Protein AF-0000000071815089 (afdb_homodimer)

Structure (mmCIF, N/CA/C/O backbone):
data_AF-0000000071815089-model_v1
#
loop_
_entity.id
_entity.type
_entity.pdbx_description
1 polymer 'phosphatidylinositol-3,5-bisphosphate 3-phosphatase'
#
loop_
_atom_site.group_PDB
_atom_site.id
_atom_site.type_symbol
_atom_site.label_atom_id
_atom_site.label_alt_id
_atom_site.label_comp_id
_atom_site.label_asym_id
_atom_site.label_entity_id
_atom_site.label_seq_id
_atom_site.pdbx_PDB_ins_code
_atom_site.Cartn_x
_atom_site.Cartn_y
_atom_site.Cartn_z
_atom_site.occupancy
_atom_site.B_iso_or_equiv
_atom_site.auth_seq_id
_atom_site.auth_comp_id
_atom_site.auth_asym_id
_atom_site.auth_atom_id
_atom_site.pdbx_PDB_model_num
ATOM 1 N N . MET A 1 1 ? -35.406 17.469 25.5 1 32.75 1 MET A N 1
ATOM 2 C CA . MET A 1 1 ? -36.25 16.547 24.734 1 32.75 1 MET A CA 1
ATOM 3 C C . MET A 1 1 ? -35.562 16.109 23.453 1 32.75 1 MET A C 1
ATOM 5 O O . MET A 1 1 ? -35.125 16.938 22.656 1 32.75 1 MET A O 1
ATOM 9 N N . LEU A 1 2 ? -34.938 14.977 23.453 1 45 2 LEU A N 1
ATOM 10 C CA . LEU A 1 2 ? -34.219 14.391 22.344 1 45 2 LEU A CA 1
ATOM 11 C C . LEU A 1 2 ? -35.062 14.336 21.078 1 45 2 LEU A C 1
ATOM 13 O O . LEU A 1 2 ? -36.094 13.656 21.047 1 45 2 LEU A O 1
ATOM 17 N N . SER A 1 3 ? -35.344 15.461 20.531 1 54.44 3 SER A N 1
ATOM 18 C CA . SER A 1 3 ? -36.25 15.539 19.375 1 54.44 3 SER A CA 1
ATOM 19 C C . SER A 1 3 ? -35.781 14.633 18.25 1 54.44 3 SER A C 1
ATOM 21 O O . SER A 1 3 ? -34.625 14.734 17.797 1 54.44 3 SER A O 1
ATOM 23 N N . PHE A 1 4 ? -36.094 13.305 18.297 1 68.38 4 PHE A N 1
ATOM 24 C CA . PHE A 1 4 ? -35.812 12.336 17.25 1 68.38 4 PHE A CA 1
ATOM 25 C C . PHE A 1 4 ? -36.906 12.336 16.188 1 68.38 4 PHE A C 1
ATOM 27 O O . PHE A 1 4 ? -38.062 12.617 16.484 1 68.38 4 PHE A O 1
ATOM 34 N N . SER A 1 5 ? -36.531 12.508 14.977 1 78.5 5 SER A N 1
ATOM 35 C CA . SER A 1 5 ? -37.438 12.297 13.852 1 78.5 5 SER A CA 1
ATOM 36 C C . SER A 1 5 ? -37.219 10.938 13.211 1 78.5 5 SER A C 1
ATOM 38 O O . SER A 1 5 ? -36.062 10.578 12.891 1 78.5 5 SER A O 1
ATOM 40 N N . ILE A 1 6 ? -38.219 10.102 13.266 1 82.25 6 ILE A N 1
ATOM 41 C CA . ILE A 1 6 ? -38.125 8.805 12.602 1 82.25 6 ILE A CA 1
ATOM 42 C C . ILE A 1 6 ? -39.031 8.805 11.375 1 82.25 6 ILE A C 1
ATOM 44 O O . ILE A 1 6 ? -40.219 9.172 11.469 1 82.25 6 ILE A O 1
ATOM 48 N N . VAL A 1 7 ? -38.406 8.609 10.328 1 86.94 7 VAL A N 1
ATOM 49 C CA . VAL A 1 7 ? -39.188 8.492 9.086 1 86.94 7 VAL A CA 1
ATOM 50 C C . VAL A 1 7 ? -39 7.094 8.5 1 86.94 7 VAL A C 1
ATOM 52 O O . VAL A 1 7 ? -37.875 6.641 8.281 1 86.94 7 VAL A O 1
ATOM 55 N N . SER A 1 8 ? -40.094 6.496 8.219 1 87.44 8 SER A N 1
ATOM 56 C CA . SER A 1 8 ? -40.062 5.133 7.699 1 87.44 8 SER A CA 1
ATOM 57 C C . SER A 1 8 ? -40.281 5.113 6.188 1 87.44 8 SER A C 1
ATOM 59 O O . SER A 1 8 ? -40.719 6.109 5.605 1 87.44 8 SER A O 1
ATOM 61 N N . ASP A 1 9 ? -39.844 4.031 5.633 1 86.75 9 ASP A N 1
ATOM 62 C CA . ASP A 1 9 ? -40.094 3.732 4.223 1 86.75 9 ASP A CA 1
ATOM 63 C C . ASP A 1 9 ? -39.375 4.734 3.318 1 86.75 9 ASP A C 1
ATOM 65 O O . ASP A 1 9 ? -39.969 5.293 2.402 1 86.75 9 ASP A O 1
ATOM 69 N N . VAL A 1 10 ? -38.25 5.043 3.734 1 90.38 10 VAL A N 1
ATOM 70 C CA . VAL A 1 10 ? -37.344 5.855 2.902 1 90.38 10 VAL A CA 1
ATOM 71 C C . VAL A 1 10 ? -36.438 4.949 2.074 1 90.38 10 VAL A C 1
ATOM 73 O O . VAL A 1 10 ? -36.094 3.846 2.504 1 90.38 10 VAL A O 1
ATOM 76 N N . THR A 1 11 ? -36.156 5.363 0.894 1 91.38 11 THR A N 1
ATOM 77 C CA . THR A 1 11 ? -35.281 4.574 0.03 1 91.38 11 THR A CA 1
ATOM 78 C C . THR A 1 11 ? -33.906 5.203 -0.063 1 91.38 11 THR A C 1
ATOM 80 O O . THR A 1 11 ? -33.75 6.344 -0.503 1 91.38 11 THR A O 1
ATOM 83 N N . TYR A 1 12 ? -32.938 4.543 0.444 1 91.44 12 TYR A N 1
ATOM 84 C CA . TYR A 1 12 ? -31.562 4.949 0.249 1 91.44 12 TYR A CA 1
ATOM 85 C C . TYR A 1 12 ? -31.047 4.52 -1.122 1 91.44 12 TYR A C 1
ATOM 87 O O . TYR A 1 12 ? -31.141 3.342 -1.482 1 91.44 12 TYR A O 1
ATOM 95 N N . LEU A 1 13 ? -30.609 5.465 -1.845 1 89.94 13 LEU A N 1
ATOM 96 C CA . LEU A 1 13 ? -30.062 5.184 -3.168 1 89.94 13 LEU A CA 1
ATOM 97 C C . LEU A 1 13 ? -28.562 4.895 -3.092 1 89.94 13 LEU A C 1
ATOM 99 O O . LEU A 1 13 ? -27.75 5.781 -3.35 1 89.94 13 LEU A O 1
ATOM 103 N N . CYS A 1 14 ? -28.234 3.684 -2.842 1 85.19 14 CYS A N 1
ATOM 104 C CA . CYS A 1 14 ? -26.844 3.268 -2.752 1 85.19 14 CYS A CA 1
ATOM 105 C C . CYS A 1 14 ? -26.219 3.115 -4.141 1 85.19 14 CYS A C 1
ATOM 107 O O . CYS A 1 14 ? -26.766 2.398 -4.984 1 85.19 14 CYS A O 1
ATOM 109 N N . PRO A 1 15 ? -25.203 3.758 -4.383 1 77.69 15 PRO A N 1
ATOM 110 C CA . PRO A 1 15 ? -24.594 3.674 -5.711 1 77.69 15 PRO A CA 1
ATOM 111 C C . PRO A 1 15 ? -24.125 2.262 -6.059 1 77.69 15 PRO A C 1
ATOM 113 O O . PRO A 1 15 ? -24 1.92 -7.238 1 77.69 15 PRO A O 1
ATOM 116 N N . TYR A 1 16 ? -23.984 1.441 -5.141 1 77.06 16 TYR A N 1
ATOM 117 C CA . TYR A 1 16 ? -23.375 0.135 -5.371 1 77.06 16 TYR A CA 1
ATOM 118 C C . TYR A 1 16 ? -24.422 -0.977 -5.238 1 77.06 16 TYR A C 1
ATOM 120 O O . TYR A 1 16 ? -24.281 -2.031 -5.867 1 77.06 16 TYR A O 1
ATOM 128 N N . ALA A 1 17 ? -25.406 -0.754 -4.344 1 78.75 17 ALA A N 1
ATOM 129 C CA . ALA A 1 17 ? -26.391 -1.799 -4.066 1 78.75 17 ALA A CA 1
ATOM 130 C C . ALA A 1 17 ? -27.766 -1.412 -4.602 1 78.75 17 ALA A C 1
ATOM 132 O O . ALA A 1 17 ? -28.719 -2.199 -4.527 1 78.75 17 ALA A O 1
ATOM 133 N N . GLY A 1 18 ? -27.812 -0.249 -5.148 1 85.38 18 GLY A N 1
ATOM 134 C CA . GLY A 1 18 ? -29.078 0.195 -5.691 1 85.38 18 GLY A CA 1
ATOM 135 C C . GLY A 1 18 ? -30.031 0.73 -4.633 1 85.38 18 GLY A C 1
ATOM 136 O O . GLY A 1 18 ? -29.594 1.406 -3.693 1 85.38 18 GLY A O 1
ATOM 137 N N . ARG A 1 19 ? -31.312 0.409 -4.82 1 88.56 19 ARG A N 1
ATOM 138 C CA . ARG A 1 19 ? -32.344 0.953 -3.949 1 88.56 19 ARG A CA 1
ATOM 139 C C . ARG A 1 19 ? -32.531 0.091 -2.703 1 88.56 19 ARG A C 1
ATOM 141 O O . ARG A 1 19 ? -32.812 -1.104 -2.805 1 88.56 19 ARG A O 1
ATOM 148 N N . LEU A 1 20 ? -32.344 0.729 -1.601 1 90.25 20 LEU A N 1
ATOM 149 C CA . LEU A 1 20 ? -32.5 0.039 -0.325 1 90.25 20 LEU A CA 1
ATOM 150 C C . LEU A 1 20 ? -33.594 0.706 0.523 1 90.25 20 LEU A C 1
ATOM 152 O O . LEU A 1 20 ? -33.469 1.883 0.873 1 90.25 20 LEU A O 1
ATOM 156 N N . LYS A 1 21 ? -34.562 -0.067 0.848 1 90.94 21 LYS A N 1
ATOM 157 C CA . LYS A 1 21 ? -35.625 0.478 1.672 1 90.94 21 LYS A CA 1
ATOM 158 C C . LYS A 1 21 ? -35.281 0.387 3.156 1 90.94 21 LYS A C 1
ATOM 160 O O . LYS A 1 21 ? -34.688 -0.598 3.602 1 90.94 21 LYS A O 1
ATOM 165 N N . GLY A 1 22 ? -35.625 1.502 3.838 1 92.19 22 GLY A N 1
ATOM 166 C CA . GLY A 1 22 ? -35.344 1.472 5.266 1 92.19 22 GLY A CA 1
ATOM 167 C C . GLY A 1 22 ? -35.906 2.678 6.004 1 92.19 22 GLY A C 1
ATOM 168 O O . GLY A 1 22 ? -36.812 3.361 5.5 1 92.19 22 GLY A O 1
ATOM 169 N N . ASP A 1 23 ? -35.438 2.766 7.246 1 92.06 23 ASP A N 1
ATOM 170 C CA . ASP A 1 23 ? -35.812 3.871 8.117 1 92.06 23 ASP A CA 1
ATOM 171 C C . ASP A 1 23 ? -34.656 4.855 8.297 1 92.06 23 ASP A C 1
ATOM 173 O O . ASP A 1 23 ? -33.5 4.449 8.359 1 92.06 23 ASP A O 1
ATOM 177 N N . VAL A 1 24 ? -35.094 6.082 8.312 1 93.25 24 VAL A N 1
ATOM 178 C CA . VAL A 1 24 ? -34.125 7.133 8.625 1 93.25 24 VAL A CA 1
ATOM 179 C C . VAL A 1 24 ? -34.438 7.734 9.992 1 93.25 24 VAL A C 1
ATOM 181 O O . VAL A 1 24 ? -35.594 8.133 10.25 1 93.25 24 VAL A O 1
ATOM 184 N N . ILE A 1 25 ? -33.469 7.727 10.805 1 93.19 25 ILE A N 1
ATOM 185 C CA . ILE A 1 25 ? -33.625 8.289 12.141 1 93.19 25 ILE A CA 1
ATOM 186 C C . ILE A 1 25 ? -32.625 9.445 12.32 1 93.19 25 ILE A C 1
ATOM 188 O O . ILE A 1 25 ? -31.438 9.273 12.117 1 93.19 25 ILE A O 1
ATOM 192 N N . VAL A 1 26 ? -33.156 10.609 12.664 1 94.5 26 VAL A N 1
ATOM 193 C CA . VAL A 1 26 ? -32.312 11.766 12.938 1 94.5 26 VAL A CA 1
ATOM 194 C C . VAL A 1 26 ? -32.438 12.164 14.406 1 94.5 26 VAL A C 1
ATOM 196 O O . VAL A 1 26 ? -33.531 12.477 14.875 1 94.5 26 VAL A O 1
ATOM 199 N N . THR A 1 27 ? -31.312 12.109 15.109 1 92.75 27 THR A N 1
ATOM 200 C CA . THR A 1 27 ? -31.25 12.602 16.484 1 92.75 27 THR A CA 1
ATOM 201 C C . THR A 1 27 ? -30.594 13.977 16.547 1 92.75 27 THR A C 1
ATOM 203 O O . THR A 1 27 ? -30.422 14.633 15.516 1 92.75 27 THR A O 1
ATOM 206 N N . ASN A 1 28 ? -30.297 14.422 17.75 1 91.56 28 ASN A N 1
ATOM 207 C CA . ASN A 1 28 ? -29.609 15.703 17.875 1 91.56 28 ASN A CA 1
ATOM 208 C C . ASN A 1 28 ? -28.109 15.562 17.609 1 91.56 28 ASN A C 1
ATOM 210 O O . ASN A 1 28 ? -27.391 16.562 17.562 1 91.56 28 ASN A O 1
ATOM 214 N N . TYR A 1 29 ? -27.734 14.336 17.328 1 92.31 29 TYR A N 1
ATOM 215 C CA . TYR A 1 29 ? -26.312 14.156 17.109 1 92.31 29 TYR A CA 1
ATOM 216 C C . TYR A 1 29 ? -26.047 13.312 15.867 1 92.31 29 TYR A C 1
ATOM 218 O O . TYR A 1 29 ? -25.031 13.477 15.195 1 92.31 29 TYR A O 1
ATOM 226 N N . LYS A 1 30 ? -26.922 12.422 15.57 1 94.88 30 LYS A N 1
ATOM 227 C CA . LYS A 1 30 ? -26.609 11.453 14.523 1 94.88 30 LYS A CA 1
ATOM 228 C C . LYS A 1 30 ? -27.797 11.242 13.586 1 94.88 30 LYS A C 1
ATOM 230 O O . LYS A 1 30 ? -28.938 11.445 13.984 1 94.88 30 LYS A O 1
ATOM 235 N N . LEU A 1 31 ? -27.469 10.914 12.352 1 95.75 31 LEU A N 1
ATOM 236 C CA . LEU A 1 31 ? -28.391 10.359 11.352 1 95.75 31 LEU A CA 1
ATOM 237 C C . LEU A 1 31 ? -28.156 8.867 11.164 1 95.75 31 LEU A C 1
ATOM 239 O O . LEU A 1 31 ? -27.016 8.43 11.008 1 95.75 31 LEU A O 1
ATOM 243 N N . PHE A 1 32 ? -29.219 8.102 11.305 1 94.12 32 PHE A N 1
ATOM 244 C CA . PHE A 1 32 ? -29.109 6.652 11.18 1 94.12 32 PHE A CA 1
ATOM 245 C C . PHE A 1 32 ? -30.031 6.141 10.078 1 94.12 32 PHE A C 1
ATOM 247 O O . PHE A 1 32 ? -31.188 6.586 9.969 1 94.12 32 PHE A O 1
ATOM 254 N N . PHE A 1 33 ? -29.516 5.363 9.195 1 94.12 33 PHE A N 1
ATOM 255 C CA . PHE A 1 33 ? -30.312 4.633 8.227 1 94.12 33 PHE A CA 1
ATOM 256 C C . PHE A 1 33 ? -30.297 3.139 8.531 1 94.12 33 PHE A C 1
ATOM 258 O O . PHE A 1 33 ? -29.234 2.535 8.648 1 94.12 33 PHE A O 1
ATOM 265 N N . LYS A 1 34 ? -31.391 2.545 8.664 1 91.19 34 LYS A N 1
ATOM 266 C CA . LYS A 1 34 ? -31.547 1.115 8.922 1 91.19 34 LYS A CA 1
ATOM 267 C C . LYS A 1 34 ? -32.406 0.451 7.848 1 91.19 34 LYS A C 1
ATOM 269 O O . LYS A 1 34 ? -33.562 0.843 7.641 1 91.19 34 LYS A O 1
ATOM 274 N N . CYS A 1 35 ? -31.828 -0.505 7.227 1 89.38 35 CYS A N 1
ATOM 275 C CA . CYS A 1 35 ? -32.562 -1.24 6.199 1 89.38 35 CYS A CA 1
ATOM 276 C C . CYS A 1 35 ? -33.688 -2.078 6.82 1 89.38 35 CYS A C 1
ATOM 278 O O . CYS A 1 35 ? -33.5 -2.66 7.891 1 89.38 35 CYS A O 1
ATOM 280 N N . THR A 1 36 ? -34.781 -2.209 6.16 1 85.56 36 THR A N 1
ATOM 281 C CA . THR A 1 36 ? -35.906 -2.967 6.656 1 85.56 36 THR A CA 1
ATOM 282 C C . THR A 1 36 ? -35.75 -4.453 6.348 1 85.56 36 THR A C 1
ATOM 284 O O . THR A 1 36 ? -36.281 -5.305 7.062 1 85.56 36 THR A O 1
ATOM 287 N N . SER A 1 37 ? -35.031 -4.723 5.215 1 78.06 37 SER A N 1
ATOM 288 C CA . SER A 1 37 ? -34.844 -6.133 4.887 1 78.06 37 SER A CA 1
ATOM 289 C C . SER A 1 37 ? -33.969 -6.832 5.918 1 78.06 37 SER A C 1
ATOM 291 O O . SER A 1 37 ? -33.031 -6.246 6.43 1 78.06 37 SER A O 1
ATOM 293 N N . ALA A 1 38 ? -34.406 -8.086 6.309 1 66.44 38 ALA A N 1
ATOM 294 C CA . ALA A 1 38 ? -33.688 -8.883 7.289 1 66.44 38 ALA A CA 1
ATOM 295 C C . ALA A 1 38 ? -32.531 -9.648 6.625 1 66.44 38 ALA A C 1
ATOM 297 O O . ALA A 1 38 ? -31.734 -10.273 7.309 1 66.44 38 ALA A O 1
ATOM 298 N N . ASP A 1 39 ? -32.5 -9.516 5.355 1 68.56 39 ASP A N 1
ATOM 299 C CA . ASP A 1 39 ? -31.453 -10.25 4.68 1 68.56 39 ASP A CA 1
ATOM 300 C C . ASP A 1 39 ? -30.078 -9.734 5.102 1 68.56 39 ASP A C 1
ATOM 302 O O . ASP A 1 39 ? -29.797 -8.539 5.031 1 68.56 39 ASP A O 1
ATOM 306 N N . GLU A 1 40 ? -29.359 -10.539 5.766 1 62.72 40 GLU A N 1
ATOM 307 C CA . GLU A 1 40 ? -28.031 -10.25 6.293 1 62.72 40 GLU A CA 1
ATOM 308 C C . GLU A 1 40 ? -27.172 -9.508 5.266 1 62.72 40 GLU A C 1
ATOM 310 O O . GLU A 1 40 ? -26.422 -8.602 5.613 1 62.72 40 GLU A O 1
ATOM 315 N N . GLY A 1 41 ? -27.312 -9.875 4.023 1 63.94 41 GLY A N 1
ATOM 316 C CA . GLY A 1 41 ? -26.547 -9.211 2.979 1 63.94 41 GLY A CA 1
ATOM 317 C C . GLY A 1 41 ? -26.922 -7.75 2.812 1 63.94 41 GLY A C 1
ATOM 318 O O . GLY A 1 41 ? -26.078 -6.938 2.404 1 63.94 41 GLY A O 1
ATOM 319 N N . VAL A 1 42 ? -28.062 -7.5 3.342 1 68.44 42 VAL A N 1
ATOM 320 C CA . VAL A 1 42 ? -28.562 -6.141 3.16 1 68.44 42 VAL A CA 1
ATOM 321 C C . VAL A 1 42 ? -28.234 -5.301 4.391 1 68.44 42 VAL A C 1
ATOM 323 O O . VAL A 1 42 ? -27.984 -4.098 4.281 1 68.44 42 VAL A O 1
ATOM 326 N N . THR A 1 43 ? -28.156 -5.887 5.547 1 69.88 43 THR A N 1
ATOM 327 C CA . THR A 1 43 ? -27.953 -5.168 6.797 1 69.88 43 THR A CA 1
ATOM 328 C C . THR A 1 43 ? -26.562 -4.535 6.828 1 69.88 43 THR A C 1
ATOM 330 O O . THR A 1 43 ? -26.297 -3.629 7.625 1 69.88 43 THR A O 1
ATOM 333 N N . GLN A 1 44 ? -25.812 -4.996 5.914 1 71 44 GLN A N 1
ATOM 334 C CA . GLN A 1 44 ? -24.469 -4.445 5.867 1 71 44 GLN A CA 1
ATOM 335 C C . GLN A 1 44 ? -24.469 -3.021 5.32 1 71 44 GLN A C 1
ATOM 337 O O . GLN A 1 44 ? -23.484 -2.301 5.434 1 71 44 GLN A O 1
ATOM 342 N N . HIS A 1 45 ? -25.672 -2.65 4.969 1 80.38 45 HIS A N 1
ATOM 343 C CA . HIS A 1 45 ? -25.75 -1.329 4.355 1 80.38 45 HIS A CA 1
ATOM 344 C C . HIS A 1 45 ? -26.297 -0.303 5.34 1 80.38 45 HIS A C 1
ATOM 346 O O . HIS A 1 45 ? -26.547 0.847 4.969 1 80.38 45 HIS A O 1
ATOM 352 N N . ASN A 1 46 ? -26.5 -0.722 6.613 1 87.31 46 ASN A N 1
ATOM 353 C CA . ASN A 1 46 ? -26.828 0.258 7.645 1 87.31 46 ASN A CA 1
ATOM 354 C C . ASN A 1 46 ? -25.656 1.208 7.902 1 87.31 46 ASN A C 1
ATOM 356 O O . ASN A 1 46 ? -24.5 0.812 7.801 1 87.31 46 ASN A O 1
ATOM 360 N N . PHE A 1 47 ? -26.016 2.449 8.117 1 90.44 47 PHE A N 1
ATOM 361 C CA . PHE A 1 47 ? -24.906 3.346 8.406 1 90.44 47 PHE A CA 1
ATOM 362 C C . PHE A 1 47 ? -25.344 4.457 9.359 1 90.44 47 PHE A C 1
ATOM 364 O O . PHE A 1 47 ? -26.531 4.652 9.586 1 90.44 47 PHE A O 1
ATOM 371 N N . LEU A 1 48 ? -24.391 5.012 9.984 1 93 48 LEU A N 1
ATOM 372 C CA . LEU A 1 48 ? -24.531 6.141 10.898 1 93 48 LEU A CA 1
ATOM 373 C C . LEU A 1 48 ? -23.641 7.301 10.484 1 93 48 LEU A C 1
ATOM 375 O O . LEU A 1 48 ? -22.484 7.086 10.078 1 93 48 LEU A O 1
ATOM 379 N N . VAL A 1 49 ? -24.188 8.539 10.609 1 95.88 49 VAL A N 1
ATOM 380 C CA . VAL A 1 49 ? -23.422 9.742 10.297 1 95.88 49 VAL A CA 1
ATOM 381 C C . VAL A 1 49 ? -23.625 10.781 11.398 1 95.88 49 VAL A C 1
ATOM 383 O O . VAL A 1 49 ? -24.734 11.242 11.633 1 95.88 49 VAL A O 1
ATOM 386 N N . PRO A 1 50 ? -22.516 11.109 12.109 1 96.62 50 PRO A N 1
ATOM 387 C CA . PRO A 1 50 ? -22.672 12.266 12.992 1 96.62 50 PRO A CA 1
ATOM 388 C C . PRO A 1 50 ? -23.125 13.523 12.25 1 96.62 50 PRO A C 1
ATOM 390 O O . PRO A 1 50 ? -22.656 13.797 11.148 1 96.62 50 PRO A O 1
ATOM 393 N N . LEU A 1 51 ? -24 14.25 12.82 1 96.56 51 LEU A N 1
ATOM 394 C CA . LEU A 1 51 ? -24.578 15.398 12.125 1 96.56 51 LEU A CA 1
ATOM 395 C C . LEU A 1 51 ? -23.516 16.453 11.836 1 96.56 51 LEU A C 1
ATOM 397 O O . LEU A 1 51 ? -23.625 17.188 10.852 1 96.56 51 LEU A O 1
ATOM 401 N N . GLY A 1 52 ? -22.484 16.547 12.703 1 96.38 52 GLY A N 1
ATOM 402 C CA . GLY A 1 52 ? -21.375 17.469 12.461 1 96.38 52 GLY A CA 1
ATOM 403 C C . GLY A 1 52 ? -20.625 17.172 11.18 1 96.38 52 GLY A C 1
ATOM 404 O O . GLY A 1 52 ? -19.969 18.047 10.625 1 96.38 52 GLY A O 1
ATOM 405 N N . CYS A 1 53 ? -20.781 15.984 10.672 1 97.25 53 CYS A N 1
ATOM 406 C CA . CYS A 1 53 ? -20.094 15.539 9.469 1 97.25 53 CYS A CA 1
ATOM 407 C C . CYS A 1 53 ? -20.812 16 8.219 1 97.25 53 CYS A C 1
ATOM 409 O O . CYS A 1 53 ? -20.266 15.953 7.117 1 97.25 53 CYS A O 1
ATOM 411 N N . ILE A 1 54 ? -22 16.531 8.328 1 97.38 54 ILE A N 1
ATOM 412 C CA . ILE A 1 54 ? -22.797 16.938 7.18 1 97.38 54 ILE A CA 1
ATOM 413 C C . ILE A 1 54 ? -22.328 18.297 6.68 1 97.38 54 ILE A C 1
ATOM 415 O O . ILE A 1 54 ? -22.234 19.25 7.457 1 97.38 54 ILE A O 1
ATOM 419 N N . ALA A 1 55 ? -22.016 18.391 5.465 1 96.5 55 ALA A N 1
ATOM 420 C CA . ALA A 1 55 ? -21.547 19.641 4.848 1 96.5 55 ALA A CA 1
ATOM 421 C C . ALA A 1 55 ? -22.703 20.375 4.16 1 96.5 55 ALA A C 1
ATOM 423 O O . ALA A 1 55 ? -22.734 21.594 4.121 1 96.5 55 ALA A O 1
ATOM 424 N N . GLU A 1 56 ? -23.594 19.578 3.617 1 96.38 56 GLU A N 1
ATOM 425 C CA . GLU A 1 56 ? -24.656 20.172 2.818 1 96.38 56 GLU A CA 1
ATOM 426 C C . GLU A 1 56 ? -25.859 19.234 2.721 1 96.38 56 GLU A C 1
ATOM 428 O O . GLU A 1 56 ? -25.688 18.016 2.625 1 96.38 56 GLU A O 1
ATOM 433 N N . VAL A 1 57 ? -27.031 19.75 2.816 1 96.12 57 VAL A N 1
ATOM 434 C CA . VAL A 1 57 ? -28.281 19.031 2.564 1 96.12 57 VAL A CA 1
ATOM 435 C C . VAL A 1 57 ? -29.031 19.688 1.413 1 96.12 57 VAL A C 1
ATOM 437 O O . VAL A 1 57 ? -29.344 20.875 1.464 1 96.12 57 VAL A O 1
ATOM 440 N N . LYS A 1 58 ? -29.312 18.891 0.388 1 93.81 58 LYS A N 1
ATOM 441 C CA . LYS A 1 58 ? -29.953 19.453 -0.8 1 93.81 58 LYS A CA 1
ATOM 442 C C . LYS A 1 58 ? -31.219 18.688 -1.153 1 93.81 58 LYS A C 1
ATOM 444 O O . LYS A 1 58 ? -31.234 17.453 -1.181 1 93.81 58 LYS A O 1
ATOM 449 N N . LYS A 1 59 ? -32.219 19.453 -1.345 1 90.75 59 LYS A N 1
ATOM 450 C CA . LYS A 1 59 ? -33.438 18.875 -1.915 1 90.75 59 LYS A CA 1
ATOM 451 C C . LYS A 1 59 ? -33.375 18.812 -3.438 1 90.75 59 LYS A C 1
ATOM 453 O O . LYS A 1 59 ? -33.031 19.812 -4.086 1 90.75 59 LYS A O 1
ATOM 458 N N . VAL A 1 60 ? -33.5 17.578 -3.936 1 86.38 60 VAL A N 1
ATOM 459 C CA . VAL A 1 60 ? -33.406 17.406 -5.383 1 86.38 60 VAL A CA 1
ATOM 460 C C . VAL A 1 60 ? -34.75 16.859 -5.906 1 86.38 60 VAL A C 1
ATOM 462 O O . VAL A 1 60 ? -35.281 15.875 -5.375 1 86.38 60 VAL A O 1
ATOM 465 N N . SER A 1 61 ? -35.438 17.578 -6.727 1 78.12 61 SER A N 1
ATOM 466 C CA . SER A 1 61 ? -36.719 17.141 -7.305 1 78.12 61 SER A CA 1
ATOM 467 C C . SER A 1 61 ? -36.562 16.828 -8.789 1 78.12 61 SER A C 1
ATOM 469 O O . SER A 1 61 ? -35.938 17.594 -9.523 1 78.12 61 SER A O 1
ATOM 471 N N . TYR A 1 62 ? -36.812 15.547 -9.133 1 65.44 62 TYR A N 1
ATOM 472 C CA . TYR A 1 62 ? -36.781 15.25 -10.555 1 65.44 62 TYR A CA 1
ATOM 473 C C . TYR A 1 62 ? -38.219 15.266 -11.125 1 65.44 62 TYR A C 1
ATOM 475 O O . TYR A 1 62 ? -39.156 14.82 -10.469 1 65.44 62 TYR A O 1
ATOM 483 N N . THR A 1 63 ? -38.656 16.25 -12.023 1 56.12 63 THR A N 1
ATOM 484 C CA . THR A 1 63 ? -39.969 16.391 -12.641 1 56.12 63 THR A CA 1
ATOM 485 C C . THR A 1 63 ? -40.406 15.102 -13.344 1 56.12 63 THR A C 1
ATOM 487 O O . THR A 1 63 ? -41.594 14.812 -13.469 1 56.12 63 THR A O 1
ATOM 490 N N . LYS A 1 64 ? -39.656 14.484 -13.984 1 53.19 64 LYS A N 1
ATOM 491 C CA . LYS A 1 64 ? -40.219 13.578 -14.984 1 53.19 64 LYS A CA 1
ATOM 492 C C . LYS A 1 64 ? -40.719 12.281 -14.344 1 53.19 64 LYS A C 1
ATOM 494 O O . LYS A 1 64 ? -41.656 11.656 -14.836 1 53.19 64 LYS A O 1
ATOM 499 N N . ASN A 1 65 ? -39.844 11.477 -13.594 1 55.56 65 ASN A N 1
ATOM 500 C CA . ASN A 1 65 ? -40.219 10.125 -13.18 1 55.56 65 ASN A CA 1
ATOM 501 C C . ASN A 1 65 ? -40.781 10.109 -11.758 1 55.56 65 ASN A C 1
ATOM 503 O O . ASN A 1 65 ? -40.094 10.508 -10.82 1 55.56 65 ASN A O 1
ATOM 507 N N . ARG A 1 66 ? -42 9.836 -11.57 1 53.47 66 ARG A N 1
ATOM 508 C CA . ARG A 1 66 ? -42.906 9.883 -10.43 1 53.47 66 ARG A CA 1
ATOM 509 C C . ARG A 1 66 ? -42.312 9.156 -9.227 1 53.47 66 ARG A C 1
ATOM 511 O O . ARG A 1 66 ? -42.469 9.594 -8.086 1 53.47 66 ARG A O 1
ATOM 518 N N . GLU A 1 67 ? -41.719 8.047 -9.289 1 55.47 67 GLU A N 1
ATOM 519 C CA . GLU A 1 67 ? -41.344 7.207 -8.148 1 55.47 67 GLU A CA 1
ATOM 520 C C . GLU A 1 67 ? -40.125 7.75 -7.41 1 55.47 67 GLU A C 1
ATOM 522 O O . GLU A 1 67 ? -39.969 7.531 -6.207 1 55.47 67 GLU A O 1
ATOM 527 N N . ASN A 1 68 ? -39.25 8.539 -8.086 1 60.28 68 ASN A N 1
ATOM 528 C CA . ASN A 1 68 ? -38.031 9.039 -7.465 1 60.28 68 ASN A CA 1
ATOM 529 C C . ASN A 1 68 ? -38 10.562 -7.449 1 60.28 68 ASN A C 1
ATOM 531 O O . ASN A 1 68 ? -36.938 11.164 -7.602 1 60.28 68 ASN A O 1
ATOM 535 N N . SER A 1 69 ? -39.156 11.125 -7.199 1 67.56 69 SER A N 1
ATOM 536 C CA . SER A 1 69 ? -39.281 12.539 -7.531 1 67.56 69 SER A CA 1
ATOM 537 C C . SER A 1 69 ? -38.781 13.422 -6.375 1 67.56 69 SER A C 1
ATOM 539 O O . SER A 1 69 ? -38.344 14.547 -6.59 1 67.56 69 SER A O 1
ATOM 541 N N . TYR A 1 70 ? -38.75 12.836 -5.191 1 82.69 70 TYR A N 1
ATOM 542 C CA . TYR A 1 70 ? -38.375 13.695 -4.078 1 82.69 70 TYR A CA 1
ATOM 543 C C . TYR A 1 70 ? -37.156 13.164 -3.365 1 82.69 70 TYR A C 1
ATOM 545 O O . TYR A 1 70 ? -37.25 12.32 -2.471 1 82.69 70 TYR A O 1
ATOM 553 N N . ASN A 1 71 ? -36 13.664 -3.773 1 89.12 71 ASN A N 1
ATOM 554 C CA . ASN A 1 71 ? -34.719 13.148 -3.244 1 89.12 71 ASN A CA 1
ATOM 555 C C . ASN A 1 71 ? -34.062 14.133 -2.289 1 89.12 71 ASN A C 1
ATOM 557 O O . ASN A 1 71 ? -34.344 15.336 -2.352 1 89.12 71 ASN A O 1
ATOM 561 N N . LEU A 1 72 ? -33.438 13.617 -1.325 1 93.06 72 LEU A N 1
ATOM 562 C CA . LEU A 1 72 ? -32.594 14.367 -0.403 1 93.06 72 LEU A CA 1
ATOM 563 C C . LEU A 1 72 ? -31.156 13.914 -0.514 1 93.06 72 LEU A C 1
ATOM 565 O O . LEU A 1 72 ? -30.844 12.742 -0.292 1 93.06 72 LEU A O 1
ATOM 569 N N . ASP A 1 73 ? -30.297 14.828 -0.978 1 94.38 73 ASP A N 1
ATOM 570 C CA . ASP A 1 73 ? -28.859 14.539 -1.063 1 94.38 73 ASP A CA 1
ATOM 571 C C . ASP A 1 73 ? -28.109 15.133 0.127 1 94.38 73 ASP A C 1
ATOM 573 O O . ASP A 1 73 ? -28.266 16.312 0.434 1 94.38 73 ASP A O 1
ATOM 577 N N . ILE A 1 74 ? -27.406 14.336 0.789 1 95.88 74 ILE A N 1
ATOM 578 C CA . ILE A 1 74 ? -26.609 14.766 1.93 1 95.88 74 ILE A CA 1
ATOM 579 C C . ILE A 1 74 ? -25.125 14.586 1.616 1 95.88 74 ILE A C 1
ATOM 581 O O . ILE A 1 74 ? -24.656 13.461 1.429 1 95.88 74 ILE A O 1
ATOM 585 N N . VAL A 1 75 ? -24.406 15.695 1.487 1 95.12 75 VAL A N 1
ATOM 586 C CA . VAL A 1 75 ? -22.953 15.672 1.27 1 95.12 75 VAL A CA 1
ATOM 587 C C . VAL A 1 75 ? -22.234 15.766 2.609 1 95.12 75 VAL A C 1
ATOM 589 O O . VAL A 1 75 ? -22.484 16.672 3.404 1 95.12 75 VAL A O 1
ATOM 592 N N . CYS A 1 76 ? -21.375 14.844 2.869 1 96.06 76 CYS A N 1
ATOM 593 C CA . CYS A 1 76 ? -20.672 14.812 4.141 1 96.06 76 CYS A CA 1
ATOM 594 C C . CYS A 1 76 ? -19.219 15.242 3.967 1 96.06 76 CYS A C 1
ATOM 596 O O . CYS A 1 76 ? -18.688 15.227 2.854 1 96.06 76 CYS A O 1
ATOM 598 N N . LYS A 1 77 ? -18.625 15.609 5.086 1 96.12 77 LYS A N 1
ATOM 599 C CA . LYS A 1 77 ? -17.25 16.078 5.117 1 96.12 77 LYS A CA 1
ATOM 600 C C . LYS A 1 77 ? -16.266 14.914 5.051 1 96.12 77 LYS A C 1
ATOM 602 O O . LYS A 1 77 ? -15.086 15.094 4.734 1 96.12 77 LYS A O 1
ATOM 607 N N . ASP A 1 78 ? -16.734 13.68 5.379 1 93.69 78 ASP A N 1
ATOM 608 C CA . ASP A 1 78 ? -15.883 12.492 5.383 1 93.69 78 ASP A CA 1
ATOM 609 C C . ASP A 1 78 ? -15.984 11.742 4.055 1 93.69 78 ASP A C 1
ATOM 611 O O . ASP A 1 78 ? -15.977 10.508 4.031 1 93.69 78 ASP A O 1
ATOM 615 N N . LEU A 1 79 ? -16.344 12.445 2.938 1 91.75 79 LEU A N 1
ATOM 616 C CA . LEU A 1 79 ? -16.297 11.992 1.551 1 91.75 79 LEU A CA 1
ATOM 617 C C . LEU A 1 79 ? -17.562 11.25 1.177 1 91.75 79 LEU A C 1
ATOM 619 O O . LEU A 1 79 ? -17.781 10.914 0.008 1 91.75 79 LEU A O 1
ATOM 623 N N . ARG A 1 80 ? -18.516 11.055 2.043 1 91.94 80 ARG A N 1
ATOM 624 C CA . ARG A 1 80 ? -19.766 10.359 1.729 1 91.94 80 ARG A CA 1
ATOM 625 C C . ARG A 1 80 ? -20.766 11.305 1.058 1 91.94 80 ARG A C 1
ATOM 627 O O . ARG A 1 80 ? -20.828 12.484 1.398 1 91.94 80 ARG A O 1
ATOM 634 N N . VAL A 1 81 ? -21.422 10.734 0.15 1 91.75 81 VAL A N 1
ATOM 635 C CA . VAL A 1 81 ? -22.609 11.375 -0.421 1 91.75 81 VAL A CA 1
ATOM 636 C C . VAL A 1 81 ? -23.812 10.453 -0.298 1 91.75 81 VAL A C 1
ATOM 638 O O . VAL A 1 81 ? -23.844 9.383 -0.915 1 91.75 81 VAL A O 1
ATOM 641 N N . LEU A 1 82 ? -24.734 10.875 0.458 1 93.12 82 LEU A N 1
ATOM 642 C CA . LEU A 1 82 ? -25.922 10.055 0.735 1 93.12 82 LEU A CA 1
ATOM 643 C C . LEU A 1 82 ? -27.141 10.586 -0.005 1 93.12 82 LEU A C 1
ATOM 645 O O . LEU A 1 82 ? -27.375 11.797 -0.024 1 93.12 82 LEU A O 1
ATOM 649 N N . ARG A 1 83 ? -27.812 9.672 -0.632 1 93 83 ARG A N 1
ATOM 650 C CA . ARG A 1 83 ? -29.016 10.062 -1.386 1 93 83 ARG A CA 1
ATOM 651 C C . ARG A 1 83 ? -30.219 9.25 -0.942 1 93 83 ARG A C 1
ATOM 653 O O . ARG A 1 83 ? -30.188 8.016 -0.922 1 93 83 ARG A O 1
ATOM 660 N N . PHE A 1 84 ? -31.234 9.961 -0.612 1 93.25 84 PHE A N 1
ATOM 661 C CA . PHE A 1 84 ? -32.469 9.344 -0.186 1 93.25 84 PHE A CA 1
ATOM 662 C C . PHE A 1 84 ? -33.625 9.742 -1.109 1 93.25 84 PHE A C 1
ATOM 664 O O . PHE A 1 84 ? -33.719 10.891 -1.544 1 93.25 84 PHE A O 1
ATOM 671 N N . SER A 1 85 ? -34.375 8.766 -1.379 1 91.44 85 SER A N 1
ATOM 672 C CA . SER A 1 85 ? -35.625 9.016 -2.107 1 91.44 85 SER A CA 1
ATOM 673 C C . SER A 1 85 ? -36.844 8.859 -1.2 1 91.44 85 SER A C 1
ATOM 675 O O . SER A 1 85 ? -36.938 7.883 -0.459 1 91.44 85 SER A O 1
ATOM 677 N N . HIS A 1 86 ? -37.625 9.883 -1.255 1 87.12 86 HIS A N 1
ATOM 678 C CA . HIS A 1 86 ? -38.844 9.898 -0.432 1 87.12 86 HIS A CA 1
ATOM 679 C C . HIS A 1 86 ? -40.094 9.859 -1.294 1 87.12 86 HIS A C 1
ATOM 681 O O . HIS A 1 86 ? -40.062 10.227 -2.469 1 87.12 86 HIS A O 1
ATOM 687 N N . LYS A 1 87 ? -41.156 9.336 -0.703 1 78.62 87 LYS A N 1
ATOM 688 C CA . LYS A 1 87 ? -42.438 9.32 -1.403 1 78.62 87 LYS A CA 1
ATOM 689 C C . LYS A 1 87 ? -43.062 10.703 -1.423 1 78.62 87 LYS A C 1
ATOM 691 O O . LYS A 1 87 ? -42.969 11.461 -0.457 1 78.62 87 LYS A O 1
ATOM 696 N N . ALA A 1 88 ? -43.719 11.008 -2.617 1 67.25 88 ALA A N 1
ATOM 697 C CA . ALA A 1 88 ? -44.312 12.312 -2.838 1 67.25 88 ALA A CA 1
ATOM 698 C C . ALA A 1 88 ? -45.375 12.602 -1.786 1 67.25 88 ALA A C 1
ATOM 700 O O . ALA A 1 88 ? -45.531 13.734 -1.324 1 67.25 88 ALA A O 1
ATOM 701 N N . GLU A 1 89 ? -46.125 11.633 -1.557 1 63.47 89 GLU A N 1
ATOM 702 C CA . GLU A 1 89 ? -47.312 11.844 -0.704 1 63.47 89 GLU A CA 1
ATOM 703 C C . GLU A 1 89 ? -46.875 12.047 0.752 1 63.47 89 GLU A C 1
ATOM 705 O O . GLU A 1 89 ? -47.625 12.641 1.534 1 63.47 89 GLU A O 1
ATOM 710 N N . ALA A 1 90 ? -45.625 11.695 1.021 1 61.47 90 ALA A N 1
ATOM 711 C CA . ALA A 1 90 ? -45.25 11.664 2.436 1 61.47 90 ALA A CA 1
ATOM 712 C C . ALA A 1 90 ? -44.5 12.922 2.832 1 61.47 90 ALA A C 1
ATOM 714 O O . ALA A 1 90 ? -43.812 13.531 1.998 1 61.47 90 ALA A O 1
ATOM 715 N N . THR A 1 91 ? -44.875 13.594 3.844 1 79.06 91 THR A N 1
ATOM 716 C CA . THR A 1 91 ? -44.156 14.711 4.445 1 79.06 91 THR A CA 1
ATOM 717 C C . THR A 1 91 ? -42.812 14.25 4.992 1 79.06 91 THR A C 1
ATOM 719 O O . THR A 1 91 ? -42.156 14.977 5.746 1 79.06 91 THR A O 1
ATOM 722 N N . SER A 1 92 ? -42.406 13.141 4.484 1 83.69 92 SER A N 1
ATOM 723 C CA . SER A 1 92 ? -41.25 12.5 5.07 1 83.69 92 SER A CA 1
ATOM 724 C C . SER A 1 92 ? -39.969 13.266 4.727 1 83.69 92 SER A C 1
ATOM 726 O O . SER A 1 92 ? -39.125 13.492 5.594 1 83.69 92 SER A O 1
ATOM 728 N N . ARG A 1 93 ? -39.812 13.688 3.504 1 87.31 93 ARG A N 1
ATOM 729 C CA . ARG A 1 93 ? -38.594 14.422 3.092 1 87.31 93 ARG A CA 1
ATOM 730 C C . ARG A 1 93 ? -38.469 15.711 3.887 1 87.31 93 ARG A C 1
ATOM 732 O O . ARG A 1 93 ? -37.344 16.062 4.312 1 87.31 93 ARG A O 1
ATOM 739 N N . ARG A 1 94 ? -39.562 16.391 4.027 1 88.62 94 ARG A N 1
ATOM 740 C CA . ARG A 1 94 ? -39.562 17.656 4.762 1 88.62 94 ARG A CA 1
ATOM 741 C C . ARG A 1 94 ? -39.125 17.438 6.211 1 88.62 94 ARG A C 1
ATOM 743 O O . ARG A 1 94 ? -38.406 18.266 6.773 1 88.62 94 ARG A O 1
ATOM 750 N N . LEU A 1 95 ? -39.594 16.406 6.77 1 89.06 95 LEU A N 1
ATOM 751 C CA . LEU A 1 95 ? -39.281 16.109 8.164 1 89.06 95 LEU A CA 1
ATOM 752 C C . LEU A 1 95 ? -37.781 15.852 8.336 1 89.06 95 LEU A C 1
ATOM 754 O O . LEU A 1 95 ? -37.156 16.391 9.25 1 89.06 95 LEU A O 1
ATOM 758 N N . VAL A 1 96 ? -37.281 15.07 7.457 1 91.88 96 VAL A N 1
ATOM 759 C CA . VAL A 1 96 ? -35.844 14.742 7.543 1 91.88 96 VAL A CA 1
ATOM 760 C C . VAL A 1 96 ? -35.031 15.984 7.254 1 91.88 96 VAL A C 1
ATOM 762 O O . VAL A 1 96 ? -34.062 16.266 7.965 1 91.88 96 VAL A O 1
ATOM 765 N N . TYR A 1 97 ? -35.406 16.656 6.25 1 93.25 97 TYR A N 1
ATOM 766 C CA . TYR A 1 97 ? -34.688 17.875 5.879 1 93.25 97 TYR A CA 1
ATOM 767 C C . TYR A 1 97 ? -34.656 18.859 7.031 1 93.25 97 TYR A C 1
ATOM 769 O O . TYR A 1 97 ? -33.625 19.406 7.383 1 93.25 97 TYR A O 1
ATOM 777 N N . SER A 1 98 ? -35.812 19.078 7.609 1 92.75 98 SER A N 1
ATOM 778 C CA . SER A 1 98 ? -35.938 20.047 8.703 1 92.75 98 SER A CA 1
ATOM 779 C C . SER A 1 98 ? -35.094 19.609 9.906 1 92.75 98 SER A C 1
ATOM 781 O O . SER A 1 98 ? -34.438 20.438 10.531 1 92.75 98 SER A O 1
ATOM 783 N N . ALA A 1 99 ? -35.188 18.359 10.203 1 92.94 99 ALA A N 1
ATOM 784 C CA . ALA A 1 99 ? -34.406 17.844 11.328 1 92.94 99 ALA A CA 1
ATOM 785 C C . ALA A 1 99 ? -32.906 18.031 11.109 1 92.94 99 ALA A C 1
ATOM 787 O O . ALA A 1 99 ? -32.188 18.391 12.039 1 92.94 99 ALA A O 1
ATOM 788 N N . LEU A 1 100 ? -32.469 17.812 9.922 1 95.12 100 LEU A N 1
ATOM 789 C CA . LEU A 1 100 ? -31.062 17.953 9.609 1 95.12 100 LEU A CA 1
ATOM 790 C C . LEU A 1 100 ? -30.641 19.422 9.648 1 95.12 100 LEU A C 1
ATOM 792 O O . LEU A 1 100 ? -29.594 19.75 10.195 1 95.12 100 LEU A O 1
ATOM 796 N N . MET A 1 101 ? -31.453 20.234 9.086 1 93.5 101 MET A N 1
ATOM 797 C CA . MET A 1 101 ? -31.141 21.656 9.039 1 93.5 101 MET A CA 1
ATOM 798 C C . MET A 1 101 ? -31.062 22.25 10.438 1 93.5 101 MET A C 1
ATOM 800 O O . MET A 1 101 ? -30.25 23.141 10.695 1 93.5 101 MET A O 1
ATOM 804 N N . ILE A 1 102 ? -31.766 21.703 11.32 1 91.5 102 ILE A N 1
ATOM 805 C CA . ILE A 1 102 ? -31.844 22.219 12.68 1 91.5 102 ILE A CA 1
ATOM 806 C C . ILE A 1 102 ? -30.625 21.734 13.477 1 91.5 102 ILE A C 1
ATOM 808 O O . ILE A 1 102 ? -30.047 22.484 14.258 1 91.5 102 ILE A O 1
ATOM 812 N N . ASN A 1 103 ? -30.219 20.547 13.234 1 93.12 103 ASN A N 1
ATOM 813 C CA . ASN A 1 103 ? -29.281 19.938 14.172 1 93.12 103 ASN A CA 1
ATOM 814 C C . ASN A 1 103 ? -27.875 19.875 13.586 1 93.12 103 ASN A C 1
ATOM 816 O O . ASN A 1 103 ? -26.891 19.797 14.328 1 93.12 103 ASN A O 1
ATOM 820 N N . ALA A 1 104 ? -27.703 19.922 12.297 1 95.81 104 ALA A N 1
ATOM 821 C CA . ALA A 1 104 ? -26.391 19.688 11.68 1 95.81 104 ALA A CA 1
ATOM 822 C C . ALA A 1 104 ? -25.594 20.984 11.578 1 95.81 104 ALA A C 1
ATOM 824 O O . ALA A 1 104 ? -24.375 20.969 11.414 1 95.81 104 ALA A O 1
ATOM 825 N N . PHE A 1 105 ? -26.328 22.188 11.742 1 97 105 PHE A N 1
ATOM 826 C CA . PHE A 1 105 ? -25.672 23.469 11.484 1 97 105 PHE A CA 1
ATOM 827 C C . PHE A 1 105 ? -25.906 24.438 12.633 1 97 105 PHE A C 1
ATOM 829 O O . PHE A 1 105 ? -26.453 25.516 12.438 1 97 105 PHE A O 1
ATOM 836 N N . PRO A 1 106 ? -25.375 24.094 13.727 1 95.44 106 PRO A N 1
ATOM 837 C CA . PRO A 1 106 ? -25.625 24.906 14.914 1 95.44 106 PRO A CA 1
ATOM 838 C C . PRO A 1 106 ? -25.078 26.328 14.781 1 95.44 106 PRO A C 1
ATOM 840 O O . PRO A 1 106 ? -25.672 27.266 15.297 1 95.44 106 PRO A O 1
ATOM 843 N N . VAL A 1 107 ? -23.969 26.531 14.141 1 95.81 107 VAL A N 1
ATOM 844 C CA . VAL A 1 107 ? -23.391 27.859 14 1 95.81 107 VAL A CA 1
ATOM 845 C C . VAL A 1 107 ? -24.312 28.734 13.164 1 95.81 107 VAL A C 1
ATOM 847 O O . VAL A 1 107 ? -24.562 29.891 13.523 1 95.81 107 VAL A O 1
ATOM 850 N N . THR A 1 108 ? -24.781 28.203 12.125 1 95.25 108 THR A N 1
ATOM 851 C CA . THR A 1 108 ? -25.688 28.938 11.242 1 95.25 108 THR A CA 1
ATOM 852 C C . THR A 1 108 ? -26.953 29.344 11.992 1 95.25 108 THR A C 1
ATOM 854 O O . THR A 1 108 ? -27.5 30.406 11.75 1 95.25 108 THR A O 1
ATOM 857 N N . ARG A 1 109 ? -27.375 28.578 12.914 1 94.62 109 ARG A N 1
ATOM 858 C CA . ARG A 1 109 ? -28.625 28.812 13.648 1 94.62 109 ARG A CA 1
ATOM 859 C C . ARG A 1 109 ? -28.344 29.562 14.953 1 94.62 109 ARG A C 1
ATOM 861 O O . ARG A 1 109 ? -29.281 29.859 15.703 1 94.62 109 ARG A O 1
ATOM 868 N N . LYS A 1 110 ? -27.109 29.75 15.242 1 94.69 110 LYS A N 1
ATOM 869 C CA . LYS A 1 110 ? -26.688 30.391 16.484 1 94.69 110 LYS A CA 1
ATOM 870 C C . LYS A 1 110 ? -27.047 29.531 17.688 1 94.69 110 LYS A C 1
ATOM 872 O O . LYS A 1 110 ? -27.547 30.047 18.703 1 94.69 110 LYS A O 1
ATOM 877 N N . ASP A 1 111 ? -26.953 28.312 17.438 1 94 111 ASP A N 1
ATOM 878 C CA . ASP A 1 111 ? -27.156 27.328 18.5 1 94 111 ASP A CA 1
ATOM 879 C C . ASP A 1 111 ? -25.812 26.781 19.016 1 94 111 ASP A C 1
ATOM 881 O O . ASP A 1 111 ? -24.766 27.047 18.422 1 94 111 ASP A O 1
ATOM 885 N N . GLU A 1 112 ? -25.875 26.078 20.094 1 93.38 112 GLU A N 1
ATOM 886 C CA . GLU A 1 112 ? -24.688 25.469 20.656 1 93.38 112 GLU A CA 1
ATOM 887 C C . GLU A 1 112 ? -24.359 24.141 19.984 1 93.38 112 GLU A C 1
ATOM 889 O O . GLU A 1 112 ? -25.266 23.438 19.547 1 93.38 112 GLU A O 1
ATOM 894 N N . PHE A 1 113 ? -23.125 23.891 19.953 1 95.38 113 PHE A N 1
ATOM 895 C CA . PHE A 1 113 ? -22.703 22.594 19.453 1 95.38 113 PHE A CA 1
ATOM 896 C C . PHE A 1 113 ? -23.172 21.484 20.391 1 95.38 113 PHE A C 1
ATOM 898 O O . PHE A 1 113 ? -23.281 21.688 21.609 1 95.38 113 PHE A O 1
ATOM 905 N N . PHE A 1 114 ? -23.438 20.297 19.828 1 93.88 114 PHE A N 1
ATOM 906 C CA . PHE A 1 114 ? -23.797 19.125 20.641 1 93.88 114 PHE A CA 1
ATOM 907 C C . PHE A 1 114 ? -22.703 18.828 21.672 1 93.88 114 PHE A C 1
ATOM 909 O O . PHE A 1 114 ? -22.984 18.281 22.734 1 93.88 114 PHE A O 1
ATOM 916 N N . ALA A 1 115 ? -21.469 19.203 21.422 1 94.31 115 ALA A N 1
ATOM 917 C CA . ALA A 1 115 ? -20.344 18.984 22.312 1 94.31 115 ALA A CA 1
ATOM 918 C C . ALA A 1 115 ? -20.609 19.562 23.703 1 94.31 115 ALA A C 1
ATOM 920 O O . ALA A 1 115 ? -20.125 19.031 24.703 1 94.31 115 ALA A O 1
ATOM 921 N N . TYR A 1 116 ? -21.359 20.625 23.781 1 92.94 116 TYR A N 1
ATOM 922 C CA . TYR A 1 116 ? -21.656 21.281 25.047 1 92.94 116 TYR A CA 1
ATOM 923 C C . TYR A 1 116 ? -22.719 20.531 25.828 1 92.94 116 TYR A C 1
ATOM 925 O O . TYR A 1 116 ? -22.859 20.719 27.047 1 92.94 116 TYR A O 1
ATOM 933 N N . LYS A 1 117 ? -23.484 19.703 25.094 1 90.12 117 LYS A N 1
ATOM 934 C CA . LYS A 1 117 ? -24.547 18.922 25.719 1 90.12 117 LYS A CA 1
ATOM 935 C C . LYS A 1 117 ? -24.094 17.516 26.062 1 90.12 117 LYS A C 1
ATOM 937 O O . LYS A 1 117 ? -24.688 16.844 26.891 1 90.12 117 LYS A O 1
ATOM 942 N N . PHE A 1 118 ? -23.094 17.188 25.375 1 87.56 118 PHE A N 1
ATOM 943 C CA . PHE A 1 118 ? -22.594 15.828 25.547 1 87.56 118 PHE A CA 1
ATOM 944 C C . PHE A 1 118 ? -22.047 15.625 26.953 1 87.56 118 PHE A C 1
ATOM 946 O O . PHE A 1 118 ? -21.156 16.359 27.391 1 87.56 118 PHE A O 1
ATOM 953 N N . LYS A 1 119 ? -22.609 14.789 27.797 1 72.81 119 LYS A N 1
ATOM 954 C CA . LYS A 1 119 ? -22.125 14.547 29.156 1 72.81 119 LYS A CA 1
ATOM 955 C C . LYS A 1 119 ? -21.375 13.227 29.25 1 72.81 119 LYS A C 1
ATOM 957 O O . LYS A 1 119 ? -20.797 12.906 30.281 1 72.81 119 LYS A O 1
ATOM 962 N N . GLY A 1 120 ? -20.984 12.711 28.188 1 63.34 120 GLY A N 1
ATOM 963 C CA . GLY A 1 120 ? -20.234 11.469 28.188 1 63.34 120 GLY A CA 1
ATOM 964 C C . GLY A 1 120 ? -20.812 10.422 29.125 1 63.34 120 GLY A C 1
ATOM 965 O O . GLY A 1 120 ? -21.828 10.656 29.781 1 63.34 120 GLY A O 1
ATOM 966 N N . ASN A 1 121 ? -20.766 9.227 28.984 1 59.31 121 ASN A N 1
ATOM 967 C CA . ASN A 1 121 ? -21.094 8.211 29.969 1 59.31 121 ASN A CA 1
ATOM 968 C C . ASN A 1 121 ? -20.031 8.117 31.047 1 59.31 121 ASN A C 1
ATOM 970 O O . ASN A 1 121 ? -19.828 7.059 31.641 1 59.31 121 ASN A O 1
ATOM 974 N N . TYR A 1 122 ? -19.203 9.227 31.109 1 60.31 122 TYR A N 1
ATOM 975 C CA . TYR A 1 122 ? -18.062 9.078 32.031 1 60.31 122 TYR A CA 1
ATOM 976 C C . TYR A 1 122 ? -18.25 9.953 33.25 1 60.31 122 TYR A C 1
ATOM 978 O O . TYR A 1 122 ? -17.484 10.891 33.5 1 60.31 122 TYR A O 1
ATOM 986 N N . PRO A 1 123 ? -19.312 9.844 34.031 1 53.5 123 PRO A N 1
ATOM 987 C CA . PRO A 1 123 ? -19.656 10.75 35.125 1 53.5 123 PRO A CA 1
ATOM 988 C C . PRO A 1 123 ? -18.469 11.047 36.031 1 53.5 123 PRO A C 1
ATOM 990 O O . PRO A 1 123 ? -18.312 12.18 36.5 1 53.5 123 PRO A O 1
ATOM 993 N N . ASP A 1 124 ? -17.766 10.016 36.375 1 54.81 124 ASP A N 1
ATOM 994 C CA . ASP A 1 124 ? -16.719 10.156 37.406 1 54.81 124 ASP A CA 1
ATOM 995 C C . ASP A 1 124 ? -15.359 10.359 36.75 1 54.81 124 ASP A C 1
ATOM 997 O O . ASP A 1 124 ? -14.328 10.32 37.406 1 54.81 124 ASP A O 1
ATOM 1001 N N . PHE A 1 125 ? -15.477 10.578 35.531 1 59.34 125 PHE A N 1
ATOM 1002 C CA . PHE A 1 125 ? -14.188 10.625 34.844 1 59.34 125 PHE A CA 1
ATOM 1003 C C . PHE A 1 125 ? -13.562 12.008 34.969 1 59.34 125 PHE A C 1
ATOM 1005 O O . PHE A 1 125 ? -14.227 13.016 34.688 1 59.34 125 PHE A O 1
ATOM 1012 N N . GLU A 1 126 ? -12.547 12.039 35.75 1 63.78 126 GLU A N 1
ATOM 1013 C CA . GLU A 1 126 ? -11.734 13.258 35.75 1 63.78 126 GLU A CA 1
ATOM 1014 C C . GLU A 1 126 ? -11.031 13.445 34.406 1 63.78 126 GLU A C 1
ATOM 1016 O O . GLU A 1 126 ? -10.164 12.656 34.031 1 63.78 126 GLU A O 1
ATOM 1021 N N . SER A 1 127 ? -11.586 14.406 33.656 1 70.62 127 SER A N 1
ATOM 1022 C CA . SER A 1 127 ? -11.016 14.625 32.312 1 70.62 127 SER A CA 1
ATOM 1023 C C . SER A 1 127 ? -9.547 15 32.406 1 70.62 127 SER A C 1
ATOM 1025 O O . SER A 1 127 ? -9.188 16 33.031 1 70.62 127 SER A O 1
ATOM 1027 N N . THR A 1 128 ? -8.672 14.18 32 1 84.19 128 THR A N 1
ATOM 1028 C CA . THR A 1 128 ? -7.25 14.492 31.906 1 84.19 128 THR A CA 1
ATOM 1029 C C . THR A 1 128 ? -6.879 14.875 30.469 1 84.19 128 THR A C 1
ATOM 1031 O O . THR A 1 128 ? -5.77 15.344 30.219 1 84.19 128 THR A O 1
ATOM 1034 N N . GLY A 1 129 ? -7.859 14.883 29.672 1 91.56 129 GLY A N 1
ATOM 1035 C CA . GLY A 1 129 ? -7.594 15.133 28.266 1 91.56 129 GLY A CA 1
ATOM 1036 C C . GLY A 1 129 ? -7.25 16.578 27.984 1 91.56 129 GLY A C 1
ATOM 1037 O O . GLY A 1 129 ? -6.383 16.875 27.156 1 91.56 129 GLY A O 1
ATOM 1038 N N . TRP A 1 130 ? -7.918 17.484 28.703 1 92.75 130 TRP A N 1
ATOM 1039 C CA . TRP A 1 130 ? -7.668 18.906 28.5 1 92.75 130 TRP A CA 1
ATOM 1040 C C . TRP A 1 130 ? -6.316 19.312 29.078 1 92.75 130 TRP A C 1
ATOM 1042 O O . TRP A 1 130 ? -5.809 20.391 28.797 1 92.75 130 TRP A O 1
ATOM 1052 N N . LYS A 1 131 ? -5.691 18.422 29.812 1 92.56 131 LYS A N 1
ATOM 1053 C CA . LYS A 1 131 ? -4.426 18.734 30.469 1 92.56 131 LYS A CA 1
ATOM 1054 C C . LYS A 1 131 ? -3.26 18.047 29.766 1 92.56 131 LYS A C 1
ATOM 1056 O O . LYS A 1 131 ? -2.121 18.109 30.234 1 92.56 131 LYS A O 1
ATOM 1061 N N . ILE A 1 132 ? -3.588 17.469 28.703 1 94.5 132 ILE A N 1
ATOM 1062 C CA . ILE A 1 132 ? -2.574 16.688 28.016 1 94.5 132 ILE A CA 1
ATOM 1063 C C . ILE A 1 132 ? -1.425 17.594 27.578 1 94.5 132 ILE A C 1
ATOM 1065 O O . ILE A 1 132 ? -0.277 17.141 27.484 1 94.5 132 ILE A O 1
ATOM 1069 N N . PHE A 1 133 ? -1.771 18.828 27.266 1 95.19 133 PHE A N 1
ATOM 1070 C CA . PHE A 1 133 ? -0.776 19.781 26.781 1 95.19 133 PHE A CA 1
ATOM 1071 C C . PHE A 1 133 ? -0.637 20.953 27.75 1 95.19 133 PHE A C 1
ATOM 1073 O O . PHE A 1 133 ? -1.608 21.672 28.016 1 95.19 133 PHE A O 1
ATOM 1080 N N . ASP A 1 134 ? 0.493 21 28.219 1 94.75 134 ASP A N 1
ATOM 1081 C CA . ASP A 1 134 ? 0.956 22.156 29 1 94.75 134 ASP A CA 1
ATOM 1082 C C . ASP A 1 134 ? 2.186 22.781 28.359 1 94.75 134 ASP A C 1
ATOM 1084 O O . ASP A 1 134 ? 3.266 22.188 28.344 1 94.75 134 ASP A O 1
ATOM 1088 N N . PRO A 1 135 ? 1.979 23.984 27.859 1 93.56 135 PRO A N 1
ATOM 1089 C CA . PRO A 1 135 ? 3.082 24.625 27.125 1 93.56 135 PRO A CA 1
ATOM 1090 C C . PRO A 1 135 ? 4.348 24.75 27.969 1 93.56 135 PRO A C 1
ATOM 1092 O O . PRO A 1 135 ? 5.457 24.625 27.453 1 93.56 135 PRO A O 1
ATOM 1095 N N . GLN A 1 136 ? 4.219 25.016 29.25 1 91.62 136 GLN A N 1
ATOM 1096 C CA . GLN A 1 136 ? 5.391 25.141 30.109 1 91.62 136 GLN A CA 1
ATOM 1097 C C . GLN A 1 136 ? 6.164 23.828 30.203 1 91.62 136 GLN A C 1
ATOM 1099 O O . GLN A 1 136 ? 7.395 23.828 30.109 1 91.62 136 GLN A O 1
ATOM 1104 N N . VAL A 1 137 ? 5.457 22.812 30.359 1 92.38 137 VAL A N 1
ATOM 1105 C CA . VAL A 1 137 ? 6.074 21.484 30.469 1 92.38 137 VAL A CA 1
ATOM 1106 C C . VAL A 1 137 ? 6.734 21.125 29.141 1 92.38 137 VAL A C 1
ATOM 1108 O O . VAL A 1 137 ? 7.859 20.609 29.125 1 92.38 137 VAL A O 1
ATOM 1111 N N . GLU A 1 138 ? 6.059 21.375 28.094 1 93.06 138 GLU A N 1
ATOM 1112 C CA . GLU A 1 138 ? 6.555 21.031 26.766 1 93.06 138 GLU A CA 1
ATOM 1113 C C . GLU A 1 138 ? 7.828 21.797 26.422 1 93.06 138 GLU A C 1
ATOM 1115 O O . GLU A 1 138 ? 8.797 21.219 25.922 1 93.06 138 GLU A O 1
ATOM 1120 N N . TYR A 1 139 ? 7.887 23.062 26.688 1 88.75 139 TYR A N 1
ATOM 1121 C CA . TYR A 1 139 ? 9.039 23.875 26.344 1 88.75 139 TYR A CA 1
ATOM 1122 C C . TYR A 1 139 ? 10.211 23.609 27.297 1 88.75 139 TYR A C 1
ATOM 1124 O O . TYR A 1 139 ? 11.367 23.672 26.875 1 88.75 139 TYR A O 1
ATOM 1132 N N . LYS A 1 140 ? 9.891 23.266 28.547 1 86.88 140 LYS A N 1
ATOM 1133 C CA . LYS A 1 140 ? 10.945 22.828 29.453 1 86.88 140 LYS A CA 1
ATOM 1134 C C . LYS A 1 140 ? 11.625 21.562 28.953 1 86.88 140 LYS A C 1
ATOM 1136 O O . LYS A 1 140 ? 12.844 21.406 29.062 1 86.88 140 LYS A O 1
ATOM 1141 N N . ARG A 1 141 ? 10.859 20.703 28.469 1 87.69 141 ARG A N 1
ATOM 1142 C CA . ARG A 1 141 ? 11.398 19.453 27.922 1 87.69 141 ARG A CA 1
ATOM 1143 C C . ARG A 1 141 ? 12.328 19.734 26.75 1 87.69 141 ARG A C 1
ATOM 1145 O O . ARG A 1 141 ? 13.383 19.109 26.625 1 87.69 141 ARG A O 1
ATOM 1152 N N . MET A 1 142 ? 12 20.672 25.969 1 82.75 142 MET A N 1
ATOM 1153 C CA . MET A 1 142 ? 12.742 20.922 24.734 1 82.75 142 MET A CA 1
ATOM 1154 C C . MET A 1 142 ? 13.969 21.797 25.016 1 82.75 142 MET A C 1
ATOM 1156 O O . MET A 1 142 ? 15.047 21.562 24.469 1 82.75 142 MET A O 1
ATOM 1160 N N . VAL A 1 143 ? 13.805 22.875 25.781 1 66.81 143 VAL A N 1
ATOM 1161 C CA . VAL A 1 143 ? 14.781 23.969 25.891 1 66.81 143 VAL A CA 1
ATOM 1162 C C . VAL A 1 143 ? 15.734 23.703 27.047 1 66.81 143 VAL A C 1
ATOM 1164 O O . VAL A 1 143 ? 16.688 24.453 27.25 1 66.81 143 VAL A O 1
ATOM 1167 N N . ARG A 1 144 ? 15.625 22.656 27.828 1 58.38 144 ARG A N 1
ATOM 1168 C CA . ARG A 1 144 ? 16.406 22.422 29.047 1 58.38 144 ARG A CA 1
ATOM 1169 C C . ARG A 1 144 ? 17.891 22.672 28.797 1 58.38 144 ARG A C 1
ATOM 1171 O O . ARG A 1 144 ? 18.578 23.234 29.656 1 58.38 144 ARG A O 1
ATOM 1178 N N . THR A 1 145 ? 18.391 22.203 27.625 1 52.03 145 THR A N 1
ATOM 1179 C CA . THR A 1 145 ? 19.844 22.203 27.516 1 52.03 145 THR A CA 1
ATOM 1180 C C . THR A 1 145 ? 20.344 23.562 27.031 1 52.03 145 THR A C 1
ATOM 1182 O O . THR A 1 145 ? 21.547 23.734 26.812 1 52.03 145 THR A O 1
ATOM 1185 N N . ARG A 1 146 ? 19.438 24.516 26.844 1 59.38 146 ARG A N 1
ATOM 1186 C CA . ARG A 1 146 ? 19.906 25.734 26.188 1 59.38 146 ARG A CA 1
ATOM 1187 C C . ARG A 1 146 ? 19.594 26.969 27.016 1 59.38 146 ARG A C 1
ATOM 1189 O O . ARG A 1 146 ? 19.188 28 26.484 1 59.38 146 ARG A O 1
ATOM 1196 N N . ARG A 1 147 ? 20 26.844 28.344 1 59.06 147 ARG A N 1
ATOM 1197 C CA . ARG A 1 147 ? 19.766 27.875 29.344 1 59.06 147 ARG A CA 1
ATOM 1198 C C . ARG A 1 147 ? 20.391 29.203 28.922 1 59.06 147 ARG A C 1
ATOM 1200 O O . ARG A 1 147 ? 21.531 29.234 28.453 1 59.06 147 ARG A O 1
ATOM 1207 N N . GLY A 1 148 ? 19.547 30.156 28.766 1 66.62 148 GLY A N 1
ATOM 1208 C CA . GLY A 1 148 ? 19.953 31.547 28.594 1 66.62 148 GLY A CA 1
ATOM 1209 C C . GLY A 1 148 ? 19.844 32.031 27.172 1 66.62 148 GLY A C 1
ATOM 1210 O O . GLY A 1 148 ? 20.016 33.219 26.891 1 66.62 148 GLY A O 1
ATOM 1211 N N . LEU A 1 149 ? 19.469 31.156 26.172 1 82.06 149 LEU A N 1
ATOM 1212 C CA . LEU A 1 149 ? 19.391 31.641 24.797 1 82.06 149 LEU A CA 1
ATOM 1213 C C . LEU A 1 149 ? 17.953 31.922 24.391 1 82.06 149 LEU A C 1
ATOM 1215 O O . LEU A 1 149 ? 17.703 32.812 23.578 1 82.06 149 LEU A O 1
ATOM 1219 N N . TRP A 1 150 ? 17.031 31.203 24.984 1 89.19 150 TRP A N 1
ATOM 1220 C CA . TRP A 1 150 ? 15.609 31.344 24.703 1 89.19 150 TRP A CA 1
ATOM 1221 C C . TRP A 1 150 ? 14.812 31.516 25.984 1 89.19 150 TRP A C 1
ATOM 1223 O O . TRP A 1 150 ? 15.211 31.016 27.047 1 89.19 150 TRP A O 1
ATOM 1233 N N . LYS A 1 151 ? 13.75 32.25 25.922 1 89.69 151 LYS A N 1
ATOM 1234 C CA . LYS A 1 151 ? 12.906 32.438 27.094 1 89.69 151 LYS A CA 1
ATOM 1235 C C . LYS A 1 151 ? 11.43 32.375 26.734 1 89.69 151 LYS A C 1
ATOM 1237 O O . LYS A 1 151 ? 11.055 32.656 25.594 1 89.69 151 LYS A O 1
ATOM 1242 N N . THR A 1 152 ? 10.648 32.062 27.719 1 91.5 152 THR A N 1
ATOM 1243 C CA . THR A 1 152 ? 9.203 32.188 27.562 1 91.5 152 THR A CA 1
ATOM 1244 C C . THR A 1 152 ? 8.734 33.625 27.828 1 91.5 152 THR A C 1
ATOM 1246 O O . THR A 1 152 ? 9.367 34.344 28.594 1 91.5 152 THR A O 1
ATOM 1249 N N . THR A 1 153 ? 7.797 34.031 27.078 1 93.38 153 THR A N 1
ATOM 1250 C CA . THR A 1 153 ? 7.23 35.344 27.297 1 93.38 153 THR A CA 1
ATOM 1251 C C . THR A 1 153 ? 5.711 35.281 27.422 1 93.38 153 THR A C 1
ATOM 1253 O O . THR A 1 153 ? 5.066 34.469 26.75 1 93.38 153 THR A O 1
ATOM 1256 N N . ASP A 1 154 ? 5.18 36.125 28.25 1 91.69 154 ASP A N 1
ATOM 1257 C CA . ASP A 1 154 ? 3.738 36.188 28.469 1 91.69 154 ASP A CA 1
ATOM 1258 C C . ASP A 1 154 ? 3.123 37.406 27.766 1 91.69 154 ASP A C 1
ATOM 1260 O O . ASP A 1 154 ? 2.018 37.844 28.109 1 91.69 154 ASP A O 1
ATOM 1264 N N . ILE A 1 155 ? 3.881 37.906 26.844 1 95.75 155 ILE A N 1
ATOM 1265 C CA . ILE A 1 155 ? 3.441 39.094 26.156 1 95.75 155 ILE A CA 1
ATOM 1266 C C . ILE A 1 155 ? 2.039 38.906 25.578 1 95.75 155 ILE A C 1
ATOM 1268 O O . ILE A 1 155 ? 1.278 39.844 25.422 1 95.75 155 ILE A O 1
ATOM 1272 N N . ASN A 1 156 ? 1.679 37.719 25.297 1 97 156 ASN A N 1
ATOM 1273 C CA . ASN A 1 156 ? 0.4 37.406 24.656 1 97 156 ASN A CA 1
ATOM 1274 C C . ASN A 1 156 ? -0.57 36.75 25.625 1 97 156 ASN A C 1
ATOM 1276 O O . ASN A 1 156 ? -1.486 36.031 25.203 1 97 156 ASN A O 1
ATOM 1280 N N . ASN A 1 157 ? -0.432 36.906 26.875 1 95.69 157 ASN A N 1
ATOM 1281 C CA . ASN A 1 157 ? -1.255 36.25 27.891 1 95.69 157 ASN A CA 1
ATOM 1282 C C . ASN A 1 157 ? -2.729 36.625 27.734 1 95.69 157 ASN A C 1
ATOM 1284 O O . ASN A 1 157 ? -3.607 35.812 28.062 1 95.69 157 ASN A O 1
ATOM 1288 N N . ASP A 1 158 ? -2.986 37.812 27.266 1 95.75 158 ASP A N 1
ATOM 1289 C CA . ASP A 1 158 ? -4.363 38.281 27.078 1 95.75 158 ASP A CA 1
ATOM 1290 C C . ASP A 1 158 ? -4.77 38.219 25.609 1 95.75 158 ASP A C 1
ATOM 1292 O O . ASP A 1 158 ? -5.84 38.688 25.234 1 95.75 158 ASP A O 1
ATOM 1296 N N . TYR A 1 159 ? -3.945 37.781 24.75 1 97.19 159 TYR A N 1
ATOM 1297 C CA . TYR A 1 159 ? -4.176 37.531 23.328 1 97.19 159 TYR A CA 1
ATOM 1298 C C . TYR A 1 159 ? -4.297 38.844 22.562 1 97.19 159 TYR A C 1
ATOM 1300 O O . TYR A 1 159 ? -4.855 38.844 21.453 1 97.19 159 TYR A O 1
ATOM 1308 N N . LYS A 1 160 ? -3.873 39.906 23.078 1 96.38 160 LYS A N 1
ATOM 1309 C CA . LYS A 1 160 ? -3.969 41.188 22.391 1 96.38 160 LYS A CA 1
ATOM 1310 C C . LYS A 1 160 ? -2.787 41.406 21.453 1 96.38 160 LYS A C 1
ATOM 1312 O O . LYS A 1 160 ? -2.924 42.062 20.422 1 96.38 160 LYS A O 1
ATOM 1317 N N . PHE A 1 161 ? -1.679 40.906 21.875 1 96.44 161 PHE A N 1
ATOM 1318 C CA . PHE A 1 161 ? -0.471 41 21.062 1 96.44 161 PHE A CA 1
ATOM 1319 C C . PHE A 1 161 ? -0.665 40.281 19.719 1 96.44 161 PHE A C 1
ATOM 1321 O O . PHE A 1 161 ? -0.404 40.875 18.672 1 96.44 161 PHE A O 1
ATOM 1328 N N . CYS A 1 162 ? -1.15 39.156 19.688 1 97.56 162 CYS A N 1
ATOM 1329 C CA . CYS A 1 162 ? -1.526 38.312 18.547 1 97.56 162 CYS A CA 1
ATOM 1330 C C . CYS A 1 162 ? -2.699 37.406 18.875 1 97.56 162 CYS A C 1
ATOM 1332 O O . CYS A 1 162 ? -2.537 36.438 19.609 1 97.56 162 CYS A O 1
ATOM 1334 N N . SER A 1 163 ? -3.768 37.625 18.266 1 97 163 SER A N 1
ATOM 1335 C CA . SER A 1 163 ? -5.012 37 18.672 1 97 163 SER A CA 1
ATOM 1336 C C . SER A 1 163 ? -5.004 35.5 18.328 1 97 163 SER A C 1
ATOM 1338 O O . SER A 1 163 ? -5.676 34.688 18.984 1 97 163 SER A O 1
ATOM 1340 N N . SER A 1 164 ? -4.27 35.156 17.344 1 97.81 164 SER A N 1
ATOM 1341 C CA . SER A 1 164 ? -4.324 33.781 16.875 1 97.81 164 SER A CA 1
ATOM 1342 C C . SER A 1 164 ? -3.211 32.938 17.5 1 97.81 164 SER A C 1
ATOM 1344 O O . SER A 1 164 ? -3.215 31.719 17.406 1 97.81 164 SER A O 1
ATOM 1346 N N . TYR A 1 165 ? -2.199 33.562 18.188 1 98.06 165 TYR A N 1
ATOM 1347 C CA . TYR A 1 165 ? -1.104 32.844 18.828 1 98.06 165 TYR A CA 1
ATOM 1348 C C . TYR A 1 165 ? -1.495 32.406 20.234 1 98.06 165 TYR A C 1
ATOM 1350 O O . TYR A 1 165 ? -2.459 32.938 20.812 1 98.06 165 TYR A O 1
ATOM 1358 N N . PRO A 1 166 ? -0.82 31.391 20.781 1 97.12 166 PRO A N 1
ATOM 1359 C CA . PRO A 1 166 ? -1.077 31 22.172 1 97.12 166 PRO A CA 1
ATOM 1360 C C . PRO A 1 166 ? -0.635 32.062 23.172 1 97.12 166 PRO A C 1
ATOM 1362 O O . PRO A 1 166 ? 0.077 33 22.797 1 97.12 166 PRO A O 1
ATOM 1365 N N . SER A 1 167 ? -1.061 31.875 24.328 1 97.12 167 SER A N 1
ATOM 1366 C CA . SER A 1 167 ? -0.782 32.844 25.391 1 97.12 167 SER A CA 1
ATOM 1367 C C . SER A 1 167 ? 0.697 32.844 25.766 1 97.12 167 SER A C 1
ATOM 1369 O O . SER A 1 167 ? 1.239 33.875 26.188 1 97.12 167 SER A O 1
ATOM 1371 N N . LEU A 1 168 ? 1.312 31.688 25.625 1 95.94 168 LEU A N 1
ATOM 1372 C CA . LEU A 1 168 ? 2.727 31.547 25.953 1 95.94 168 LEU A CA 1
ATOM 1373 C C . LEU A 1 168 ? 3.561 31.359 24.688 1 95.94 168 LEU A C 1
ATOM 1375 O O . LEU A 1 168 ? 3.264 30.484 23.859 1 95.94 168 LEU A O 1
ATOM 1379 N N . LEU A 1 169 ? 4.543 32.219 24.5 1 95.75 169 LEU A N 1
ATOM 1380 C CA . LEU A 1 169 ? 5.449 32.125 23.359 1 95.75 169 LEU A CA 1
ATOM 1381 C C . LEU A 1 169 ? 6.891 31.969 23.812 1 95.75 169 LEU A C 1
ATOM 1383 O O . LEU A 1 169 ? 7.223 32.281 24.953 1 95.75 169 LEU A O 1
ATOM 1387 N N . VAL A 1 170 ? 7.695 31.375 23.016 1 93.88 170 VAL A N 1
ATOM 1388 C CA . VAL A 1 170 ? 9.125 31.25 23.281 1 93.88 170 VAL A CA 1
ATOM 1389 C C . VAL A 1 170 ? 9.914 32.094 22.266 1 93.88 170 VAL A C 1
ATOM 1391 O O . VAL A 1 170 ? 9.766 31.891 21.047 1 93.88 170 VAL A O 1
ATOM 1394 N N . VAL A 1 171 ? 10.727 33.031 22.75 1 94.25 171 VAL A N 1
ATOM 1395 C CA . VAL A 1 171 ? 11.469 33.969 21.922 1 94.25 171 VAL A CA 1
ATOM 1396 C C . VAL A 1 171 ? 12.914 34.062 22.406 1 94.25 171 VAL A C 1
ATOM 1398 O O . VAL A 1 171 ? 13.266 33.5 23.453 1 94.25 171 VAL A O 1
ATOM 1401 N N . PRO A 1 172 ? 13.773 34.594 21.547 1 91.69 172 PRO A N 1
ATOM 1402 C CA . PRO A 1 172 ? 15.148 34.781 22.016 1 91.69 172 PRO A CA 1
ATOM 1403 C C . PRO A 1 172 ? 15.234 35.531 23.328 1 91.69 172 PRO A C 1
ATOM 1405 O O . PRO A 1 172 ? 14.508 36.531 23.531 1 91.69 172 PRO A O 1
ATOM 1408 N N . ASP A 1 173 ? 16.141 35.125 24.156 1 90.88 173 ASP A N 1
ATOM 1409 C CA . ASP A 1 173 ? 16.297 35.719 25.484 1 90.88 173 ASP A CA 1
ATOM 1410 C C . ASP A 1 173 ? 16.594 37.219 25.391 1 90.88 173 ASP A C 1
ATOM 1412 O O . ASP A 1 173 ? 16.141 38 26.234 1 90.88 173 ASP A O 1
ATOM 1416 N N . ALA A 1 174 ? 17.266 37.625 24.375 1 91.38 174 ALA A N 1
ATOM 1417 C CA . ALA A 1 174 ? 17.734 39 24.219 1 91.38 174 ALA A CA 1
ATOM 1418 C C . ALA A 1 174 ? 16.625 39.906 23.688 1 91.38 174 ALA A C 1
ATOM 1420 O O . ALA A 1 174 ? 16.734 41.125 23.703 1 91.38 174 ALA A O 1
ATOM 1421 N N . ALA A 1 175 ? 15.516 39.344 23.281 1 93.75 175 ALA A N 1
ATOM 1422 C CA . ALA A 1 175 ? 14.414 40.156 22.734 1 93.75 175 ALA A CA 1
ATOM 1423 C C . ALA A 1 175 ? 13.594 40.781 23.844 1 93.75 175 ALA A C 1
ATOM 1425 O O . ALA A 1 175 ? 13.328 40.156 24.875 1 93.75 175 ALA A O 1
ATOM 1426 N N . ASN A 1 176 ? 13.273 42.062 23.672 1 93.38 176 ASN A N 1
ATOM 1427 C CA . ASN A 1 176 ? 12.398 42.719 24.625 1 93.38 176 ASN A CA 1
ATOM 1428 C C . ASN A 1 176 ? 11.008 42.969 24.047 1 93.38 176 ASN A C 1
ATOM 1430 O O . ASN A 1 176 ? 10.766 42.656 22.875 1 93.38 176 ASN A O 1
ATOM 1434 N N . GLU A 1 177 ? 10.156 43.469 24.812 1 94.31 177 GLU A N 1
ATOM 1435 C CA . GLU A 1 177 ? 8.75 43.594 24.422 1 94.31 177 GLU A CA 1
ATOM 1436 C C . GLU A 1 177 ? 8.586 44.594 23.266 1 94.31 177 GLU A C 1
ATOM 1438 O O . GLU A 1 177 ? 7.754 44.375 22.391 1 94.31 177 GLU A O 1
ATOM 1443 N N . GLU A 1 178 ? 9.289 45.625 23.328 1 93.69 178 GLU A N 1
ATOM 1444 C CA . GLU A 1 178 ? 9.203 46.625 22.266 1 93.69 178 GLU A CA 1
ATOM 1445 C C . GLU A 1 178 ? 9.648 46.031 20.938 1 93.69 178 GLU A C 1
ATOM 1447 O O . GLU A 1 178 ? 9.016 46.281 19.906 1 93.69 178 GLU A O 1
ATOM 1452 N N . ASN A 1 179 ? 10.719 45.312 20.984 1 93.25 179 ASN A N 1
ATOM 1453 C CA . ASN A 1 179 ? 11.195 44.625 19.797 1 93.25 179 ASN A CA 1
ATOM 1454 C C . ASN A 1 179 ? 10.141 43.688 19.234 1 93.25 179 ASN A C 1
ATOM 1456 O O . ASN A 1 179 ? 9.883 43.656 18.031 1 93.25 179 ASN A O 1
ATOM 1460 N N . LEU A 1 180 ? 9.586 42.938 20.125 1 96.75 180 LEU A N 1
ATOM 1461 C CA . LEU A 1 180 ? 8.609 41.938 19.703 1 96.75 180 LEU A CA 1
ATOM 1462 C C . LEU A 1 180 ? 7.395 42.562 19.062 1 96.75 180 LEU A C 1
ATOM 1464 O O . LEU A 1 180 ? 6.895 42.094 18.047 1 96.75 180 LEU A O 1
ATOM 1468 N N . LYS A 1 181 ? 6.922 43.656 19.609 1 96.56 181 LYS A N 1
ATOM 1469 C CA . LYS A 1 181 ? 5.766 44.344 19.062 1 96.56 181 LYS A CA 1
ATOM 1470 C C . LYS A 1 181 ? 6.055 44.906 17.672 1 96.56 181 LYS A C 1
ATOM 1472 O O . LYS A 1 181 ? 5.215 44.781 16.781 1 96.56 181 LYS A O 1
ATOM 1477 N N . SER A 1 182 ? 7.234 45.438 17.547 1 95.12 182 SER A N 1
ATOM 1478 C CA . SER A 1 182 ? 7.621 46 16.25 1 95.12 182 SER A CA 1
ATOM 1479 C C . SER A 1 182 ? 7.715 44.906 15.188 1 95.12 182 SER A C 1
ATOM 1481 O O . SER A 1 182 ? 7.309 45.125 14.039 1 95.12 182 SER A O 1
ATOM 1483 N N . VAL A 1 183 ? 8.273 43.844 15.562 1 95.81 183 VAL A N 1
ATOM 1484 C CA . VAL A 1 183 ? 8.414 42.75 14.625 1 95.81 183 VAL A CA 1
ATOM 1485 C C . VAL A 1 183 ? 7.035 42.188 14.258 1 95.81 183 VAL A C 1
ATOM 1487 O O . VAL A 1 183 ? 6.766 41.906 13.086 1 95.81 183 VAL A O 1
ATOM 1490 N N . ALA A 1 184 ? 6.188 42 15.219 1 96.88 184 ALA A N 1
ATOM 1491 C CA . ALA A 1 184 ? 4.84 41.5 14.992 1 96.88 184 ALA A CA 1
ATOM 1492 C C . ALA A 1 184 ? 4.078 42.375 14 1 96.88 184 ALA A C 1
ATOM 1494 O O . ALA A 1 184 ? 3.3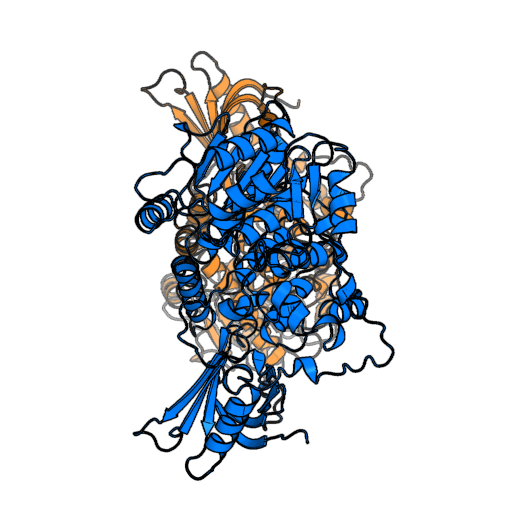34 41.875 13.164 1 96.88 184 ALA A O 1
ATOM 1495 N N . GLU A 1 185 ? 4.25 43.625 14.109 1 94.25 185 GLU A N 1
ATOM 1496 C CA . GLU A 1 185 ? 3.564 44.562 13.227 1 94.25 185 GLU A CA 1
ATOM 1497 C C . GLU A 1 185 ? 3.994 44.375 11.773 1 94.25 185 GLU A C 1
ATOM 1499 O O . GLU A 1 185 ? 3.24 44.688 10.852 1 94.25 185 GLU A O 1
ATOM 1504 N N . HIS A 1 186 ? 5.164 43.844 11.625 1 93.31 186 HIS A N 1
ATOM 1505 C CA . HIS A 1 186 ? 5.703 43.656 10.281 1 93.31 186 HIS A CA 1
ATOM 1506 C C . HIS A 1 186 ? 5.34 42.281 9.742 1 93.31 186 HIS A C 1
ATOM 1508 O O . HIS A 1 186 ? 5.824 41.875 8.688 1 93.31 186 HIS A O 1
ATOM 1514 N N . ARG A 1 187 ? 4.609 41.562 10.461 1 95.44 187 ARG A N 1
ATOM 1515 C CA . ARG A 1 187 ? 4.203 40.219 10.047 1 95.44 187 ARG A CA 1
ATOM 1516 C C . ARG A 1 187 ? 2.695 40.156 9.852 1 95.44 187 ARG A C 1
ATOM 1518 O O . ARG A 1 187 ? 1.932 40.75 10.609 1 95.44 187 ARG A O 1
ATOM 1525 N N . THR A 1 188 ? 2.291 39.344 8.828 1 95.31 188 THR A N 1
ATOM 1526 C CA . THR A 1 188 ? 0.864 39.156 8.594 1 95.31 188 THR A CA 1
ATOM 1527 C C . THR A 1 188 ? 0.168 38.656 9.852 1 95.31 188 THR A C 1
ATOM 1529 O O . THR A 1 188 ? 0.611 37.688 10.469 1 95.31 188 THR A O 1
ATOM 1532 N N . ARG A 1 189 ? -0.864 39.406 10.359 1 95.38 189 ARG A N 1
ATOM 1533 C CA . ARG A 1 189 ? -1.693 39.062 11.508 1 95.38 189 ARG A CA 1
ATOM 1534 C C . ARG A 1 189 ? -0.867 39.031 12.789 1 95.38 189 ARG A C 1
ATOM 1536 O O . ARG A 1 189 ? -1.224 38.344 13.75 1 95.38 189 ARG A O 1
ATOM 1543 N N . ASN A 1 190 ? 0.307 39.594 12.734 1 97 190 ASN A N 1
ATOM 1544 C CA . ASN A 1 190 ? 1.182 39.781 13.891 1 97 190 ASN A CA 1
ATOM 1545 C C . ASN A 1 190 ? 1.828 38.469 14.328 1 97 190 ASN A C 1
ATOM 1547 O O . ASN A 1 190 ? 2.184 38.312 15.5 1 97 190 ASN A O 1
ATOM 1551 N N . ARG A 1 191 ? 1.907 37.562 13.5 1 97.81 191 ARG A N 1
ATOM 1552 C CA . ARG A 1 191 ? 2.492 36.281 13.852 1 97.81 191 ARG A CA 1
ATOM 1553 C C . ARG A 1 191 ? 4.004 36.281 13.641 1 97.81 191 ARG A C 1
ATOM 1555 O O . ARG A 1 191 ? 4.496 35.812 12.609 1 97.81 191 ARG A O 1
ATOM 1562 N N . LEU A 1 192 ? 4.719 36.844 14.586 1 97.25 192 LEU A N 1
ATOM 1563 C CA . LEU A 1 192 ? 6.176 36.906 14.523 1 97.25 192 LEU A CA 1
ATOM 1564 C C . LEU A 1 192 ? 6.801 35.531 14.656 1 97.25 192 LEU A C 1
ATOM 1566 O O . LEU A 1 192 ? 6.137 34.594 15.078 1 97.25 192 LEU A O 1
ATOM 1570 N N . PRO A 1 193 ? 8.078 35.312 14.258 1 97.12 193 PRO A N 1
ATOM 1571 C CA . PRO A 1 193 ? 8.734 34.031 14.43 1 97.12 193 PRO A CA 1
ATOM 1572 C C . PRO A 1 193 ? 8.859 33.594 15.891 1 97.12 193 PRO A C 1
ATOM 1574 O O . PRO A 1 193 ? 9.383 34.375 16.719 1 97.12 193 PRO A O 1
ATOM 1577 N N . VAL A 1 194 ? 8.391 32.531 16.219 1 96.25 194 VAL A N 1
ATOM 1578 C CA . VAL A 1 194 ? 8.477 31.984 17.578 1 96.25 194 VAL A CA 1
ATOM 1579 C C . VAL A 1 194 ? 9 30.547 17.531 1 96.25 194 VAL A C 1
ATOM 1581 O O . VAL A 1 194 ? 8.852 29.859 16.531 1 96.25 194 VAL A O 1
ATOM 1584 N N . LEU A 1 195 ? 9.523 30.109 18.578 1 94.56 195 LEU A N 1
ATOM 1585 C CA . LEU A 1 195 ? 10.164 28.797 18.656 1 94.56 195 LEU A CA 1
ATOM 1586 C C . LEU A 1 195 ? 9.125 27.688 18.734 1 94.56 195 LEU A C 1
ATOM 1588 O O . LEU A 1 195 ? 8.148 27.797 19.484 1 94.56 195 LEU A O 1
ATOM 1592 N N . THR A 1 196 ? 9.305 26.641 17.953 1 95.12 196 THR A N 1
ATOM 1593 C CA . THR A 1 196 ? 8.414 25.484 18.047 1 95.12 196 THR A CA 1
ATOM 1594 C C . THR A 1 196 ? 9.188 24.234 18.438 1 95.12 196 THR A C 1
ATOM 1596 O O . THR A 1 196 ? 8.602 23.266 18.938 1 95.12 196 THR A O 1
ATOM 1599 N N . TRP A 1 197 ? 10.484 24.203 18.109 1 94.88 197 TRP A N 1
ATOM 1600 C CA . TRP A 1 197 ? 11.258 23.016 18.453 1 94.88 197 TRP A CA 1
ATOM 1601 C C . TRP A 1 197 ? 12.742 23.344 18.562 1 94.88 197 TRP A C 1
ATOM 1603 O O . TRP A 1 197 ? 13.242 24.25 17.875 1 94.88 197 TRP A O 1
ATOM 1613 N N . VAL A 1 198 ? 13.469 22.625 19.453 1 91.12 198 VAL A N 1
ATOM 1614 C CA . VAL A 1 198 ? 14.898 22.828 19.656 1 91.12 198 VAL A CA 1
ATOM 1615 C C . VAL A 1 198 ? 15.625 21.484 19.594 1 91.12 198 VAL A C 1
ATOM 1617 O O . VAL A 1 198 ? 15.164 20.484 20.172 1 91.12 198 VAL A O 1
ATOM 1620 N N . HIS A 1 199 ? 16.688 21.422 18.844 1 89.56 199 HIS A N 1
ATOM 1621 C CA . HIS A 1 199 ? 17.516 20.234 18.797 1 89.56 199 HIS A CA 1
ATOM 1622 C C . HIS A 1 199 ? 18.078 19.891 20.172 1 89.56 199 HIS A C 1
ATOM 1624 O O . HIS A 1 199 ? 18.531 20.781 20.891 1 89.56 199 HIS A O 1
ATOM 1630 N N . PRO A 1 200 ? 18.047 18.688 20.562 1 83.06 200 PRO A N 1
ATOM 1631 C CA . PRO A 1 200 ? 18.406 18.312 21.938 1 83.06 200 PRO A CA 1
ATOM 1632 C C . PRO A 1 200 ? 19.891 18.547 22.234 1 83.06 200 PRO A C 1
ATOM 1634 O O . PRO A 1 200 ? 20.25 18.875 23.375 1 83.06 200 PRO A O 1
ATOM 1637 N N . GLU A 1 201 ? 20.75 18.125 21.312 1 75.88 201 GLU A N 1
ATOM 1638 C CA . GLU A 1 201 ? 22.188 18.188 21.594 1 75.88 201 GLU A CA 1
ATOM 1639 C C . GLU A 1 201 ? 22.781 19.516 21.125 1 75.88 201 GLU A C 1
ATOM 1641 O O . GLU A 1 201 ? 23.641 20.078 21.781 1 75.88 201 GLU A O 1
ATOM 1646 N N . HIS A 1 202 ? 22.562 19.828 19.516 1 64.19 202 HIS A N 1
ATOM 1647 C CA . HIS A 1 202 ? 23.281 20.922 18.875 1 64.19 202 HIS A CA 1
ATOM 1648 C C . HIS A 1 202 ? 22.312 21.969 18.328 1 64.19 202 HIS A C 1
ATOM 1650 O O . HIS A 1 202 ? 21.172 21.656 18.016 1 64.19 202 HIS A O 1
ATOM 1656 N N . PRO A 1 203 ? 22.953 23.25 17.938 1 70.62 203 PRO A N 1
ATOM 1657 C CA . PRO A 1 203 ? 22.062 24.328 18.375 1 70.62 203 PRO A CA 1
ATOM 1658 C C . PRO A 1 203 ? 21 24.672 17.344 1 70.62 203 PRO A C 1
ATOM 1660 O O . PRO A 1 203 ? 20.453 25.781 17.359 1 70.62 203 PRO A O 1
ATOM 1663 N N . PRO A 1 204 ? 20.484 24 16.344 1 87.94 204 PRO A N 1
ATOM 1664 C CA . PRO A 1 204 ? 19.453 24.562 15.469 1 87.94 204 PRO A CA 1
ATOM 1665 C C . PRO A 1 204 ? 18.047 24.469 16.078 1 87.94 204 PRO A C 1
ATOM 1667 O O . PRO A 1 204 ? 17.812 23.672 16.984 1 87.94 204 PRO A O 1
ATOM 1670 N N . VAL A 1 205 ? 17.312 25.453 15.695 1 92.88 205 VAL A N 1
ATOM 1671 C CA . VAL A 1 205 ? 15.93 25.516 16.156 1 92.88 205 VAL A CA 1
ATOM 1672 C C . VAL A 1 205 ? 14.984 25.625 14.961 1 92.88 205 VAL A C 1
ATOM 1674 O O . VAL A 1 205 ? 15.422 25.938 13.852 1 92.88 205 VAL A O 1
ATOM 1677 N N . ILE A 1 206 ? 13.766 25.281 15.188 1 96.31 206 ILE A N 1
ATOM 1678 C CA . ILE A 1 206 ? 12.703 25.516 14.211 1 96.31 206 ILE A CA 1
ATOM 1679 C C . ILE A 1 206 ? 11.734 26.562 14.742 1 96.31 206 ILE A C 1
ATOM 1681 O O . ILE A 1 206 ? 11.25 26.453 15.875 1 96.31 206 ILE A O 1
ATOM 1685 N N . LEU A 1 207 ? 11.516 27.562 13.977 1 97.19 207 LEU A N 1
ATOM 1686 C CA . LEU A 1 207 ? 10.555 28.609 14.297 1 97.19 207 LEU A CA 1
ATOM 1687 C C . LEU A 1 207 ? 9.43 28.641 13.266 1 97.19 207 LEU A C 1
ATOM 1689 O O . LEU A 1 207 ? 9.594 28.156 12.148 1 97.19 207 LEU A O 1
ATOM 1693 N N . ARG A 1 208 ? 8.344 29.141 13.633 1 98.44 208 ARG A N 1
ATOM 1694 C CA . ARG A 1 208 ? 7.223 29.328 12.719 1 98.44 208 ARG A CA 1
ATOM 1695 C C . ARG A 1 208 ? 6.699 30.766 12.773 1 98.44 208 ARG A C 1
ATOM 1697 O O . ARG A 1 208 ? 6.73 31.391 13.828 1 98.44 208 ARG A O 1
ATOM 1704 N N . CYS A 1 209 ? 6.227 31.266 11.688 1 98.31 209 CYS A N 1
ATOM 1705 C CA . CYS A 1 209 ? 5.652 32.594 11.641 1 98.31 209 CYS A CA 1
ATOM 1706 C C . CYS A 1 209 ? 4.836 32.812 10.375 1 98.31 209 CYS A C 1
ATOM 1708 O O . CYS A 1 209 ? 4.523 31.844 9.672 1 98.31 209 CYS A O 1
ATOM 1710 N N . SER A 1 210 ? 4.301 34.031 10.18 1 97.62 210 SER A N 1
ATOM 1711 C CA . SER A 1 210 ? 3.664 34.438 8.93 1 97.62 210 SER A CA 1
ATOM 1712 C C . SER A 1 210 ? 4.621 35.219 8.055 1 97.62 210 SER A C 1
ATOM 1714 O O . SER A 1 210 ? 5.719 35.594 8.492 1 97.62 210 SER A O 1
ATOM 1716 N N . GLN A 1 211 ? 4.25 35.5 6.859 1 95.62 211 GLN A N 1
ATOM 1717 C CA . GLN A 1 211 ? 5.062 36.281 5.918 1 95.62 211 GLN A CA 1
ATOM 1718 C C . GLN A 1 211 ? 5.234 37.719 6.387 1 95.62 211 GLN A C 1
ATOM 1720 O O . GLN A 1 211 ? 4.387 38.25 7.105 1 95.62 211 GLN A O 1
ATOM 1725 N N . PRO A 1 212 ? 6.348 38.312 6.043 1 93.75 212 PRO A N 1
ATOM 1726 C CA . PRO A 1 212 ? 6.48 39.75 6.301 1 93.75 212 PRO A CA 1
ATOM 1727 C C . PRO A 1 212 ? 5.59 40.594 5.398 1 93.75 212 PRO A C 1
ATOM 1729 O O . PRO A 1 212 ? 5.234 40.156 4.297 1 93.75 212 PRO A O 1
ATOM 1732 N N . THR A 1 213 ? 5.195 41.719 5.891 1 91.44 213 THR A N 1
ATOM 1733 C CA . THR A 1 213 ? 4.375 42.625 5.109 1 91.44 213 THR A CA 1
ATOM 1734 C C . THR A 1 213 ? 5.238 43.688 4.438 1 91.44 213 THR A C 1
ATOM 1736 O O . THR A 1 213 ? 4.984 44.875 4.586 1 91.44 213 THR A O 1
ATOM 1739 N N . SER A 1 214 ? 6.168 43.344 3.684 1 82.31 214 SER A N 1
ATOM 1740 C CA . SER A 1 214 ? 7.094 44.25 3.035 1 82.31 214 SER A CA 1
ATOM 1741 C C . SER A 1 214 ? 6.453 44.906 1.819 1 82.31 214 SER A C 1
ATOM 1743 O O . SER A 1 214 ? 6.75 46.062 1.51 1 82.31 214 SER A O 1
ATOM 1745 N N . GLY A 1 215 ? 5.551 44.281 1.224 1 78.69 215 GLY A N 1
ATOM 1746 C CA . GLY A 1 215 ? 4.855 44.812 0.069 1 78.69 215 GLY A CA 1
ATOM 1747 C C . GLY A 1 215 ? 5.758 45 -1.137 1 78.69 215 GLY A C 1
ATOM 1748 O O . GLY A 1 215 ? 6.852 44.438 -1.194 1 78.69 215 GLY A O 1
ATOM 1749 N N . LEU A 1 216 ? 5.25 45.719 -2.082 1 73.81 216 LEU A N 1
ATOM 1750 C CA . LEU A 1 216 ? 5.902 45.969 -3.365 1 73.81 216 LEU A CA 1
ATOM 1751 C C . LEU A 1 216 ? 7.203 46.719 -3.184 1 73.81 216 LEU A C 1
ATOM 1753 O O . LEU A 1 216 ? 8.18 46.5 -3.902 1 73.81 216 LEU A O 1
ATOM 1757 N N . ILE A 1 217 ? 7.098 47.531 -2.24 1 72.06 217 ILE A N 1
ATOM 1758 C CA . ILE A 1 217 ? 8.234 48.438 -2.066 1 72.06 217 ILE A CA 1
ATOM 1759 C C . ILE A 1 217 ? 9.312 47.719 -1.229 1 72.06 217 ILE A C 1
ATOM 1761 O O . ILE A 1 217 ? 10.414 48.25 -1.065 1 72.06 217 ILE A O 1
ATOM 1765 N N . ASP A 1 218 ? 9.016 46.562 -0.871 1 74.44 218 ASP A N 1
ATOM 1766 C CA . ASP A 1 218 ? 9.953 45.781 -0.051 1 74.44 218 ASP A CA 1
ATOM 1767 C C . ASP A 1 218 ? 10.461 46.625 1.126 1 74.44 218 ASP A C 1
ATOM 1769 O O . ASP A 1 218 ? 11.672 46.75 1.313 1 74.44 218 ASP A O 1
ATOM 1773 N N . LYS A 1 219 ? 9.508 47.188 1.83 1 75.69 219 LYS A N 1
ATOM 1774 C CA . LYS A 1 219 ? 9.828 48.031 2.986 1 75.69 219 LYS A CA 1
ATOM 1775 C C . LYS A 1 219 ? 10.68 47.25 3.998 1 75.69 219 LYS A C 1
ATOM 1777 O O . LYS A 1 219 ? 10.258 46.219 4.512 1 75.69 219 LYS A O 1
ATOM 1782 N N . PRO A 1 220 ? 11.859 47.75 4.098 1 71.88 220 PRO A N 1
ATOM 1783 C CA . PRO A 1 220 ? 12.711 47.062 5.066 1 71.88 220 PRO A CA 1
ATOM 1784 C C . PRO A 1 220 ? 12.281 47.281 6.512 1 71.88 220 PRO A C 1
ATOM 1786 O O . PRO A 1 220 ? 11.742 48.344 6.832 1 71.88 220 PRO A O 1
ATOM 1789 N N . SER A 1 221 ? 12.219 46.312 7.305 1 87.06 221 SER A N 1
ATOM 1790 C CA . SER A 1 221 ? 12.039 46.438 8.742 1 87.06 221 SER A CA 1
ATOM 1791 C C . SER A 1 221 ? 13.328 46.125 9.5 1 87.06 221 SER A C 1
ATOM 1793 O O . SER A 1 221 ? 13.719 44.938 9.594 1 87.06 221 SER A O 1
ATOM 1795 N N . GLU A 1 222 ? 13.906 47.188 10.016 1 90.56 222 GLU A N 1
ATOM 1796 C CA . GLU A 1 222 ? 15.148 47 10.758 1 90.56 222 GLU A CA 1
ATOM 1797 C C . GLU A 1 222 ? 14.922 46.156 12.008 1 90.56 222 GLU A C 1
ATOM 1799 O O . GLU A 1 222 ? 15.797 45.375 12.422 1 90.56 222 GLU A O 1
ATOM 1804 N N . GLU A 1 223 ? 13.766 46.344 12.5 1 91.56 223 GLU A N 1
ATOM 1805 C CA . GLU A 1 223 ? 13.422 45.562 13.688 1 91.56 223 GLU A CA 1
ATOM 1806 C C . GLU A 1 223 ? 13.344 44.094 13.367 1 91.56 223 GLU A C 1
ATOM 1808 O O . GLU A 1 223 ? 13.789 43.25 14.164 1 91.56 223 GLU A O 1
ATOM 1813 N N . ASP A 1 224 ? 12.781 43.844 12.289 1 93.12 224 ASP A N 1
ATOM 1814 C CA . ASP A 1 224 ? 12.68 42.438 11.859 1 93.12 224 ASP A CA 1
ATOM 1815 C C . ASP A 1 224 ? 14.062 41.844 11.586 1 93.12 224 ASP A C 1
ATOM 1817 O O . ASP A 1 224 ? 14.352 40.719 11.977 1 93.12 224 ASP A O 1
ATOM 1821 N N . LYS A 1 225 ? 14.938 42.594 10.93 1 92.88 225 LYS A N 1
ATOM 1822 C CA . LYS A 1 225 ? 16.312 42.156 10.672 1 92.88 225 LYS A CA 1
ATOM 1823 C C . LYS A 1 225 ? 17.062 41.906 11.977 1 92.88 225 LYS A C 1
ATOM 1825 O O . LYS A 1 225 ? 17.797 40.938 12.094 1 92.88 225 LYS A O 1
ATOM 1830 N N . ASN A 1 226 ? 16.828 42.844 12.828 1 93.25 226 ASN A N 1
ATOM 1831 C CA . ASN A 1 226 ? 17.469 42.688 14.133 1 93.25 226 ASN A CA 1
ATOM 1832 C C . ASN A 1 226 ? 16.969 41.438 14.852 1 93.25 226 ASN A C 1
ATOM 1834 O O . ASN A 1 226 ? 17.734 40.781 15.555 1 93.25 226 ASN A O 1
ATOM 1838 N N . TYR A 1 227 ? 15.711 41.25 14.742 1 94.31 227 TYR A N 1
ATOM 1839 C CA . TYR A 1 227 ? 15.148 40.031 15.359 1 94.31 227 TYR A CA 1
ATOM 1840 C C . TYR A 1 227 ? 15.773 38.781 14.781 1 94.31 227 TYR A C 1
ATOM 1842 O O . TYR A 1 227 ? 16.078 37.844 15.508 1 94.31 227 TYR A O 1
ATOM 1850 N N . PHE A 1 228 ? 16.031 38.719 13.461 1 93.19 228 PHE A N 1
ATOM 1851 C CA . PHE A 1 228 ? 16.719 37.625 12.812 1 93.19 228 PHE A CA 1
ATOM 1852 C C . PHE A 1 228 ? 18.141 37.469 13.367 1 93.19 228 PHE A C 1
ATOM 1854 O O . PHE A 1 228 ? 18.625 36.344 13.531 1 93.19 228 PHE A O 1
ATOM 1861 N N . ARG A 1 229 ? 18.734 38.562 13.609 1 92.06 229 ARG A N 1
ATOM 1862 C CA . ARG A 1 229 ? 20.078 38.562 14.195 1 92.06 229 ARG A CA 1
ATOM 1863 C C . ARG A 1 229 ? 20.047 37.938 15.594 1 92.06 229 ARG A C 1
ATOM 1865 O O . ARG A 1 229 ? 20.938 37.156 15.953 1 92.06 229 ARG A O 1
ATOM 1872 N N . LEU A 1 230 ? 19.016 38.344 16.344 1 91.38 230 LEU A N 1
ATOM 1873 C CA . LEU A 1 230 ? 18.875 37.781 17.688 1 91.38 230 LEU A CA 1
ATOM 1874 C C . LEU A 1 230 ? 18.688 36.25 17.625 1 91.38 230 LEU A C 1
ATOM 1876 O O . LEU A 1 230 ? 19.234 35.531 18.453 1 91.38 230 LEU A O 1
ATOM 1880 N N . ILE A 1 231 ? 17.859 35.812 16.703 1 91.25 231 ILE A N 1
ATOM 1881 C CA . ILE A 1 231 ? 17.641 34.375 16.516 1 91.25 231 ILE A CA 1
ATOM 1882 C C . ILE A 1 231 ? 18.953 33.688 16.141 1 91.25 231 ILE A C 1
ATOM 1884 O O . ILE A 1 231 ? 19.266 32.625 16.656 1 91.25 231 ILE A O 1
ATOM 1888 N N . TRP A 1 232 ? 19.672 34.344 15.258 1 90.44 232 TRP A N 1
ATOM 1889 C CA . TRP A 1 232 ? 20.953 33.781 14.805 1 90.44 232 TRP A CA 1
ATOM 1890 C C . TRP A 1 232 ? 21.938 33.688 15.961 1 90.44 232 TRP A C 1
ATOM 1892 O O . TRP A 1 232 ? 22.641 32.688 16.094 1 90.44 232 TRP A O 1
ATOM 1902 N N . GLU A 1 233 ? 22 34.625 16.766 1 86.5 233 GLU A N 1
ATOM 1903 C CA . GLU A 1 233 ? 22.922 34.688 17.891 1 86.5 233 GLU A CA 1
ATOM 1904 C C . GLU A 1 233 ? 22.562 33.625 18.953 1 86.5 233 GLU A C 1
ATOM 1906 O O . GLU A 1 233 ? 23.453 33.156 19.656 1 86.5 233 GLU A O 1
ATOM 1911 N N . ALA A 1 234 ? 21.359 33.469 19.031 1 81.44 234 ALA A N 1
ATOM 1912 C CA . ALA A 1 234 ? 20.906 32.469 20 1 81.44 234 ALA A CA 1
ATOM 1913 C C . ALA A 1 234 ? 21.297 31.047 19.547 1 81.44 234 ALA A C 1
ATOM 1915 O O . ALA A 1 234 ? 21.219 30.094 20.328 1 81.44 234 ALA A O 1
ATOM 1916 N N . ASN A 1 235 ? 21.734 30.938 18.375 1 77 235 ASN A N 1
ATOM 1917 C CA . ASN A 1 235 ? 22.109 29.641 17.828 1 77 235 ASN A CA 1
ATOM 1918 C C . ASN A 1 235 ? 23.578 29.609 17.422 1 77 235 ASN A C 1
ATOM 1920 O O . ASN A 1 235 ? 24.344 30.516 17.766 1 77 235 ASN A O 1
ATOM 1924 N N . SER A 1 236 ? 24.031 28.656 16.688 1 65.25 236 SER A N 1
ATOM 1925 C CA . SER A 1 236 ? 25.422 28.453 16.297 1 65.25 236 SER A CA 1
ATOM 1926 C C . SER A 1 236 ?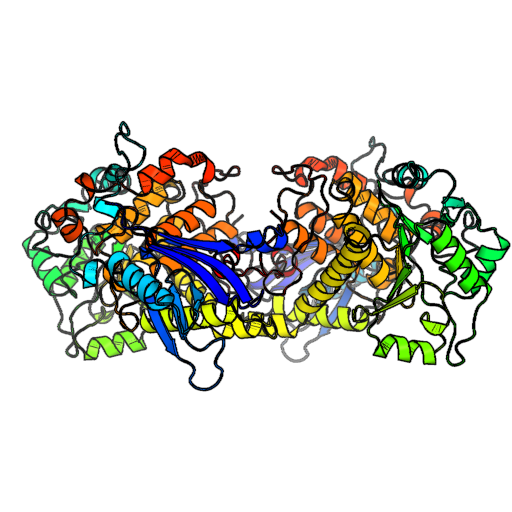 25.797 29.359 15.125 1 65.25 236 SER A C 1
ATOM 1928 O O . SER A 1 236 ? 24.984 30.156 14.648 1 65.25 236 SER A O 1
ATOM 1930 N N . ASP A 1 237 ? 26.984 29.344 14.766 1 69.38 237 ASP A N 1
ATOM 1931 C CA . ASP A 1 237 ? 27.594 30.062 13.648 1 69.38 237 ASP A CA 1
ATOM 1932 C C . ASP A 1 237 ? 27.047 29.562 12.312 1 69.38 237 ASP A C 1
ATOM 1934 O O . ASP A 1 237 ? 27.516 29.984 11.25 1 69.38 237 ASP A O 1
ATOM 1938 N N . GLN A 1 238 ? 25.844 28.953 12.469 1 84.94 238 GLN A N 1
ATOM 1939 C CA . GLN A 1 238 ? 25.25 28.438 11.242 1 84.94 238 GLN A CA 1
ATOM 1940 C C . GLN A 1 238 ? 24.172 29.359 10.719 1 84.94 238 GLN A C 1
ATOM 1942 O O . GLN A 1 238 ? 23.703 30.25 11.438 1 84.94 238 GLN A O 1
ATOM 1947 N N . LYS A 1 239 ? 23.719 29.188 9.461 1 91.25 239 LYS A N 1
ATOM 1948 C CA . LYS A 1 239 ? 22.781 30.062 8.781 1 91.25 239 LYS A CA 1
ATOM 1949 C C . LYS A 1 239 ? 21.344 29.781 9.234 1 91.25 239 LYS A C 1
ATOM 1951 O O . LYS A 1 239 ? 21.078 28.734 9.836 1 91.25 239 LYS A O 1
ATOM 1956 N N . ILE A 1 240 ? 20.5 30.797 9.016 1 94.38 240 ILE A N 1
ATOM 1957 C CA . ILE A 1 240 ? 19.062 30.625 9.156 1 94.38 240 ILE A CA 1
ATOM 1958 C C . ILE A 1 240 ? 18.438 30.375 7.781 1 94.38 240 ILE A C 1
ATOM 1960 O O . ILE A 1 240 ? 18.641 31.156 6.848 1 94.38 240 ILE A O 1
ATOM 1964 N N . TYR A 1 241 ? 17.812 29.281 7.656 1 96.19 241 TYR A N 1
ATOM 1965 C CA . TYR A 1 241 ? 17.031 29.031 6.445 1 96.19 241 TYR A CA 1
ATOM 1966 C C . TYR A 1 241 ? 15.586 29.453 6.633 1 96.19 241 TYR A C 1
ATOM 1968 O O . TYR A 1 241 ? 14.906 28.984 7.547 1 96.19 241 TYR A O 1
ATOM 1976 N N . VAL A 1 242 ? 15.141 30.391 5.867 1 97.19 242 VAL A N 1
ATOM 1977 C CA . VAL A 1 242 ? 13.719 30.703 5.781 1 97.19 242 VAL A CA 1
ATOM 1978 C C . VAL A 1 242 ? 13.055 29.781 4.75 1 97.19 242 VAL A C 1
ATOM 1980 O O . VAL A 1 242 ? 13.383 29.844 3.564 1 97.19 242 VAL A O 1
ATOM 1983 N N . VAL A 1 243 ? 12.219 28.969 5.203 1 98.06 243 VAL A N 1
ATOM 1984 C CA . VAL A 1 243 ? 11.508 28.031 4.344 1 98.06 243 VAL A CA 1
ATOM 1985 C C . VAL A 1 243 ? 10.086 28.531 4.098 1 98.06 243 VAL A C 1
ATOM 1987 O O . VAL A 1 243 ? 9.227 28.422 4.977 1 98.06 243 VAL A O 1
ATOM 1990 N N . ASP A 1 244 ? 9.875 29.078 2.945 1 97.44 244 ASP A N 1
ATOM 1991 C CA . ASP A 1 244 ? 8.555 29.516 2.506 1 97.44 244 ASP A CA 1
ATOM 1992 C C . ASP A 1 244 ? 7.797 28.391 1.82 1 97.44 244 ASP A C 1
ATOM 1994 O O . ASP A 1 244 ? 8.195 27.922 0.747 1 97.44 244 ASP A O 1
ATOM 1998 N N . ALA A 1 245 ? 6.664 28 2.414 1 98.19 245 ALA A N 1
ATOM 1999 C CA . ALA A 1 245 ? 5.93 26.828 1.945 1 98.19 245 ALA A CA 1
ATOM 2000 C C . ALA A 1 245 ? 5.355 27.062 0.55 1 98.19 245 ALA A C 1
ATOM 2002 O O . ALA A 1 245 ? 5.027 26.109 -0.158 1 98.19 245 ALA A O 1
ATOM 2003 N N . ARG A 1 246 ? 5.223 28.359 0.033 1 96.44 246 ARG A N 1
ATOM 2004 C CA . ARG A 1 246 ? 4.508 28.703 -1.19 1 96.44 246 ARG A CA 1
ATOM 2005 C C . ARG A 1 246 ? 5.371 28.453 -2.422 1 96.44 246 ARG A C 1
ATOM 2007 O O . ARG A 1 246 ? 6.602 28.391 -2.324 1 96.44 246 ARG A O 1
ATOM 2014 N N . PRO A 1 247 ? 4.625 28.172 -3.461 1 95.38 247 PRO A N 1
ATOM 2015 C CA . PRO A 1 247 ? 5.359 28.344 -4.719 1 95.38 247 PRO A CA 1
ATOM 2016 C C . PRO A 1 247 ? 5.883 29.781 -4.895 1 95.38 247 PRO A C 1
ATOM 2018 O O . PRO A 1 247 ? 5.199 30.734 -4.531 1 95.38 247 PRO A O 1
ATOM 2021 N N . LYS A 1 248 ? 7.027 29.875 -5.488 1 94.19 248 LYS A N 1
ATOM 2022 C CA . LYS A 1 248 ? 7.66 31.188 -5.652 1 94.19 248 LYS A CA 1
ATOM 2023 C C . LYS A 1 248 ? 6.742 32.156 -6.391 1 94.19 248 LYS A C 1
ATOM 2025 O O . LYS A 1 248 ? 6.602 33.312 -6 1 94.19 248 LYS A O 1
ATOM 2030 N N . LYS A 1 249 ? 6.078 31.641 -7.398 1 93.25 249 LYS A N 1
ATOM 2031 C CA . LYS A 1 249 ? 5.176 32.469 -8.18 1 93.25 249 LYS A CA 1
ATOM 2032 C C . LYS A 1 249 ? 4.062 33.062 -7.312 1 93.25 249 LYS A C 1
ATOM 2034 O O . LYS A 1 249 ? 3.711 34.219 -7.445 1 93.25 249 LYS A O 1
ATOM 2039 N N . ASN A 1 250 ? 3.48 32.281 -6.43 1 91.81 250 ASN A N 1
ATOM 2040 C CA . ASN A 1 250 ? 2.412 32.719 -5.543 1 91.81 250 ASN A CA 1
ATOM 2041 C C . ASN A 1 250 ? 2.93 33.719 -4.504 1 91.81 250 ASN A C 1
ATOM 2043 O O . ASN A 1 250 ? 2.217 34.625 -4.121 1 91.81 250 ASN A O 1
ATOM 2047 N N . ALA A 1 251 ? 4.129 33.469 -4.02 1 91.81 251 ALA A N 1
ATOM 2048 C CA . ALA A 1 251 ? 4.742 34.375 -3.053 1 91.81 251 ALA A CA 1
ATOM 2049 C C . ALA A 1 251 ? 4.965 35.75 -3.662 1 91.81 251 ALA A C 1
ATOM 2051 O O . ALA A 1 251 ? 4.742 36.781 -3.004 1 91.81 251 ALA A O 1
ATOM 2052 N N . VAL A 1 252 ? 5.355 35.75 -4.914 1 89.94 252 VAL A N 1
ATOM 2053 C CA . VAL A 1 252 ? 5.57 37 -5.637 1 89.94 252 VAL A CA 1
ATOM 2054 C C . VAL A 1 252 ? 4.234 37.719 -5.836 1 89.94 252 VAL A C 1
ATOM 2056 O O . VAL A 1 252 ? 4.145 38.938 -5.668 1 89.94 252 VAL A O 1
ATOM 2059 N N . ALA A 1 253 ? 3.238 36.938 -6.129 1 88.81 253 ALA A N 1
ATOM 2060 C CA . ALA A 1 253 ? 1.904 37.5 -6.285 1 88.81 253 ALA A CA 1
ATOM 2061 C C . ALA A 1 253 ? 1.412 38.094 -4.977 1 88.81 253 ALA A C 1
ATOM 2063 O O . ALA A 1 253 ? 0.746 39.156 -4.98 1 88.81 253 ALA A O 1
ATOM 2064 N N . ASN A 1 254 ? 1.655 37.5 -3.879 1 88.38 254 ASN A N 1
ATOM 2065 C CA . ASN A 1 254 ? 1.272 38 -2.564 1 88.38 254 ASN A CA 1
ATOM 2066 C C . ASN A 1 254 ? 2.006 39.281 -2.229 1 88.38 254 ASN A C 1
ATOM 2068 O O . ASN A 1 254 ? 1.464 40.156 -1.539 1 88.38 254 ASN A O 1
ATOM 2072 N N . LYS A 1 255 ? 3.209 39.344 -2.656 1 87.69 255 LYS A N 1
ATOM 2073 C CA . LYS A 1 255 ? 3.996 40.531 -2.441 1 87.69 255 LYS A CA 1
ATOM 2074 C C . LYS A 1 255 ? 3.338 41.75 -3.102 1 87.69 255 LYS A C 1
ATOM 2076 O O . LYS A 1 255 ? 3.338 42.844 -2.539 1 87.69 255 LYS A O 1
ATOM 2081 N N . LEU A 1 256 ? 2.738 41.5 -4.16 1 85.19 256 LEU A N 1
ATOM 2082 C CA . LEU A 1 256 ? 2.051 42.562 -4.898 1 85.19 256 LEU A CA 1
ATOM 2083 C C . LEU A 1 256 ? 0.789 43 -4.164 1 85.19 256 LEU A C 1
ATOM 2085 O O . LEU A 1 256 ? 0.319 44.125 -4.348 1 85.19 256 LEU A O 1
ATOM 2089 N N . LYS A 1 257 ? 0.328 42.156 -3.262 1 87.06 257 LYS A N 1
ATOM 2090 C CA . LYS A 1 257 ? -0.886 42.469 -2.51 1 87.06 257 LYS A CA 1
ATOM 2091 C C . LYS A 1 257 ? -0.555 42.938 -1.095 1 87.06 257 LYS A C 1
ATOM 2093 O O . LYS A 1 257 ? -1.44 43.031 -0.243 1 87.06 257 LYS A O 1
ATOM 2098 N N . GLY A 1 258 ? 0.711 43.094 -0.841 1 85.44 258 GLY A N 1
ATOM 2099 C CA . GLY A 1 258 ? 1.109 43.625 0.452 1 85.44 258 GLY A CA 1
ATOM 2100 C C . GLY A 1 258 ? 1.865 42.625 1.303 1 85.44 258 GLY A C 1
ATOM 2101 O O . GLY A 1 258 ? 2.373 42.969 2.373 1 85.44 258 GLY A O 1
ATOM 2102 N N . GLY A 1 259 ? 1.829 41.438 0.836 1 90.75 259 GLY A N 1
ATOM 2103 C CA . GLY A 1 259 ? 2.631 40.438 1.526 1 90.75 259 GLY A CA 1
ATOM 2104 C C . GLY A 1 259 ? 4.105 40.5 1.166 1 90.75 259 GLY A C 1
ATOM 2105 O O . GLY A 1 259 ? 4.621 41.562 0.837 1 90.75 259 GLY A O 1
ATOM 2106 N N . GLY A 1 260 ? 4.805 39.406 1.496 1 88.25 260 GLY A N 1
ATOM 2107 C CA . GLY A 1 260 ? 6.211 39.406 1.125 1 88.25 260 GLY A CA 1
ATOM 2108 C C . GLY A 1 260 ? 6.969 38.188 1.598 1 88.25 260 GLY A C 1
ATOM 2109 O O . GLY A 1 260 ? 6.359 37.188 1.985 1 88.25 260 GLY A O 1
ATOM 2110 N N . PHE A 1 261 ? 8.188 38.156 1.339 1 89.12 261 PHE A N 1
ATOM 2111 C CA . PHE A 1 261 ? 9.164 37.188 1.812 1 89.12 261 PHE A CA 1
ATOM 2112 C C . PHE A 1 261 ? 10.523 37.844 2.025 1 89.12 261 PHE A C 1
ATOM 2114 O O . PHE A 1 261 ? 10.758 38.938 1.552 1 89.12 261 PHE A O 1
ATOM 2121 N N . GLU A 1 262 ? 11.289 37.188 2.801 1 86.5 262 GLU A N 1
ATOM 2122 C CA . GLU A 1 262 ? 12.594 37.75 3.146 1 86.5 262 GLU A CA 1
ATOM 2123 C C . GLU A 1 262 ? 13.562 37.656 1.974 1 86.5 262 GLU A C 1
ATOM 2125 O O . GLU A 1 262 ? 13.828 36.562 1.469 1 86.5 262 GLU A O 1
ATOM 2130 N N . ALA A 1 263 ? 14.086 38.75 1.544 1 82 263 ALA A N 1
ATOM 2131 C CA . ALA A 1 263 ? 15.078 38.781 0.474 1 82 263 ALA A CA 1
ATOM 2132 C C . ALA A 1 263 ? 16.469 38.469 1.014 1 82 263 ALA A C 1
ATOM 2134 O O . ALA A 1 263 ? 16.906 39.062 2.01 1 82 263 ALA A O 1
ATOM 2135 N N . ASN A 1 264 ? 17.188 37.625 0.391 1 79.38 264 ASN A N 1
ATOM 2136 C CA . ASN A 1 264 ? 18.5 37.188 0.82 1 79.38 264 ASN A CA 1
ATOM 2137 C C . ASN A 1 264 ? 19.484 38.344 0.969 1 79.38 264 ASN A C 1
ATOM 2139 O O . ASN A 1 264 ? 20.344 38.312 1.842 1 79.38 264 ASN A O 1
ATOM 2143 N N . GLU A 1 265 ? 19.281 39.281 0.229 1 79.38 265 GLU A N 1
ATOM 2144 C CA . GLU A 1 265 ? 20.234 40.406 0.214 1 79.38 265 GLU A CA 1
ATOM 2145 C C . GLU A 1 265 ? 20.047 41.312 1.437 1 79.38 265 GLU A C 1
ATOM 2147 O O . GLU A 1 265 ? 20.969 42.031 1.835 1 79.38 265 GLU A O 1
ATOM 2152 N N . LYS A 1 266 ? 18.953 41.188 2.043 1 81.25 266 LYS A N 1
ATOM 2153 C CA . LYS A 1 266 ? 18.625 42.125 3.113 1 81.25 266 LYS A CA 1
ATOM 2154 C C . LYS A 1 266 ? 18.891 41.5 4.484 1 81.25 266 LYS A C 1
ATOM 2156 O O . LYS A 1 266 ? 19.094 42.219 5.469 1 81.25 266 LYS A O 1
ATOM 2161 N N . TYR A 1 267 ? 18.812 40.281 4.547 1 87.19 267 TYR A N 1
ATOM 2162 C CA . TYR A 1 267 ? 19.031 39.562 5.809 1 87.19 267 TYR A CA 1
ATOM 2163 C C . TYR A 1 267 ? 20.406 38.906 5.828 1 87.19 267 TYR A C 1
ATOM 2165 O O . TYR A 1 267 ? 20.812 38.281 4.844 1 87.19 267 TYR A O 1
ATOM 2173 N N . THR A 1 268 ? 21.047 39.062 6.898 1 85.94 268 THR A N 1
ATOM 2174 C CA . THR A 1 268 ? 22.375 38.5 7.031 1 85.94 268 THR A CA 1
ATOM 2175 C C . THR A 1 268 ? 22.281 37.031 7.469 1 85.94 268 THR A C 1
ATOM 2177 O O . THR A 1 268 ? 21.438 36.688 8.297 1 85.94 268 THR A O 1
ATOM 2180 N N . ASN A 1 269 ? 23.172 36.156 6.914 1 89.12 269 ASN A N 1
ATOM 2181 C CA . ASN A 1 269 ? 23.297 34.75 7.277 1 89.12 269 ASN A CA 1
ATOM 2182 C C . ASN A 1 269 ? 21.984 34 7.074 1 89.12 269 ASN A C 1
ATOM 2184 O O . ASN A 1 269 ? 21.562 33.219 7.934 1 89.12 269 ASN A O 1
ATOM 2188 N N . MET A 1 270 ? 21.312 34.406 6.059 1 91.88 270 MET A N 1
ATOM 2189 C CA . MET A 1 270 ? 20 33.781 5.816 1 91.88 270 MET A CA 1
ATOM 2190 C C . MET A 1 270 ? 19.906 33.25 4.398 1 91.88 270 MET A C 1
ATOM 2192 O O . MET A 1 270 ? 20.5 33.812 3.471 1 91.88 270 MET A O 1
ATOM 2196 N N . GLU A 1 271 ? 19.266 32.125 4.238 1 94.44 271 GLU A N 1
ATOM 2197 C CA . GLU A 1 271 ? 18.922 31.562 2.939 1 94.44 271 GLU A CA 1
ATOM 2198 C C . GLU A 1 271 ? 17.422 31.312 2.826 1 94.44 271 GLU A C 1
ATOM 2200 O O . GLU A 1 271 ? 16.781 30.891 3.787 1 94.44 271 GLU A O 1
ATOM 2205 N N . LEU A 1 272 ? 16.922 31.734 1.681 1 95.38 272 LEU A N 1
ATOM 2206 C CA . LEU A 1 272 ? 15.492 31.562 1.445 1 95.38 272 LEU A CA 1
ATOM 2207 C C . LEU A 1 272 ? 15.227 30.406 0.486 1 95.38 272 LEU A C 1
ATOM 2209 O O . LEU A 1 272 ? 15.875 30.312 -0.561 1 95.38 272 LEU A O 1
ATOM 2213 N N . GLU A 1 273 ? 14.344 29.453 0.904 1 96.44 273 GLU A N 1
ATOM 2214 C CA . GLU A 1 273 ? 13.953 28.328 0.067 1 96.44 273 GLU A CA 1
ATOM 2215 C C . GLU A 1 273 ? 12.438 28.219 -0.046 1 96.44 273 GLU A C 1
ATOM 2217 O O . GLU A 1 273 ? 11.719 28.391 0.945 1 96.44 273 GLU A O 1
ATOM 2222 N N . PHE A 1 274 ? 11.922 28.047 -1.29 1 97.19 274 PHE A N 1
ATOM 2223 C CA . PHE A 1 274 ? 10.5 27.828 -1.53 1 97.19 274 PHE A CA 1
ATOM 2224 C C . PHE A 1 274 ? 10.195 26.344 -1.697 1 97.19 274 PHE A C 1
ATOM 2226 O O . PHE A 1 274 ? 10.969 25.609 -2.328 1 97.19 274 PHE A O 1
ATOM 2233 N N . LEU A 1 275 ? 9.078 25.844 -1.162 1 97.69 275 LEU A N 1
ATOM 2234 C CA . LEU A 1 275 ? 8.797 24.406 -1.165 1 97.69 275 LEU A CA 1
ATOM 2235 C C . LEU A 1 275 ? 7.742 24.062 -2.211 1 97.69 275 LEU A C 1
ATOM 2237 O O . LEU A 1 275 ? 7.445 22.891 -2.438 1 97.69 275 LEU A O 1
ATOM 2241 N N . ASP A 1 276 ? 7.062 25.031 -2.789 1 96.88 276 ASP A N 1
ATOM 2242 C CA . ASP A 1 276 ? 6.137 24.859 -3.904 1 96.88 276 ASP A CA 1
ATOM 2243 C C . ASP A 1 276 ? 4.895 24.094 -3.473 1 96.88 276 ASP A C 1
ATOM 2245 O O . ASP A 1 276 ? 4.363 23.281 -4.238 1 96.88 276 ASP A O 1
ATOM 2249 N N . ILE A 1 277 ? 4.477 24.172 -2.289 1 98.31 277 ILE A N 1
ATOM 2250 C CA . ILE A 1 277 ? 3.227 23.594 -1.822 1 98.31 277 ILE A CA 1
ATOM 2251 C C . ILE A 1 277 ? 2.064 24.531 -2.141 1 98.31 277 ILE A C 1
ATOM 2253 O O . ILE A 1 277 ? 2.059 25.688 -1.715 1 98.31 277 ILE A O 1
ATOM 2257 N N . GLU A 1 278 ? 1.088 24.031 -2.846 1 97.44 278 GLU A N 1
ATOM 2258 C CA . GLU A 1 278 ? -0.019 24.844 -3.346 1 97.44 278 GLU A CA 1
ATOM 2259 C C . GLU A 1 278 ? -0.944 25.281 -2.213 1 97.44 278 GLU A C 1
ATOM 2261 O O . GLU A 1 278 ? -0.811 24.812 -1.081 1 97.44 278 GLU A O 1
ATOM 2266 N N . ASN A 1 279 ? -1.785 26.188 -2.482 1 96.25 279 ASN A N 1
ATOM 2267 C CA . ASN A 1 279 ? -2.645 26.781 -1.469 1 96.25 279 ASN A CA 1
ATOM 2268 C C . ASN A 1 279 ? -3.863 25.922 -1.179 1 96.25 279 ASN A C 1
ATOM 2270 O O . ASN A 1 279 ? -4.027 24.844 -1.773 1 96.25 279 ASN A O 1
ATOM 2274 N N . ILE A 1 280 ? -4.738 26.344 -0.31 1 97.31 280 ILE A N 1
ATOM 2275 C CA . ILE A 1 280 ? -5.84 25.562 0.229 1 97.31 280 ILE A CA 1
ATOM 2276 C C . ILE A 1 280 ? -6.863 25.281 -0.871 1 97.31 280 ILE A C 1
ATOM 2278 O O . ILE A 1 280 ? -7.559 24.266 -0.838 1 97.31 280 ILE A O 1
ATOM 2282 N N . HIS A 1 281 ? -7.008 26.234 -1.834 1 97.12 281 HIS A N 1
ATOM 2283 C CA . HIS A 1 281 ? -7.965 26.062 -2.918 1 97.12 281 HIS A CA 1
ATOM 2284 C C . HIS A 1 281 ? -7.594 24.859 -3.779 1 97.12 281 HIS A C 1
ATOM 2286 O O . HIS A 1 281 ? -8.461 24.047 -4.137 1 97.12 281 HIS A O 1
ATOM 2292 N N . VAL A 1 282 ? -6.324 24.781 -4.07 1 98 282 VAL A N 1
ATOM 2293 C CA . VAL A 1 282 ? -5.824 23.672 -4.871 1 98 282 VAL A CA 1
ATOM 2294 C C . VAL A 1 282 ? -6.012 22.359 -4.105 1 98 282 VAL A C 1
ATOM 2296 O O . VAL A 1 282 ? -6.383 21.344 -4.688 1 98 282 VAL A O 1
ATOM 2299 N N . MET A 1 283 ? -5.762 22.391 -2.836 1 98.38 283 MET A N 1
ATOM 2300 C CA . MET A 1 283 ? -5.918 21.188 -2.012 1 98.38 283 MET A CA 1
ATOM 2301 C C . MET A 1 283 ? -7.375 20.734 -1.982 1 98.38 283 MET A C 1
ATOM 2303 O O . MET A 1 283 ? -7.656 19.531 -2.049 1 98.38 283 MET A O 1
ATOM 2307 N N . ARG A 1 284 ? -8.266 21.672 -1.834 1 97.31 284 ARG A N 1
ATOM 2308 C CA . ARG A 1 284 ? -9.695 21.359 -1.84 1 97.31 284 ARG A CA 1
ATOM 2309 C C . ARG A 1 284 ? -10.109 20.719 -3.16 1 97.31 284 ARG A C 1
ATOM 2311 O O . ARG A 1 284 ? -10.82 19.703 -3.172 1 97.31 284 ARG A O 1
ATOM 2318 N N . ASP A 1 285 ? -9.656 21.328 -4.223 1 97.69 285 ASP A N 1
ATOM 2319 C CA . ASP A 1 285 ? -9.984 20.812 -5.547 1 97.69 285 ASP A CA 1
ATOM 2320 C C . ASP A 1 285 ? -9.461 19.391 -5.723 1 97.69 285 ASP A C 1
ATOM 2322 O O . ASP A 1 285 ? -10.148 18.531 -6.277 1 97.69 285 ASP A O 1
ATOM 2326 N N . SER A 1 286 ? -8.273 19.219 -5.301 1 98.25 286 SER A N 1
ATOM 2327 C CA . SER A 1 286 ? -7.656 17.891 -5.375 1 98.25 286 SER A CA 1
ATOM 2328 C C . SER A 1 286 ? -8.453 16.875 -4.574 1 98.25 286 SER A C 1
ATOM 2330 O O . SER A 1 286 ? -8.688 15.758 -5.043 1 98.25 286 SER A O 1
ATOM 2332 N N . MET A 1 287 ? -8.867 17.234 -3.404 1 97.25 287 MET A N 1
ATOM 2333 C CA . MET A 1 287 ? -9.648 16.344 -2.541 1 97.25 287 MET A CA 1
ATOM 2334 C C . MET A 1 287 ? -10.984 15.992 -3.186 1 97.25 287 MET A C 1
ATOM 2336 O O . MET A 1 287 ? -11.43 14.852 -3.111 1 97.25 287 MET A O 1
ATOM 2340 N N . ASN A 1 288 ? -11.602 16.969 -3.75 1 96 288 ASN A N 1
ATOM 2341 C CA . ASN A 1 288 ? -12.875 16.719 -4.426 1 96 288 ASN A CA 1
ATOM 2342 C C . ASN A 1 288 ? -12.719 15.727 -5.57 1 96 288 ASN A C 1
ATOM 2344 O O . ASN A 1 288 ? -13.547 14.836 -5.734 1 96 288 ASN A O 1
ATOM 2348 N N . LYS A 1 289 ? -11.688 15.922 -6.328 1 97.31 289 LYS A N 1
ATOM 2349 C CA . LYS A 1 289 ? -11.406 14.977 -7.414 1 97.31 289 LYS A CA 1
ATOM 2350 C C . LYS A 1 289 ? -11.156 13.578 -6.875 1 97.31 289 LYS A C 1
ATOM 2352 O O . LYS A 1 289 ? -11.602 12.586 -7.465 1 97.31 289 LYS A O 1
ATOM 2357 N N . LEU A 1 290 ? -10.383 13.5 -5.809 1 96.69 290 LEU A N 1
ATOM 2358 C CA . LEU A 1 290 ? -10.094 12.203 -5.199 1 96.69 290 LEU A CA 1
ATOM 2359 C C . LEU A 1 290 ? -11.383 11.516 -4.754 1 96.69 290 LEU A C 1
ATOM 2361 O O . LEU A 1 290 ? -11.547 10.305 -4.961 1 96.69 290 LEU A O 1
ATOM 2365 N N . ARG A 1 291 ? -12.242 12.289 -4.133 1 94 291 ARG A N 1
ATOM 2366 C CA . ARG A 1 291 ? -13.531 11.758 -3.717 1 94 291 ARG A CA 1
ATOM 2367 C C . ARG A 1 291 ? -14.273 11.141 -4.898 1 94 291 ARG A C 1
ATOM 2369 O O . ARG A 1 291 ? -14.781 10.016 -4.801 1 94 291 ARG A O 1
ATOM 2376 N N . ASP A 1 292 ? -14.305 11.828 -5.973 1 92.69 292 ASP A N 1
ATOM 2377 C CA . ASP A 1 292 ? -15.016 11.359 -7.16 1 92.69 292 ASP A CA 1
ATOM 2378 C C . ASP A 1 292 ? -14.406 10.062 -7.691 1 92.69 292 ASP A C 1
ATOM 2380 O O . ASP A 1 292 ? -15.133 9.148 -8.094 1 92.69 292 ASP A O 1
ATOM 2384 N N . VAL A 1 293 ? -13.125 10 -7.648 1 92.12 293 VAL A N 1
ATOM 2385 C CA . VAL A 1 293 ? -12.422 8.828 -8.164 1 92.12 293 VAL A CA 1
ATOM 2386 C C . VAL A 1 293 ? -12.648 7.637 -7.234 1 92.12 293 VAL A C 1
ATOM 2388 O O . VAL A 1 293 ? -12.906 6.52 -7.695 1 92.12 293 VAL A O 1
ATOM 2391 N N . CYS A 1 294 ? -12.562 7.832 -5.953 1 89.44 294 CYS A N 1
ATOM 2392 C CA . CYS A 1 294 ? -12.688 6.773 -4.957 1 89.44 294 CYS A CA 1
ATOM 2393 C C . CYS A 1 294 ? -14.094 6.184 -4.957 1 89.44 294 CYS A C 1
ATOM 2395 O O . CYS A 1 294 ? -14.273 5.004 -4.648 1 89.44 294 CYS A O 1
ATOM 2397 N N . TYR A 1 295 ? -15.07 6.898 -5.355 1 87 295 TYR A N 1
ATOM 2398 C CA . TYR A 1 295 ? -16.453 6.441 -5.238 1 87 295 TYR A CA 1
ATOM 2399 C C . TYR A 1 295 ? -17.078 6.254 -6.613 1 87 295 TYR A C 1
ATOM 2401 O O . TYR A 1 295 ? -18.297 6.109 -6.73 1 87 295 TYR A O 1
ATOM 2409 N N . ALA A 1 296 ? -16.203 6.289 -7.605 1 82.88 296 ALA A N 1
ATOM 2410 C CA . ALA A 1 296 ? -16.672 5.934 -8.945 1 82.88 296 ALA A CA 1
ATOM 2411 C C . ALA A 1 296 ? -17.125 4.48 -8.992 1 82.88 296 ALA A C 1
ATOM 2413 O O . ALA A 1 296 ? -16.625 3.637 -8.25 1 82.88 296 ALA A O 1
ATOM 2414 N N . ILE A 1 297 ? -18.016 4.176 -9.836 1 78.69 297 ILE A N 1
ATOM 2415 C CA . ILE A 1 297 ? -18.562 2.824 -9.945 1 78.69 297 ILE A CA 1
ATOM 2416 C C . ILE A 1 297 ? -17.516 1.899 -10.562 1 78.69 297 ILE A C 1
ATOM 2418 O O . ILE A 1 297 ? -17.234 0.819 -10.031 1 78.69 297 ILE A O 1
ATOM 2422 N N . ASP A 1 298 ? -16.938 2.328 -11.648 1 80.88 298 ASP A N 1
ATOM 2423 C CA . ASP A 1 298 ? -15.945 1.496 -12.328 1 80.88 298 ASP A CA 1
ATOM 2424 C C . ASP A 1 298 ? -14.531 1.856 -11.891 1 80.88 298 ASP A C 1
ATOM 2426 O O . ASP A 1 298 ? -14.289 2.963 -11.398 1 80.88 298 ASP A O 1
ATOM 2430 N N . ASP A 1 299 ? -13.672 0.911 -11.992 1 80.62 299 ASP A N 1
ATOM 2431 C CA . ASP A 1 299 ? -12.281 1.151 -11.617 1 80.62 299 ASP A CA 1
ATOM 2432 C C . ASP A 1 299 ? -11.375 1.133 -12.852 1 80.62 299 ASP A C 1
ATOM 2434 O O . ASP A 1 299 ? -10.195 0.795 -12.75 1 80.62 299 ASP A O 1
ATOM 2438 N N . VAL A 1 300 ? -12.031 1.456 -13.914 1 86.06 300 VAL A N 1
ATOM 2439 C CA . VAL A 1 300 ? -11.25 1.548 -15.141 1 86.06 300 VAL A CA 1
ATOM 2440 C C . VAL A 1 300 ? -10.273 2.723 -15.047 1 86.06 300 VAL A C 1
ATOM 2442 O O . VAL A 1 300 ? -10.641 3.799 -14.562 1 86.06 300 VAL A O 1
ATOM 2445 N N . HIS A 1 301 ? -9.031 2.535 -15.406 1 92.31 301 HIS A N 1
ATOM 2446 C CA . HIS A 1 301 ? -7.977 3.545 -15.375 1 92.31 301 HIS A CA 1
ATOM 2447 C C . HIS A 1 301 ? -7.781 4.098 -13.969 1 92.31 301 HIS A C 1
ATOM 2449 O O . HIS A 1 301 ? -7.656 5.309 -13.781 1 92.31 301 HIS A O 1
ATOM 2455 N N . TRP A 1 302 ? -7.891 3.258 -13.047 1 92.69 302 TRP A N 1
ATOM 2456 C CA . TRP A 1 302 ? -7.84 3.613 -11.633 1 92.69 302 TRP A CA 1
ATOM 2457 C C . TRP A 1 302 ? -6.582 4.414 -11.312 1 92.69 302 TRP A C 1
ATOM 2459 O O . TRP A 1 302 ? -6.66 5.523 -10.789 1 92.69 302 TRP A O 1
ATOM 2469 N N . TYR A 1 303 ? -5.414 3.912 -11.711 1 93.88 303 TYR A N 1
ATOM 2470 C CA . TYR A 1 303 ? -4.148 4.531 -11.328 1 93.88 303 TYR A CA 1
ATOM 2471 C C . TYR A 1 303 ? -3.934 5.84 -12.086 1 93.88 303 TYR A C 1
ATOM 2473 O O . TYR A 1 303 ? -3.424 6.809 -11.516 1 93.88 303 TYR A O 1
ATOM 2481 N N . ALA A 1 304 ? -4.34 5.84 -13.305 1 94.12 304 ALA A N 1
ATOM 2482 C CA . ALA A 1 304 ? -4.258 7.078 -14.07 1 94.12 304 ALA A CA 1
ATOM 2483 C C . ALA A 1 304 ? -5.184 8.148 -13.492 1 94.12 304 ALA A C 1
ATOM 2485 O O . ALA A 1 304 ? -4.809 9.32 -13.406 1 94.12 304 ALA A O 1
ATOM 2486 N N . ASN A 1 305 ? -6.402 7.746 -13.156 1 95.5 305 ASN A N 1
ATOM 2487 C CA . ASN A 1 305 ? -7.352 8.672 -12.547 1 95.5 305 ASN A CA 1
ATOM 2488 C C . ASN A 1 305 ? -6.855 9.172 -11.195 1 95.5 305 ASN A C 1
ATOM 2490 O O . ASN A 1 305 ? -6.992 10.359 -10.883 1 95.5 305 ASN A O 1
ATOM 2494 N N . LEU A 1 306 ? -6.312 8.258 -10.43 1 95.81 306 LEU A N 1
ATOM 2495 C CA . LEU A 1 306 ? -5.742 8.633 -9.141 1 95.81 306 LEU A CA 1
ATOM 2496 C C . LEU A 1 306 ? -4.652 9.68 -9.305 1 95.81 306 LEU A C 1
ATOM 2498 O O . LEU A 1 306 ? -4.621 10.672 -8.578 1 95.81 306 LEU A O 1
ATOM 2502 N N . GLU A 1 307 ? -3.791 9.43 -10.258 1 95.81 307 GLU A N 1
ATOM 2503 C CA . GLU A 1 307 ? -2.711 10.383 -10.523 1 95.81 307 GLU A CA 1
ATOM 2504 C C . GLU A 1 307 ? -3.262 11.742 -10.93 1 95.81 307 GLU A C 1
ATOM 2506 O O . GLU A 1 307 ? -2.723 12.781 -10.539 1 95.81 307 GLU A O 1
ATOM 2511 N N . SER A 1 308 ? -4.332 11.719 -11.68 1 96.38 308 SER A N 1
ATOM 2512 C CA . SER A 1 308 ? -4.902 12.953 -12.219 1 96.38 308 SER A CA 1
ATOM 2513 C C . SER A 1 308 ? -5.465 13.828 -11.109 1 96.38 308 SER A C 1
ATOM 2515 O O . SER A 1 308 ? -5.629 15.039 -11.289 1 96.38 308 SER A O 1
ATOM 2517 N N . THR A 1 309 ? -5.836 13.266 -9.977 1 97.88 309 THR A N 1
ATOM 2518 C CA . THR A 1 309 ? -6.332 14.047 -8.859 1 97.88 309 THR A CA 1
ATOM 2519 C C . THR A 1 309 ? -5.223 14.914 -8.258 1 97.88 309 THR A C 1
ATOM 2521 O O . THR A 1 309 ? -5.496 15.891 -7.559 1 97.88 309 THR A O 1
ATOM 2524 N N . LYS A 1 310 ? -3.936 14.469 -8.406 1 97.94 310 LYS A N 1
ATOM 2525 C CA . LYS A 1 310 ? -2.725 15.109 -7.91 1 97.94 310 LYS A CA 1
ATOM 2526 C C . LYS A 1 310 ? -2.641 15.031 -6.387 1 97.94 310 LYS A C 1
ATOM 2528 O O . LYS A 1 310 ? -1.739 15.609 -5.781 1 97.94 310 LYS A O 1
ATOM 2533 N N . TRP A 1 311 ? -3.566 14.32 -5.789 1 98.31 311 TRP A N 1
ATOM 2534 C CA . TRP A 1 311 ? -3.588 14.25 -4.332 1 98.31 311 TRP A CA 1
ATOM 2535 C C . TRP A 1 311 ? -2.27 13.711 -3.795 1 98.31 311 TRP A C 1
ATOM 2537 O O . TRP A 1 311 ? -1.662 14.305 -2.904 1 98.31 311 TRP A O 1
ATOM 2547 N N . LEU A 1 312 ? -1.819 12.625 -4.363 1 97.81 312 LEU A N 1
ATOM 2548 C CA . LEU A 1 312 ? -0.603 11.984 -3.875 1 97.81 312 LEU A CA 1
ATOM 2549 C C . LEU A 1 312 ? 0.621 12.844 -4.176 1 97.81 312 LEU A C 1
ATOM 2551 O O . LEU A 1 312 ? 1.598 12.828 -3.424 1 97.81 312 LEU A O 1
ATOM 2555 N N . GLU A 1 313 ? 0.577 13.594 -5.223 1 97.62 313 GLU A N 1
ATOM 2556 C CA . GLU A 1 313 ? 1.646 14.547 -5.512 1 97.62 313 GLU A CA 1
ATOM 2557 C C . GLU A 1 313 ? 1.727 15.633 -4.434 1 97.62 313 GLU A C 1
ATOM 2559 O O . GLU A 1 313 ? 2.82 16.047 -4.051 1 97.62 313 GLU A O 1
ATOM 2564 N N . HIS A 1 314 ? 0.565 16.094 -4.051 1 98.5 314 HIS A N 1
ATOM 2565 C CA . HIS A 1 314 ? 0.541 17.078 -2.984 1 98.5 314 HIS A CA 1
ATOM 2566 C C . HIS A 1 314 ? 1.06 16.5 -1.675 1 98.5 314 HIS A C 1
ATOM 2568 O O . HIS A 1 314 ? 1.774 17.172 -0.929 1 98.5 314 HIS A O 1
ATOM 2574 N N . ILE A 1 315 ? 0.689 15.266 -1.39 1 98.56 315 ILE A N 1
ATOM 2575 C CA . ILE A 1 315 ? 1.203 14.578 -0.208 1 98.56 315 ILE A CA 1
ATOM 2576 C C . ILE A 1 315 ? 2.727 14.5 -0.277 1 98.56 315 ILE A C 1
ATOM 2578 O O . ILE A 1 315 ? 3.414 14.781 0.709 1 98.56 315 ILE A O 1
ATOM 2582 N N . LYS A 1 316 ? 3.215 14.156 -1.438 1 97.56 316 LYS A N 1
ATOM 2583 C CA . LYS A 1 316 ? 4.648 14.062 -1.684 1 97.56 316 LYS A CA 1
ATOM 2584 C C . LYS A 1 316 ? 5.348 15.391 -1.38 1 97.56 316 LYS A C 1
ATOM 2586 O O . LYS A 1 316 ? 6.391 15.406 -0.725 1 97.56 316 LYS A O 1
ATOM 2591 N N . LEU A 1 317 ? 4.809 16.453 -1.819 1 98.06 317 LEU A N 1
ATOM 2592 C CA . LEU A 1 317 ? 5.449 17.766 -1.674 1 98.06 317 LEU A CA 1
ATOM 2593 C C . LEU A 1 317 ? 5.492 18.188 -0.209 1 98.06 317 LEU A C 1
ATOM 2595 O O . LEU A 1 317 ? 6.492 18.734 0.251 1 98.06 317 LEU A O 1
ATOM 2599 N N . VAL A 1 318 ? 4.441 17.953 0.492 1 98.69 318 VAL A N 1
ATOM 2600 C CA . VAL A 1 318 ? 4.402 18.297 1.909 1 98.69 318 VAL A CA 1
ATOM 2601 C C . VAL A 1 318 ? 5.43 17.469 2.674 1 98.69 318 VAL A C 1
ATOM 2603 O O . VAL A 1 318 ? 6.199 18 3.477 1 98.69 318 VAL A O 1
ATOM 2606 N N . LEU A 1 319 ? 5.418 16.188 2.406 1 98.44 319 LEU A N 1
ATOM 2607 C CA . LEU A 1 319 ? 6.352 15.289 3.076 1 98.44 319 LEU A CA 1
ATOM 2608 C C . LEU A 1 319 ? 7.793 15.648 2.729 1 98.44 319 LEU A C 1
ATOM 2610 O O . LEU A 1 319 ? 8.664 15.648 3.602 1 98.44 319 LEU A O 1
ATOM 2614 N N . ALA A 1 320 ? 8.047 15.93 1.45 1 98.12 320 ALA A N 1
ATOM 2615 C CA . ALA A 1 320 ? 9.375 16.328 1.004 1 98.12 320 ALA A CA 1
ATOM 2616 C C . ALA A 1 320 ? 9.836 17.594 1.701 1 98.12 320 ALA A C 1
ATOM 2618 O O . ALA A 1 320 ? 11.008 17.734 2.049 1 98.12 320 ALA A O 1
ATOM 2619 N N . GLY A 1 321 ? 8.922 18.531 1.799 1 98.62 321 GLY A N 1
ATOM 2620 C CA . GLY A 1 321 ? 9.234 19.766 2.525 1 98.62 321 GLY A CA 1
ATOM 2621 C C . GLY A 1 321 ? 9.648 19.5 3.963 1 98.62 321 GLY A C 1
ATOM 2622 O O . GLY A 1 321 ? 10.625 20.094 4.445 1 98.62 321 GLY A O 1
ATOM 2623 N N . ALA A 1 322 ? 8.93 18.672 4.641 1 98.75 322 ALA A N 1
ATOM 2624 C CA . ALA A 1 322 ? 9.273 18.328 6.02 1 98.75 322 ALA A CA 1
ATOM 2625 C C . ALA A 1 322 ? 10.648 17.672 6.094 1 98.75 322 ALA A C 1
ATOM 2627 O O . ALA A 1 322 ? 11.438 17.984 6.988 1 98.75 322 ALA A O 1
ATOM 2628 N N . ILE A 1 323 ? 10.922 16.781 5.191 1 98.12 323 ILE A N 1
ATOM 2629 C CA . ILE A 1 323 ? 12.203 16.078 5.152 1 98.12 323 ILE A CA 1
ATOM 2630 C C . ILE A 1 323 ? 13.336 17.078 4.93 1 98.12 323 ILE A C 1
ATOM 2632 O O . ILE A 1 323 ? 14.406 16.969 5.523 1 98.12 323 ILE A O 1
ATOM 2636 N N . PHE A 1 324 ? 13.117 18.031 4.066 1 98.19 324 PHE A N 1
ATOM 2637 C CA . PHE A 1 324 ? 14.094 19.078 3.795 1 98.19 324 PHE A CA 1
ATOM 2638 C C . PHE A 1 324 ? 14.438 19.828 5.07 1 98.19 324 PHE A C 1
ATOM 2640 O O . PHE A 1 324 ? 15.617 20.062 5.363 1 98.19 324 PHE A O 1
ATOM 2647 N N . ILE A 1 325 ? 13.43 20.203 5.828 1 98.5 325 ILE A N 1
ATOM 2648 C CA . ILE A 1 325 ? 13.625 20.922 7.086 1 98.5 325 ILE A CA 1
ATOM 2649 C C . ILE A 1 325 ? 14.414 20.047 8.055 1 98.5 325 ILE A C 1
ATOM 2651 O O . ILE A 1 325 ? 15.344 20.516 8.711 1 98.5 325 ILE A O 1
ATOM 2655 N N . VAL A 1 326 ? 14.008 18.812 8.148 1 98 326 VAL A N 1
ATOM 2656 C CA . VAL A 1 326 ? 14.688 17.875 9.031 1 98 326 VAL A CA 1
ATOM 2657 C C . VAL A 1 326 ? 16.156 17.766 8.641 1 98 326 VAL A C 1
ATOM 2659 O O . VAL A 1 326 ? 17.031 17.75 9.508 1 98 326 VAL A O 1
ATOM 2662 N N . ASP A 1 327 ? 16.406 17.688 7.355 1 96.62 327 ASP A N 1
ATOM 2663 C CA . ASP A 1 327 ? 17.781 17.609 6.863 1 96.62 327 ASP A CA 1
ATOM 2664 C C . ASP A 1 327 ? 18.594 18.844 7.266 1 96.62 327 ASP A C 1
ATOM 2666 O O . ASP A 1 327 ? 19.75 18.719 7.672 1 96.62 327 ASP A O 1
ATOM 2670 N N . LEU A 1 328 ? 18.031 20 7.125 1 96.19 328 LEU A N 1
ATOM 2671 C CA . LEU A 1 328 ? 18.688 21.25 7.473 1 96.19 328 LEU A CA 1
ATOM 2672 C C . LEU A 1 328 ? 19.078 21.281 8.945 1 96.19 328 LEU A C 1
ATOM 2674 O O . LEU A 1 328 ? 20.188 21.688 9.297 1 96.19 328 LEU A O 1
ATOM 2678 N N . VAL A 1 329 ? 18.188 20.797 9.789 1 94.94 329 VAL A N 1
ATOM 2679 C CA . VAL A 1 329 ? 18.359 20.938 11.234 1 94.94 329 VAL A CA 1
ATOM 2680 C C . VAL A 1 329 ? 19.266 19.812 11.75 1 94.94 329 VAL A C 1
ATOM 2682 O O . VAL A 1 329 ? 20.141 20.031 12.586 1 94.94 329 VAL A O 1
ATOM 2685 N N . GLU A 1 330 ? 19.078 18.625 11.266 1 93.62 330 GLU A N 1
ATOM 2686 C CA . GLU A 1 330 ? 19.719 17.438 11.836 1 93.62 330 GLU A CA 1
ATOM 2687 C C . GLU A 1 330 ? 21.094 17.188 11.203 1 93.62 330 GLU A C 1
ATOM 2689 O O . GLU A 1 330 ? 22.031 16.812 11.891 1 93.62 330 GLU A O 1
ATOM 2694 N N . ARG A 1 331 ? 21.156 17.312 9.953 1 91.44 331 ARG A N 1
ATOM 2695 C CA . ARG A 1 331 ? 22.391 16.938 9.258 1 91.44 331 ARG A CA 1
ATOM 2696 C C . ARG A 1 331 ? 23.266 18.156 8.984 1 91.44 331 ARG A C 1
ATOM 2698 O O . ARG A 1 331 ? 24.484 18.078 9.047 1 91.44 331 ARG A O 1
ATOM 2705 N N . ARG A 1 332 ? 22.625 19.297 8.688 1 91.19 332 ARG A N 1
ATOM 2706 C CA . ARG A 1 332 ? 23.375 20.469 8.281 1 91.19 332 ARG A CA 1
ATOM 2707 C C . ARG A 1 332 ? 23.5 21.469 9.43 1 91.19 332 ARG A C 1
ATOM 2709 O O . ARG A 1 332 ? 24.266 22.422 9.352 1 91.19 332 ARG A O 1
ATOM 2716 N N . TYR A 1 333 ? 22.703 21.328 10.461 1 91.19 333 TYR A N 1
ATOM 2717 C CA . TYR A 1 333 ? 22.766 22.094 11.703 1 91.19 333 TYR A CA 1
ATOM 2718 C C . TYR A 1 333 ? 22.422 23.562 11.461 1 91.19 333 TYR A C 1
ATOM 2720 O O . TYR A 1 333 ? 23.078 24.453 12.008 1 91.19 333 TYR A O 1
ATOM 2728 N N . HIS A 1 334 ? 21.484 23.844 10.539 1 93.62 334 HIS A N 1
ATOM 2729 C CA . HIS A 1 334 ? 20.938 25.188 10.328 1 93.62 334 HIS A CA 1
ATOM 2730 C C . HIS A 1 334 ? 19.609 25.359 11.055 1 93.62 334 HIS A C 1
ATOM 2732 O O . HIS A 1 334 ? 18.828 24.406 11.148 1 93.62 334 HIS A O 1
ATOM 2738 N N . SER A 1 335 ? 19.406 26.531 11.586 1 94.19 335 SER A N 1
ATOM 2739 C CA . SER A 1 335 ? 18.094 26.875 12.102 1 94.19 335 SER A CA 1
ATOM 2740 C C . SER A 1 335 ? 17.109 27.172 10.969 1 94.19 335 SER A C 1
ATOM 2742 O O . SER A 1 335 ? 17.531 27.547 9.867 1 94.19 335 SER A O 1
ATOM 2744 N N . VAL A 1 336 ? 15.875 26.922 11.281 1 97.12 336 VAL A N 1
ATOM 2745 C CA . VAL A 1 336 ? 14.898 27.062 10.203 1 97.12 336 VAL A CA 1
ATOM 2746 C C . VAL A 1 336 ? 13.719 27.906 10.68 1 97.12 336 VAL A C 1
ATOM 2748 O O . VAL A 1 336 ? 13.25 27.75 11.805 1 97.12 336 VAL A O 1
ATOM 2751 N N . ILE A 1 337 ? 13.305 28.859 9.891 1 97.62 337 ILE A N 1
ATOM 2752 C CA . ILE A 1 337 ? 12.055 29.594 10.07 1 97.62 337 ILE A CA 1
ATOM 2753 C C . ILE A 1 337 ? 11.062 29.203 8.969 1 97.62 337 ILE A C 1
ATOM 2755 O O . ILE A 1 337 ? 11.32 29.438 7.789 1 97.62 337 ILE A O 1
ATOM 2759 N N . VAL A 1 338 ? 9.984 28.578 9.367 1 98.62 338 VAL A N 1
ATOM 2760 C CA . VAL A 1 338 ? 8.984 28.125 8.406 1 98.62 338 VAL A CA 1
ATOM 2761 C C . VAL A 1 338 ? 7.828 29.109 8.344 1 98.62 338 VAL A C 1
ATOM 2763 O O . VAL A 1 338 ? 7.301 29.531 9.375 1 98.62 338 VAL A O 1
ATOM 2766 N N . HIS A 1 339 ? 7.48 29.5 7.156 1 96 339 HIS A N 1
ATOM 2767 C CA . HIS A 1 339 ? 6.281 30.328 7.09 1 96 339 HIS A CA 1
ATOM 2768 C C . HIS A 1 339 ? 5.598 30.203 5.734 1 96 339 HIS A C 1
ATOM 2770 O O . HIS A 1 339 ? 6.117 29.547 4.832 1 96 339 HIS A O 1
ATOM 2776 N N . CYS A 1 340 ? 4.41 30.656 5.668 1 95.06 340 CYS A N 1
ATOM 2777 C CA . CYS A 1 340 ? 3.605 30.906 4.477 1 95.06 340 CYS A CA 1
ATOM 2778 C C . CYS A 1 340 ? 2.906 32.25 4.559 1 95.06 340 CYS A C 1
ATOM 2780 O O . CYS A 1 340 ? 3.438 33.188 5.145 1 95.06 340 CYS A O 1
ATOM 2782 N N . SER A 1 341 ? 1.709 32.406 3.971 1 94.62 341 SER A N 1
ATOM 2783 C CA . SER A 1 341 ? 1.058 33.719 4 1 94.62 341 SER A CA 1
ATOM 2784 C C . SER A 1 341 ? 0.609 34.094 5.41 1 94.62 341 SER A C 1
ATOM 2786 O O . SER A 1 341 ? 1.032 35.125 5.957 1 94.62 341 SER A O 1
ATOM 2788 N N . ASP A 1 342 ? -0.135 33.156 6.066 1 94 342 ASP A N 1
ATOM 2789 C CA . ASP A 1 342 ? -0.677 33.469 7.387 1 94 342 ASP A CA 1
ATOM 2790 C C . ASP A 1 342 ? -0.023 32.594 8.461 1 94 342 ASP A C 1
ATOM 2792 O O . ASP A 1 342 ? -0.13 32.906 9.656 1 94 342 ASP A O 1
ATOM 2796 N N . GLY A 1 343 ? 0.551 31.531 8.086 1 95.62 343 GLY A N 1
ATOM 2797 C CA . GLY A 1 343 ? 1.365 30.734 9 1 95.62 343 GLY A CA 1
ATOM 2798 C C . GLY A 1 343 ? 0.553 29.766 9.844 1 95.62 343 GLY A C 1
ATOM 2799 O O . GLY A 1 343 ? 0.973 29.391 10.938 1 95.62 343 GLY A O 1
ATOM 2800 N N . TRP A 1 344 ? -0.649 29.391 9.352 1 96 344 TRP A N 1
ATOM 2801 C CA . TRP A 1 344 ? -1.399 28.5 10.234 1 96 344 TRP A CA 1
ATOM 2802 C C . TRP A 1 344 ? -1.754 27.203 9.516 1 96 344 TRP A C 1
ATOM 2804 O O . TRP A 1 344 ? -2.121 26.203 10.156 1 96 344 TRP A O 1
ATOM 2814 N N . ASP A 1 345 ? -1.656 27.047 8.164 1 97.88 345 ASP A N 1
ATOM 2815 C CA . ASP A 1 345 ? -2.014 25.828 7.434 1 97.88 345 ASP A CA 1
ATOM 2816 C C . ASP A 1 345 ? -0.775 25 7.102 1 97.88 345 ASP A C 1
ATOM 2818 O O . ASP A 1 345 ? -0.372 24.141 7.879 1 97.88 345 ASP A O 1
ATOM 2822 N N . ARG A 1 346 ? -0.062 25.406 5.945 1 98.5 346 ARG A N 1
ATOM 2823 C CA . ARG A 1 346 ? 1.104 24.672 5.484 1 98.5 346 ARG A CA 1
ATOM 2824 C C . ARG A 1 346 ? 2.225 24.719 6.52 1 98.5 346 ARG A C 1
ATOM 2826 O O . ARG A 1 346 ? 2.986 23.75 6.66 1 98.5 346 ARG A O 1
ATOM 2833 N N . THR A 1 347 ? 2.297 25.797 7.262 1 98.69 347 THR A N 1
ATOM 2834 C CA . THR A 1 347 ? 3.309 25.953 8.297 1 98.69 347 THR A CA 1
ATOM 2835 C C . THR A 1 347 ? 3.148 24.875 9.375 1 98.69 347 THR A C 1
ATOM 2837 O O . THR A 1 347 ? 4.121 24.234 9.758 1 98.69 347 THR A O 1
ATOM 2840 N N . ALA A 1 348 ? 1.904 24.672 9.789 1 98.62 348 ALA A N 1
ATOM 2841 C CA . ALA A 1 348 ? 1.634 23.656 10.805 1 98.62 348 ALA A CA 1
ATOM 2842 C C . ALA A 1 348 ? 1.93 22.266 10.281 1 98.62 348 ALA A C 1
ATOM 2844 O O . ALA A 1 348 ? 2.404 21.391 11.023 1 98.62 348 ALA A O 1
ATOM 2845 N N . GLN A 1 349 ? 1.633 22 9.023 1 98.81 349 GLN A N 1
ATOM 2846 C CA . GLN A 1 349 ? 1.95 20.703 8.422 1 98.81 349 GLN A CA 1
ATOM 2847 C C . GLN A 1 349 ? 3.451 20.438 8.461 1 98.81 349 GLN A C 1
ATOM 2849 O O . GLN A 1 349 ? 3.879 19.359 8.883 1 98.81 349 GLN A O 1
ATOM 2854 N N . LEU A 1 350 ? 4.191 21.438 8.07 1 98.88 350 LEU A N 1
ATOM 2855 C CA . LEU A 1 350 ? 5.637 21.266 7.926 1 98.88 350 LEU A CA 1
ATOM 2856 C C . LEU A 1 350 ? 6.305 21.156 9.289 1 98.88 350 LEU A C 1
ATOM 2858 O O . LEU A 1 350 ? 7.125 20.266 9.516 1 98.88 350 LEU A O 1
ATOM 2862 N N . THR A 1 351 ? 5.98 22.078 10.227 1 98.75 351 THR A N 1
ATOM 2863 C CA . THR A 1 351 ? 6.582 22.016 11.555 1 98.75 351 THR A CA 1
ATOM 2864 C C . THR A 1 351 ? 6.152 20.734 12.281 1 98.75 351 THR A C 1
ATOM 2866 O O . THR A 1 351 ? 6.973 20.062 12.914 1 98.75 351 THR A O 1
ATOM 2869 N N . GLY A 1 352 ? 4.852 20.438 12.148 1 98.75 352 GLY A N 1
ATOM 2870 C CA . GLY A 1 352 ? 4.352 19.219 12.773 1 98.75 352 GLY A CA 1
ATOM 2871 C C . GLY A 1 352 ? 5.043 17.969 12.281 1 98.75 352 GLY A C 1
ATOM 2872 O O . GLY A 1 352 ? 5.496 17.141 13.078 1 98.75 352 GLY A O 1
ATOM 2873 N N . LEU A 1 353 ? 5.156 17.828 11.008 1 98.88 353 LEU A N 1
ATOM 2874 C CA . LEU A 1 353 ? 5.785 16.641 10.422 1 98.88 353 LEU A CA 1
ATOM 2875 C C . LEU A 1 353 ? 7.277 16.609 10.742 1 98.88 353 LEU A C 1
ATOM 2877 O O . LEU A 1 353 ? 7.824 15.539 11.039 1 98.88 353 LEU A O 1
ATOM 2881 N N . SER A 1 354 ? 7.914 17.781 10.68 1 98.75 354 SER A N 1
ATOM 2882 C CA . SER A 1 354 ? 9.336 17.828 10.984 1 98.75 354 SER A CA 1
ATOM 2883 C C . SER A 1 354 ? 9.609 17.359 12.414 1 98.75 354 SER A C 1
ATOM 2885 O O . SER A 1 354 ? 10.531 16.578 12.648 1 98.75 354 SER A O 1
ATOM 2887 N N . MET A 1 355 ? 8.82 17.844 13.305 1 98.19 355 MET A N 1
ATOM 2888 C CA . MET A 1 355 ? 8.992 17.453 14.703 1 98.19 355 MET A CA 1
ATOM 2889 C C . MET A 1 355 ? 8.734 15.969 14.898 1 98.19 355 MET A C 1
ATOM 2891 O O . MET A 1 355 ? 9.438 15.305 15.664 1 98.19 355 MET A O 1
ATOM 2895 N N . LEU A 1 356 ? 7.746 15.492 14.227 1 98.38 356 LEU A N 1
ATOM 2896 C CA . LEU A 1 356 ? 7.426 14.07 14.289 1 98.38 356 LEU A CA 1
ATOM 2897 C C . LEU A 1 356 ? 8.609 13.227 13.812 1 98.38 356 LEU A C 1
ATOM 2899 O O . LEU A 1 356 ? 8.883 12.164 14.375 1 98.38 356 LEU A O 1
ATOM 2903 N N . LEU A 1 357 ? 9.273 13.648 12.805 1 98.25 357 LEU A N 1
ATOM 2904 C CA . LEU A 1 357 ? 10.406 12.922 12.234 1 98.25 357 LEU A CA 1
ATOM 2905 C C . LEU A 1 357 ? 11.641 13.07 13.109 1 98.25 357 LEU A C 1
ATOM 2907 O O . LEU A 1 357 ? 12.445 12.148 13.219 1 98.25 357 LEU A O 1
ATOM 2911 N N . LEU A 1 358 ? 11.812 14.164 13.766 1 97 358 LEU A N 1
ATOM 2912 C CA . LEU A 1 358 ? 13.023 14.508 14.508 1 97 358 LEU A CA 1
ATOM 2913 C C . LEU A 1 358 ? 12.984 13.914 15.906 1 97 358 LEU A C 1
ATOM 2915 O O . LEU A 1 358 ? 14.016 13.477 16.422 1 97 358 LEU A O 1
ATOM 2919 N N . ASP A 1 359 ? 11.828 13.945 16.5 1 96.25 359 ASP A N 1
ATOM 2920 C CA . ASP A 1 359 ? 11.703 13.719 17.938 1 96.25 359 ASP A CA 1
ATOM 2921 C C . ASP A 1 359 ? 10.828 12.5 18.234 1 96.25 359 ASP A C 1
ATOM 2923 O O . ASP A 1 359 ? 9.609 12.547 18.031 1 96.25 359 ASP A O 1
ATOM 2927 N N . PRO A 1 360 ? 11.375 11.438 18.75 1 96.44 360 PRO A N 1
ATOM 2928 C CA . PRO A 1 360 ? 10.617 10.203 18.984 1 96.44 360 PRO A CA 1
ATOM 2929 C C . PRO A 1 360 ? 9.5 10.383 20.016 1 96.44 360 PRO A C 1
ATOM 2931 O O . PRO A 1 360 ? 8.555 9.586 20.047 1 96.44 360 PRO A O 1
ATOM 2934 N N . GLU A 1 361 ? 9.547 11.43 20.797 1 95.94 361 GLU A N 1
ATOM 2935 C CA . GLU A 1 361 ? 8.469 11.688 21.766 1 95.94 361 GLU A CA 1
ATOM 2936 C C . GLU A 1 361 ? 7.137 11.891 21.047 1 95.94 361 GLU A C 1
ATOM 2938 O O . GLU A 1 361 ? 6.094 11.453 21.547 1 95.94 361 GLU A O 1
ATOM 2943 N N . TYR A 1 362 ? 7.199 12.5 19.969 1 98 362 TYR A N 1
ATOM 2944 C CA . TYR A 1 362 ? 5.965 12.82 19.25 1 98 362 TYR A CA 1
ATOM 2945 C C . TYR A 1 362 ? 5.418 11.602 18.516 1 98 362 TYR A C 1
ATOM 2947 O O . TYR A 1 362 ? 4.332 11.648 17.938 1 98 362 TYR A O 1
ATOM 2955 N N . ARG A 1 363 ? 6.145 10.484 18.578 1 98.31 363 ARG A N 1
ATOM 2956 C CA . ARG A 1 363 ? 5.699 9.242 17.953 1 98.31 363 ARG A CA 1
ATOM 2957 C C . ARG A 1 363 ? 5.027 8.32 18.953 1 98.31 363 ARG A C 1
ATOM 2959 O O . ARG A 1 363 ? 4.613 7.211 18.609 1 98.31 363 ARG A O 1
ATOM 2966 N N . THR A 1 364 ? 4.922 8.758 20.172 1 98.25 364 THR A N 1
ATOM 2967 C CA . THR A 1 364 ? 4.09 8.102 21.172 1 98.25 364 THR A CA 1
ATOM 2968 C C . THR A 1 364 ? 2.648 8.594 21.078 1 98.25 364 THR A C 1
ATOM 2970 O O . THR A 1 364 ? 2.365 9.578 20.406 1 98.25 364 THR A O 1
ATOM 2973 N N . ILE A 1 365 ? 1.723 7.93 21.719 1 98.31 365 ILE A N 1
ATOM 2974 C CA . ILE A 1 365 ? 0.323 8.336 21.688 1 98.31 365 ILE A CA 1
ATOM 2975 C C . ILE A 1 365 ? 0.166 9.688 22.391 1 98.31 365 ILE A C 1
ATOM 2977 O O . ILE A 1 365 ? -0.423 10.617 21.828 1 98.31 365 ILE A O 1
ATOM 2981 N N . ASN A 1 366 ? 0.758 9.812 23.531 1 97.25 366 ASN A N 1
ATOM 2982 C CA . ASN A 1 366 ? 0.697 11.07 24.266 1 97.25 366 ASN A CA 1
ATOM 2983 C C . ASN A 1 366 ? 1.414 12.195 23.531 1 97.25 366 ASN A C 1
ATOM 2985 O O . ASN A 1 366 ? 0.904 13.312 23.453 1 97.25 366 ASN A O 1
ATOM 2989 N N . GLY A 1 367 ? 2.561 11.875 23.062 1 97.81 367 GLY A N 1
ATOM 2990 C CA . GLY A 1 367 ? 3.346 12.875 22.359 1 97.81 367 GLY A CA 1
ATOM 2991 C C . GLY A 1 367 ? 2.67 13.383 21.094 1 97.81 367 GLY A C 1
ATOM 2992 O O . GLY A 1 367 ? 2.787 14.562 20.75 1 97.81 367 GLY A O 1
ATOM 2993 N N . PHE A 1 368 ? 1.993 12.516 20.422 1 98.75 368 PHE A N 1
ATOM 2994 C CA . PHE A 1 368 ? 1.291 12.914 19.219 1 98.75 368 PHE A CA 1
ATOM 2995 C C . PHE A 1 368 ? 0.132 13.852 19.547 1 98.75 368 PHE A C 1
ATOM 2997 O O . PHE A 1 368 ? -0.129 14.805 18.812 1 98.75 368 PHE A O 1
ATOM 3004 N N . GLN A 1 369 ? -0.532 13.539 20.641 1 98.62 369 GLN A N 1
ATOM 3005 C CA . GLN A 1 369 ? -1.582 14.438 21.109 1 98.62 369 GLN A CA 1
ATOM 3006 C C . GLN A 1 369 ? -1.022 15.812 21.438 1 98.62 369 GLN A C 1
ATOM 3008 O O . GLN A 1 369 ? -1.608 16.828 21.062 1 98.62 369 GLN A O 1
ATOM 3013 N N . VAL A 1 370 ? 0.11 15.836 22.047 1 98.25 370 VAL A N 1
ATOM 3014 C CA . VAL A 1 370 ? 0.77 17.078 22.406 1 98.25 370 VAL A CA 1
ATOM 3015 C C . VAL A 1 370 ? 1.154 17.859 21.156 1 98.25 370 VAL A C 1
ATOM 3017 O O . VAL A 1 370 ? 0.981 19.078 21.094 1 98.25 370 VAL A O 1
ATOM 3020 N N . LEU A 1 371 ? 1.646 17.141 20.219 1 98.62 371 LEU A N 1
ATOM 3021 C CA . LEU A 1 371 ? 2.045 17.75 18.953 1 98.62 371 LEU A CA 1
ATOM 3022 C C . LEU A 1 371 ? 0.863 18.453 18.297 1 98.62 371 LEU A C 1
ATOM 3024 O O . LEU A 1 371 ? 0.992 19.578 17.812 1 98.62 371 LEU A O 1
ATOM 3028 N N . ILE A 1 372 ? -0.281 17.797 18.266 1 98.81 372 ILE A N 1
ATOM 3029 C CA . ILE A 1 372 ? -1.48 18.344 17.641 1 98.81 372 ILE A CA 1
ATOM 3030 C C . ILE A 1 372 ? -1.966 19.547 18.438 1 98.81 372 ILE A C 1
ATOM 3032 O O . ILE A 1 372 ? -2.297 20.594 17.875 1 98.81 372 ILE A O 1
ATOM 3036 N N . GLU A 1 373 ? -1.947 19.438 19.734 1 98.38 373 GLU A N 1
ATOM 3037 C CA . GLU A 1 373 ? -2.365 20.547 20.594 1 98.38 373 GLU A CA 1
ATOM 3038 C C . GLU A 1 373 ? -1.47 21.766 20.391 1 98.38 373 GLU A C 1
ATOM 3040 O O . GLU A 1 373 ? -1.957 22.891 20.328 1 98.38 373 GLU A O 1
ATOM 3045 N N . LYS A 1 374 ? -0.26 21.516 20.266 1 97.75 374 LYS A N 1
ATOM 3046 C CA . LYS A 1 374 ? 0.717 22.594 20.219 1 97.75 374 LYS A CA 1
ATOM 3047 C C . LYS A 1 374 ? 0.729 23.25 18.828 1 97.75 374 LYS A C 1
ATOM 3049 O O . LYS A 1 374 ? 0.359 24.422 18.688 1 97.75 374 LYS A O 1
ATOM 3054 N N . GLU A 1 375 ? 0.918 22.484 17.781 1 97.88 375 GLU A N 1
ATOM 3055 C CA . GLU A 1 375 ? 1.212 23.031 16.469 1 97.88 375 GLU A CA 1
ATOM 3056 C C . GLU A 1 375 ? -0.068 23.438 15.734 1 97.88 375 GLU A C 1
ATOM 3058 O O . GLU A 1 375 ? -0.052 24.328 14.875 1 97.88 375 GLU A O 1
ATOM 3063 N N . TRP A 1 376 ? -1.185 22.797 16.109 1 98.62 376 TRP A N 1
ATOM 3064 C CA . TRP A 1 376 ? -2.408 23.016 15.344 1 98.62 376 TRP A CA 1
ATOM 3065 C C . TRP A 1 376 ? -3.422 23.812 16.172 1 98.62 376 TRP A C 1
ATOM 3067 O O . TRP A 1 376 ? -3.854 24.891 15.766 1 98.62 376 TRP A O 1
ATOM 3077 N N . LEU A 1 377 ? -3.689 23.312 17.312 1 98.38 377 LEU A N 1
ATOM 3078 C CA . LEU A 1 377 ? -4.766 23.891 18.109 1 98.38 377 LEU A CA 1
ATOM 3079 C C . LEU A 1 377 ? -4.309 25.188 18.781 1 98.38 377 LEU A C 1
ATOM 3081 O O . LEU A 1 377 ? -4.984 26.219 18.672 1 98.38 377 LEU A O 1
ATOM 3085 N N . SER A 1 378 ? -3.139 25.188 19.375 1 97.12 378 SER A N 1
ATOM 3086 C CA . SER A 1 378 ? -2.67 26.359 20.094 1 97.12 378 SER A CA 1
ATOM 3087 C C . SER A 1 378 ? -2.199 27.453 19.141 1 97.12 378 SER A C 1
ATOM 3089 O O . SER A 1 378 ? -2.506 28.625 19.344 1 97.12 378 SER A O 1
ATOM 3091 N N . PHE A 1 379 ? -1.538 27.047 18.109 1 97.69 379 PHE A N 1
ATOM 3092 C CA . PHE A 1 379 ? -0.948 28.031 17.203 1 97.69 379 PHE A CA 1
ATOM 3093 C C . PHE A 1 379 ? -1.955 28.469 16.156 1 97.69 379 PHE A C 1
ATOM 3095 O O . PHE A 1 379 ? -1.606 29.203 15.219 1 97.69 379 PHE A O 1
ATOM 3102 N N . GLY A 1 380 ? -3.107 28.016 16.234 1 97.69 380 GLY A N 1
ATOM 3103 C CA . GLY A 1 380 ? -4.246 28.719 15.656 1 97.69 380 GLY A CA 1
ATOM 3104 C C . GLY A 1 380 ? -4.57 28.281 14.242 1 97.69 380 GLY A C 1
ATOM 3105 O O . GLY A 1 380 ? -4.91 29.109 13.398 1 97.69 380 GLY A O 1
ATOM 3106 N N . HIS A 1 381 ? -4.422 26.953 13.844 1 98.06 381 HIS A N 1
ATOM 3107 C CA . HIS A 1 381 ? -5.055 26.5 12.617 1 98.06 381 HIS A CA 1
ATOM 3108 C C . HIS A 1 381 ? -6.562 26.703 12.664 1 98.06 381 HIS A C 1
ATOM 3110 O O . HIS A 1 381 ? -7.207 26.406 13.672 1 98.06 381 HIS A O 1
ATOM 3116 N N . LYS A 1 382 ? -7.086 27.234 11.602 1 98.06 382 LYS A N 1
ATOM 3117 C CA . LYS A 1 382 ? -8.492 27.641 11.578 1 98.06 382 LYS A CA 1
ATOM 3118 C C . LYS A 1 382 ? -9.398 26.438 11.305 1 98.06 382 LYS A C 1
ATOM 3120 O O . LYS A 1 382 ? -10.078 26.391 10.281 1 98.06 382 LYS A O 1
ATOM 3125 N N . PHE A 1 383 ? -9.586 25.578 12.273 1 98.5 383 PHE A N 1
ATOM 3126 C CA . PHE A 1 383 ? -10.359 24.359 12.109 1 98.5 383 PHE A CA 1
ATOM 3127 C C . PHE A 1 383 ? -11.805 24.672 11.758 1 98.5 383 PHE A C 1
ATOM 3129 O O . PHE A 1 383 ? -12.383 24.062 10.852 1 98.5 383 PHE A O 1
ATOM 3136 N N . ALA A 1 384 ? -12.414 25.594 12.492 1 97.75 384 ALA A N 1
ATOM 3137 C CA . ALA A 1 384 ? -13.812 25.922 12.242 1 97.75 384 ALA A CA 1
ATOM 3138 C C . ALA A 1 384 ? -14.023 26.375 10.797 1 97.75 384 ALA A C 1
ATOM 3140 O O . ALA A 1 384 ? -14.961 25.938 10.133 1 97.75 384 ALA A O 1
ATOM 3141 N N . GLN A 1 385 ? -13.156 27.188 10.391 1 96.88 385 GLN A N 1
ATOM 3142 C CA . GLN A 1 385 ? -13.273 27.75 9.047 1 96.88 385 GLN A CA 1
ATOM 3143 C C . GLN A 1 385 ? -12.93 26.719 7.98 1 96.88 385 GLN A C 1
ATOM 3145 O O . GLN A 1 385 ? -13.633 26.594 6.973 1 96.88 385 GLN A O 1
ATOM 3150 N N . ARG A 1 386 ? -11.852 26 8.141 1 98.06 386 ARG A N 1
ATOM 3151 C CA . ARG A 1 386 ? -11.359 25.062 7.145 1 98.06 386 ARG A CA 1
ATOM 3152 C C . ARG A 1 386 ? -12.297 23.859 7.016 1 98.06 386 ARG A C 1
ATOM 3154 O O . ARG A 1 386 ? -12.523 23.359 5.91 1 98.06 386 ARG A O 1
ATOM 3161 N N . ILE A 1 387 ? -12.836 23.406 8.109 1 97.75 387 ILE A N 1
ATOM 3162 C CA . ILE A 1 387 ? -13.695 22.219 8.109 1 97.75 387 ILE A CA 1
ATOM 3163 C C . ILE A 1 387 ? -15.141 22.625 7.871 1 97.75 387 ILE A C 1
ATOM 3165 O O . ILE A 1 387 ? -15.914 21.875 7.27 1 97.75 387 ILE A O 1
ATOM 3169 N N . GLY A 1 388 ? -15.531 23.828 8.297 1 97.31 388 GLY A N 1
ATOM 3170 C CA . GLY A 1 388 ? -16.922 24.266 8.266 1 97.31 388 GLY A CA 1
ATOM 3171 C C . GLY A 1 388 ? -17.75 23.688 9.383 1 97.31 388 GLY A C 1
ATOM 3172 O O . GLY A 1 388 ? -18.891 23.266 9.156 1 97.31 388 GLY A O 1
ATOM 3173 N N . HIS A 1 389 ? -17.219 23.656 10.578 1 97.31 389 HIS A N 1
ATOM 3174 C CA . HIS A 1 389 ? -17.953 23.094 11.711 1 97.31 389 HIS A CA 1
ATOM 3175 C C . HIS A 1 389 ? -19.281 23.797 11.922 1 97.31 389 HIS A C 1
ATOM 3177 O O . HIS A 1 389 ? -19.312 25 12.203 1 97.31 389 HIS A O 1
ATOM 3183 N N . GLY A 1 390 ? -20.328 23.094 11.734 1 96.06 390 GLY A N 1
ATOM 3184 C CA . GLY A 1 390 ? -21.641 23.578 12.109 1 96.06 390 GLY A CA 1
ATOM 3185 C C . GLY A 1 390 ? -22.156 24.672 11.195 1 96.06 390 GLY A C 1
ATOM 3186 O O . GLY A 1 390 ? -23.125 25.375 11.531 1 96.06 390 GLY A O 1
ATOM 3187 N N . GLU A 1 391 ? -21.562 24.844 10.102 1 96.06 391 GLU A N 1
ATOM 3188 C CA . GLU A 1 391 ? -21.938 25.906 9.195 1 96.06 391 GLU A CA 1
ATOM 3189 C C . GLU A 1 391 ? -22.562 25.359 7.918 1 96.06 391 GLU A C 1
ATOM 3191 O O . GLU A 1 391 ? -22.047 24.406 7.328 1 96.06 391 GLU A O 1
ATOM 3196 N N . ASN A 1 392 ? -23.641 25.969 7.547 1 95.31 392 ASN A N 1
ATOM 3197 C CA . ASN A 1 392 ? -24.281 25.625 6.281 1 95.31 392 ASN A CA 1
ATOM 3198 C C . ASN A 1 392 ? -23.812 26.531 5.152 1 95.31 392 ASN A C 1
ATOM 3200 O O . ASN A 1 392 ? -24.609 27.297 4.594 1 95.31 392 ASN A O 1
ATOM 3204 N N . LYS A 1 393 ? -22.594 26.484 4.832 1 94.38 393 LYS A N 1
ATOM 3205 C CA . LYS A 1 393 ? -21.969 27.188 3.723 1 94.38 393 LYS A CA 1
ATOM 3206 C C . LYS A 1 393 ? -21.094 26.25 2.9 1 94.38 393 LYS A C 1
ATOM 3208 O O . LYS A 1 393 ? -19.859 26.391 2.871 1 94.38 393 LYS A O 1
ATOM 3213 N N . PRO A 1 394 ? -21.75 25.406 2.258 1 88.25 394 PRO A N 1
ATOM 3214 C CA . PRO A 1 394 ? -21 24.359 1.562 1 88.25 394 PRO A CA 1
ATOM 3215 C C . PRO A 1 394 ? -20.047 24.906 0.499 1 88.25 394 PRO A C 1
ATOM 3217 O O . PRO A 1 394 ? -19.047 24.266 0.166 1 88.25 394 PRO A O 1
ATOM 3220 N N . ASN A 1 395 ? -20.281 26.078 -0.022 1 90.31 395 ASN A N 1
ATOM 3221 C CA . ASN A 1 395 ? -19.484 26.625 -1.098 1 90.31 395 ASN A CA 1
ATOM 3222 C C . ASN A 1 395 ? -18.438 27.609 -0.563 1 90.31 395 ASN A C 1
ATOM 3224 O O . ASN A 1 395 ? -17.875 28.406 -1.321 1 90.31 395 ASN A O 1
ATOM 3228 N N . ASP A 1 396 ? -18.25 27.547 0.722 1 95.25 396 ASP A N 1
ATOM 3229 C CA . ASP A 1 396 ? -17.25 28.422 1.306 1 95.25 396 ASP A CA 1
ATOM 3230 C C . ASP A 1 396 ? -15.859 28.094 0.753 1 95.25 396 ASP A C 1
ATOM 3232 O O . ASP A 1 396 ? -15.391 26.969 0.859 1 95.25 396 ASP A O 1
ATOM 3236 N N . SER A 1 397 ? -15.203 29.047 0.211 1 95.38 397 SER A N 1
ATOM 3237 C CA . SER A 1 397 ? -13.914 28.875 -0.449 1 95.38 397 SER A CA 1
ATOM 3238 C C . SER A 1 397 ? -12.797 28.641 0.567 1 95.38 397 SER A C 1
ATOM 3240 O O . SER A 1 397 ? -11.688 28.25 0.201 1 95.38 397 SER A O 1
ATOM 3242 N N . GLU A 1 398 ? -13.086 28.844 1.83 1 96.19 398 GLU A N 1
ATOM 3243 C CA . GLU A 1 398 ? -12.062 28.734 2.861 1 96.19 398 GLU A CA 1
ATOM 3244 C C . GLU A 1 398 ? -11.945 27.312 3.389 1 96.19 398 GLU A C 1
ATOM 3246 O O . GLU A 1 398 ? -11.102 27.016 4.238 1 96.19 398 GLU A O 1
ATOM 3251 N N . ARG A 1 399 ? -12.82 26.422 2.85 1 97.06 399 ARG A N 1
ATOM 3252 C CA . ARG A 1 399 ? -12.727 25.016 3.25 1 97.06 399 ARG A CA 1
ATOM 3253 C C . ARG A 1 399 ? -11.492 24.359 2.656 1 97.06 399 ARG A C 1
ATOM 3255 O O . ARG A 1 399 ? -11.086 24.672 1.537 1 97.06 399 ARG A O 1
ATOM 3262 N N . SER A 1 400 ? -10.883 23.516 3.42 1 97.69 400 SER A N 1
ATOM 3263 C CA . SER A 1 400 ? -9.711 22.828 2.893 1 97.69 400 SER A CA 1
ATOM 3264 C C . SER A 1 400 ? -9.352 21.609 3.75 1 97.69 400 SER A C 1
ATOM 3266 O O . SER A 1 400 ? -9.492 21.656 4.973 1 97.69 400 SER A O 1
ATOM 3268 N N . PRO A 1 401 ? -8.875 20.547 3.094 1 98 401 PRO A N 1
ATOM 3269 C CA . PRO A 1 401 ? -8.5 19.344 3.83 1 98 401 PRO A CA 1
ATOM 3270 C C . PRO A 1 401 ? -7.062 19.375 4.336 1 98 401 PRO A C 1
ATOM 3272 O O . PRO A 1 401 ? -6.344 18.375 4.246 1 98 401 PRO A O 1
ATOM 3275 N N . VAL A 1 402 ? -6.617 20.469 4.926 1 98.44 402 VAL A N 1
ATOM 3276 C CA . VAL A 1 402 ? -5.219 20.672 5.301 1 98.44 402 VAL A CA 1
ATOM 3277 C C . VAL A 1 402 ? -4.832 19.688 6.398 1 98.44 402 VAL A C 1
ATOM 3279 O O . VAL A 1 402 ? -3.797 19.031 6.309 1 98.44 402 VAL A O 1
ATOM 3282 N N . PHE A 1 403 ? -5.656 19.594 7.406 1 98.75 403 PHE A N 1
ATOM 3283 C CA . PHE A 1 403 ? -5.352 18.703 8.516 1 98.75 403 PHE A CA 1
ATOM 3284 C C . PHE A 1 403 ? -5.434 17.25 8.086 1 98.75 403 PHE A C 1
ATOM 3286 O O . PHE A 1 403 ? -4.641 16.422 8.531 1 98.75 403 PHE A O 1
ATOM 3293 N N . LEU A 1 404 ? -6.383 16.906 7.242 1 98.62 404 LEU A N 1
ATOM 3294 C CA . LEU A 1 404 ? -6.445 15.555 6.676 1 98.62 404 LEU A CA 1
ATOM 3295 C C . LEU A 1 404 ? -5.16 15.227 5.926 1 98.62 404 LEU A C 1
ATOM 3297 O O . LEU A 1 404 ? -4.656 14.102 6.023 1 98.62 404 LEU A O 1
ATOM 3301 N N . GLN A 1 405 ? -4.656 16.156 5.184 1 98.56 405 GLN A N 1
ATOM 3302 C CA . GLN A 1 405 ? -3.404 15.961 4.461 1 98.56 405 GLN A CA 1
ATOM 3303 C C . GLN A 1 405 ? -2.254 15.672 5.422 1 98.56 405 GLN A C 1
ATOM 3305 O O . GLN A 1 405 ? -1.399 14.828 5.141 1 98.56 405 GLN A O 1
ATOM 3310 N N . PHE A 1 406 ? -2.246 16.406 6.527 1 98.75 406 PHE A N 1
ATOM 3311 C CA . PHE A 1 406 ? -1.253 16.156 7.562 1 98.75 406 PHE A CA 1
ATOM 3312 C C . PHE A 1 406 ? -1.349 14.727 8.07 1 98.75 406 PHE A C 1
ATOM 3314 O O . PHE A 1 406 ? -0.338 14.031 8.172 1 98.75 406 PHE A O 1
ATOM 3321 N N . MET A 1 407 ? -2.559 14.336 8.359 1 98.88 407 MET A N 1
ATOM 3322 C CA . MET A 1 407 ? -2.783 12.984 8.859 1 98.88 407 MET A CA 1
ATOM 3323 C C . MET A 1 407 ? -2.373 11.945 7.812 1 98.88 407 MET A C 1
ATOM 3325 O O . MET A 1 407 ? -1.833 10.891 8.156 1 98.88 407 MET A O 1
ATOM 3329 N N . ASP A 1 408 ? -2.678 12.227 6.559 1 98.75 408 ASP A N 1
ATOM 3330 C CA . ASP A 1 408 ? -2.273 11.344 5.465 1 98.75 408 ASP A CA 1
ATOM 3331 C C . ASP A 1 408 ? -0.753 11.219 5.402 1 98.75 408 ASP A C 1
ATOM 3333 O O . ASP A 1 408 ? -0.227 10.117 5.227 1 98.75 408 ASP A O 1
ATOM 3337 N N . CYS A 1 409 ? -0.043 12.344 5.559 1 98.88 409 CYS A N 1
ATOM 3338 C CA . CYS A 1 409 ? 1.414 12.305 5.586 1 98.88 409 CYS A CA 1
ATOM 3339 C C . CYS A 1 409 ? 1.914 11.445 6.738 1 98.88 409 CYS A C 1
ATOM 3341 O O . CYS A 1 409 ? 2.859 10.672 6.578 1 98.88 409 CYS A O 1
ATOM 3343 N N . VAL A 1 410 ? 1.297 11.609 7.891 1 98.88 410 VAL A N 1
ATOM 3344 C CA . VAL A 1 410 ? 1.672 10.789 9.039 1 98.88 410 VAL A CA 1
ATOM 3345 C C . VAL A 1 410 ? 1.461 9.312 8.719 1 98.88 410 VAL A C 1
ATOM 3347 O O . VAL A 1 410 ? 2.297 8.477 9.062 1 98.88 410 VAL A O 1
ATOM 3350 N N . TRP A 1 411 ? 0.367 9.055 8.047 1 98.5 411 TRP A N 1
ATOM 3351 C CA . TRP A 1 411 ? 0.081 7.676 7.66 1 98.5 411 TRP A CA 1
ATOM 3352 C C . TRP A 1 411 ? 1.146 7.141 6.707 1 98.5 411 TRP A C 1
ATOM 3354 O O . TRP A 1 411 ? 1.571 5.992 6.824 1 98.5 411 TRP A O 1
ATOM 3364 N N . GLN A 1 412 ? 1.544 7.969 5.773 1 97.81 412 GLN A N 1
ATOM 3365 C CA . GLN A 1 412 ? 2.605 7.566 4.859 1 97.81 412 GLN A CA 1
ATOM 3366 C C . GLN A 1 412 ? 3.863 7.156 5.617 1 97.81 412 GLN A C 1
ATOM 3368 O O . GLN A 1 412 ? 4.492 6.148 5.289 1 97.81 412 GLN A O 1
ATOM 3373 N N . VAL A 1 413 ? 4.238 7.938 6.656 1 98 413 VAL A N 1
ATOM 3374 C CA . VAL A 1 413 ? 5.445 7.672 7.438 1 98 413 VAL A CA 1
ATOM 3375 C C . VAL A 1 413 ? 5.258 6.395 8.258 1 98 413 VAL A C 1
ATOM 3377 O O . VAL A 1 413 ? 6.184 5.59 8.375 1 98 413 VAL A O 1
ATOM 3380 N N . LEU A 1 414 ? 4.043 6.242 8.758 1 96.62 414 LEU A N 1
ATOM 3381 C CA . LEU A 1 414 ? 3.699 5.043 9.516 1 96.62 414 LEU A CA 1
ATOM 3382 C C . LEU A 1 414 ? 3.906 3.789 8.68 1 96.62 414 LEU A C 1
ATOM 3384 O O . LEU A 1 414 ? 4.367 2.764 9.188 1 96.62 414 LEU A O 1
ATOM 3388 N N . GLN A 1 415 ? 3.602 3.865 7.43 1 93 415 GLN A N 1
ATOM 3389 C CA . GLN A 1 415 ? 3.742 2.727 6.527 1 93 415 GLN A CA 1
ATOM 3390 C C . GLN A 1 415 ? 5.211 2.391 6.293 1 93 415 GLN A C 1
ATOM 3392 O O . GLN A 1 415 ? 5.57 1.22 6.148 1 93 415 GLN A O 1
ATOM 3397 N N . GLN A 1 416 ? 5.98 3.418 6.277 1 93.06 416 GLN A N 1
ATOM 3398 C CA . GLN A 1 416 ? 7.395 3.219 5.965 1 93.06 416 GLN A CA 1
ATOM 3399 C C . GLN A 1 416 ? 8.188 2.848 7.215 1 93.06 416 GLN A C 1
ATOM 3401 O O . GLN A 1 416 ? 9.266 2.254 7.117 1 93.06 416 GLN A O 1
ATOM 3406 N N . PHE A 1 417 ? 7.691 3.176 8.414 1 94 417 PHE A N 1
ATOM 3407 C CA . PHE A 1 417 ? 8.312 2.852 9.688 1 94 417 PHE A CA 1
ATOM 3408 C C . PHE A 1 417 ? 7.305 2.215 10.641 1 94 417 PHE A C 1
ATOM 3410 O O . PHE A 1 417 ? 6.949 2.803 11.664 1 94 417 PHE A O 1
ATOM 3417 N N . PRO A 1 418 ? 6.906 0.993 10.398 1 88.19 418 PRO A N 1
ATOM 3418 C CA . PRO A 1 418 ? 5.789 0.372 11.117 1 88.19 418 PRO A CA 1
ATOM 3419 C C . PRO A 1 418 ? 6.094 0.143 12.594 1 88.19 418 PRO A C 1
ATOM 3421 O O . PRO A 1 418 ? 5.172 0.017 13.406 1 88.19 418 PRO A O 1
ATOM 3424 N N . CYS A 1 419 ? 7.348 0.191 12.977 1 92.5 419 CYS A N 1
ATOM 3425 C CA . CYS A 1 419 ? 7.676 -0.121 14.359 1 92.5 419 CYS A CA 1
ATOM 3426 C C . CYS A 1 419 ? 8.047 1.142 15.133 1 92.5 419 CYS A C 1
ATOM 3428 O O . CYS A 1 419 ? 8.219 1.102 16.344 1 92.5 419 CYS A O 1
ATOM 3430 N N . ALA A 1 420 ? 8.062 2.311 14.477 1 96.19 420 ALA A N 1
ATOM 3431 C CA . ALA A 1 420 ? 8.633 3.512 15.086 1 96.19 420 ALA A CA 1
ATOM 3432 C C . ALA A 1 420 ? 7.566 4.305 15.836 1 96.19 420 ALA A C 1
ATOM 3434 O O . ALA A 1 420 ? 7.883 5.254 16.562 1 96.19 420 ALA A O 1
ATOM 3435 N N . PHE A 1 421 ? 6.324 3.91 15.727 1 97.81 421 PHE A N 1
ATOM 3436 C CA . PHE A 1 421 ? 5.238 4.68 16.328 1 97.81 421 PHE A CA 1
ATOM 3437 C C . PHE A 1 421 ? 4.484 3.84 17.344 1 97.81 421 PHE A C 1
ATOM 3439 O O . PHE A 1 421 ? 4.191 2.666 17.109 1 97.81 421 PHE A O 1
ATOM 3446 N N . GLU A 1 422 ? 4.176 4.473 18.422 1 98.12 422 GLU A N 1
ATOM 3447 C CA . GLU A 1 422 ? 3.418 3.781 19.453 1 98.12 422 GLU A CA 1
ATOM 3448 C C . GLU A 1 422 ? 1.957 3.605 19.047 1 98.12 422 GLU A C 1
ATOM 3450 O O . GLU A 1 422 ? 1.266 2.723 19.562 1 98.12 422 GLU A O 1
ATOM 3455 N N . PHE A 1 423 ? 1.481 4.414 18.172 1 98.31 423 PHE A N 1
ATOM 3456 C CA . PHE A 1 423 ? 0.086 4.363 17.75 1 98.31 423 PHE A CA 1
ATOM 3457 C C . PHE A 1 423 ? -0.044 3.729 16.375 1 98.31 423 PHE A C 1
ATOM 3459 O O . PHE A 1 423 ? 0.926 3.672 15.609 1 98.31 423 PHE A O 1
ATOM 3466 N N . ASN A 1 424 ? -1.22 3.238 16.094 1 96.25 424 ASN A N 1
ATOM 3467 C CA . ASN A 1 424 ? -1.521 2.621 14.812 1 96.25 424 ASN A CA 1
ATOM 3468 C C . ASN A 1 424 ? -2.457 3.492 13.977 1 96.25 424 ASN A C 1
ATOM 3470 O O . ASN A 1 424 ? -2.752 4.629 14.352 1 96.25 424 ASN A O 1
ATOM 3474 N N . GLU A 1 425 ? -2.85 3.031 12.875 1 95.94 425 GLU A N 1
ATOM 3475 C CA . GLU A 1 425 ? -3.664 3.768 11.906 1 95.94 425 GLU A CA 1
ATOM 3476 C C . GLU A 1 425 ? -5.031 4.113 12.492 1 95.94 425 GLU A C 1
ATOM 3478 O O . GLU A 1 425 ? -5.629 5.125 12.133 1 95.94 425 GLU A O 1
ATOM 3483 N N . ARG A 1 426 ? -5.527 3.361 13.391 1 97.12 426 ARG A N 1
ATOM 3484 C CA . ARG A 1 426 ? -6.84 3.582 13.984 1 97.12 426 ARG A CA 1
ATOM 3485 C C . ARG A 1 426 ? -6.883 4.902 14.742 1 97.12 426 ARG A C 1
ATOM 3487 O O . ARG A 1 426 ? -7.918 5.57 14.781 1 97.12 426 ARG A O 1
ATOM 3494 N N . LEU A 1 427 ? -5.793 5.25 15.328 1 98.69 427 LEU A N 1
ATOM 3495 C CA . LEU A 1 427 ? -5.742 6.527 16.031 1 98.69 427 LEU A CA 1
ATOM 3496 C C . LEU A 1 427 ? -5.957 7.691 15.07 1 98.69 427 LEU A C 1
ATOM 3498 O O . LEU A 1 427 ? -6.703 8.625 15.367 1 98.69 427 LEU A O 1
ATOM 3502 N N . LEU A 1 428 ? -5.258 7.59 13.922 1 98.75 428 LEU A N 1
ATOM 3503 C CA . LEU A 1 428 ? -5.379 8.648 12.93 1 98.75 428 LEU A CA 1
ATOM 3504 C C . LEU A 1 428 ? -6.82 8.781 12.445 1 98.75 428 LEU A C 1
ATOM 3506 O O . LEU A 1 428 ? -7.344 9.891 12.336 1 98.75 428 LEU A O 1
ATOM 3510 N N . ILE A 1 429 ? -7.438 7.625 12.219 1 98.12 429 ILE A N 1
ATOM 3511 C CA . ILE A 1 429 ? -8.812 7.605 11.727 1 98.12 429 ILE A CA 1
ATOM 3512 C C . ILE A 1 429 ? -9.75 8.133 12.805 1 98.12 429 ILE A C 1
ATOM 3514 O O . ILE A 1 429 ? -10.656 8.922 12.508 1 98.12 429 ILE A O 1
ATOM 3518 N N . ALA A 1 430 ? -9.508 7.746 14.016 1 98.12 430 ALA A N 1
ATOM 3519 C CA . ALA A 1 430 ? -10.336 8.227 15.117 1 98.12 430 ALA A CA 1
ATOM 3520 C C . ALA A 1 430 ? -10.258 9.75 15.242 1 98.12 430 ALA A C 1
ATOM 3522 O O . ALA A 1 430 ? -11.273 10.414 15.445 1 98.12 430 ALA A O 1
ATOM 3523 N N . ILE A 1 431 ? -9.102 10.242 15.117 1 98.75 431 ILE A N 1
ATOM 3524 C CA . ILE A 1 431 ? -8.906 11.688 15.211 1 98.75 431 ILE A CA 1
ATOM 3525 C C . ILE A 1 431 ? -9.656 12.383 14.078 1 98.75 431 ILE A C 1
ATOM 3527 O O . ILE A 1 431 ? -10.359 13.375 14.312 1 98.75 431 ILE A O 1
ATOM 3531 N N . LEU A 1 432 ? -9.57 11.844 12.898 1 98.56 432 LEU A N 1
ATOM 3532 C CA . LEU A 1 432 ? -10.234 12.445 11.75 1 98.56 432 LEU A CA 1
ATOM 3533 C C . LEU A 1 432 ? -11.75 12.336 11.883 1 98.56 432 LEU A C 1
ATOM 3535 O O . LEU A 1 432 ? -12.477 13.258 11.508 1 98.56 432 LEU A O 1
ATOM 3539 N N . ASP A 1 433 ? -12.195 11.203 12.391 1 97.69 433 ASP A N 1
ATOM 3540 C CA . ASP A 1 433 ? -13.633 11.039 12.602 1 97.69 433 ASP A CA 1
ATOM 3541 C C . ASP A 1 433 ? -14.172 12.117 13.539 1 97.69 433 ASP A C 1
ATOM 3543 O O . ASP A 1 433 ? -15.234 12.688 13.289 1 97.69 433 ASP A O 1
ATOM 3547 N N . HIS A 1 434 ? -13.414 12.375 14.523 1 97.62 434 HIS A N 1
ATOM 3548 C CA . HIS A 1 434 ? -13.922 13.305 15.523 1 97.62 434 HIS A CA 1
ATOM 3549 C C . HIS A 1 434 ? -13.5 14.734 15.211 1 97.62 434 HIS A C 1
ATOM 3551 O O . HIS A 1 434 ? -13.938 15.672 15.883 1 97.62 434 HIS A O 1
ATOM 3557 N N . LEU A 1 435 ? -12.625 14.867 14.219 1 98.38 435 LEU A N 1
ATOM 3558 C CA . LEU A 1 435 ? -12.445 16.188 13.609 1 98.38 435 LEU A CA 1
ATOM 3559 C C . LEU A 1 435 ? -13.773 16.719 13.078 1 98.38 435 LEU A C 1
ATOM 3561 O O . LEU A 1 435 ? -14.062 17.906 13.211 1 98.38 435 LEU A O 1
ATOM 3565 N N . TYR A 1 436 ? -14.562 15.812 12.547 1 97.56 436 TYR A N 1
ATOM 3566 C CA . TYR A 1 436 ? -15.773 16.203 11.836 1 97.56 436 TYR A CA 1
ATOM 3567 C C . TYR A 1 436 ? -17 16.109 12.734 1 97.56 436 TYR A C 1
ATOM 3569 O O . TYR A 1 436 ? -17.984 16.812 12.523 1 97.56 436 TYR A O 1
ATOM 3577 N N . SER A 1 437 ? -17.016 15.297 13.727 1 96.69 437 SER A N 1
ATOM 3578 C CA . SER A 1 437 ? -18.234 14.883 14.43 1 96.69 437 SER A CA 1
ATOM 3579 C C . SER A 1 437 ? -18.75 16 15.328 1 96.69 437 SER A C 1
ATOM 3581 O O . SER A 1 437 ? -19.938 16.047 15.641 1 96.69 437 SER A O 1
ATOM 3583 N N . CYS A 1 438 ? -17.797 16.828 15.82 1 96.56 438 CYS A N 1
ATOM 3584 C CA . CYS A 1 438 ? -18.109 17.891 16.781 1 96.56 438 CYS A CA 1
ATOM 3585 C C . CYS A 1 438 ? -18.672 17.297 18.062 1 96.56 438 CYS A C 1
ATOM 3587 O O . CYS A 1 438 ? -19.469 17.953 18.75 1 96.56 438 CYS A O 1
ATOM 3589 N N . LEU A 1 439 ? -18.359 16.078 18.297 1 95.38 439 LEU A N 1
ATOM 3590 C CA . LEU A 1 439 ? -18.75 15.438 19.547 1 95.38 439 LEU A CA 1
ATOM 3591 C C . LEU A 1 439 ? -17.922 15.984 20.719 1 95.38 439 LEU A C 1
ATOM 3593 O O . LEU A 1 439 ? -18.438 16.141 21.812 1 95.38 439 LEU A O 1
ATOM 3597 N N . PHE A 1 440 ? -16.688 16.188 20.484 1 95.38 440 PHE A N 1
ATOM 3598 C CA . PHE A 1 440 ? -15.758 16.703 21.484 1 95.38 440 PHE A CA 1
ATOM 3599 C C . PHE A 1 440 ? -15.383 18.156 21.188 1 95.38 440 PHE A C 1
ATOM 3601 O O . PHE A 1 440 ? -15.43 18.578 20.031 1 95.38 440 PHE A O 1
ATOM 3608 N N . GLY A 1 441 ? -14.977 18.844 22.156 1 95.88 441 GLY A N 1
ATOM 3609 C CA . GLY A 1 441 ? -14.625 20.25 21.984 1 95.88 441 GLY A CA 1
ATOM 3610 C C . GLY A 1 441 ? -13.242 20.453 21.391 1 95.88 441 GLY A C 1
ATOM 3611 O O . GLY A 1 441 ? -12.922 21.547 20.922 1 95.88 441 GLY A O 1
ATOM 3612 N N . THR A 1 442 ? -12.445 19.484 21.266 1 97.12 442 THR A N 1
ATOM 3613 C CA . THR A 1 442 ? -11.016 19.547 21.016 1 97.12 442 THR A CA 1
ATOM 3614 C C . THR A 1 442 ? -10.727 20.359 19.75 1 97.12 442 THR A C 1
ATOM 3616 O O . THR A 1 442 ? -9.875 21.25 19.75 1 97.12 442 THR A O 1
ATOM 3619 N N . PHE A 1 443 ? -11.484 20.125 18.672 1 98.38 443 PHE A N 1
ATOM 3620 C CA . PHE A 1 443 ? -11.141 20.719 17.391 1 98.38 443 PHE A CA 1
ATOM 3621 C C . PHE A 1 443 ? -12.062 21.891 17.062 1 98.38 443 PHE A C 1
ATOM 3623 O O . PHE A 1 443 ? -12 22.453 15.977 1 98.38 443 PHE A O 1
ATOM 3630 N N . LEU A 1 444 ? -12.93 22.25 18.047 1 98.06 444 LEU A N 1
ATOM 3631 C CA . LEU A 1 444 ? -13.844 23.359 17.812 1 98.06 444 LEU A CA 1
ATOM 3632 C C . LEU A 1 444 ? -13.102 24.688 17.844 1 98.06 444 LEU A C 1
ATOM 3634 O O . LEU A 1 444 ? -12.109 24.844 18.562 1 98.06 444 LEU A O 1
ATOM 3638 N N . TYR A 1 445 ? -13.547 25.594 16.984 1 97.94 445 TYR A N 1
ATOM 3639 C CA . TYR A 1 445 ? -13.062 26.969 16.906 1 97.94 445 TYR A CA 1
ATOM 3640 C C . TYR A 1 445 ? -11.656 27.031 16.312 1 97.94 445 TYR A C 1
ATOM 3642 O O . TYR A 1 445 ? -11.164 26.031 15.781 1 97.94 445 TYR A O 1
ATOM 3650 N N . ASP A 1 446 ? -11.023 28.25 16.297 1 97.81 446 ASP A N 1
ATOM 3651 C CA . ASP A 1 446 ? -9.914 28.422 15.367 1 97.81 446 ASP A CA 1
ATOM 3652 C C . ASP A 1 446 ? -8.609 28.703 16.109 1 97.81 446 ASP A C 1
ATOM 3654 O O . ASP A 1 446 ? -7.527 28.578 15.539 1 97.81 446 ASP A O 1
ATOM 3658 N N . CYS A 1 447 ? -8.656 29.078 17.375 1 97.62 447 CYS A N 1
ATOM 3659 C CA . CYS A 1 447 ? -7.426 29.359 18.109 1 97.62 447 CYS A CA 1
ATOM 3660 C C . CYS A 1 447 ? -7.656 29.281 19.609 1 97.62 447 CYS A C 1
ATOM 3662 O O . CYS A 1 447 ? -8.789 29.141 20.062 1 97.62 447 CYS A O 1
ATOM 3664 N N . GLU A 1 448 ? -6.582 29.391 20.312 1 97.25 448 GLU A N 1
ATOM 3665 C CA . GLU A 1 448 ? -6.609 29.234 21.766 1 97.25 448 GLU A CA 1
ATOM 3666 C C . GLU A 1 448 ? -7.5 30.281 22.406 1 97.25 448 GLU A C 1
ATOM 3668 O O . GLU A 1 448 ? -8.297 29.969 23.297 1 97.25 448 GLU A O 1
ATOM 3673 N N . ARG A 1 449 ? -7.441 31.531 21.953 1 97.88 449 ARG A N 1
ATOM 3674 C CA . ARG A 1 449 ? -8.219 32.625 22.531 1 97.88 449 ARG A CA 1
ATOM 3675 C C . ARG A 1 449 ? -9.711 32.312 22.484 1 97.88 449 ARG A C 1
ATOM 3677 O O . ARG A 1 449 ? -10.398 32.406 23.5 1 97.88 449 ARG A O 1
ATOM 3684 N N . VAL A 1 450 ? -10.188 31.953 21.312 1 97.75 450 VAL A N 1
ATOM 3685 C CA . VAL A 1 450 ? -11.609 31.719 21.125 1 97.75 450 VAL A CA 1
ATOM 3686 C C . VAL A 1 450 ? -12.047 30.5 21.938 1 97.75 450 VAL A C 1
ATOM 3688 O O . VAL A 1 450 ? -13.148 30.469 22.484 1 97.75 450 VAL A O 1
ATOM 3691 N N . ARG A 1 451 ? -11.242 29.5 22.047 1 97.12 451 ARG A N 1
ATOM 3692 C CA . ARG A 1 451 ? -11.555 28.312 22.828 1 97.12 451 ARG A CA 1
ATOM 3693 C C . ARG A 1 451 ? -11.672 28.641 24.312 1 97.12 451 ARG A C 1
ATOM 3695 O O . ARG A 1 451 ? -12.531 28.094 25.016 1 97.12 451 ARG A O 1
ATOM 3702 N N . GLU A 1 452 ? -10.758 29.484 24.75 1 96.25 452 GLU A N 1
ATOM 3703 C CA . GLU A 1 452 ? -10.82 29.922 26.141 1 96.25 452 GLU A CA 1
ATOM 3704 C C . GLU A 1 452 ? -12.062 30.781 26.391 1 96.25 452 GLU A C 1
ATOM 3706 O O . GLU A 1 452 ? -12.711 30.641 27.438 1 96.25 452 GLU A O 1
ATOM 3711 N N . GLU A 1 453 ? -12.344 31.625 25.422 1 97 453 GLU A N 1
ATOM 3712 C CA . GLU A 1 453 ? -13.516 32.5 25.531 1 97 453 GLU A CA 1
ATOM 3713 C C . GLU A 1 453 ? -14.797 31.672 25.641 1 97 453 GLU A C 1
ATOM 3715 O O . GLU A 1 453 ? -15.758 32.094 26.297 1 97 453 GLU A O 1
ATOM 3720 N N . HIS A 1 454 ? -14.781 30.516 25.031 1 96.31 454 HIS A N 1
ATOM 3721 C CA . HIS A 1 454 ? -15.984 29.672 25 1 96.31 454 HIS A CA 1
ATOM 3722 C C . HIS A 1 454 ? -15.922 28.594 26.078 1 96.31 454 HIS A C 1
ATOM 3724 O O . HIS A 1 454 ? -16.75 27.688 26.094 1 96.31 454 HIS A O 1
ATOM 3730 N N . ASN A 1 455 ? -14.898 28.594 26.875 1 95 455 ASN A N 1
ATOM 3731 C CA . ASN A 1 455 ? -14.742 27.719 28.031 1 95 455 ASN A CA 1
ATOM 3732 C C . ASN A 1 455 ? -14.844 26.25 27.641 1 95 455 ASN A C 1
ATOM 3734 O O . ASN A 1 455 ? -15.57 25.484 28.266 1 95 455 ASN A O 1
ATOM 3738 N N . LEU A 1 456 ? -14.234 25.859 26.625 1 93.62 456 LEU A N 1
ATOM 3739 C CA . LEU A 1 456 ? -14.312 24.5 26.109 1 93.62 456 LEU A CA 1
ATOM 3740 C C . LEU A 1 456 ? -13.797 23.5 27.156 1 93.62 456 LEU A C 1
ATOM 3742 O O . LEU A 1 456 ? -14.359 22.422 27.312 1 93.62 456 LEU A O 1
ATOM 3746 N N . LYS A 1 457 ? -12.742 23.828 27.859 1 91.5 457 LYS A N 1
ATOM 3747 C CA . LYS A 1 457 ? -12.086 22.922 28.797 1 91.5 457 LYS A CA 1
ATOM 3748 C C . LYS A 1 457 ? -13.008 22.562 29.953 1 91.5 457 LYS A C 1
ATOM 3750 O O . LYS A 1 457 ? -12.922 21.469 30.5 1 91.5 457 LYS A O 1
ATOM 3755 N N . THR A 1 458 ? -13.883 23.469 30.219 1 90.44 458 THR A N 1
ATOM 3756 C CA . THR A 1 458 ? -14.742 23.234 31.375 1 90.44 458 THR A CA 1
ATOM 3757 C C . THR A 1 458 ? -16.125 22.766 30.922 1 90.44 458 THR A C 1
ATOM 3759 O O . THR A 1 458 ? -16.844 22.125 31.703 1 90.44 458 THR A O 1
ATOM 3762 N N . LYS A 1 459 ? -16.453 23.047 29.688 1 92 459 LYS A N 1
ATOM 3763 C CA . LYS A 1 459 ? -17.844 22.828 29.297 1 92 459 LYS A CA 1
ATOM 3764 C C . LYS A 1 459 ? -17.969 21.625 28.359 1 92 459 LYS A C 1
ATOM 3766 O O . LYS A 1 459 ? -19.062 21.141 28.109 1 92 459 LYS A O 1
ATOM 3771 N N . THR A 1 460 ? -16.891 21.188 27.797 1 92.94 460 THR A N 1
ATOM 3772 C CA . THR A 1 460 ? -16.938 20.062 26.859 1 92.94 460 THR A CA 1
ATOM 3773 C C . THR A 1 460 ? -15.922 19 27.234 1 92.94 460 THR A C 1
ATOM 3775 O O . THR A 1 460 ? -15.078 19.219 28.109 1 92.94 460 THR A O 1
ATOM 3778 N N . PHE A 1 461 ? -16.047 17.812 26.625 1 92.19 461 PHE A N 1
ATOM 3779 C CA . PHE A 1 461 ? -15.07 16.734 26.797 1 92.19 461 PHE A CA 1
ATOM 3780 C C . PHE A 1 461 ? -13.992 16.812 25.719 1 92.19 461 PHE A C 1
ATOM 3782 O O . PHE A 1 461 ? -14.25 17.234 24.594 1 92.19 461 PHE A O 1
ATOM 3789 N N . SER A 1 462 ? -12.867 16.438 26.156 1 94.31 462 SER A N 1
ATOM 3790 C CA . SER A 1 462 ? -11.742 16.375 25.234 1 94.31 462 SER A CA 1
ATOM 3791 C C . SER A 1 462 ? -11.727 15.062 24.469 1 94.31 462 SER A C 1
ATOM 3793 O O . SER A 1 462 ? -12.016 14 25.031 1 94.31 462 SER A O 1
ATOM 3795 N N . LEU A 1 463 ? -11.391 15.086 23.203 1 96.38 463 LEU A N 1
ATOM 3796 C CA . LEU A 1 463 ? -11.211 13.875 22.422 1 96.38 463 LEU A CA 1
ATOM 3797 C C . LEU A 1 463 ? -10.164 12.961 23.047 1 96.38 463 LEU A C 1
ATOM 3799 O O . LEU A 1 463 ? -10.289 11.734 23 1 96.38 463 LEU A O 1
ATOM 3803 N N . TRP A 1 464 ? -9.148 13.578 23.641 1 96.69 464 TRP A N 1
ATOM 3804 C CA . TRP A 1 464 ? -8.039 12.805 24.203 1 96.69 464 TRP A CA 1
ATOM 3805 C C . TRP A 1 464 ? -8.508 11.945 25.375 1 96.69 464 TRP A C 1
ATOM 3807 O O . TRP A 1 464 ? -7.969 10.867 25.609 1 96.69 464 TRP A O 1
ATOM 3817 N N . ASP A 1 465 ? -9.539 12.43 26.078 1 92.69 465 ASP A N 1
ATOM 3818 C CA . ASP A 1 465 ? -10.125 11.594 27.109 1 92.69 465 ASP A CA 1
ATOM 3819 C C . ASP A 1 465 ? -10.656 10.281 26.531 1 92.69 465 ASP A C 1
ATOM 3821 O O . ASP A 1 465 ? -10.398 9.203 27.094 1 92.69 465 ASP A O 1
ATOM 3825 N N . TYR A 1 466 ? -11.336 10.438 25.469 1 92.44 466 TYR A N 1
ATOM 3826 C CA . TYR A 1 466 ? -11.906 9.281 24.797 1 92.44 466 TYR A CA 1
ATOM 3827 C C . TYR A 1 466 ? -10.812 8.344 24.297 1 92.44 466 TYR A C 1
ATOM 3829 O O . TYR A 1 466 ? -10.883 7.129 24.5 1 92.44 466 TYR A O 1
ATOM 3837 N N . ILE A 1 467 ? -9.781 8.844 23.641 1 95.5 467 ILE A N 1
ATOM 3838 C CA . ILE A 1 467 ? -8.688 8.062 23.078 1 95.5 467 ILE A CA 1
ATOM 3839 C C . ILE A 1 467 ? -7.941 7.34 24.203 1 95.5 467 ILE A C 1
ATOM 3841 O O . ILE A 1 467 ? -7.66 6.145 24.109 1 95.5 467 ILE A O 1
ATOM 3845 N N . ASN A 1 468 ? -7.68 8.07 25.25 1 93.75 468 ASN A N 1
ATOM 3846 C CA . ASN A 1 468 ? -6.859 7.523 26.312 1 93.75 468 ASN A CA 1
ATOM 3847 C C . ASN A 1 468 ? -7.621 6.484 27.125 1 93.75 468 ASN A C 1
ATOM 3849 O O . ASN A 1 468 ? -7.023 5.559 27.688 1 93.75 468 ASN A O 1
ATOM 3853 N N . LEU A 1 469 ? -8.906 6.613 27.203 1 90.06 469 LEU A N 1
ATOM 3854 C CA . LEU A 1 469 ? -9.734 5.609 27.875 1 90.06 469 LEU A CA 1
ATOM 3855 C C . LEU A 1 469 ? -9.742 4.305 27.078 1 90.06 469 LEU A C 1
ATOM 3857 O O . LEU A 1 469 ? -9.93 3.227 27.656 1 90.06 469 LEU A O 1
ATOM 3861 N N . ASN A 1 470 ? -9.562 4.402 25.797 1 92.5 470 ASN A N 1
ATOM 3862 C CA . ASN A 1 470 ? -9.547 3.246 24.906 1 92.5 470 ASN A CA 1
ATOM 3863 C C . ASN A 1 470 ? -8.172 3.057 24.25 1 92.5 470 ASN A C 1
ATOM 3865 O O . ASN A 1 470 ? -8.078 2.664 23.094 1 92.5 470 ASN A O 1
ATOM 3869 N N . VAL A 1 471 ? -7.156 3.318 24.969 1 94.88 471 VAL A N 1
ATOM 3870 C CA . VAL A 1 471 ? -5.816 3.465 24.422 1 94.88 471 VAL A CA 1
ATOM 3871 C C . VAL A 1 471 ? -5.363 2.141 23.797 1 94.88 471 VAL A C 1
ATOM 3873 O O . VAL A 1 471 ? -4.629 2.127 22.812 1 94.88 471 VAL A O 1
ATOM 3876 N N . GLU A 1 472 ? -5.812 1 24.219 1 93.94 472 GLU A N 1
ATOM 3877 C CA . GLU A 1 472 ? -5.398 -0.311 23.734 1 93.94 472 GLU A CA 1
ATOM 3878 C C . GLU A 1 472 ? -5.789 -0.499 22.266 1 93.94 472 GLU A C 1
ATOM 3880 O O . GLU A 1 472 ? -5.098 -1.196 21.516 1 93.94 472 GLU A O 1
ATOM 3885 N N . ASP A 1 473 ? -6.824 0.195 21.906 1 93.44 473 ASP A N 1
ATOM 3886 C CA . ASP A 1 473 ? -7.301 0.089 20.531 1 93.44 473 ASP A CA 1
ATOM 3887 C C . ASP A 1 473 ? -6.352 0.796 19.562 1 93.44 473 ASP A C 1
ATOM 3889 O O . ASP A 1 473 ? -6.352 0.511 18.359 1 93.44 473 ASP A O 1
ATOM 3893 N N . TYR A 1 474 ? -5.543 1.631 20.141 1 96.88 474 TYR A N 1
ATOM 3894 C CA . TYR A 1 474 ? -4.766 2.508 19.266 1 96.88 474 TYR A CA 1
ATOM 3895 C C . TYR A 1 474 ? -3.277 2.197 19.375 1 96.88 474 TYR A C 1
ATOM 3897 O O . TYR A 1 474 ? -2.461 2.795 18.656 1 96.88 474 TYR A O 1
ATOM 3905 N N . LYS A 1 475 ? -2.947 1.249 20.125 1 96.62 475 LYS A N 1
ATOM 3906 C CA . LYS A 1 475 ? -1.544 0.918 20.359 1 96.62 475 LYS A CA 1
ATOM 3907 C C . LYS A 1 475 ? -1.006 0.007 19.25 1 96.62 475 LYS A C 1
ATOM 3909 O O . LYS A 1 475 ? -1.708 -0.89 18.781 1 96.62 475 LYS A O 1
ATOM 3914 N N . ASN A 1 476 ? 0.133 0.304 18.812 1 94.25 476 ASN A N 1
ATOM 3915 C CA . ASN A 1 476 ? 0.891 -0.552 17.906 1 94.25 476 ASN A CA 1
ATOM 3916 C C . ASN A 1 476 ? 1.655 -1.633 18.672 1 94.25 476 ASN A C 1
ATOM 3918 O O . ASN A 1 476 ? 2.615 -1.336 19.391 1 94.25 476 ASN A O 1
ATOM 3922 N N . VAL A 1 477 ? 1.415 -2.84 18.438 1 86.44 477 VAL A N 1
ATOM 3923 C CA . VAL A 1 477 ? 1.964 -3.961 19.188 1 86.44 477 VAL A CA 1
ATOM 3924 C C . VAL A 1 477 ? 3.438 -4.148 18.844 1 86.44 477 VAL A C 1
ATOM 3926 O O . VAL A 1 477 ? 4.215 -4.668 19.656 1 86.44 477 VAL A O 1
ATOM 3929 N N . GLN A 1 478 ? 3.793 -3.691 17.75 1 86.62 478 GLN A N 1
ATOM 3930 C CA . GLN A 1 478 ? 5.164 -3.887 17.281 1 86.62 478 GLN A CA 1
ATOM 3931 C C . GLN A 1 478 ? 6.039 -2.689 17.656 1 86.62 478 GLN A C 1
ATOM 3933 O O . GLN A 1 478 ? 7.223 -2.654 17.312 1 86.62 478 GLN A O 1
ATOM 3938 N N . TYR A 1 479 ? 5.539 -1.797 18.453 1 93.69 479 TYR A N 1
ATOM 3939 C CA . TYR A 1 479 ? 6.211 -0.532 18.734 1 93.69 479 TYR A CA 1
ATOM 3940 C C . TYR A 1 479 ? 7.547 -0.764 19.438 1 93.69 479 TYR A C 1
ATOM 3942 O O . TYR A 1 479 ? 7.617 -1.473 20.438 1 93.69 479 TYR A O 1
ATOM 3950 N N . THR A 1 480 ? 8.641 -0.256 18.766 1 91.38 480 THR A N 1
ATOM 3951 C CA . THR A 1 480 ? 9.961 -0.114 19.375 1 91.38 480 THR A CA 1
ATOM 3952 C C . THR A 1 480 ? 10.453 1.328 19.281 1 91.38 480 THR A C 1
ATOM 3954 O O . THR A 1 480 ? 10.617 1.858 18.172 1 91.38 480 THR A O 1
ATOM 3957 N N . ARG A 1 481 ? 10.664 1.861 20.469 1 88.12 481 ARG A N 1
ATOM 3958 C CA . ARG A 1 481 ? 11.047 3.27 20.469 1 88.12 481 ARG A CA 1
ATOM 3959 C C . ARG A 1 481 ? 12.352 3.479 19.719 1 88.12 481 ARG A C 1
ATOM 3961 O O . ARG A 1 481 ? 13.375 2.877 20.047 1 88.12 481 ARG A O 1
ATOM 3968 N N . HIS A 1 482 ? 12.281 4.152 18.672 1 84.44 482 HIS A N 1
ATOM 3969 C CA . HIS A 1 482 ? 13.422 4.496 17.828 1 84.44 482 HIS A CA 1
ATOM 3970 C C . HIS A 1 482 ? 13.961 5.883 18.172 1 84.44 482 HIS A C 1
ATOM 3972 O O . HIS A 1 482 ? 13.375 6.895 17.781 1 84.44 482 HIS A O 1
ATOM 3978 N N . GLU A 1 483 ? 15.086 5.984 18.766 1 86.56 483 GLU A N 1
ATOM 3979 C CA . GLU A 1 483 ? 15.594 7.254 19.281 1 86.56 483 GLU A CA 1
ATOM 3980 C C . GLU A 1 483 ? 16.172 8.109 18.156 1 86.56 483 GLU A C 1
ATOM 3982 O O . GLU A 1 483 ? 16.297 9.328 18.297 1 86.56 483 GLU A O 1
ATOM 3987 N N . HIS A 1 484 ? 16.312 7.492 17.047 1 89.69 484 HIS A N 1
ATOM 3988 C CA . HIS A 1 484 ? 16.969 8.219 15.969 1 89.69 484 HIS A CA 1
ATOM 3989 C C . HIS A 1 484 ? 15.953 8.898 15.062 1 89.69 484 HIS A C 1
ATOM 3991 O O . HIS A 1 484 ? 14.789 8.508 15.023 1 89.69 484 HIS A O 1
ATOM 3997 N N . VAL A 1 485 ? 16.406 9.984 14.438 1 95 485 VAL A N 1
ATOM 3998 C CA . VAL A 1 485 ? 15.617 10.703 13.438 1 95 485 VAL A CA 1
ATOM 3999 C C . VAL A 1 485 ? 15.242 9.758 12.297 1 95 485 VAL A C 1
ATOM 4001 O O . VAL A 1 485 ? 16.031 8.883 11.922 1 95 485 VAL A O 1
ATOM 4004 N N . ILE A 1 486 ? 14.023 9.875 11.828 1 95.38 486 ILE A N 1
ATOM 4005 C CA . ILE A 1 486 ? 13.609 9.016 10.719 1 95.38 486 ILE A CA 1
ATOM 4006 C C . ILE A 1 486 ? 13.469 9.844 9.445 1 95.38 486 ILE A C 1
ATOM 4008 O O . ILE A 1 486 ? 13.023 10.992 9.492 1 95.38 486 ILE A O 1
ATOM 4012 N N . TYR A 1 487 ? 13.93 9.32 8.305 1 94.81 487 TYR A N 1
ATOM 4013 C CA . TYR A 1 487 ? 13.883 9.953 6.996 1 94.81 487 TYR A CA 1
ATOM 4014 C C . TYR A 1 487 ? 13.055 9.133 6.016 1 94.81 487 TYR A C 1
ATOM 4016 O O . TYR A 1 487 ? 13.594 8.273 5.309 1 94.81 487 TYR A O 1
ATOM 4024 N N . PRO A 1 488 ? 11.734 9.398 5.953 1 95.56 488 PRO A N 1
ATOM 4025 C CA . PRO A 1 488 ? 10.922 8.688 4.965 1 95.56 488 PRO A CA 1
ATOM 4026 C C . PRO A 1 488 ? 11.289 9.055 3.529 1 95.56 488 PRO A C 1
ATOM 4028 O O . PRO A 1 488 ? 11.969 10.055 3.299 1 95.56 488 PRO A O 1
ATOM 4031 N N . ASN A 1 489 ? 10.945 8.164 2.613 1 92.44 489 ASN A N 1
ATOM 4032 C CA . ASN A 1 489 ? 11.086 8.43 1.187 1 92.44 489 ASN A CA 1
ATOM 4033 C C . ASN A 1 489 ? 9.836 9.102 0.62 1 92.44 489 ASN A C 1
ATOM 4035 O O . ASN A 1 489 ? 8.734 8.555 0.705 1 92.44 489 ASN A O 1
ATOM 4039 N N . ALA A 1 490 ? 9.992 10.305 0.094 1 93.31 490 ALA A N 1
ATOM 4040 C CA . ALA A 1 490 ? 8.844 11.07 -0.385 1 93.31 490 ALA A CA 1
ATOM 4041 C C . ALA A 1 490 ? 8.57 10.789 -1.858 1 93.31 490 ALA A C 1
ATOM 4043 O O . ALA A 1 490 ? 7.664 11.375 -2.453 1 93.31 490 ALA A O 1
ATOM 4044 N N . SER A 1 491 ? 9.312 9.836 -2.475 1 91.25 491 SER A N 1
ATOM 4045 C CA . SER A 1 491 ? 9.062 9.477 -3.865 1 91.25 491 SER A CA 1
ATOM 4046 C C . SER A 1 491 ? 7.664 8.898 -4.043 1 91.25 491 SER A C 1
ATOM 4048 O O . SER A 1 491 ? 7.164 8.188 -3.172 1 91.25 491 SER A O 1
ATOM 4050 N N . LEU A 1 492 ? 7.043 9.219 -5.203 1 92.5 492 LEU A N 1
ATOM 4051 C CA . LEU A 1 492 ? 5.715 8.688 -5.488 1 92.5 492 LEU A CA 1
ATOM 4052 C C . LEU A 1 492 ? 5.73 7.16 -5.512 1 92.5 492 LEU A C 1
ATOM 4054 O O . LEU A 1 492 ? 4.688 6.523 -5.359 1 92.5 492 LEU A O 1
ATOM 4058 N N . ARG A 1 493 ? 6.895 6.582 -5.652 1 88.81 493 ARG A N 1
ATOM 4059 C CA . ARG A 1 493 ? 7.027 5.129 -5.656 1 88.81 493 ARG A CA 1
ATOM 4060 C C . ARG A 1 493 ? 6.719 4.547 -4.281 1 88.81 493 ARG A C 1
ATOM 4062 O O . ARG A 1 493 ? 6.375 3.369 -4.164 1 88.81 493 ARG A O 1
ATOM 4069 N N . TYR A 1 494 ? 6.82 5.422 -3.281 1 89.5 494 TYR A N 1
ATOM 4070 C CA . TYR A 1 494 ? 6.641 4.945 -1.915 1 89.5 494 TYR A CA 1
ATOM 4071 C C . TYR A 1 494 ? 5.414 5.582 -1.272 1 89.5 494 TYR A C 1
ATOM 4073 O O . TYR A 1 494 ? 5.082 5.281 -0.122 1 89.5 494 TYR A O 1
ATOM 4081 N N . ILE A 1 495 ? 4.836 6.523 -1.947 1 93.5 495 ILE A N 1
ATOM 4082 C CA . ILE A 1 495 ? 3.596 7.125 -1.476 1 93.5 495 ILE A CA 1
ATOM 4083 C C . ILE A 1 495 ? 2.402 6.336 -2.012 1 93.5 495 ILE A C 1
ATOM 4085 O O . ILE A 1 495 ? 2.375 5.965 -3.188 1 93.5 495 ILE A O 1
ATOM 4089 N N . SER A 1 496 ? 1.502 5.988 -1.163 1 93.25 496 SER A N 1
ATOM 4090 C CA . SER A 1 496 ? 0.357 5.172 -1.552 1 93.25 496 SER A CA 1
ATOM 4091 C C . SER A 1 496 ? -0.954 5.812 -1.109 1 93.25 496 SER A C 1
ATOM 4093 O O . SER A 1 496 ? -0.969 6.641 -0.196 1 93.25 496 SER A O 1
ATOM 4095 N N . LEU A 1 497 ? -2 5.41 -1.8 1 95.31 497 LEU A N 1
ATOM 4096 C CA . LEU A 1 497 ? -3.32 5.859 -1.376 1 95.31 497 LEU A CA 1
ATOM 4097 C C . LEU A 1 497 ? -3.697 5.25 -0.03 1 95.31 497 LEU A C 1
ATOM 4099 O O . LEU A 1 497 ? -3.574 4.039 0.164 1 95.31 497 LEU A O 1
ATOM 4103 N N . TRP A 1 498 ? -4.059 6.062 0.922 1 96.06 498 TRP A N 1
ATOM 4104 C CA . TRP A 1 498 ? -4.594 5.613 2.203 1 96.06 498 TRP A CA 1
ATOM 4105 C C . TRP A 1 498 ? -5.984 5.012 2.031 1 96.06 498 TRP A C 1
ATOM 4107 O O . TRP A 1 498 ? -6.98 5.598 2.465 1 96.06 498 TRP A O 1
ATOM 4117 N N . SER A 1 499 ? -6.062 3.852 1.526 1 91.31 499 SER A N 1
ATOM 4118 C CA . SER A 1 499 ? -7.301 3.213 1.095 1 91.31 499 SER A CA 1
ATOM 4119 C C . SER A 1 499 ? -8.242 2.984 2.271 1 91.31 499 SER A C 1
ATOM 4121 O O . SER A 1 499 ? -9.461 3.141 2.139 1 91.31 499 SER A O 1
ATOM 4123 N N . SER A 1 500 ? -7.656 2.586 3.398 1 90.81 500 SER A N 1
ATOM 4124 C CA . SER A 1 500 ? -8.484 2.279 4.559 1 90.81 500 SER A CA 1
ATOM 4125 C C . SER A 1 500 ? -9.242 3.514 5.035 1 90.81 500 SER A C 1
ATOM 4127 O O . SER A 1 500 ? -10.234 3.396 5.766 1 90.81 500 SER A O 1
ATOM 4129 N N . TYR A 1 501 ? -8.781 4.664 4.633 1 95.44 501 TYR A N 1
ATOM 4130 C CA . TYR A 1 501 ? -9.5 5.879 4.992 1 95.44 501 TYR A CA 1
ATOM 4131 C C . TYR A 1 501 ? -10.398 6.336 3.848 1 95.44 501 TYR A C 1
ATOM 4133 O O . TYR A 1 501 ? -11.609 6.5 4.027 1 95.44 501 TYR A O 1
ATOM 4141 N N . TYR A 1 502 ? -9.836 6.496 2.666 1 95 502 TYR A N 1
ATOM 4142 C CA . TYR A 1 502 ? -10.539 7.18 1.586 1 95 502 TYR A CA 1
ATOM 4143 C C . TYR A 1 502 ? -11.617 6.281 0.986 1 95 502 TYR A C 1
ATOM 4145 O O . TYR A 1 502 ? -12.602 6.77 0.427 1 95 502 TYR A O 1
ATOM 4153 N N . LEU A 1 503 ? -11.438 4.941 1.131 1 90.88 503 LEU A N 1
ATOM 4154 C CA . LEU A 1 503 ? -12.391 4.02 0.513 1 90.88 503 LEU A CA 1
ATOM 4155 C C . LEU A 1 503 ? -13.281 3.371 1.565 1 90.88 503 LEU A C 1
ATOM 4157 O O . LEU A 1 503 ? -14.086 2.498 1.246 1 90.88 503 LEU A O 1
ATOM 4161 N N . ARG A 1 504 ? -13.219 3.734 2.77 1 88.5 504 ARG A N 1
ATOM 4162 C CA . ARG A 1 504 ? -13.812 3.021 3.893 1 88.5 504 ARG A CA 1
ATOM 4163 C C . ARG A 1 504 ? -15.336 3.043 3.809 1 88.5 504 ARG A C 1
ATOM 4165 O O . ARG A 1 504 ? -16.016 2.205 4.414 1 88.5 504 ARG A O 1
ATOM 4172 N N . TRP A 1 505 ? -15.828 4.004 3.051 1 86.62 505 TRP A N 1
ATOM 4173 C CA . TRP A 1 505 ? -17.281 4.09 2.971 1 86.62 505 TRP A CA 1
ATOM 4174 C C . TRP A 1 505 ? -17.797 3.498 1.659 1 86.62 505 TRP A C 1
ATOM 4176 O O . TRP A 1 505 ? -18.984 3.58 1.354 1 86.62 505 TRP A O 1
ATOM 4186 N N . ASN A 1 506 ? -16.891 3 0.848 1 77.12 506 ASN A N 1
ATOM 4187 C CA . ASN A 1 506 ? -17.266 2.311 -0.381 1 77.12 506 ASN A CA 1
ATOM 4188 C C . ASN A 1 506 ? -17.641 0.855 -0.115 1 77.12 506 ASN A C 1
ATOM 4190 O O . ASN A 1 506 ? -16.797 0.045 0.247 1 77.12 506 ASN A O 1
ATOM 4194 N N . PRO A 1 507 ? -18.859 0.516 -0.211 1 69.12 507 PRO A N 1
ATOM 4195 C CA . PRO A 1 507 ? -19.297 -0.836 0.145 1 69.12 507 PRO A CA 1
ATOM 4196 C C . PRO A 1 507 ? -18.641 -1.914 -0.713 1 69.12 507 PRO A C 1
ATOM 4198 O O . PRO A 1 507 ? -18.609 -3.086 -0.326 1 69.12 507 PRO A O 1
ATOM 4201 N N . ARG A 1 508 ? -18.203 -1.576 -1.905 1 64.75 508 ARG A N 1
ATOM 4202 C CA . ARG A 1 508 ? -17.578 -2.561 -2.781 1 64.75 508 ARG A CA 1
ATOM 4203 C C . ARG A 1 508 ? -16.172 -2.891 -2.309 1 64.75 508 ARG A C 1
ATOM 4205 O O . ARG A 1 508 ? -15.562 -3.859 -2.775 1 64.75 508 ARG A O 1
ATOM 4212 N N . THR A 1 509 ? -15.812 -2.033 -1.393 1 59.5 509 THR A N 1
ATOM 4213 C CA . THR A 1 509 ? -14.43 -2.176 -0.962 1 59.5 509 THR A CA 1
ATOM 4214 C C . THR A 1 509 ? -14.352 -2.795 0.431 1 59.5 509 THR A C 1
ATOM 4216 O O . THR A 1 509 ? -13.281 -2.842 1.041 1 59.5 509 THR A O 1
ATOM 4219 N N . ARG A 1 510 ? -15.5 -3.223 0.771 1 57.34 510 ARG A N 1
ATOM 4220 C CA . ARG A 1 510 ? -15.445 -3.758 2.129 1 57.34 510 ARG A CA 1
ATOM 4221 C C . ARG A 1 510 ? -14.758 -5.117 2.154 1 57.34 510 ARG A C 1
ATOM 4223 O O . ARG A 1 510 ? -15.109 -6.012 1.384 1 57.34 510 ARG A O 1
ATOM 4230 N N . ARG A 1 511 ? -13.75 -5.066 2.912 1 61.19 511 ARG A N 1
ATOM 4231 C CA . ARG A 1 511 ? -12.961 -6.285 3.061 1 61.19 511 ARG A CA 1
ATOM 4232 C C . ARG A 1 511 ? -13.578 -7.223 4.09 1 61.19 511 ARG A C 1
ATOM 4234 O O . ARG A 1 511 ? -14.297 -6.777 4.988 1 61.19 511 ARG A O 1
ATOM 4241 N N . GLN A 1 512 ? -13.508 -8.523 3.707 1 57.47 512 GLN A N 1
ATOM 4242 C CA . GLN A 1 512 ? -13.906 -9.516 4.699 1 57.47 512 GLN A CA 1
ATOM 4243 C C . GLN A 1 512 ? -13.164 -9.305 6.016 1 57.47 512 GLN A C 1
ATOM 4245 O O . GLN A 1 512 ? -11.953 -9.055 6.02 1 57.47 512 GLN A O 1
ATOM 4250 N N . VAL A 1 513 ? -13.859 -8.844 7.098 1 51.78 513 VAL A N 1
ATOM 4251 C CA . VAL A 1 513 ? -13.242 -8.648 8.406 1 51.78 513 VAL A CA 1
ATOM 4252 C C . VAL A 1 513 ? -13.227 -9.969 9.172 1 51.78 513 VAL A C 1
ATOM 4254 O O . VAL A 1 513 ? -14.211 -10.719 9.148 1 51.78 513 VAL A O 1
ATOM 4257 N N . MET B 1 1 ? 38.5 -26.672 -6.555 1 32.44 1 MET B N 1
ATOM 4258 C CA . MET B 1 1 ? 39.219 -25.406 -6.535 1 32.44 1 MET B CA 1
ATOM 4259 C C . MET B 1 1 ? 38.281 -24.234 -6.812 1 32.44 1 MET B C 1
ATOM 4261 O O . MET B 1 1 ? 37.594 -24.203 -7.832 1 32.44 1 MET B O 1
ATOM 4265 N N . LEU B 1 2 ? 37.844 -23.562 -5.82 1 45.12 2 LEU B N 1
ATOM 4266 C CA . LEU B 1 2 ? 36.938 -22.422 -5.871 1 45.12 2 LEU B CA 1
ATOM 4267 C C . LEU B 1 2 ? 37.469 -21.344 -6.805 1 45.12 2 LEU B C 1
ATOM 4269 O O . LEU B 1 2 ? 38.531 -20.75 -6.547 1 45.12 2 LEU B O 1
ATOM 4273 N N . SER B 1 3 ? 37.5 -21.609 -8.062 1 54.59 3 SER B N 1
ATOM 4274 C CA . SER B 1 3 ? 38.062 -20.672 -9.023 1 54.59 3 SER B CA 1
ATOM 4275 C C . SER B 1 3 ? 37.438 -19.297 -8.914 1 54.59 3 SER B C 1
ATOM 4277 O O . SER B 1 3 ? 36.219 -19.172 -9.008 1 54.59 3 SER B O 1
ATOM 4279 N N . PHE B 1 4 ? 37.875 -18.438 -7.953 1 68.44 4 PHE B N 1
ATOM 4280 C CA . PHE B 1 4 ? 37.438 -17.062 -7.805 1 68.44 4 PHE B CA 1
ATOM 4281 C C . PHE B 1 4 ? 38.219 -16.125 -8.711 1 68.44 4 PHE B C 1
ATOM 4283 O O . PHE B 1 4 ? 39.406 -16.391 -9.008 1 68.44 4 PHE B O 1
ATOM 4290 N N . SER B 1 5 ? 37.594 -15.367 -9.492 1 78.62 5 SER B N 1
ATOM 4291 C CA . SER B 1 5 ? 38.219 -14.273 -10.234 1 78.62 5 SER B CA 1
ATOM 4292 C C . SER B 1 5 ? 37.969 -12.938 -9.539 1 78.62 5 SER B C 1
ATOM 4294 O O . SER B 1 5 ? 36.844 -12.602 -9.18 1 78.62 5 SER B O 1
ATOM 4296 N N . ILE B 1 6 ? 39.031 -12.32 -9.117 1 82.38 6 ILE B N 1
ATOM 4297 C CA . ILE B 1 6 ? 38.969 -10.992 -8.531 1 82.38 6 ILE B CA 1
ATOM 4298 C C . ILE B 1 6 ? 39.531 -9.961 -9.508 1 82.38 6 ILE B C 1
ATOM 4300 O O . ILE B 1 6 ? 40.656 -10.125 -10.008 1 82.38 6 ILE B O 1
ATOM 4304 N N . VAL B 1 7 ? 38.688 -9.117 -9.836 1 87.06 7 VAL B N 1
ATOM 4305 C CA . VAL B 1 7 ? 39.125 -8.023 -10.695 1 87.06 7 VAL B CA 1
ATOM 4306 C C . VAL B 1 7 ? 38.969 -6.691 -9.961 1 87.06 7 VAL B C 1
ATOM 4308 O O . VAL B 1 7 ? 37.906 -6.363 -9.477 1 87.06 7 VAL B O 1
ATOM 4311 N N . SER B 1 8 ? 40.031 -5.969 -9.953 1 87.38 8 SER B N 1
ATOM 4312 C CA . SER B 1 8 ? 40.031 -4.699 -9.227 1 87.38 8 SER B CA 1
ATOM 4313 C C . SER B 1 8 ? 39.844 -3.523 -10.18 1 87.38 8 SER B C 1
ATOM 4315 O O . SER B 1 8 ? 40.031 -3.668 -11.391 1 87.38 8 SER B O 1
ATOM 4317 N N . ASP B 1 9 ? 39.438 -2.439 -9.586 1 86.62 9 ASP B N 1
ATOM 4318 C CA . ASP B 1 9 ? 39.344 -1.154 -10.273 1 86.62 9 ASP B CA 1
ATOM 4319 C C . ASP B 1 9 ? 38.312 -1.2 -11.406 1 86.62 9 ASP B C 1
ATOM 4321 O O . ASP B 1 9 ? 38.625 -0.79 -12.531 1 86.62 9 ASP B O 1
ATOM 4325 N N . VAL B 1 10 ? 37.312 -1.856 -11.109 1 90.25 10 VAL B N 1
ATOM 4326 C CA . VAL B 1 10 ? 36.156 -1.855 -12.008 1 90.25 10 VAL B CA 1
ATOM 4327 C C . VAL B 1 10 ? 35.188 -0.751 -11.602 1 90.25 10 VAL B C 1
ATOM 4329 O O . VAL B 1 10 ? 35.062 -0.406 -10.422 1 90.25 10 VAL B O 1
ATOM 4332 N N . THR B 1 11 ? 34.562 -0.162 -12.562 1 91.19 11 THR B N 1
ATOM 4333 C CA . THR B 1 11 ? 33.594 0.897 -12.273 1 91.19 11 THR B CA 1
ATOM 4334 C C . THR B 1 11 ? 32.156 0.397 -12.469 1 91.19 11 THR B C 1
ATOM 4336 O O . THR B 1 11 ? 31.797 -0.034 -13.555 1 91.19 11 THR B O 1
ATOM 4339 N N . TYR B 1 12 ? 31.438 0.334 -11.43 1 91.19 12 TYR B N 1
ATOM 4340 C CA . TYR B 1 12 ? 30.016 0.058 -11.508 1 91.19 12 TYR B CA 1
ATOM 4341 C C . TYR B 1 12 ? 29.234 1.312 -11.883 1 91.19 12 TYR B C 1
ATOM 4343 O O . TYR B 1 12 ? 29.375 2.352 -11.234 1 91.19 12 TYR B O 1
ATOM 4351 N N . LEU B 1 13 ? 28.531 1.19 -12.93 1 89.5 13 LEU B N 1
ATOM 4352 C CA . LEU B 1 13 ? 27.703 2.307 -13.391 1 89.5 13 LEU B CA 1
ATOM 4353 C C . LEU B 1 13 ? 26.312 2.26 -12.75 1 89.5 13 LEU B C 1
ATOM 4355 O O . LEU B 1 13 ? 25.359 1.79 -13.367 1 89.5 13 LEU B O 1
ATOM 4359 N N . CYS B 1 14 ? 26.203 2.809 -11.602 1 84.81 14 CYS B N 1
ATOM 4360 C CA . CYS B 1 14 ? 24.938 2.842 -10.883 1 84.81 14 CYS B CA 1
ATOM 4361 C C . CYS B 1 14 ? 24.016 3.908 -11.461 1 84.81 14 CYS B C 1
ATOM 4363 O O . CYS B 1 14 ? 24.391 5.074 -11.57 1 84.81 14 CYS B O 1
ATOM 4365 N N . PRO B 1 15 ? 22.906 3.566 -11.836 1 77.12 15 PRO B N 1
ATOM 4366 C CA . PRO B 1 15 ? 21.984 4.543 -12.43 1 77.12 15 PRO B CA 1
ATOM 4367 C C . PRO B 1 15 ? 21.625 5.668 -11.461 1 77.12 15 PRO B C 1
ATOM 4369 O O . PRO B 1 15 ? 21.266 6.766 -11.898 1 77.12 15 PRO B O 1
ATOM 4372 N N . TYR B 1 16 ? 21.797 5.48 -10.25 1 76.25 16 TYR B N 1
ATOM 4373 C CA . TYR B 1 16 ? 21.312 6.438 -9.258 1 76.25 16 TYR B CA 1
ATOM 4374 C C . TYR B 1 16 ? 22.484 7.18 -8.609 1 76.25 16 TYR B C 1
ATOM 4376 O O . TYR B 1 16 ? 22.328 8.32 -8.164 1 76.25 16 TYR B O 1
ATOM 4384 N N . ALA B 1 17 ? 23.641 6.473 -8.484 1 78.19 17 ALA B N 1
ATOM 4385 C CA . ALA B 1 17 ? 24.766 7.059 -7.777 1 78.19 17 ALA B CA 1
ATOM 4386 C C . ALA B 1 17 ? 25.906 7.367 -8.742 1 78.19 17 ALA B C 1
ATOM 4388 O O . ALA B 1 17 ? 26.938 7.926 -8.344 1 78.19 17 ALA B O 1
ATOM 4389 N N . GLY B 1 18 ? 25.672 7.031 -9.945 1 84.94 18 GLY B N 1
ATOM 4390 C CA . GLY B 1 18 ? 26.703 7.301 -10.93 1 84.94 18 GLY B CA 1
ATOM 4391 C C . GLY B 1 18 ? 27.828 6.27 -10.922 1 84.94 18 GLY B C 1
ATOM 4392 O O . GLY B 1 18 ? 27.562 5.078 -10.742 1 84.94 18 GLY B O 1
ATOM 4393 N N . ARG B 1 19 ? 29.062 6.773 -11.117 1 88.19 19 ARG B N 1
ATOM 4394 C CA . ARG B 1 19 ? 30.219 5.891 -11.25 1 88.19 19 ARG B CA 1
ATOM 4395 C C . ARG B 1 19 ? 30.797 5.535 -9.883 1 88.19 19 ARG B C 1
ATOM 4397 O O . ARG B 1 19 ? 31.188 6.418 -9.117 1 88.19 19 ARG B O 1
ATOM 4404 N N . LEU B 1 20 ? 30.812 4.266 -9.641 1 90.19 20 LEU B N 1
ATOM 4405 C CA . LEU B 1 20 ? 31.359 3.768 -8.383 1 90.19 20 LEU B CA 1
ATOM 4406 C C . LEU B 1 20 ? 32.531 2.826 -8.641 1 90.19 20 LEU B C 1
ATOM 4408 O O . LEU B 1 20 ? 32.375 1.787 -9.281 1 90.19 20 LEU B O 1
ATOM 4412 N N . LYS B 1 21 ? 33.625 3.189 -8.094 1 91 21 LYS B N 1
ATOM 4413 C CA . LYS B 1 21 ? 34.812 2.34 -8.273 1 91 21 LYS B CA 1
ATOM 4414 C C . LYS B 1 21 ? 34.844 1.237 -7.219 1 91 21 LYS B C 1
ATOM 4416 O O . LYS B 1 21 ? 34.5 1.465 -6.059 1 91 21 LYS B O 1
ATOM 4421 N N . GLY B 1 22 ? 35.219 0.045 -7.727 1 92.19 22 GLY B N 1
ATOM 4422 C CA . GLY B 1 22 ? 35.312 -1.046 -6.77 1 92.19 22 GLY B CA 1
ATOM 4423 C C . GLY B 1 22 ? 35.875 -2.314 -7.367 1 92.19 22 GLY B C 1
ATOM 4424 O O . GLY B 1 22 ? 36.531 -2.275 -8.414 1 92.19 22 GLY B O 1
ATOM 4425 N N . ASP B 1 23 ? 35.719 -3.357 -6.559 1 92 23 ASP B N 1
ATOM 4426 C CA . ASP B 1 23 ? 36.188 -4.684 -6.961 1 92 23 ASP B CA 1
ATOM 4427 C C . ASP B 1 23 ? 35 -5.59 -7.309 1 92 23 ASP B C 1
ATOM 4429 O O . ASP B 1 23 ? 33.938 -5.512 -6.68 1 92 23 ASP B O 1
ATOM 4433 N N . VAL B 1 24 ? 35.281 -6.355 -8.328 1 93.19 24 VAL B N 1
ATOM 4434 C CA . VAL B 1 24 ? 34.312 -7.387 -8.703 1 93.19 24 VAL B CA 1
ATOM 4435 C C . VAL B 1 24 ? 34.906 -8.766 -8.398 1 93.19 24 VAL B C 1
ATOM 4437 O O . VAL B 1 24 ? 36 -9.086 -8.828 1 93.19 24 VAL B O 1
ATOM 4440 N N . ILE B 1 25 ? 34.156 -9.477 -7.66 1 93.06 25 ILE B N 1
ATOM 4441 C CA . ILE B 1 25 ? 34.562 -10.836 -7.309 1 93.06 25 ILE B CA 1
ATOM 4442 C C . ILE B 1 25 ? 33.531 -11.836 -7.828 1 93.06 25 ILE B C 1
ATOM 4444 O O . ILE B 1 25 ? 32.344 -11.711 -7.527 1 93.06 25 ILE B O 1
ATOM 4448 N N . VAL B 1 26 ? 33.969 -12.797 -8.625 1 94.44 26 VAL B N 1
ATOM 4449 C CA . VAL B 1 26 ? 33.094 -13.844 -9.117 1 94.44 26 VAL B CA 1
ATOM 4450 C C . VAL B 1 26 ? 33.531 -15.195 -8.57 1 94.44 26 VAL B C 1
ATOM 4452 O O . VAL B 1 26 ? 34.688 -15.617 -8.789 1 94.44 26 VAL B O 1
ATOM 4455 N N . THR B 1 27 ? 32.656 -15.82 -7.824 1 92.69 27 THR B N 1
ATOM 4456 C CA . THR B 1 27 ? 32.875 -17.172 -7.348 1 92.69 27 THR B CA 1
ATOM 4457 C C . THR B 1 27 ? 32.094 -18.188 -8.195 1 92.69 27 THR B C 1
ATOM 4459 O O . THR B 1 27 ? 31.609 -17.844 -9.273 1 92.69 27 THR B O 1
ATOM 4462 N N . ASN B 1 28 ? 32.062 -19.438 -7.723 1 91.56 28 ASN B N 1
ATOM 4463 C CA . ASN B 1 28 ? 31.266 -20.422 -8.445 1 91.56 28 ASN B CA 1
ATOM 4464 C C . ASN B 1 28 ? 29.781 -20.297 -8.141 1 91.56 28 ASN B C 1
ATOM 4466 O O . ASN B 1 28 ? 28.953 -21 -8.734 1 91.56 28 ASN B O 1
ATOM 4470 N N . TYR B 1 29 ? 29.5 -19.344 -7.273 1 92.38 29 TYR B N 1
ATOM 4471 C CA . TYR B 1 29 ? 28.078 -19.234 -6.918 1 92.38 29 TYR B CA 1
ATOM 4472 C C . TYR B 1 29 ? 27.625 -17.781 -6.961 1 92.38 29 TYR B C 1
ATOM 4474 O O . TYR B 1 29 ? 26.453 -17.484 -7.238 1 92.38 29 TYR B O 1
ATOM 4482 N N . LYS B 1 30 ? 28.5 -16.875 -6.695 1 94.88 30 LYS B N 1
ATOM 4483 C CA . LYS B 1 30 ? 28.047 -15.5 -6.516 1 94.88 30 LYS B CA 1
ATOM 4484 C C . LYS B 1 30 ? 28.984 -14.516 -7.227 1 94.88 30 LYS B C 1
ATOM 4486 O O . LYS B 1 30 ? 30.156 -14.812 -7.438 1 94.88 30 LYS B O 1
ATOM 4491 N N . LEU B 1 31 ? 28.406 -13.406 -7.648 1 95.69 31 LEU B N 1
ATOM 4492 C CA . LEU B 1 31 ? 29.094 -12.188 -8.07 1 95.69 31 LEU B CA 1
ATOM 4493 C C . LEU B 1 31 ? 28.984 -11.109 -6.996 1 95.69 31 LEU B C 1
ATOM 4495 O O . LEU B 1 31 ? 27.906 -10.836 -6.48 1 95.69 31 LEU B O 1
ATOM 4499 N N . PHE B 1 32 ? 30.141 -10.602 -6.598 1 94.06 32 PHE B N 1
ATOM 4500 C CA . PHE B 1 32 ? 30.172 -9.578 -5.559 1 94.06 32 PHE B CA 1
ATOM 4501 C C . PHE B 1 32 ? 30.844 -8.312 -6.07 1 94.06 32 PHE B C 1
ATOM 4503 O O . PHE B 1 32 ? 31.859 -8.383 -6.77 1 94.06 32 PHE B O 1
ATOM 4510 N N . PHE B 1 33 ? 30.203 -7.203 -5.879 1 93.94 33 PHE B N 1
ATOM 4511 C CA . PHE B 1 33 ? 30.828 -5.906 -6.113 1 93.94 33 PHE B CA 1
ATOM 4512 C C . PHE B 1 33 ? 31.062 -5.168 -4.801 1 93.94 33 PHE B C 1
ATOM 4514 O O . PHE B 1 33 ? 30.125 -4.996 -4.008 1 93.94 33 PHE B O 1
ATOM 4521 N N . LYS B 1 34 ? 32.219 -4.754 -4.535 1 91.19 34 LYS B N 1
ATOM 4522 C CA . LYS B 1 34 ? 32.594 -4.008 -3.338 1 91.19 34 LYS B CA 1
ATOM 4523 C C . LYS B 1 34 ? 33.219 -2.672 -3.697 1 91.19 34 LYS B C 1
ATOM 4525 O O . LYS B 1 34 ? 34.25 -2.631 -4.406 1 91.19 34 LYS B O 1
ATOM 4530 N N . CYS B 1 35 ? 32.625 -1.655 -3.211 1 89.44 35 CYS B N 1
ATOM 4531 C CA . CYS B 1 35 ? 33.156 -0.321 -3.459 1 89.44 35 CYS B CA 1
ATOM 4532 C C . CYS B 1 35 ? 34.5 -0.121 -2.734 1 89.44 35 CYS B C 1
ATOM 4534 O O . CYS B 1 35 ? 34.656 -0.583 -1.604 1 89.44 35 CYS B O 1
ATOM 4536 N N . THR B 1 36 ? 35.406 0.591 -3.316 1 85.75 36 THR B N 1
ATOM 4537 C CA . THR B 1 36 ? 36.719 0.842 -2.729 1 85.75 36 THR B CA 1
ATOM 4538 C C . THR B 1 36 ? 36.656 2 -1.737 1 85.75 36 THR B C 1
ATOM 4540 O O . THR B 1 36 ? 37.438 2.055 -0.786 1 85.75 36 THR B O 1
ATOM 4543 N N . SER B 1 37 ? 35.719 2.951 -2.031 1 78.25 37 SER B N 1
ATOM 4544 C CA . SER B 1 37 ? 35.625 4.074 -1.105 1 78.25 37 SER B CA 1
ATOM 4545 C C . SER B 1 37 ? 35.062 3.627 0.249 1 78.25 37 SER B C 1
ATOM 4547 O O . SER B 1 37 ? 34.188 2.771 0.319 1 78.25 37 SER B O 1
ATOM 4549 N N . ALA B 1 38 ? 35.719 4.156 1.343 1 66.88 38 ALA B N 1
ATOM 4550 C CA . ALA B 1 38 ? 35.344 3.82 2.705 1 66.88 38 ALA B CA 1
ATOM 4551 C C . ALA B 1 38 ? 34.188 4.703 3.174 1 66.88 38 ALA B C 1
ATOM 4553 O O . ALA B 1 38 ? 33.625 4.488 4.25 1 66.88 38 ALA B O 1
ATOM 4554 N N . ASP B 1 39 ? 33.844 5.598 2.316 1 68.56 39 ASP B N 1
ATOM 4555 C CA . ASP B 1 39 ? 32.75 6.473 2.73 1 68.56 39 ASP B CA 1
ATOM 4556 C C . ASP B 1 39 ? 31.453 5.68 2.922 1 68.56 39 ASP B C 1
ATOM 4558 O O . ASP B 1 39 ? 31.047 4.93 2.035 1 68.56 39 ASP B O 1
ATOM 4562 N N . GLU B 1 40 ? 31 5.617 4.102 1 62.53 40 GLU B N 1
ATOM 4563 C CA . GLU B 1 40 ? 29.812 4.887 4.508 1 62.53 40 GLU B CA 1
ATOM 4564 C C . GLU B 1 40 ? 28.672 5.094 3.512 1 62.53 40 GLU B C 1
ATOM 4566 O O . GLU B 1 40 ? 27.922 4.156 3.203 1 62.53 40 GLU B O 1
ATOM 4571 N N . GLY B 1 41 ? 28.562 6.289 2.996 1 64 41 GLY B N 1
ATOM 4572 C CA . GLY B 1 41 ? 27.5 6.566 2.029 1 64 41 GLY B CA 1
ATOM 4573 C C . GLY B 1 41 ? 27.656 5.789 0.738 1 64 41 GLY B C 1
ATOM 4574 O O . GLY B 1 41 ? 26.672 5.492 0.062 1 64 41 GLY B O 1
ATOM 4575 N N . VAL B 1 42 ? 28.875 5.355 0.613 1 68.69 42 VAL B N 1
ATOM 4576 C CA . VAL B 1 42 ? 29.172 4.672 -0.643 1 68.69 42 VAL B CA 1
ATOM 4577 C C . VAL B 1 42 ? 29.062 3.162 -0.451 1 68.69 42 VAL B C 1
ATOM 4579 O O . VAL B 1 42 ? 28.641 2.443 -1.363 1 68.69 42 VAL B O 1
ATOM 4582 N N . THR B 1 43 ? 29.328 2.656 0.718 1 70.06 43 THR B N 1
ATOM 4583 C CA . THR B 1 43 ? 29.344 1.222 0.983 1 70.06 43 THR B CA 1
ATOM 4584 C C . THR B 1 43 ? 27.938 0.629 0.872 1 70.06 43 THR B C 1
ATOM 4586 O O . THR B 1 43 ? 27.781 -0.585 0.736 1 70.06 43 THR B O 1
ATOM 4589 N N . GLN B 1 44 ? 27.047 1.535 0.856 1 71.25 44 GLN B N 1
ATOM 4590 C CA . GLN B 1 44 ? 25.672 1.062 0.746 1 71.25 44 GLN B CA 1
ATOM 4591 C C . GLN B 1 44 ? 25.375 0.547 -0.661 1 71.25 44 GLN B C 1
ATOM 4593 O O . GLN B 1 44 ? 24.375 -0.118 -0.885 1 71.25 44 GLN B O 1
ATOM 4598 N N . HIS B 1 45 ? 26.391 0.71 -1.455 1 80.25 45 HIS B N 1
ATOM 4599 C CA . HIS B 1 45 ? 26.172 0.326 -2.844 1 80.25 45 HIS B CA 1
ATOM 4600 C C . HIS B 1 45 ? 26.828 -1.016 -3.156 1 80.25 45 HIS B C 1
ATOM 4602 O O . HIS B 1 45 ? 26.828 -1.455 -4.309 1 80.25 45 HIS B O 1
ATOM 4608 N N . ASN B 1 46 ? 27.391 -1.675 -2.113 1 87.19 46 ASN B N 1
ATOM 4609 C CA . ASN B 1 46 ? 27.844 -3.047 -2.303 1 87.19 46 ASN B CA 1
ATOM 4610 C C . ASN B 1 46 ? 26.672 -3.992 -2.576 1 87.19 46 ASN B C 1
ATOM 4612 O O . ASN B 1 46 ? 25.578 -3.799 -2.051 1 87.19 46 ASN B O 1
ATOM 4616 N N . PHE B 1 47 ? 26.938 -4.922 -3.473 1 90.25 47 PHE B N 1
ATOM 4617 C CA . PHE B 1 47 ? 25.828 -5.848 -3.697 1 90.25 47 PHE B CA 1
ATOM 4618 C C . PHE B 1 47 ? 26.359 -7.23 -4.066 1 90.25 47 PHE B C 1
ATOM 4620 O O . PHE B 1 47 ? 27.547 -7.391 -4.367 1 90.25 47 PHE B O 1
ATOM 4627 N N . LEU B 1 48 ? 25.516 -8.18 -3.865 1 92.94 48 LEU B N 1
ATOM 4628 C CA . LEU B 1 48 ? 25.766 -9.578 -4.199 1 92.94 48 LEU B CA 1
ATOM 4629 C C . LEU B 1 48 ? 24.656 -10.117 -5.102 1 92.94 48 LEU B C 1
ATOM 4631 O O . LEU B 1 48 ? 23.484 -9.797 -4.906 1 92.94 48 LEU B O 1
ATOM 4635 N N . VAL B 1 49 ? 25.078 -10.961 -6.098 1 95.75 49 VAL B N 1
ATOM 4636 C CA . VAL B 1 49 ? 24.125 -11.594 -7 1 95.75 49 VAL B CA 1
ATOM 4637 C C . VAL B 1 49 ? 24.469 -13.07 -7.16 1 95.75 49 VAL B C 1
ATOM 4639 O O . VAL B 1 49 ? 25.547 -13.414 -7.641 1 95.75 49 VAL B O 1
ATOM 4642 N N . PRO B 1 50 ? 23.547 -13.938 -6.715 1 96.62 50 PRO B N 1
ATOM 4643 C CA . PRO B 1 50 ? 23.781 -15.336 -7.086 1 96.62 50 PRO B CA 1
ATOM 4644 C C . PRO B 1 50 ? 23.891 -15.531 -8.594 1 96.62 50 PRO B C 1
ATOM 4646 O O . PRO B 1 50 ? 23.125 -14.93 -9.352 1 96.62 50 PRO B O 1
ATOM 4649 N N . LEU B 1 51 ? 24.781 -16.344 -9.016 1 96.56 51 LEU B N 1
ATOM 4650 C CA . LEU B 1 51 ? 25.047 -16.484 -10.445 1 96.56 51 LEU B CA 1
ATOM 4651 C C . LEU B 1 51 ? 23.828 -17.078 -11.156 1 96.56 51 LEU B C 1
ATOM 4653 O O . LEU B 1 51 ? 23.594 -16.797 -12.328 1 96.56 51 LEU B O 1
ATOM 4657 N N . GLY B 1 52 ? 23.031 -17.906 -10.445 1 96.38 52 GLY B N 1
ATOM 4658 C CA . GLY B 1 52 ? 21.812 -18.453 -11.016 1 96.38 52 GLY B CA 1
ATOM 4659 C C . GLY B 1 52 ? 20.797 -17.375 -11.383 1 96.38 52 GLY B C 1
ATOM 4660 O O . GLY B 1 52 ? 19.922 -17.609 -12.219 1 96.38 52 GLY B O 1
ATOM 4661 N N . CYS B 1 53 ? 20.953 -16.219 -10.828 1 97.25 53 CYS B N 1
ATOM 4662 C CA . CYS B 1 53 ? 20.047 -15.102 -11.047 1 97.25 53 CYS B CA 1
ATOM 4663 C C . CYS B 1 53 ? 20.375 -14.367 -12.344 1 97.25 53 CYS B C 1
ATOM 4665 O O . CYS B 1 53 ? 19.578 -13.57 -12.836 1 97.25 53 CYS B O 1
ATOM 4667 N N . ILE B 1 54 ? 21.484 -14.648 -12.953 1 97.25 54 ILE B N 1
ATOM 4668 C CA . ILE B 1 54 ? 21.922 -13.945 -14.156 1 97.25 54 ILE B CA 1
ATOM 4669 C C . ILE B 1 54 ? 21.188 -14.5 -15.375 1 97.25 54 ILE B C 1
ATOM 4671 O O . ILE B 1 54 ? 21.188 -15.719 -15.602 1 97.25 54 ILE B O 1
ATOM 4675 N N . ALA B 1 55 ? 20.562 -13.688 -16.109 1 96.38 55 ALA B N 1
ATOM 4676 C CA . ALA B 1 55 ? 19.828 -14.078 -17.312 1 96.38 55 ALA B CA 1
ATOM 4677 C C . ALA B 1 55 ? 20.688 -13.898 -18.562 1 96.38 55 ALA B C 1
ATOM 4679 O O . ALA B 1 55 ? 20.547 -14.656 -19.531 1 96.38 55 ALA B O 1
ATOM 4680 N N . GLU B 1 56 ? 21.5 -12.867 -18.516 1 96.25 56 GLU B N 1
ATOM 4681 C CA . GLU B 1 56 ? 22.266 -12.523 -19.719 1 96.25 56 GLU B CA 1
ATOM 4682 C C . GLU B 1 56 ? 23.5 -11.695 -19.359 1 96.25 56 GLU B C 1
ATOM 4684 O O . GLU B 1 56 ? 23.453 -10.859 -18.453 1 96.25 56 GLU B O 1
ATOM 4689 N N . VAL B 1 57 ? 24.594 -11.969 -20 1 96.06 57 VAL B N 1
ATOM 4690 C CA . VAL B 1 57 ? 25.812 -11.164 -19.906 1 96.06 57 VAL B CA 1
ATOM 4691 C C . VAL B 1 57 ? 26.172 -10.633 -21.297 1 96.06 57 VAL B C 1
ATOM 4693 O O . VAL B 1 57 ? 26.344 -11.414 -22.234 1 96.06 57 VAL B O 1
ATOM 4696 N N . LYS B 1 58 ? 26.297 -9.312 -21.375 1 93.69 58 LYS B N 1
ATOM 4697 C CA . LYS B 1 58 ? 26.547 -8.703 -22.688 1 93.69 58 LYS B CA 1
ATOM 4698 C C . LYS B 1 58 ? 27.766 -7.797 -22.641 1 93.69 58 LYS B C 1
ATOM 4700 O O . LYS B 1 58 ? 27.906 -6.98 -21.719 1 93.69 58 LYS B O 1
ATOM 4705 N N . LYS B 1 59 ? 28.594 -8.023 -23.578 1 90.62 59 LYS B N 1
ATOM 4706 C CA . LYS B 1 59 ? 29.688 -7.078 -23.797 1 90.62 59 LYS B CA 1
ATOM 4707 C C . LYS B 1 59 ? 29.234 -5.906 -24.656 1 90.62 59 LYS B C 1
ATOM 4709 O O . LYS B 1 59 ? 28.656 -6.102 -25.734 1 90.62 59 LYS B O 1
ATOM 4714 N N . VAL B 1 60 ? 29.375 -4.715 -24.062 1 86.38 60 VAL B N 1
ATOM 4715 C CA . VAL B 1 60 ? 28.953 -3.525 -24.797 1 86.38 60 VAL B CA 1
ATOM 4716 C C . VAL B 1 60 ? 30.172 -2.611 -25.016 1 86.38 60 VAL B C 1
ATOM 4718 O O . VAL B 1 60 ? 30.906 -2.314 -24.078 1 86.38 60 VAL B O 1
ATOM 4721 N N . SER B 1 61 ? 30.562 -2.363 -26.219 1 78.25 61 SER B N 1
ATOM 4722 C CA . SER B 1 61 ? 31.688 -1.486 -26.547 1 78.25 61 SER B CA 1
ATOM 4723 C C . SER B 1 61 ? 31.203 -0.182 -27.172 1 78.25 61 SER B C 1
ATOM 4725 O O . SER B 1 61 ? 30.328 -0.19 -28.047 1 78.25 61 SER B O 1
ATOM 4727 N N . TYR B 1 62 ? 31.484 0.931 -26.438 1 65.81 62 TYR B N 1
ATOM 4728 C CA . TYR B 1 62 ? 31.156 2.207 -27.062 1 65.81 62 TYR B CA 1
ATOM 4729 C C . TYR B 1 62 ? 32.375 2.807 -27.766 1 65.81 62 TYR B C 1
ATOM 4731 O O . TYR B 1 62 ? 33.5 2.723 -27.266 1 65.81 62 TYR B O 1
ATOM 4739 N N . THR B 1 63 ? 32.469 2.926 -29.156 1 56.59 63 THR B N 1
ATOM 4740 C CA . THR B 1 63 ? 33.562 3.455 -29.969 1 56.59 63 THR B CA 1
ATOM 4741 C C . THR B 1 63 ? 33.906 4.875 -29.531 1 56.59 63 THR B C 1
ATOM 4743 O O . THR B 1 63 ? 35.062 5.309 -29.672 1 56.59 63 THR B O 1
ATOM 4746 N N . LYS B 1 64 ? 33.125 5.648 -29.25 1 53.62 64 LYS B N 1
ATOM 4747 C CA . LYS B 1 64 ? 33.5 7.062 -29.312 1 53.62 64 LYS B CA 1
ATOM 4748 C C . LYS B 1 64 ? 34.281 7.477 -28.062 1 53.62 64 LYS B C 1
ATOM 4750 O O . LYS B 1 64 ? 35.094 8.383 -28.125 1 53.62 64 LYS B O 1
ATOM 4755 N N . ASN B 1 65 ? 33.75 7.277 -26.797 1 56.09 65 ASN B N 1
ATOM 4756 C CA . ASN B 1 65 ? 34.375 7.871 -25.609 1 56.09 65 ASN B CA 1
ATOM 4757 C C . ASN B 1 65 ? 35.25 6.871 -24.891 1 56.09 65 ASN B C 1
ATOM 4759 O O . ASN B 1 65 ? 34.812 5.812 -24.453 1 56.09 65 ASN B O 1
ATOM 4763 N N . ARG B 1 66 ? 36.531 7.082 -24.875 1 53.81 66 ARG B N 1
ATOM 4764 C CA . ARG B 1 66 ? 37.688 6.301 -24.453 1 53.81 66 ARG B CA 1
ATOM 4765 C C . ARG B 1 66 ? 37.5 5.781 -23.031 1 53.81 66 ARG B C 1
ATOM 4767 O O . ARG B 1 66 ? 37.906 4.66 -22.719 1 53.81 66 ARG B O 1
ATOM 4774 N N . GLU B 1 67 ? 37.031 6.48 -22.078 1 55.75 67 GLU B N 1
ATOM 4775 C CA . GLU B 1 67 ? 37.094 6.113 -20.672 1 55.75 67 GLU B CA 1
ATOM 4776 C C . GLU B 1 67 ? 36.031 5.055 -20.328 1 55.75 67 GLU B C 1
ATOM 4778 O O . GLU B 1 67 ? 36.219 4.266 -19.406 1 55.75 67 GLU B O 1
ATOM 4783 N N . ASN B 1 68 ? 34.938 4.949 -21.109 1 60.69 68 ASN B N 1
ATOM 4784 C CA . ASN B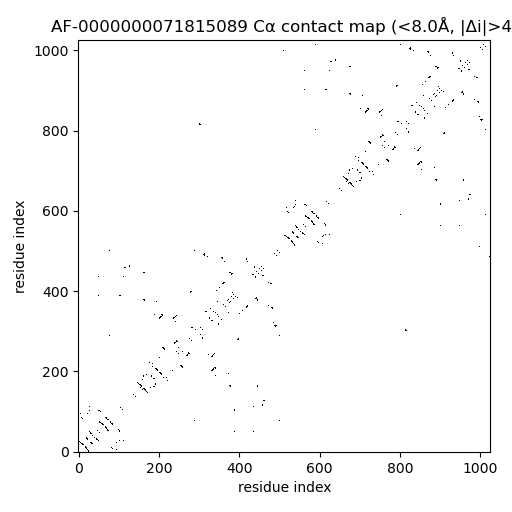 1 68 ? 33.844 4.008 -20.812 1 60.69 68 ASN B CA 1
ATOM 4785 C C . ASN B 1 68 ? 33.656 3.021 -21.969 1 60.69 68 ASN B C 1
ATOM 4787 O O . ASN B 1 68 ? 32.5 2.633 -22.25 1 60.69 68 ASN B O 1
ATOM 4791 N N . SER B 1 69 ? 34.75 2.611 -22.516 1 67.5 69 SER B N 1
ATOM 4792 C CA . SER B 1 69 ? 34.625 1.971 -23.828 1 67.5 69 SER B CA 1
ATOM 4793 C C . SER B 1 69 ? 34.344 0.479 -23.688 1 67.5 69 SER B C 1
ATOM 4795 O O . SER B 1 69 ? 33.719 -0.125 -24.562 1 67.5 69 SER B O 1
ATOM 4797 N N . TYR B 1 70 ? 34.688 -0.053 -22.531 1 81.94 70 TYR B N 1
ATOM 4798 C CA . TYR B 1 70 ? 34.469 -1.494 -22.422 1 81.94 70 TYR B CA 1
ATOM 4799 C C . TYR B 1 70 ? 33.531 -1.834 -21.281 1 81.94 70 TYR B C 1
ATOM 4801 O O . TYR B 1 70 ? 33.938 -1.92 -20.125 1 81.94 70 TYR B O 1
ATOM 4809 N N . ASN B 1 71 ? 32.281 -2.016 -21.625 1 88.88 71 ASN B N 1
ATOM 4810 C CA . ASN B 1 71 ? 31.25 -2.232 -20.609 1 88.88 71 ASN B CA 1
ATOM 4811 C C . ASN B 1 71 ? 30.75 -3.672 -20.609 1 88.88 71 ASN B C 1
ATOM 4813 O O . ASN B 1 71 ? 30.844 -4.367 -21.625 1 88.88 71 ASN B O 1
ATOM 4817 N N . LEU B 1 72 ? 30.453 -4.133 -19.469 1 92.94 72 LEU B N 1
ATOM 4818 C CA . LEU B 1 72 ? 29.781 -5.41 -19.266 1 92.94 72 LEU B CA 1
ATOM 4819 C C . LEU B 1 72 ? 28.406 -5.207 -18.641 1 92.94 72 LEU B C 1
ATOM 4821 O O . LEU B 1 72 ? 28.297 -4.656 -17.531 1 92.94 72 LEU B O 1
ATOM 4825 N N . ASP B 1 73 ? 27.359 -5.547 -19.391 1 94.19 73 ASP B N 1
ATOM 4826 C CA . ASP B 1 73 ? 26 -5.469 -18.875 1 94.19 73 ASP B CA 1
ATOM 4827 C C . ASP B 1 73 ? 25.5 -6.836 -18.406 1 94.19 73 ASP B C 1
ATOM 4829 O O . ASP B 1 73 ? 25.594 -7.816 -19.156 1 94.19 73 ASP B O 1
ATOM 4833 N N . ILE B 1 74 ? 25.078 -6.906 -17.234 1 95.75 74 ILE B N 1
ATOM 4834 C CA . ILE B 1 74 ? 24.547 -8.141 -16.672 1 95.75 74 ILE B CA 1
ATOM 4835 C C . ILE B 1 74 ? 23.062 -7.961 -16.359 1 95.75 74 ILE B C 1
ATOM 4837 O O . ILE B 1 74 ? 22.688 -7.145 -15.516 1 95.75 74 ILE B O 1
ATOM 4841 N N . VAL B 1 75 ? 22.203 -8.672 -17.094 1 94.88 75 VAL B N 1
ATOM 4842 C CA . VAL B 1 75 ? 20.766 -8.656 -16.844 1 94.88 75 VAL B CA 1
ATOM 4843 C C . VAL B 1 75 ? 20.391 -9.812 -15.922 1 94.88 75 VAL B C 1
ATOM 4845 O O . VAL B 1 75 ? 20.734 -10.969 -16.188 1 94.88 75 VAL B O 1
ATOM 4848 N N . CYS B 1 76 ? 19.75 -9.508 -14.859 1 95.81 76 CYS B N 1
ATOM 4849 C CA . CYS B 1 76 ? 19.375 -10.531 -13.883 1 95.81 76 CYS B CA 1
ATOM 4850 C C . CYS B 1 76 ? 17.891 -10.844 -13.961 1 95.81 76 CYS B C 1
ATOM 4852 O O . CYS B 1 76 ? 17.109 -10.062 -14.508 1 95.81 76 CYS B O 1
ATOM 4854 N N . LYS B 1 77 ? 17.531 -11.992 -13.398 1 95.94 77 LYS B N 1
ATOM 4855 C CA . LYS B 1 77 ? 16.156 -12.477 -13.398 1 95.94 77 LYS B CA 1
ATOM 4856 C C . LYS B 1 77 ? 15.336 -11.789 -12.32 1 95.94 77 LYS B C 1
ATOM 4858 O O . LYS B 1 77 ? 14.102 -11.812 -12.367 1 95.94 77 LYS B O 1
ATOM 4863 N N . ASP B 1 78 ? 16.016 -11.18 -11.312 1 93.38 78 ASP B N 1
ATOM 4864 C CA . ASP B 1 78 ? 15.328 -10.516 -10.211 1 93.38 78 ASP B CA 1
ATOM 4865 C C . ASP B 1 78 ? 15.188 -9.023 -10.477 1 93.38 78 ASP B C 1
ATOM 4867 O O . ASP B 1 78 ? 15.312 -8.203 -9.555 1 93.38 78 ASP B O 1
ATOM 4871 N N . LEU B 1 79 ? 15.164 -8.586 -11.766 1 91.31 79 LEU B N 1
ATOM 4872 C CA . LEU B 1 79 ? 14.836 -7.254 -12.258 1 91.31 79 LEU B CA 1
ATOM 4873 C C . LEU B 1 79 ? 16.062 -6.344 -12.242 1 91.31 79 LEU B C 1
ATOM 4875 O O . LEU B 1 79 ? 16.016 -5.223 -12.75 1 91.31 79 LEU B O 1
ATOM 4879 N N . ARG B 1 80 ? 17.203 -6.766 -11.797 1 91.5 80 ARG B N 1
ATOM 4880 C CA . ARG B 1 80 ? 18.406 -5.938 -11.773 1 91.5 80 ARG B CA 1
ATOM 4881 C C . ARG B 1 80 ? 19.094 -5.93 -13.133 1 91.5 80 ARG B C 1
ATOM 4883 O O . ARG B 1 80 ? 19.109 -6.941 -13.836 1 91.5 80 ARG B O 1
ATOM 4890 N N . VAL B 1 81 ? 19.578 -4.793 -13.43 1 91.31 81 VAL B N 1
ATOM 4891 C CA . VAL B 1 81 ? 20.5 -4.645 -14.547 1 91.31 81 VAL B CA 1
ATOM 4892 C C . VAL B 1 81 ? 21.797 -3.998 -14.07 1 91.31 81 VAL B C 1
ATOM 4894 O O . VAL B 1 81 ? 21.797 -2.838 -13.648 1 91.31 81 VAL B O 1
ATOM 4897 N N . LEU B 1 82 ? 22.828 -4.734 -14.156 1 92.88 82 LEU B N 1
ATOM 4898 C CA . LEU B 1 82 ? 24.125 -4.273 -13.656 1 92.88 82 LEU B CA 1
ATOM 4899 C C . LEU B 1 82 ? 25.062 -3.918 -14.812 1 92.88 82 LEU B C 1
ATOM 4901 O O . LEU B 1 82 ? 25.141 -4.656 -15.797 1 92.88 82 LEU B O 1
ATOM 4905 N N . ARG B 1 83 ? 25.656 -2.775 -14.68 1 92.81 83 ARG B N 1
ATOM 4906 C CA . ARG B 1 83 ? 26.562 -2.316 -15.727 1 92.81 83 ARG B CA 1
ATOM 4907 C C . ARG B 1 83 ? 27.938 -1.984 -15.148 1 92.81 83 ARG B C 1
ATOM 4909 O O . ARG B 1 83 ? 28.047 -1.206 -14.195 1 92.81 83 ARG B O 1
ATOM 4916 N N . PHE B 1 84 ? 28.906 -2.574 -15.734 1 93.12 84 PHE B N 1
ATOM 4917 C CA . PHE B 1 84 ? 30.281 -2.35 -15.32 1 93.12 84 PHE B CA 1
ATOM 4918 C C . PHE B 1 84 ? 31.109 -1.775 -16.469 1 93.12 84 PHE B C 1
ATOM 4920 O O . PHE B 1 84 ? 30.953 -2.182 -17.609 1 93.12 84 PHE B O 1
ATOM 4927 N N . SER B 1 85 ? 31.891 -0.844 -16.078 1 91.19 85 SER B N 1
ATOM 4928 C CA . SER B 1 85 ? 32.875 -0.31 -17.016 1 91.19 85 SER B CA 1
ATOM 4929 C C . SER B 1 85 ? 34.281 -0.749 -16.656 1 91.19 85 SER B C 1
ATOM 4931 O O . SER B 1 85 ? 34.688 -0.672 -15.484 1 91.19 85 SER B O 1
ATOM 4933 N N . HIS B 1 86 ? 34.906 -1.266 -17.656 1 87 86 HIS B N 1
ATOM 4934 C CA . HIS B 1 86 ? 36.281 -1.753 -17.469 1 87 86 HIS B CA 1
ATOM 4935 C C . HIS B 1 86 ? 37.25 -0.924 -18.281 1 87 86 HIS B C 1
ATOM 4937 O O . HIS B 1 86 ? 36.875 -0.289 -19.266 1 87 86 HIS B O 1
ATOM 4943 N N . LYS B 1 87 ? 38.5 -0.91 -17.797 1 78.44 87 LYS B N 1
ATOM 4944 C CA . LYS B 1 87 ? 39.531 -0.218 -18.531 1 78.44 87 LYS B CA 1
ATOM 4945 C C . LYS B 1 87 ? 40 -1.024 -19.75 1 78.44 87 LYS B C 1
ATOM 4947 O O . LYS B 1 87 ? 40.031 -2.256 -19.703 1 78.44 87 LYS B O 1
ATOM 4952 N N . ALA B 1 88 ? 40.25 -0.244 -20.875 1 67.19 88 ALA B N 1
ATOM 4953 C CA . ALA B 1 88 ? 40.625 -0.852 -22.141 1 67.19 88 ALA B CA 1
ATOM 4954 C C . ALA B 1 88 ? 41.875 -1.714 -22 1 67.19 88 ALA B C 1
ATOM 4956 O O . ALA B 1 88 ? 41.969 -2.783 -22.609 1 67.19 88 ALA B O 1
ATOM 4957 N N . GLU B 1 89 ? 42.781 -1.179 -21.328 1 63.5 89 GLU B N 1
ATOM 4958 C CA . GLU B 1 89 ? 44.094 -1.833 -21.266 1 63.5 89 GLU B CA 1
ATOM 4959 C C . GLU B 1 89 ? 44.031 -3.098 -20.422 1 63.5 89 GLU B C 1
ATOM 4961 O O . GLU B 1 89 ? 44.875 -3.988 -20.562 1 63.5 89 GLU B O 1
ATOM 4966 N N . ALA B 1 90 ? 42.938 -3.225 -19.672 1 61.44 90 ALA B N 1
ATOM 4967 C CA . ALA B 1 90 ? 42.938 -4.301 -18.688 1 61.44 90 ALA B CA 1
ATOM 4968 C C . ALA B 1 90 ? 42.156 -5.516 -19.203 1 61.44 90 ALA B C 1
ATOM 4970 O O . ALA B 1 90 ? 41.25 -5.379 -20 1 61.44 90 ALA B O 1
ATOM 4971 N N . THR B 1 91 ? 42.719 -6.66 -19.125 1 78.75 91 THR B N 1
ATOM 4972 C CA . THR B 1 91 ? 42.062 -7.934 -19.406 1 78.75 91 THR B CA 1
ATOM 4973 C C . THR B 1 91 ? 40.938 -8.203 -18.406 1 78.75 91 THR B C 1
ATOM 4975 O O . THR B 1 91 ? 40.406 -9.305 -18.344 1 78.75 91 THR B O 1
ATOM 4978 N N . SER B 1 92 ? 40.562 -7.152 -17.781 1 83.5 92 SER B N 1
ATOM 4979 C CA . SER B 1 92 ? 39.656 -7.309 -16.656 1 83.5 92 SER B CA 1
ATOM 4980 C C . SER B 1 92 ? 38.25 -7.695 -17.141 1 83.5 92 SER B C 1
ATOM 4982 O O . SER B 1 92 ? 37.625 -8.586 -16.562 1 83.5 92 SER B O 1
ATOM 4984 N N . ARG B 1 93 ? 37.75 -7.074 -18.156 1 87.25 93 ARG B N 1
ATOM 4985 C CA . ARG B 1 93 ? 36.406 -7.375 -18.656 1 87.25 93 ARG B CA 1
ATOM 4986 C C . ARG B 1 93 ? 36.312 -8.828 -19.125 1 87.25 93 ARG B C 1
ATOM 4988 O O . ARG B 1 93 ? 35.312 -9.5 -18.844 1 87.25 93 ARG B O 1
ATOM 4995 N N . ARG B 1 94 ? 37.344 -9.234 -19.828 1 88.56 94 ARG B N 1
ATOM 4996 C CA . ARG B 1 94 ? 37.375 -10.602 -20.328 1 88.56 94 ARG B CA 1
ATOM 4997 C C . ARG B 1 94 ? 37.344 -11.609 -19.188 1 88.56 94 ARG B C 1
ATOM 4999 O O . ARG B 1 94 ? 36.688 -12.648 -19.281 1 88.56 94 ARG B O 1
ATOM 5006 N N . LEU B 1 95 ? 38.031 -11.312 -18.172 1 89 95 LEU B N 1
ATOM 5007 C CA . LEU B 1 95 ? 38.125 -12.211 -17.031 1 89 95 LEU B CA 1
ATOM 5008 C C . LEU B 1 95 ? 36.75 -12.344 -16.359 1 89 95 LEU B C 1
ATOM 5010 O O . LEU B 1 95 ? 36.312 -13.461 -16.062 1 89 95 LEU B O 1
ATOM 5014 N N . VAL B 1 96 ? 36.125 -11.242 -16.172 1 91.81 96 VAL B N 1
ATOM 5015 C CA . VAL B 1 96 ? 34.812 -11.258 -15.523 1 91.81 96 VAL B CA 1
ATOM 5016 C C . VAL B 1 96 ? 33.812 -11.945 -16.438 1 91.81 96 VAL B C 1
ATOM 5018 O O . VAL B 1 96 ? 33.031 -12.781 -15.977 1 91.81 96 VAL B O 1
ATOM 5021 N N . TYR B 1 97 ? 33.844 -11.578 -17.641 1 93.25 97 TYR B N 1
ATOM 5022 C CA . TYR B 1 97 ? 32.938 -12.172 -18.609 1 93.25 97 TYR B CA 1
ATOM 5023 C C . TYR B 1 97 ? 33.094 -13.688 -18.656 1 93.25 97 TYR B C 1
ATOM 5025 O O . TYR B 1 97 ? 32.094 -14.422 -18.578 1 93.25 97 TYR B O 1
ATOM 5033 N N . SER B 1 98 ? 34.312 -14.133 -18.75 1 92.75 98 SER B N 1
ATOM 5034 C CA . SER B 1 98 ? 34.594 -15.562 -18.844 1 92.75 98 SER B CA 1
ATOM 5035 C C . SER B 1 98 ? 34.125 -16.281 -17.578 1 92.75 98 SER B C 1
ATOM 5037 O O . SER B 1 98 ? 33.562 -17.375 -17.656 1 92.75 98 SER B O 1
ATOM 5039 N N . ALA B 1 99 ? 34.438 -15.695 -16.484 1 92.81 99 ALA B N 1
ATOM 5040 C CA . ALA B 1 99 ? 34.031 -16.297 -15.211 1 92.81 99 ALA B CA 1
ATOM 5041 C C . ALA B 1 99 ? 32.5 -16.438 -15.125 1 92.81 99 ALA B C 1
ATOM 5043 O O . ALA B 1 99 ? 32 -17.453 -14.656 1 92.81 99 ALA B O 1
ATOM 5044 N N . LEU B 1 100 ? 31.828 -15.453 -15.57 1 95.06 100 LEU B N 1
ATOM 5045 C CA . LEU B 1 100 ? 30.359 -15.469 -15.516 1 95.06 100 LEU B CA 1
ATOM 5046 C C . LEU B 1 100 ? 29.797 -16.484 -16.5 1 95.06 100 LEU B C 1
ATOM 5048 O O . LEU B 1 100 ? 28.891 -17.25 -16.156 1 95.06 100 LEU B O 1
ATOM 5052 N N . MET B 1 101 ? 30.359 -16.484 -17.641 1 93.44 101 MET B N 1
ATOM 5053 C CA . MET B 1 101 ? 29.875 -17.406 -18.672 1 93.44 101 MET B CA 1
ATOM 5054 C C . MET B 1 101 ? 30.078 -18.859 -18.25 1 93.44 101 MET B C 1
ATOM 5056 O O . MET B 1 101 ? 29.266 -19.734 -18.578 1 93.44 101 MET B O 1
ATOM 5060 N N . ILE B 1 102 ? 31.047 -19.078 -17.484 1 91.44 102 ILE B N 1
ATOM 5061 C CA . ILE B 1 102 ? 31.391 -20.422 -17.062 1 91.44 102 ILE B CA 1
ATOM 5062 C C . ILE B 1 102 ? 30.484 -20.859 -15.914 1 91.44 102 ILE B C 1
ATOM 5064 O O . ILE B 1 102 ? 30.031 -22 -15.867 1 91.44 102 ILE B O 1
ATOM 5068 N N . ASN B 1 103 ? 30.156 -19.969 -15.078 1 93.06 103 ASN B N 1
ATOM 5069 C CA . ASN B 1 103 ? 29.562 -20.391 -13.812 1 93.06 103 ASN B CA 1
ATOM 5070 C C . ASN B 1 103 ? 28.062 -20.078 -13.766 1 93.06 103 ASN B C 1
ATOM 5072 O O . ASN B 1 103 ? 27.312 -20.703 -13.016 1 93.06 103 ASN B O 1
ATOM 5076 N N . ALA B 1 104 ? 27.578 -19.156 -14.539 1 95.81 104 ALA B N 1
ATOM 5077 C CA . ALA B 1 104 ? 26.188 -18.703 -14.414 1 95.81 104 ALA B CA 1
ATOM 5078 C C . ALA B 1 104 ? 25.25 -19.547 -15.258 1 95.81 104 ALA B C 1
ATOM 5080 O O . ALA B 1 104 ? 24.031 -19.547 -15.031 1 95.81 104 ALA B O 1
ATOM 5081 N N . PHE B 1 105 ? 25.844 -20.359 -16.234 1 96.94 105 PHE B N 1
ATOM 5082 C CA . PHE B 1 105 ? 25 -21.062 -17.188 1 96.94 105 PHE B CA 1
ATOM 5083 C C . PHE B 1 105 ? 25.406 -22.531 -17.281 1 96.94 105 PHE B C 1
ATOM 5085 O O . PHE B 1 105 ? 25.75 -23.031 -18.359 1 96.94 105 PHE B O 1
ATOM 5092 N N . PRO B 1 106 ? 25.203 -23.203 -16.234 1 95.44 106 PRO B N 1
ATOM 5093 C CA . PRO B 1 106 ? 25.641 -24.594 -16.203 1 95.44 106 PRO B CA 1
ATOM 5094 C C . PRO B 1 106 ? 24.922 -25.469 -17.219 1 95.44 106 PRO B C 1
ATOM 5096 O O . PRO B 1 106 ? 25.516 -26.406 -17.766 1 95.44 106 PRO B O 1
ATOM 5099 N N . VAL B 1 107 ? 23.672 -25.25 -17.484 1 95.81 107 VAL B N 1
ATOM 5100 C CA . VAL B 1 107 ? 22.906 -26.062 -18.422 1 95.81 107 VAL B CA 1
ATOM 5101 C C . VAL B 1 107 ? 23.5 -25.891 -19.828 1 95.81 107 VAL B C 1
ATOM 5103 O O . VAL B 1 107 ? 23.688 -26.875 -20.547 1 95.81 107 VAL B O 1
ATOM 5106 N N . THR B 1 108 ? 23.75 -24.703 -20.172 1 95.31 108 THR B N 1
ATOM 5107 C CA . THR B 1 108 ? 24.312 -24.406 -21.484 1 95.31 108 THR B CA 1
ATOM 5108 C C . THR B 1 108 ? 25.672 -25.094 -21.656 1 95.31 108 THR B C 1
ATOM 5110 O O . THR B 1 108 ? 26.016 -25.531 -22.75 1 95.31 108 THR B O 1
ATOM 5113 N N . ARG B 1 109 ? 26.406 -25.25 -20.609 1 94.56 109 ARG B N 1
ATOM 5114 C CA . ARG B 1 109 ? 27.75 -25.812 -20.656 1 94.56 109 ARG B CA 1
ATOM 5115 C C . ARG B 1 109 ? 27.734 -27.312 -20.359 1 94.56 109 ARG B C 1
ATOM 5117 O O . ARG B 1 109 ? 28.781 -27.953 -20.359 1 94.56 109 ARG B O 1
ATOM 5124 N N . LYS B 1 110 ? 26.578 -27.797 -20.031 1 94.69 110 LYS B N 1
ATOM 5125 C CA . LYS B 1 110 ? 26.406 -29.203 -19.656 1 94.69 110 LYS B CA 1
ATOM 5126 C C . LYS B 1 110 ? 27.141 -29.516 -18.359 1 94.69 110 LYS B C 1
ATOM 5128 O O . LYS B 1 110 ? 27.828 -30.531 -18.266 1 94.69 110 LYS B O 1
ATOM 5133 N N . ASP B 1 111 ? 27.141 -28.547 -17.562 1 94 111 ASP B N 1
ATOM 5134 C CA . ASP B 1 111 ? 27.703 -28.688 -16.219 1 94 111 ASP B CA 1
ATOM 5135 C C . ASP B 1 111 ? 26.609 -28.891 -15.172 1 94 111 ASP B C 1
ATOM 5137 O O . ASP B 1 111 ? 25.422 -28.734 -15.469 1 94 111 ASP B O 1
ATOM 5141 N N . GLU B 1 112 ? 27.031 -29.234 -14 1 93.31 112 GLU B N 1
ATOM 5142 C CA . GLU B 1 112 ? 26.078 -29.406 -12.906 1 93.31 112 GLU B CA 1
ATOM 5143 C C . GLU B 1 112 ? 25.766 -28.078 -12.234 1 93.31 112 GLU B C 1
ATOM 5145 O O . GLU B 1 112 ? 26.609 -27.188 -12.188 1 93.31 112 GLU B O 1
ATOM 5150 N N . PHE B 1 113 ? 24.578 -28.047 -11.758 1 95.38 113 PHE B N 1
ATOM 5151 C CA . PHE B 1 113 ? 24.203 -26.875 -10.969 1 95.38 113 PHE B CA 1
ATOM 5152 C C . PHE B 1 113 ? 25.016 -26.812 -9.68 1 95.38 113 PHE B C 1
ATOM 5154 O O . PHE B 1 113 ? 25.406 -27.844 -9.133 1 95.38 113 PHE B O 1
ATOM 5161 N N . PHE B 1 114 ? 25.266 -25.594 -9.188 1 93.88 114 PHE B N 1
ATOM 5162 C CA . PHE B 1 114 ? 25.938 -25.406 -7.906 1 93.88 114 PHE B CA 1
ATOM 5163 C C . PHE B 1 114 ? 25.188 -26.109 -6.789 1 93.88 114 PHE B C 1
ATOM 5165 O O . PHE B 1 114 ? 25.781 -26.516 -5.793 1 93.88 114 PHE B O 1
ATOM 5172 N N . ALA B 1 115 ? 23.891 -26.328 -6.918 1 94.31 115 ALA B N 1
ATOM 5173 C CA . ALA B 1 115 ? 23.047 -26.984 -5.926 1 94.31 115 ALA B CA 1
ATOM 5174 C C . ALA B 1 115 ? 23.578 -28.375 -5.586 1 94.31 115 ALA B C 1
ATOM 5176 O O . ALA B 1 115 ? 23.422 -28.844 -4.457 1 94.31 115 ALA B O 1
ATOM 5177 N N . TYR B 1 116 ? 24.219 -29.031 -6.527 1 93 116 TYR B N 1
ATOM 5178 C CA . TYR B 1 116 ? 24.734 -30.375 -6.332 1 93 116 TYR B CA 1
ATOM 5179 C C . TYR B 1 116 ? 26.047 -30.344 -5.547 1 93 116 TYR B C 1
ATOM 5181 O O . TYR B 1 116 ? 26.453 -31.359 -4.984 1 93 116 TYR B O 1
ATOM 5189 N N . LYS B 1 117 ? 26.688 -29.172 -5.555 1 90.06 117 LYS B N 1
ATOM 5190 C CA . LYS B 1 117 ? 27.969 -29.016 -4.859 1 90.06 117 LYS B CA 1
ATOM 5191 C C . LYS B 1 117 ? 27.766 -28.406 -3.471 1 90.06 117 LYS B C 1
ATOM 5193 O O . LYS B 1 117 ? 28.625 -28.547 -2.602 1 90.06 117 LYS B O 1
ATOM 5198 N N . PHE B 1 118 ? 26.672 -27.812 -3.389 1 87.62 118 PHE B N 1
ATOM 5199 C CA . PHE B 1 118 ? 26.391 -27.125 -2.135 1 87.62 118 PHE B CA 1
ATOM 5200 C C . PHE B 1 118 ? 26.234 -28.109 -0.993 1 87.62 118 PHE B C 1
ATOM 5202 O O . PHE B 1 118 ? 25.406 -29.031 -1.066 1 87.62 118 PHE B O 1
ATOM 5209 N N . LYS B 1 119 ? 27.078 -28.141 0.004 1 73.12 119 LYS B N 1
ATOM 5210 C CA . LYS B 1 119 ? 27 -29.062 1.127 1 73.12 119 LYS B CA 1
ATOM 5211 C C . LYS B 1 119 ? 26.453 -28.375 2.371 1 73.12 119 LYS B C 1
ATOM 5213 O O . LYS B 1 119 ? 26.203 -29.031 3.391 1 73.12 119 LYS B O 1
ATOM 5218 N N . GLY B 1 120 ? 25.891 -27.297 2.201 1 63.28 120 GLY B N 1
ATOM 5219 C CA . GLY B 1 120 ? 25.297 -26.594 3.322 1 63.28 120 GLY B CA 1
ATOM 5220 C C . GLY B 1 120 ? 26.188 -26.547 4.547 1 63.28 120 GLY B C 1
ATOM 5221 O O . GLY B 1 120 ? 27.328 -27.031 4.504 1 63.28 120 GLY B O 1
ATOM 5222 N N . ASN B 1 121 ? 26.25 -25.672 5.359 1 59.53 121 ASN B N 1
ATOM 5223 C CA . ASN B 1 121 ? 26.906 -25.734 6.66 1 59.53 121 ASN B CA 1
ATOM 5224 C C . ASN B 1 121 ? 26.141 -26.594 7.648 1 59.53 121 ASN B C 1
ATOM 5226 O O . ASN B 1 121 ? 26.172 -26.344 8.859 1 59.53 121 ASN B O 1
ATOM 5230 N N . TYR B 1 122 ? 25.219 -27.469 7.039 1 60.5 122 TYR B N 1
ATOM 5231 C CA . TYR B 1 122 ? 24.359 -28.188 7.973 1 60.5 122 TYR B CA 1
ATOM 5232 C C . TYR B 1 122 ? 24.75 -29.656 8.078 1 60.5 122 TYR B C 1
ATOM 5234 O O . TYR B 1 122 ? 23.984 -30.531 7.691 1 60.5 122 TYR B O 1
ATOM 5242 N N . PRO B 1 123 ? 26 -30.016 8.375 1 54.12 123 PRO B N 1
ATOM 5243 C CA . PRO B 1 123 ? 26.516 -31.391 8.312 1 54.12 123 PRO B CA 1
ATOM 5244 C C . PRO B 1 123 ? 25.578 -32.406 8.945 1 54.12 123 PRO B C 1
ATOM 5246 O O . PRO B 1 123 ? 25.438 -33.531 8.43 1 54.12 123 PRO B O 1
ATOM 5249 N N . ASP B 1 124 ? 25.078 -32.062 10.117 1 55.16 124 ASP B N 1
ATOM 5250 C CA . ASP B 1 124 ? 24.297 -33.031 10.875 1 55.16 124 ASP B CA 1
ATOM 5251 C C . ASP B 1 124 ? 22.812 -32.844 10.656 1 55.16 124 ASP B C 1
ATOM 5253 O O . ASP B 1 124 ? 21.984 -33.469 11.344 1 55.16 124 ASP B O 1
ATOM 5257 N N . PHE B 1 125 ? 22.594 -32.062 9.695 1 59.66 125 PHE B N 1
ATOM 5258 C CA . PHE B 1 125 ? 21.172 -31.734 9.555 1 59.66 125 PHE B CA 1
ATOM 5259 C C . PHE B 1 125 ? 20.453 -32.781 8.719 1 59.66 125 PHE B C 1
ATOM 5261 O O . PHE B 1 125 ? 20.922 -33.156 7.645 1 59.66 125 PHE B O 1
ATOM 5268 N N . GLU B 1 126 ? 19.672 -33.562 9.43 1 63.81 126 GLU B N 1
ATOM 5269 C CA . GLU B 1 126 ? 18.766 -34.438 8.695 1 63.81 126 GLU B CA 1
ATOM 5270 C C . GLU B 1 126 ? 17.719 -33.625 7.91 1 63.81 126 GLU B C 1
ATOM 5272 O O . GLU B 1 126 ? 16.875 -32.938 8.5 1 63.81 126 GLU B O 1
ATOM 5277 N N . SER B 1 127 ? 17.953 -33.594 6.59 1 70.56 127 SER B N 1
ATOM 5278 C CA . SER B 1 127 ? 17.047 -32.781 5.762 1 70.56 127 SER B CA 1
ATOM 5279 C C . SER B 1 127 ? 15.609 -33.281 5.883 1 70.56 127 SER B C 1
ATOM 5281 O O . SER B 1 127 ? 15.312 -34.438 5.598 1 70.56 127 SER B O 1
ATOM 5283 N N . THR B 1 128 ? 14.758 -32.562 6.473 1 84.06 128 THR B N 1
ATOM 5284 C CA . THR B 1 128 ? 13.328 -32.844 6.516 1 84.06 128 THR B CA 1
ATOM 5285 C C . THR B 1 128 ? 12.578 -32.062 5.441 1 84.06 128 THR B C 1
ATOM 5287 O O . THR B 1 128 ? 11.398 -32.312 5.203 1 84.06 128 THR B O 1
ATOM 5290 N N . GLY B 1 129 ? 13.328 -31.359 4.707 1 91.5 129 GLY B N 1
ATOM 5291 C CA . GLY B 1 129 ? 12.703 -30.484 3.721 1 91.5 129 GLY B CA 1
ATOM 5292 C C . GLY B 1 129 ? 12.133 -31.25 2.537 1 91.5 129 GLY B C 1
ATOM 5293 O O . GLY B 1 129 ? 11.062 -30.906 2.029 1 91.5 129 GLY B O 1
ATOM 5294 N N . TRP B 1 130 ? 12.852 -32.312 2.141 1 92.69 130 TRP B N 1
ATOM 5295 C CA . TRP B 1 130 ? 12.398 -33.094 1.004 1 92.69 130 TRP B CA 1
ATOM 5296 C C . TRP B 1 130 ? 11.195 -33.938 1.381 1 92.69 130 TRP B C 1
ATOM 5298 O O . TRP B 1 130 ? 10.516 -34.5 0.508 1 92.69 130 TRP B O 1
ATOM 5308 N N . LYS B 1 131 ? 10.875 -34 2.648 1 92.5 131 LYS B N 1
ATOM 5309 C CA . LYS B 1 131 ? 9.781 -34.844 3.125 1 92.5 131 LYS B CA 1
ATOM 5310 C C . LYS B 1 131 ? 8.57 -34 3.506 1 92.5 131 LYS B C 1
ATOM 5312 O O . LYS B 1 131 ? 7.578 -34.531 4.02 1 92.5 131 LYS B O 1
ATOM 5317 N N . ILE B 1 132 ? 8.695 -32.812 3.209 1 94.5 132 ILE B N 1
ATOM 5318 C CA . ILE B 1 132 ? 7.637 -31.891 3.639 1 94.5 132 ILE B CA 1
ATOM 5319 C C . ILE B 1 132 ? 6.316 -32.281 2.973 1 94.5 132 ILE B C 1
ATOM 5321 O O . ILE B 1 132 ? 5.242 -32.062 3.539 1 94.5 132 ILE B O 1
ATOM 5325 N N . PHE B 1 133 ? 6.422 -32.812 1.757 1 95.19 133 PHE B N 1
ATOM 5326 C CA . PHE B 1 133 ? 5.234 -33.156 0.994 1 95.19 133 PHE B CA 1
ATOM 5327 C C . PHE B 1 133 ? 5.203 -34.656 0.732 1 95.19 133 PHE B C 1
ATOM 5329 O O . PHE B 1 133 ? 6.121 -35.219 0.119 1 95.19 133 PHE B O 1
ATOM 5336 N N . ASP B 1 134 ? 4.23 -35.188 1.261 1 94.75 134 ASP B N 1
ATOM 5337 C CA . ASP B 1 134 ? 3.844 -36.562 0.982 1 94.75 134 ASP B CA 1
ATOM 5338 C C . ASP B 1 134 ? 2.43 -36.625 0.414 1 94.75 134 ASP B C 1
ATOM 5340 O O . ASP B 1 134 ? 1.456 -36.375 1.123 1 94.75 134 ASP B O 1
ATOM 5344 N N . PRO B 1 135 ? 2.361 -37 -0.85 1 93.62 135 PRO B N 1
ATOM 5345 C CA . PRO B 1 135 ? 1.047 -37 -1.497 1 93.62 135 PRO B CA 1
ATOM 5346 C C . PRO B 1 135 ? 0.019 -37.875 -0.773 1 93.62 135 PRO B C 1
ATOM 5348 O O . PRO B 1 135 ? -1.162 -37.5 -0.719 1 93.62 135 PRO B O 1
ATOM 5351 N N . GLN B 1 136 ? 0.43 -38.969 -0.223 1 91.56 136 GLN B N 1
ATOM 5352 C CA . GLN B 1 136 ? -0.5 -39.844 0.484 1 91.56 136 GLN B CA 1
ATOM 5353 C C . GLN B 1 136 ? -1.069 -39.156 1.721 1 91.56 136 GLN B C 1
A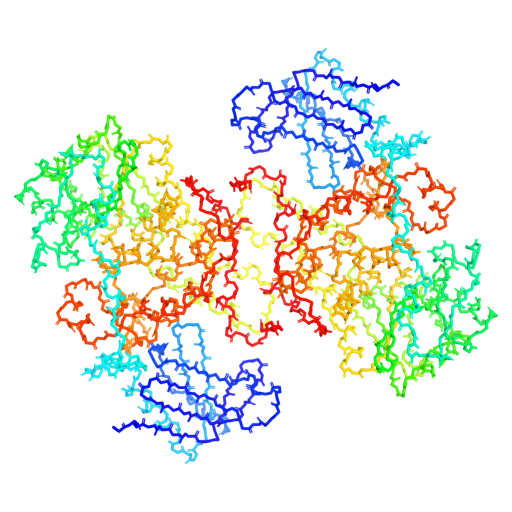TOM 5355 O O . GLN B 1 136 ? -2.273 -39.219 1.977 1 91.56 136 GLN B O 1
ATOM 5360 N N . VAL B 1 137 ? -0.232 -38.531 2.422 1 92.38 137 VAL B N 1
ATOM 5361 C CA . VAL B 1 137 ? -0.646 -37.844 3.631 1 92.38 137 VAL B CA 1
ATOM 5362 C C . VAL B 1 137 ? -1.567 -36.688 3.264 1 92.38 137 VAL B C 1
ATOM 5364 O O . VAL B 1 137 ? -2.598 -36.469 3.908 1 92.38 137 VAL B O 1
ATOM 5367 N N . GLU B 1 138 ? -1.206 -35.969 2.27 1 93 138 GLU B N 1
ATOM 5368 C CA . GLU B 1 138 ? -1.971 -34.781 1.844 1 93 138 GLU B CA 1
ATOM 5369 C C . GLU B 1 138 ? -3.365 -35.188 1.367 1 93 138 GLU B C 1
ATOM 5371 O O . GLU B 1 138 ? -4.355 -34.562 1.738 1 93 138 GLU B O 1
ATOM 5376 N N . TYR B 1 139 ? -3.5 -36.188 0.597 1 88.75 139 TYR B N 1
ATOM 5377 C CA . TYR B 1 139 ? -4.789 -36.594 0.047 1 88.75 139 TYR B CA 1
ATOM 5378 C C . TYR B 1 139 ? -5.652 -37.281 1.112 1 88.75 139 TYR B C 1
ATOM 5380 O O . TYR B 1 139 ? -6.879 -37.125 1.1 1 88.75 139 TYR B O 1
ATOM 5388 N N . LYS B 1 140 ? -5 -37.969 2.055 1 86.75 140 LYS B N 1
ATOM 5389 C CA . LYS B 1 140 ? -5.742 -38.5 3.191 1 86.75 140 LYS B CA 1
ATOM 5390 C C . LYS B 1 140 ? -6.367 -37.375 4.02 1 86.75 140 LYS B C 1
ATOM 5392 O O . LYS B 1 140 ? -7.496 -37.531 4.496 1 86.75 140 LYS B O 1
ATOM 5397 N N . ARG B 1 141 ? -5.645 -36.375 4.191 1 87.5 141 ARG B N 1
ATOM 5398 C CA . ARG B 1 141 ? -6.152 -35.219 4.934 1 87.5 141 ARG B CA 1
ATOM 5399 C C . ARG B 1 141 ? -7.371 -34.625 4.238 1 87.5 141 ARG B C 1
ATOM 5401 O O . ARG B 1 141 ? -8.344 -34.25 4.895 1 87.5 141 ARG B O 1
ATOM 5408 N N . MET B 1 142 ? -7.371 -34.625 2.973 1 82.75 142 MET B N 1
ATOM 5409 C CA . MET B 1 142 ? -8.422 -33.938 2.217 1 82.75 142 MET B CA 1
ATOM 5410 C C . MET B 1 142 ? -9.625 -34.844 2.02 1 82.75 142 MET B C 1
ATOM 5412 O O . MET B 1 142 ? -10.773 -34.406 2.158 1 82.75 142 MET B O 1
ATOM 5416 N N . VAL B 1 143 ? -9.406 -36.125 1.63 1 66.81 143 VAL B N 1
ATOM 5417 C CA . VAL B 1 143 ? -10.438 -37 1.102 1 66.81 143 VAL B CA 1
ATOM 5418 C C . VAL B 1 143 ? -11.055 -37.812 2.238 1 66.81 143 VAL B C 1
ATOM 5420 O O . VAL B 1 143 ? -12.039 -38.531 2.037 1 66.81 143 VAL B O 1
ATOM 5423 N N . ARG B 1 144 ? -10.578 -37.781 3.479 1 58.47 144 ARG B N 1
ATOM 5424 C CA . ARG B 1 144 ? -11.023 -38.656 4.57 1 58.47 144 ARG B CA 1
ATOM 5425 C C . ARG B 1 144 ? -12.547 -38.719 4.629 1 58.47 144 ARG B C 1
ATOM 5427 O O . ARG B 1 144 ? -13.125 -39.75 4.906 1 58.47 144 ARG B O 1
ATOM 5434 N N . THR B 1 145 ? -13.211 -37.531 4.359 1 51.97 145 THR B N 1
ATOM 5435 C CA . THR B 1 145 ? -14.641 -37.562 4.652 1 51.97 145 THR B CA 1
ATOM 5436 C C . THR B 1 145 ? -15.43 -38.125 3.471 1 51.97 145 THR B C 1
ATOM 5438 O O . THR B 1 145 ? -16.656 -38.156 3.5 1 51.97 145 THR B O 1
ATOM 5441 N N . ARG B 1 146 ? -14.711 -38.562 2.395 1 59.53 146 ARG B N 1
ATOM 5442 C CA . ARG B 1 146 ? -15.477 -38.906 1.202 1 59.53 146 ARG B CA 1
ATOM 5443 C C . ARG B 1 146 ? -15.141 -40.312 0.717 1 59.53 146 ARG B C 1
ATOM 5445 O O . ARG B 1 146 ? -15.055 -40.562 -0.489 1 59.53 146 ARG B O 1
ATOM 5452 N N . ARG B 1 147 ? -15.156 -41.281 1.718 1 58.88 147 ARG B N 1
ATOM 5453 C CA . ARG B 1 147 ? -14.805 -42.688 1.499 1 58.88 147 ARG B CA 1
ATOM 5454 C C . ARG B 1 147 ? -15.672 -43.281 0.409 1 58.88 147 ARG B C 1
ATOM 5456 O O . ARG B 1 147 ? -16.891 -43.094 0.391 1 58.88 147 ARG B O 1
ATOM 5463 N N . GLY B 1 148 ? -15.031 -43.688 -0.632 1 66.88 148 GLY B N 1
ATOM 5464 C CA . GLY B 1 148 ? -15.625 -44.531 -1.665 1 66.88 148 GLY B CA 1
ATOM 5465 C C . GLY B 1 148 ? -15.938 -43.75 -2.939 1 66.88 148 GLY B C 1
ATOM 5466 O O . GLY B 1 148 ? -16.297 -44.375 -3.953 1 66.88 148 GLY B O 1
ATOM 5467 N N . LEU B 1 149 ? -15.688 -42.406 -2.984 1 82.12 149 LEU B N 1
ATOM 5468 C CA . LEU B 1 149 ? -16.016 -41.656 -4.207 1 82.12 149 LEU B CA 1
ATOM 5469 C C . LEU B 1 149 ? -14.766 -41.375 -5.016 1 82.12 149 LEU B C 1
ATOM 5471 O O . LEU B 1 149 ? -14.82 -41.281 -6.246 1 82.12 149 LEU B O 1
ATOM 5475 N N . TRP B 1 150 ? -13.656 -41.25 -4.344 1 89.25 150 TRP B N 1
ATOM 5476 C CA . TRP B 1 150 ? -12.375 -40.969 -4.98 1 89.25 150 TRP B CA 1
ATOM 5477 C C . TRP B 1 150 ? -11.305 -41.938 -4.516 1 89.25 150 TRP B C 1
ATOM 5479 O O . TRP B 1 150 ? -11.367 -42.469 -3.395 1 89.25 150 TRP B O 1
ATOM 5489 N N . LYS B 1 151 ? -10.383 -42.219 -5.355 1 89.62 151 LYS B N 1
ATOM 5490 C CA . LYS B 1 151 ? -9.297 -43.125 -4.984 1 89.62 151 LYS B CA 1
ATOM 5491 C C . LYS B 1 151 ? -7.961 -42.656 -5.523 1 89.62 151 LYS B C 1
ATOM 5493 O O . LYS B 1 151 ? -7.914 -41.938 -6.523 1 89.62 151 LYS B O 1
ATOM 5498 N N . THR B 1 152 ? -6.938 -43.125 -4.898 1 91.44 152 THR B N 1
ATOM 5499 C CA . THR B 1 152 ? -5.594 -42.906 -5.43 1 91.44 152 THR B CA 1
ATOM 5500 C C . THR B 1 152 ? -5.25 -43.969 -6.465 1 91.44 152 THR B C 1
ATOM 5502 O O . THR B 1 152 ? -5.746 -45.094 -6.391 1 91.44 152 THR B O 1
ATOM 5505 N N . THR B 1 153 ? -4.574 -43.562 -7.473 1 93.31 153 THR B N 1
ATOM 5506 C CA . THR B 1 153 ? -4.129 -44.531 -8.477 1 93.31 153 THR B CA 1
ATOM 5507 C C . THR B 1 153 ? -2.627 -44.406 -8.719 1 93.31 153 THR B C 1
ATOM 5509 O O . THR B 1 153 ? -2.08 -43.281 -8.68 1 93.31 153 THR B O 1
ATOM 5512 N N . ASP B 1 154 ? -2.012 -45.5 -9 1 91.62 154 ASP B N 1
ATOM 5513 C CA . ASP B 1 154 ? -0.576 -45.531 -9.258 1 91.62 154 ASP B CA 1
ATOM 5514 C C . ASP B 1 154 ? -0.296 -45.719 -10.75 1 91.62 154 ASP B C 1
ATOM 5516 O O . ASP B 1 154 ? 0.803 -46.125 -11.141 1 91.62 154 ASP B O 1
ATOM 5520 N N . ILE B 1 155 ? -1.317 -45.438 -11.5 1 95.69 155 ILE B N 1
ATOM 5521 C CA . ILE B 1 155 ? -1.205 -45.625 -12.945 1 95.69 155 ILE B CA 1
ATOM 5522 C C . ILE B 1 155 ? 0.029 -44.906 -13.469 1 95.69 155 ILE B C 1
ATOM 5524 O O . ILE B 1 155 ? 0.616 -45.312 -14.477 1 95.69 155 ILE B O 1
ATOM 5528 N N . ASN B 1 156 ? 0.441 -43.875 -12.852 1 97 156 ASN B N 1
ATOM 5529 C CA . ASN B 1 156 ? 1.55 -43.062 -13.336 1 97 156 ASN B CA 1
ATOM 5530 C C . ASN B 1 156 ? 2.799 -43.25 -12.477 1 97 156 ASN B C 1
ATOM 5532 O O . ASN B 1 156 ? 3.658 -42.375 -12.422 1 97 156 ASN B O 1
ATOM 5536 N N . ASN B 1 157 ? 2.953 -44.312 -11.789 1 95.62 157 ASN B N 1
ATOM 5537 C CA . ASN B 1 157 ? 4.07 -44.562 -10.891 1 95.62 157 ASN B CA 1
ATOM 5538 C C . ASN B 1 157 ? 5.406 -44.5 -11.617 1 95.62 157 ASN B C 1
ATOM 5540 O O . ASN B 1 157 ? 6.426 -44.156 -11.031 1 95.62 157 ASN B O 1
ATOM 5544 N N . ASP B 1 158 ? 5.406 -44.906 -12.891 1 95.75 158 ASP B N 1
ATOM 5545 C CA . ASP B 1 158 ? 6.633 -44.906 -13.68 1 95.75 158 ASP B CA 1
ATOM 5546 C C . ASP B 1 158 ? 6.664 -43.688 -14.625 1 95.75 158 ASP B C 1
ATOM 5548 O O . ASP B 1 158 ? 7.547 -43.594 -15.484 1 95.75 158 ASP B O 1
ATOM 5552 N N . TYR B 1 159 ? 5.715 -42.875 -14.617 1 97.19 159 TYR B N 1
ATOM 5553 C CA . TYR B 1 159 ? 5.617 -41.625 -15.344 1 97.19 159 TYR B CA 1
ATOM 5554 C C . TYR B 1 159 ? 5.395 -41.844 -16.828 1 97.19 159 TYR B C 1
ATOM 5556 O O . TYR B 1 159 ? 5.668 -40.969 -17.656 1 97.19 159 TYR B O 1
ATOM 5564 N N . LYS B 1 160 ? 4.973 -42.969 -17.234 1 96.31 160 LYS B N 1
ATOM 5565 C CA . LYS B 1 160 ? 4.75 -43.281 -18.641 1 96.31 160 LYS B CA 1
ATOM 5566 C C . LYS B 1 160 ? 3.354 -42.875 -19.078 1 96.31 160 LYS B C 1
ATOM 5568 O O . LYS B 1 160 ? 3.152 -42.5 -20.234 1 96.31 160 LYS B O 1
ATOM 5573 N N . PHE B 1 161 ? 2.455 -42.969 -18.156 1 96.38 161 PHE B N 1
ATOM 5574 C CA . PHE B 1 161 ? 1.082 -42.562 -18.422 1 96.38 161 PHE B CA 1
ATOM 5575 C C . PHE B 1 161 ? 1.019 -41.062 -18.75 1 96.38 161 PHE B C 1
ATOM 5577 O O . PHE B 1 161 ? 0.438 -40.688 -19.766 1 96.38 161 PHE B O 1
ATOM 5584 N N . CYS B 1 162 ? 1.621 -40.25 -18.031 1 97.5 162 CYS B N 1
ATOM 5585 C CA . CYS B 1 162 ? 1.795 -38.812 -18.188 1 97.5 162 CYS B CA 1
ATOM 5586 C C . CYS B 1 162 ? 3.115 -38.344 -17.594 1 97.5 162 CYS B C 1
ATOM 5588 O O . CYS B 1 162 ? 3.252 -38.281 -16.375 1 97.5 162 CYS B O 1
ATOM 5590 N N . SER B 1 163 ? 3.957 -37.906 -18.406 1 96.94 163 SER B N 1
ATOM 5591 C CA . SER B 1 163 ? 5.332 -37.656 -17.969 1 96.94 163 SER B CA 1
ATOM 5592 C C . SER B 1 163 ? 5.414 -36.438 -17.062 1 96.94 163 SER B C 1
ATOM 5594 O O . SER B 1 163 ? 6.324 -36.312 -16.234 1 96.94 163 SER B O 1
ATOM 5596 N N . SER B 1 164 ? 4.492 -35.531 -17.219 1 97.81 164 SER B N 1
ATOM 5597 C CA . SER B 1 164 ? 4.594 -34.312 -16.469 1 97.81 164 SER B CA 1
ATOM 5598 C C . SER B 1 164 ? 3.773 -34.344 -15.18 1 97.81 164 SER B C 1
ATOM 5600 O O . SER B 1 164 ? 3.881 -33.469 -14.328 1 97.81 164 SER B O 1
ATOM 5602 N N . TYR B 1 165 ? 2.902 -35.406 -14.984 1 98.06 165 TYR B N 1
ATOM 5603 C CA . TYR B 1 165 ? 2.09 -35.562 -13.781 1 98.06 165 TYR B CA 1
ATOM 5604 C C . TYR B 1 165 ? 2.867 -36.281 -12.695 1 98.06 165 TYR B C 1
ATOM 5606 O O . TYR B 1 165 ? 3.875 -36.938 -12.977 1 98.06 165 TYR B O 1
ATOM 5614 N N . PRO B 1 166 ? 2.475 -36.094 -11.422 1 97.12 166 PRO B N 1
ATOM 5615 C CA . PRO B 1 16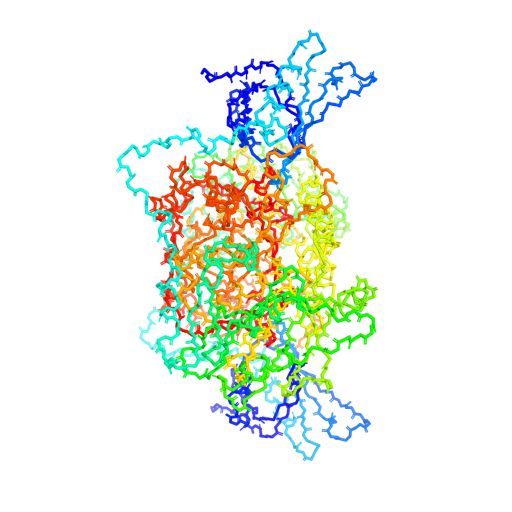6 ? 3.109 -36.875 -10.352 1 97.12 166 PRO B CA 1
ATOM 5616 C C . PRO B 1 166 ? 2.805 -38.375 -10.438 1 97.12 166 PRO B C 1
ATOM 5618 O O . PRO B 1 166 ? 1.918 -38.781 -11.195 1 97.12 166 PRO B O 1
ATOM 5621 N N . SER B 1 167 ? 3.525 -39.094 -9.695 1 97.06 167 SER B N 1
ATOM 5622 C CA . SER B 1 167 ? 3.408 -40.531 -9.711 1 97.06 167 SER B CA 1
ATOM 5623 C C . SER B 1 167 ? 2.076 -41 -9.117 1 97.06 167 SER B C 1
ATOM 5625 O O . SER B 1 167 ? 1.538 -42.031 -9.508 1 97.06 167 SER B O 1
ATOM 5627 N N . LEU B 1 168 ? 1.574 -40.219 -8.195 1 95.94 168 LEU B N 1
ATOM 5628 C CA . LEU B 1 168 ? 0.31 -40.531 -7.539 1 95.94 168 LEU B CA 1
ATOM 5629 C C . LEU B 1 168 ? -0.782 -39.562 -7.961 1 95.94 168 LEU B C 1
ATOM 5631 O O . LEU B 1 168 ? -0.599 -38.344 -7.875 1 95.94 168 LEU B O 1
ATOM 5635 N N . LEU B 1 169 ? -1.873 -40.062 -8.469 1 95.75 169 LEU B N 1
ATOM 5636 C CA . LEU B 1 169 ? -3.018 -39.25 -8.883 1 95.75 169 LEU B CA 1
ATOM 5637 C C . LEU B 1 169 ? -4.273 -39.688 -8.125 1 95.75 169 LEU B C 1
ATOM 5639 O O . LEU B 1 169 ? -4.352 -40.781 -7.594 1 95.75 169 LEU B O 1
ATOM 5643 N N . VAL B 1 170 ? -5.176 -38.781 -7.965 1 93.81 170 VAL B N 1
ATOM 5644 C CA . VAL B 1 170 ? -6.473 -39.062 -7.363 1 93.81 170 VAL B CA 1
ATOM 5645 C C . VAL B 1 170 ? -7.574 -38.938 -8.406 1 93.81 170 VAL B C 1
ATOM 5647 O O . VAL B 1 170 ? -7.711 -37.875 -9.039 1 93.81 170 VAL B O 1
ATOM 5650 N N . VAL B 1 171 ? -8.352 -40 -8.625 1 94.19 171 VAL B N 1
ATOM 5651 C CA . VAL B 1 171 ? -9.375 -40.062 -9.656 1 94.19 171 VAL B CA 1
ATOM 5652 C C . VAL B 1 171 ? -10.664 -40.656 -9.07 1 94.19 171 VAL B C 1
ATOM 5654 O O . VAL B 1 171 ? -10.672 -41.125 -7.938 1 94.19 171 VAL B O 1
ATOM 5657 N N . PRO B 1 172 ? -11.758 -40.438 -9.805 1 91.69 172 PRO B N 1
ATOM 5658 C CA . PRO B 1 172 ? -12.984 -41.062 -9.305 1 91.69 172 PRO B CA 1
ATOM 5659 C C . PRO B 1 172 ? -12.836 -42.562 -9.07 1 91.69 172 PRO B C 1
ATOM 5661 O O . PRO B 1 172 ? -12.195 -43.281 -9.867 1 91.69 172 PRO B O 1
ATOM 5664 N N . ASP B 1 173 ? -13.445 -43.031 -8.031 1 90.81 173 ASP B N 1
ATOM 5665 C CA . ASP B 1 173 ? -13.344 -44.438 -7.633 1 90.81 173 ASP B CA 1
ATOM 5666 C C . ASP B 1 173 ? -13.828 -45.375 -8.742 1 90.81 173 ASP B C 1
ATOM 5668 O O . ASP B 1 173 ? -13.281 -46.469 -8.93 1 90.81 173 ASP B O 1
ATOM 5672 N N . ALA B 1 174 ? -14.789 -44.938 -9.516 1 91.38 174 ALA B N 1
ATOM 5673 C CA . ALA B 1 174 ? -15.438 -45.75 -10.539 1 91.38 174 ALA B CA 1
ATOM 5674 C C . ALA B 1 174 ? -14.602 -45.812 -11.812 1 91.38 174 ALA B C 1
ATOM 5676 O O . ALA B 1 174 ? -14.844 -46.625 -12.695 1 91.38 174 ALA B O 1
ATOM 5677 N N . ALA B 1 175 ? -13.57 -45.031 -11.906 1 93.69 175 ALA B N 1
ATOM 5678 C CA . ALA B 1 175 ? -12.734 -45 -13.109 1 93.69 175 ALA B CA 1
ATOM 5679 C C . ALA B 1 175 ? -11.742 -46.156 -13.125 1 93.69 175 ALA B C 1
ATOM 5681 O O . ALA B 1 175 ? -11.156 -46.5 -12.102 1 93.69 175 ALA B O 1
ATOM 5682 N N . ASN B 1 176 ? -11.633 -46.812 -14.258 1 93.31 176 ASN B N 1
ATOM 5683 C CA . ASN B 1 176 ? -10.633 -47.844 -14.391 1 93.31 176 ASN B CA 1
ATOM 5684 C C . ASN B 1 176 ? -9.461 -47.406 -15.266 1 93.31 176 ASN B C 1
ATOM 5686 O O . ASN B 1 176 ? -9.484 -46.312 -15.828 1 93.31 176 ASN B O 1
ATOM 5690 N N . GLU B 1 177 ? -8.516 -48.219 -15.414 1 94.25 177 GLU B N 1
ATOM 5691 C CA . GLU B 1 177 ? -7.273 -47.844 -16.094 1 94.25 177 GLU B CA 1
ATOM 5692 C C . GLU B 1 177 ? -7.504 -47.594 -17.578 1 94.25 177 GLU B C 1
ATOM 5694 O O . GLU B 1 177 ? -6.898 -46.688 -18.156 1 94.25 177 GLU B O 1
ATOM 5699 N N . GLU B 1 178 ? -8.289 -48.375 -18.141 1 93.56 178 GLU B N 1
ATOM 5700 C CA . GLU B 1 178 ? -8.578 -48.219 -19.562 1 93.56 178 GLU B CA 1
ATOM 5701 C C . GLU B 1 178 ? -9.273 -46.875 -19.828 1 93.56 178 GLU B C 1
ATOM 5703 O O . GLU B 1 178 ? -8.945 -46.188 -20.797 1 93.56 178 GLU B O 1
ATOM 5708 N N . ASN B 1 179 ? -10.203 -46.594 -18.984 1 93.06 179 ASN B N 1
ATOM 5709 C CA . ASN B 1 179 ? -10.875 -45.312 -19.078 1 93.06 179 ASN B CA 1
ATOM 5710 C C . ASN B 1 179 ? -9.883 -44.156 -18.953 1 93.06 179 ASN B C 1
ATOM 5712 O O . ASN B 1 179 ? -9.938 -43.188 -19.75 1 93.06 179 ASN B O 1
ATOM 5716 N N . LEU B 1 180 ? -9.055 -44.281 -18 1 96.75 180 LEU B N 1
ATOM 5717 C CA . LEU B 1 180 ? -8.102 -43.188 -17.719 1 96.75 180 LEU B CA 1
ATOM 5718 C C . LEU B 1 180 ? -7.168 -42.969 -18.906 1 96.75 180 LEU B C 1
ATOM 5720 O O . LEU B 1 180 ? -6.875 -41.844 -19.281 1 96.75 180 LEU B O 1
ATOM 5724 N N . LYS B 1 181 ? -6.695 -44.031 -19.5 1 96.5 181 LYS B N 1
ATOM 5725 C CA . LYS B 1 181 ? -5.797 -43.938 -20.641 1 96.5 181 LYS B CA 1
ATOM 5726 C C . LYS B 1 181 ? -6.484 -43.281 -21.828 1 96.5 181 LYS B C 1
ATOM 5728 O O . LYS B 1 181 ? -5.883 -42.438 -22.5 1 96.5 181 LYS B O 1
ATOM 5733 N N . SER B 1 182 ? -7.715 -43.656 -22.047 1 95.12 182 SER B N 1
ATOM 5734 C CA . SER B 1 182 ? -8.469 -43.094 -23.156 1 95.12 182 SER B CA 1
ATOM 5735 C C . SER B 1 182 ? -8.695 -41.594 -22.953 1 95.12 182 SER B C 1
ATOM 5737 O O . SER B 1 182 ? -8.617 -40.812 -23.906 1 95.12 182 SER B O 1
ATOM 5739 N N . VAL B 1 183 ? -9.023 -41.25 -21.781 1 95.75 183 VAL B N 1
ATOM 5740 C CA . VAL B 1 183 ? -9.258 -39.844 -21.469 1 95.75 183 VAL B CA 1
ATOM 5741 C C . VAL B 1 183 ? -7.961 -39.062 -21.625 1 95.75 183 VAL B C 1
ATOM 5743 O O . VAL B 1 183 ? -7.957 -37.969 -22.172 1 95.75 183 VAL B O 1
ATOM 5746 N N . ALA B 1 184 ? -6.883 -39.562 -21.094 1 96.81 184 ALA B N 1
ATOM 5747 C CA . ALA B 1 184 ? -5.582 -38.906 -21.188 1 96.81 184 ALA B CA 1
ATOM 5748 C C . ALA B 1 184 ? -5.195 -38.625 -22.625 1 96.81 184 ALA B C 1
ATOM 5750 O O . ALA B 1 184 ? -4.633 -37.594 -22.938 1 96.81 184 ALA B O 1
ATOM 5751 N N . GLU B 1 185 ? -5.477 -39.531 -23.469 1 94.19 185 GLU B N 1
ATOM 5752 C CA . GLU B 1 185 ? -5.137 -39.406 -24.891 1 94.19 185 GLU B CA 1
ATOM 5753 C C . GLU B 1 185 ? -5.891 -38.25 -25.516 1 94.19 185 GLU B C 1
ATOM 5755 O O . GLU B 1 185 ? -5.426 -37.656 -26.5 1 94.19 185 GLU B O 1
ATOM 5760 N N . HIS B 1 186 ? -6.996 -37.938 -24.938 1 93.31 186 HIS B N 1
ATOM 5761 C CA . HIS B 1 186 ? -7.824 -36.844 -25.469 1 93.31 186 HIS B CA 1
ATOM 5762 C C . HIS B 1 186 ? -7.441 -35.5 -24.859 1 93.31 186 HIS B C 1
ATOM 5764 O O . HIS B 1 186 ? -8.125 -34.5 -25.078 1 93.31 186 HIS B O 1
ATOM 5770 N N . ARG B 1 187 ? -6.48 -35.5 -24.047 1 95.38 187 ARG B N 1
ATOM 5771 C CA . ARG B 1 187 ? -6.035 -34.281 -23.391 1 95.38 187 ARG B CA 1
ATOM 5772 C C . ARG B 1 187 ? -4.621 -33.906 -23.828 1 95.38 187 ARG B C 1
ATOM 5774 O O . ARG B 1 187 ? -3.771 -34.781 -24.016 1 95.38 187 ARG B O 1
ATOM 5781 N N . THR B 1 188 ? -4.387 -32.562 -23.938 1 95.19 188 THR B N 1
ATOM 5782 C CA . THR B 1 188 ? -3.049 -32.094 -24.297 1 95.19 188 THR B CA 1
ATOM 5783 C C . THR B 1 188 ? -2.014 -32.656 -23.312 1 95.19 188 THR B C 1
ATOM 5785 O O . THR B 1 188 ? -2.18 -32.531 -22.109 1 95.19 188 THR B O 1
ATOM 5788 N N . ARG B 1 189 ? -0.985 -33.406 -23.844 1 95.31 189 ARG B N 1
ATOM 5789 C CA . ARG B 1 189 ? 0.134 -33.969 -23.078 1 95.31 189 ARG B CA 1
ATOM 5790 C C . ARG B 1 189 ? -0.345 -35 -22.078 1 95.31 189 ARG B C 1
ATOM 5792 O O . ARG B 1 189 ? 0.31 -35.25 -21.062 1 95.31 189 ARG B O 1
ATOM 5799 N N . ASN B 1 190 ? -1.552 -35.469 -22.234 1 97 190 ASN B N 1
ATOM 5800 C CA . ASN B 1 190 ? -2.135 -36.562 -21.469 1 97 190 ASN B CA 1
ATOM 5801 C C . ASN B 1 190 ? -2.494 -36.125 -20.062 1 97 190 ASN B C 1
ATOM 5803 O O . ASN B 1 190 ? -2.527 -36.938 -19.141 1 97 190 ASN B O 1
ATOM 5807 N N . ARG B 1 191 ? -2.67 -34.906 -19.844 1 97.75 191 ARG B N 1
ATOM 5808 C CA . ARG B 1 191 ? -2.996 -34.406 -18.516 1 97.75 191 ARG B CA 1
ATOM 5809 C C . ARG B 1 191 ? -4.504 -34.438 -18.281 1 97.75 191 ARG B C 1
ATOM 5811 O O . ARG B 1 191 ? -5.172 -33.406 -18.438 1 97.75 191 ARG B O 1
ATOM 5818 N N . LEU B 1 192 ? -5.023 -35.594 -17.953 1 97.25 192 LEU B N 1
ATOM 5819 C CA . LEU B 1 192 ? -6.449 -35.75 -17.688 1 97.25 192 LEU B CA 1
ATOM 5820 C C . LEU B 1 192 ? -6.855 -35.031 -16.406 1 97.25 192 LEU B C 1
ATOM 5822 O O . LEU B 1 192 ? -6.004 -34.656 -15.594 1 97.25 192 LEU B O 1
ATOM 5826 N N . PRO B 1 193 ? -8.164 -34.75 -16.172 1 97.06 193 PRO B N 1
ATOM 5827 C CA . PRO B 1 193 ? -8.602 -34.125 -14.93 1 97.06 193 PRO B CA 1
ATOM 5828 C C . PRO B 1 193 ? -8.312 -34.969 -13.695 1 97.06 193 PRO B C 1
ATOM 5830 O O . PRO B 1 193 ? -8.711 -36.125 -13.641 1 97.06 193 PRO B O 1
ATOM 5833 N N . VAL B 1 194 ? -7.637 -34.469 -12.781 1 96.25 194 VAL B N 1
ATOM 5834 C CA . VAL B 1 194 ? -7.328 -35.156 -11.531 1 96.25 194 VAL B CA 1
ATOM 5835 C C . VAL B 1 194 ? -7.676 -34.25 -10.344 1 96.25 194 VAL B C 1
ATOM 5837 O O . VAL B 1 194 ? -7.707 -33.031 -10.477 1 96.25 194 VAL B O 1
ATOM 5840 N N . LEU B 1 195 ? -7.883 -34.812 -9.266 1 94.44 195 LEU B N 1
ATOM 5841 C CA . LEU B 1 195 ? -8.328 -34.125 -8.062 1 94.44 195 LEU B CA 1
ATOM 5842 C C . LEU B 1 195 ? -7.18 -33.344 -7.434 1 94.44 195 LEU B C 1
ATOM 5844 O O . LEU B 1 195 ? -6.066 -33.844 -7.301 1 94.44 195 LEU B O 1
ATOM 5848 N N . THR B 1 196 ? -7.422 -32.094 -7.066 1 95.06 196 THR B N 1
ATOM 5849 C CA . THR B 1 196 ? -6.41 -31.312 -6.367 1 95.06 196 THR B CA 1
ATOM 5850 C C . THR B 1 196 ? -6.91 -30.875 -4.992 1 95.06 196 THR B C 1
ATOM 5852 O O . THR B 1 196 ? -6.113 -30.594 -4.098 1 95.06 196 THR B O 1
ATOM 5855 N N . TRP B 1 197 ? -8.234 -30.766 -4.836 1 94.88 197 TRP B N 1
ATOM 5856 C CA . TRP B 1 197 ? -8.766 -30.344 -3.543 1 94.88 197 TRP B CA 1
ATOM 5857 C C . TRP B 1 197 ? -10.203 -30.812 -3.359 1 94.88 197 TRP B C 1
ATOM 5859 O O . TRP B 1 197 ? -10.953 -30.938 -4.332 1 94.88 197 TRP B O 1
ATOM 5869 N N . VAL B 1 198 ? -10.602 -31.109 -2.092 1 91.12 198 VAL B N 1
ATOM 5870 C CA . VAL B 1 198 ? -11.945 -31.562 -1.757 1 91.12 198 VAL B CA 1
ATOM 5871 C C . VAL B 1 198 ? -12.508 -30.734 -0.608 1 91.12 198 VAL B C 1
ATOM 5873 O O . VAL B 1 198 ? -11.812 -30.484 0.379 1 91.12 198 VAL B O 1
ATOM 5876 N N . HIS B 1 199 ? -13.719 -30.25 -0.765 1 89.56 199 HIS B N 1
ATOM 5877 C CA . HIS B 1 199 ? -14.391 -29.531 0.314 1 89.56 199 HIS B CA 1
ATOM 5878 C C . HIS B 1 199 ? -14.555 -30.422 1.545 1 89.56 199 HIS B C 1
ATOM 5880 O O . HIS B 1 199 ? -14.914 -31.594 1.426 1 89.56 199 HIS B O 1
ATOM 5886 N N . PRO B 1 200 ? -14.297 -29.938 2.686 1 83 200 PRO B N 1
ATOM 5887 C CA . PRO B 1 200 ? -14.273 -30.766 3.889 1 83 200 PRO B CA 1
ATOM 5888 C C . PRO B 1 200 ? -15.648 -31.312 4.258 1 83 200 PRO B C 1
ATOM 5890 O O . PRO B 1 200 ? -15.758 -32.406 4.793 1 83 200 PRO B O 1
ATOM 5893 N N . GLU B 1 201 ? -16.703 -30.469 4.203 1 75.38 201 GLU B N 1
ATOM 5894 C CA . GLU B 1 201 ? -18.016 -30.906 4.664 1 75.38 201 GLU B CA 1
ATOM 5895 C C . GLU B 1 201 ? -18.844 -31.469 3.514 1 75.38 201 GLU B C 1
ATOM 5897 O O . GLU B 1 201 ? -19.547 -32.469 3.68 1 75.38 201 GLU B O 1
ATOM 5902 N N . HIS B 1 202 ? -19.219 -30.406 2.229 1 62.72 202 HIS B N 1
ATOM 5903 C CA . HIS B 1 202 ? -20.203 -30.703 1.197 1 62.72 202 HIS B CA 1
ATOM 5904 C C . HIS B 1 202 ? -19.562 -30.766 -0.182 1 62.72 202 HIS B C 1
ATOM 5906 O O . HIS B 1 202 ? -18.531 -30.141 -0.425 1 62.72 202 HIS B O 1
ATOM 5912 N N . PRO B 1 203 ? -20.219 -31.516 -1.221 1 69.94 203 PRO B N 1
ATOM 5913 C CA . PRO B 1 203 ? -19.281 -32.406 -1.912 1 69.94 203 PRO B CA 1
ATOM 5914 C C . PRO B 1 203 ? -18.562 -31.719 -3.074 1 69.94 203 PRO B C 1
ATOM 5916 O O . PRO B 1 203 ? -18.062 -32.406 -3.977 1 69.94 203 PRO B O 1
ATOM 5919 N N . PRO B 1 204 ? -18.266 -30.453 -3.301 1 87.88 204 PRO B N 1
ATOM 5920 C CA . PRO B 1 204 ? -17.547 -30.047 -4.512 1 87.88 204 PRO B CA 1
ATOM 5921 C C . PRO B 1 204 ? -16.047 -30.266 -4.426 1 87.88 204 PRO B C 1
ATOM 5923 O O . PRO B 1 204 ? -15.5 -30.422 -3.328 1 87.88 204 PRO B O 1
ATOM 5926 N N . VAL B 1 205 ? -15.547 -30.547 -5.578 1 92.75 205 VAL B N 1
ATOM 5927 C CA . VAL B 1 205 ? -14.109 -30.781 -5.684 1 92.75 205 VAL B CA 1
ATOM 5928 C C . VAL B 1 205 ? -13.516 -29.828 -6.727 1 92.75 205 VAL B C 1
ATOM 5930 O O . VAL B 1 205 ? -14.242 -29.25 -7.531 1 92.75 205 VAL B O 1
ATOM 5933 N N . ILE B 1 206 ? -12.25 -29.641 -6.633 1 96.19 206 ILE B N 1
ATOM 5934 C CA . ILE B 1 206 ? -11.492 -28.938 -7.656 1 96.19 206 ILE B CA 1
ATOM 5935 C C . ILE B 1 206 ? -10.539 -29.906 -8.359 1 96.19 206 ILE B C 1
ATOM 5937 O O . ILE B 1 206 ? -9.789 -30.625 -7.711 1 96.19 206 ILE B O 1
ATOM 5941 N N . LEU B 1 207 ? -10.633 -29.938 -9.641 1 97.06 207 LEU B N 1
ATOM 5942 C CA . LEU B 1 207 ? -9.75 -30.734 -10.477 1 97.06 207 LEU B CA 1
ATOM 5943 C C . LEU B 1 207 ? -8.93 -29.859 -11.406 1 97.06 207 LEU B C 1
ATOM 5945 O O . LEU B 1 207 ? -9.297 -28.703 -11.664 1 97.06 207 LEU B O 1
ATOM 5949 N N . ARG B 1 208 ? -7.852 -30.344 -11.828 1 98.44 208 ARG B N 1
ATOM 5950 C CA . ARG B 1 208 ? -7.02 -29.641 -12.797 1 98.44 208 ARG B CA 1
ATOM 5951 C C . ARG B 1 208 ? -6.668 -30.531 -13.977 1 98.44 208 ARG B C 1
ATOM 5953 O O . ARG B 1 208 ? -6.508 -31.75 -13.805 1 98.44 208 ARG B O 1
ATOM 5960 N N . CYS B 1 209 ? -6.539 -29.984 -15.125 1 98.25 209 CYS B N 1
ATOM 5961 C CA . CYS B 1 209 ? -6.152 -30.75 -16.312 1 98.25 209 CYS B CA 1
ATOM 5962 C C . CYS B 1 209 ? -5.703 -29.828 -17.438 1 98.25 209 CYS B C 1
ATOM 5964 O O . CYS B 1 209 ? -5.473 -28.641 -17.219 1 98.25 209 CYS B O 1
ATOM 5966 N N . SER B 1 210 ? -5.371 -30.406 -18.609 1 97.56 210 SER B N 1
ATOM 5967 C CA . SER B 1 210 ? -5.117 -29.656 -19.828 1 97.56 210 SER B CA 1
ATOM 5968 C C . SER B 1 210 ? -6.344 -29.625 -20.734 1 97.56 210 SER B C 1
ATOM 5970 O O . SER B 1 210 ? -7.34 -30.297 -20.453 1 97.56 210 SER B O 1
ATOM 5972 N N . GLN B 1 211 ? -6.312 -28.844 -21.75 1 95.56 211 GLN B N 1
ATOM 5973 C CA . GLN B 1 211 ? -7.414 -28.719 -22.703 1 95.56 211 GLN B CA 1
ATOM 5974 C C . GLN B 1 211 ? -7.637 -30.016 -23.469 1 95.56 211 GLN B C 1
ATOM 5976 O O . GLN B 1 211 ? -6.707 -30.812 -23.641 1 95.56 211 GLN B O 1
ATOM 5981 N N . PRO B 1 212 ? -8.859 -30.266 -23.844 1 93.62 212 PRO B N 1
ATOM 5982 C CA . PRO B 1 212 ? -9.094 -31.406 -24.734 1 93.62 212 PRO B CA 1
ATOM 5983 C C . PRO B 1 212 ? -8.562 -31.172 -26.141 1 93.62 212 PRO B C 1
ATOM 5985 O O . PRO B 1 212 ? -8.43 -30.016 -26.578 1 93.62 212 PRO B O 1
ATOM 5988 N N . THR B 1 213 ? -8.195 -32.219 -26.797 1 91.44 213 THR B N 1
ATOM 5989 C CA . THR B 1 213 ? -7.707 -32.125 -28.172 1 91.44 213 THR B CA 1
ATOM 5990 C C . THR B 1 213 ? -8.828 -32.406 -29.156 1 91.44 213 THR B C 1
ATOM 5992 O O . THR B 1 213 ? -8.688 -33.25 -30.031 1 91.44 213 THR B O 1
ATOM 5995 N N . SER B 1 214 ? -9.875 -31.703 -29.125 1 82.56 214 SER B N 1
ATOM 5996 C CA . SER B 1 214 ? -11.031 -31.922 -29.984 1 82.56 214 SER B CA 1
ATOM 5997 C C . SER B 1 214 ? -10.789 -31.359 -31.391 1 82.56 214 SER B C 1
ATOM 5999 O O . SER B 1 214 ? -11.281 -31.922 -32.375 1 82.56 214 SER B O 1
ATOM 6001 N N . GLY B 1 215 ? -10 -30.406 -31.484 1 78.81 215 GLY B N 1
ATOM 6002 C CA . GLY B 1 215 ? -9.664 -29.812 -32.781 1 78.81 215 GLY B CA 1
ATOM 6003 C C . GLY B 1 215 ? -10.844 -29.125 -33.438 1 78.81 215 GLY B C 1
ATOM 6004 O O . GLY B 1 215 ? -11.844 -28.828 -32.781 1 78.81 215 GLY B O 1
ATOM 6005 N N . LEU B 1 216 ? -10.664 -28.812 -34.688 1 74.25 216 LEU B N 1
ATOM 6006 C CA . LEU B 1 216 ? -11.625 -28.047 -35.469 1 74.25 216 LEU B CA 1
ATOM 6007 C C . LEU B 1 216 ? -12.922 -28.828 -35.625 1 74.25 216 LEU B C 1
ATOM 6009 O O . LEU B 1 216 ? -14.008 -28.25 -35.656 1 74.25 216 LEU B O 1
ATOM 6013 N N . ILE B 1 217 ? -12.703 -30.062 -35.688 1 72.38 217 ILE B N 1
ATOM 6014 C CA . ILE B 1 217 ? -13.867 -30.891 -36 1 72.38 217 ILE B CA 1
ATOM 6015 C C . ILE B 1 217 ? -14.609 -31.203 -34.688 1 72.38 217 ILE B C 1
ATOM 6017 O O . ILE B 1 217 ? -15.688 -31.812 -34.719 1 72.38 217 ILE B O 1
ATOM 6021 N N . ASP B 1 218 ? -14.102 -30.688 -33.625 1 75.31 218 ASP B N 1
ATOM 6022 C CA . ASP B 1 218 ? -14.711 -30.906 -32.344 1 75.31 218 ASP B CA 1
ATOM 6023 C C . ASP B 1 218 ? -15 -32.406 -32.094 1 75.31 218 ASP B C 1
ATOM 6025 O O . ASP B 1 218 ? -16.125 -32.781 -31.797 1 75.31 218 ASP B O 1
ATOM 6029 N N . LYS B 1 219 ? -13.969 -33.188 -32.344 1 75.94 219 LYS B N 1
ATOM 6030 C CA . LYS B 1 219 ? -14.078 -34.625 -32.188 1 75.94 219 LYS B CA 1
ATOM 6031 C C . LYS B 1 219 ? -14.562 -35 -30.781 1 75.94 219 LYS B C 1
ATOM 6033 O O . LYS B 1 219 ? -13.922 -34.656 -29.797 1 75.94 219 LYS B O 1
ATOM 6038 N N . PRO B 1 220 ? -15.742 -35.531 -30.797 1 72.06 220 PRO B N 1
ATOM 6039 C CA . PRO B 1 220 ? -16.234 -35.906 -29.469 1 72.06 220 PRO B CA 1
ATOM 6040 C C . PRO B 1 220 ? -15.492 -37.094 -28.875 1 72.06 220 PRO B C 1
ATOM 6042 O O . PRO B 1 220 ? -15.008 -37.969 -29.609 1 72.06 220 PRO B O 1
ATOM 6045 N N . SER B 1 221 ? -15.125 -37.062 -27.656 1 87.12 221 SER B N 1
ATOM 6046 C CA . SER B 1 221 ? -14.609 -38.219 -26.922 1 87.12 221 SER B CA 1
ATOM 6047 C C . SER B 1 221 ? -15.633 -38.75 -25.906 1 87.12 221 SER B C 1
ATOM 6049 O O . SER B 1 221 ? -15.852 -38.125 -24.875 1 87.12 221 SER B O 1
ATOM 6051 N N . GLU B 1 222 ? -16.188 -39.875 -26.266 1 90.56 222 GLU B N 1
ATOM 6052 C CA . GLU B 1 222 ? -17.188 -40.469 -25.359 1 90.56 222 GLU B CA 1
ATOM 6053 C C . GLU B 1 222 ? -16.562 -40.844 -24.016 1 90.56 222 GLU B C 1
ATOM 6055 O O . GLU B 1 222 ? -17.219 -40.75 -22.984 1 90.56 222 GLU B O 1
ATOM 6060 N N . GLU B 1 223 ? -15.352 -41.219 -24.156 1 91.56 223 GLU B N 1
ATOM 6061 C CA . GLU B 1 223 ? -14.641 -41.562 -22.938 1 91.56 223 GLU B CA 1
ATOM 6062 C C . GLU B 1 223 ? -14.469 -40.344 -22.031 1 91.56 223 GLU B C 1
ATOM 6064 O O . GLU B 1 223 ? -14.602 -40.469 -20.797 1 91.56 223 GLU B O 1
ATOM 6069 N N . ASP B 1 224 ? -14.156 -39.312 -22.641 1 93 224 ASP B N 1
ATOM 6070 C CA . ASP B 1 224 ? -14.008 -38.062 -21.875 1 93 224 ASP B CA 1
ATOM 6071 C C . ASP B 1 224 ? -15.336 -37.656 -21.25 1 93 224 ASP B C 1
ATOM 6073 O O . ASP B 1 224 ? -15.383 -37.25 -20.094 1 93 224 ASP B O 1
ATOM 6077 N N . LYS B 1 225 ? -16.438 -37.75 -22 1 92.81 225 LYS B N 1
ATOM 6078 C CA . LYS B 1 225 ? -17.766 -37.438 -21.484 1 92.81 225 LYS B CA 1
ATOM 6079 C C . LYS B 1 225 ? -18.141 -38.344 -20.312 1 92.81 225 LYS B C 1
ATOM 6081 O O . LYS B 1 225 ? -18.703 -37.875 -19.328 1 92.81 225 LYS B O 1
ATOM 6086 N N . ASN B 1 226 ? -17.812 -39.531 -20.562 1 93.19 226 ASN B N 1
ATOM 6087 C CA . ASN B 1 226 ? -18.078 -40.5 -19.484 1 93.19 226 ASN B CA 1
ATOM 6088 C C . ASN B 1 226 ? -17.281 -40.188 -18.234 1 93.19 226 ASN B C 1
ATOM 6090 O O . ASN B 1 226 ? -17.781 -40.375 -17.109 1 93.19 226 ASN B O 1
ATOM 6094 N N . TYR B 1 227 ? -16.078 -39.812 -18.453 1 94.19 227 TYR B N 1
ATOM 6095 C CA . TYR B 1 227 ? -15.242 -39.438 -17.312 1 94.19 227 TYR B CA 1
ATOM 6096 C C . TYR B 1 227 ? -15.844 -38.281 -16.562 1 94.19 227 TYR B C 1
ATOM 6098 O O . TYR B 1 227 ? -15.844 -38.25 -15.328 1 94.19 227 TYR B O 1
ATOM 6106 N N . PHE B 1 228 ? -16.406 -37.281 -17.266 1 93.06 228 PHE B N 1
ATOM 6107 C CA . PHE B 1 228 ? -17.109 -36.156 -16.656 1 93.06 228 PHE B CA 1
ATOM 6108 C C . PHE B 1 228 ? -18.312 -36.625 -15.852 1 93.06 228 PHE B C 1
ATOM 6110 O O . PHE B 1 228 ? -18.609 -36.094 -14.781 1 93.06 228 PHE B O 1
ATOM 6117 N N . ARG B 1 229 ? -18.953 -37.594 -16.391 1 91.94 229 ARG B N 1
ATOM 6118 C CA . ARG B 1 229 ? -20.094 -38.188 -15.688 1 91.94 229 ARG B CA 1
ATOM 6119 C C . ARG B 1 229 ? -19.656 -38.844 -14.383 1 91.94 229 ARG B C 1
ATOM 6121 O O . ARG B 1 229 ? -20.328 -38.719 -13.359 1 91.94 229 ARG B O 1
ATOM 6128 N N . LEU B 1 230 ? -18.531 -39.531 -14.469 1 91.25 230 LEU B N 1
ATOM 6129 C CA . LEU B 1 230 ? -18 -40.188 -13.266 1 91.25 230 LEU B CA 1
ATOM 6130 C C . LEU B 1 230 ? -17.641 -39.125 -12.211 1 91.25 230 LEU B C 1
ATOM 6132 O O . LEU B 1 230 ? -17.891 -39.344 -11.023 1 91.25 230 LEU B O 1
ATOM 6136 N N . ILE B 1 231 ? -17.031 -38.031 -12.641 1 91.19 231 ILE B N 1
ATOM 6137 C CA . ILE B 1 231 ? -16.703 -36.969 -11.734 1 91.19 231 ILE B CA 1
ATOM 6138 C C . ILE B 1 231 ? -17.969 -36.375 -11.125 1 91.19 231 ILE B C 1
ATOM 6140 O O . ILE B 1 231 ? -18.031 -36.125 -9.922 1 91.19 231 ILE B O 1
ATOM 6144 N N . TRP B 1 232 ? -18.953 -36.219 -11.953 1 90.38 232 TRP B N 1
ATOM 6145 C CA . TRP B 1 232 ? -20.234 -35.656 -11.508 1 90.38 232 TRP B CA 1
ATOM 6146 C C . TRP B 1 232 ? -20.891 -36.594 -10.484 1 90.38 232 TRP B C 1
ATOM 6148 O O . TRP B 1 232 ? -21.422 -36.125 -9.477 1 90.38 232 TRP B O 1
ATOM 6158 N N . GLU B 1 233 ? -20.859 -37.812 -10.703 1 86.44 233 GLU B N 1
ATOM 6159 C CA . GLU B 1 233 ? -21.484 -38.812 -9.828 1 86.44 233 GLU B CA 1
ATOM 6160 C C . GLU B 1 233 ? -20.766 -38.875 -8.484 1 86.44 233 GLU B C 1
ATOM 6162 O O . GLU B 1 233 ? -21.375 -39.219 -7.465 1 86.44 233 GLU B O 1
ATOM 6167 N N . ALA B 1 234 ? -19.547 -38.688 -8.594 1 81.56 234 ALA B N 1
ATOM 6168 C CA . ALA B 1 234 ? -18.766 -38.719 -7.363 1 81.56 234 ALA B CA 1
ATOM 6169 C C . ALA B 1 234 ? -19.078 -37.531 -6.477 1 81.56 234 ALA B C 1
ATOM 6171 O O . ALA B 1 234 ? -18.703 -37.5 -5.305 1 81.56 234 ALA B O 1
ATOM 6172 N N . ASN B 1 235 ? -19.781 -36.625 -7.02 1 76.94 235 ASN B N 1
ATOM 6173 C CA . ASN B 1 235 ? -20.125 -35.406 -6.285 1 76.94 235 ASN B CA 1
ATOM 6174 C C . ASN B 1 235 ? -21.641 -35.25 -6.152 1 76.94 235 ASN B C 1
ATOM 6176 O O . ASN B 1 235 ? -22.391 -36.188 -6.484 1 76.94 235 ASN B O 1
ATOM 6180 N N . SER B 1 236 ? -22.141 -34.156 -5.699 1 65.06 236 SER B N 1
ATOM 6181 C CA . SER B 1 236 ? -23.562 -33.906 -5.449 1 65.06 236 SER B CA 1
ATOM 6182 C C . SER B 1 236 ? -24.312 -33.625 -6.746 1 65.06 236 SER B C 1
ATOM 6184 O O . SER B 1 236 ? -23.719 -33.656 -7.832 1 65.06 236 SER B O 1
ATOM 6186 N N . ASP B 1 237 ? -25.547 -33.469 -6.672 1 68.81 237 ASP B N 1
ATOM 6187 C CA . ASP B 1 237 ? -26.5 -33.156 -7.727 1 68.81 237 ASP B CA 1
ATOM 6188 C C . ASP B 1 237 ? -26.234 -31.766 -8.305 1 68.81 237 ASP B C 1
ATOM 6190 O O . ASP B 1 237 ? -27 -31.297 -9.156 1 68.81 237 ASP B O 1
ATOM 6194 N N . GLN B 1 238 ? -24.953 -31.359 -8.07 1 84.81 238 GLN B N 1
ATOM 6195 C CA . GLN B 1 238 ? -24.625 -30.031 -8.57 1 84.81 238 GLN B CA 1
ATOM 6196 C C . GLN B 1 238 ? -23.812 -30.109 -9.859 1 84.81 238 GLN B C 1
ATOM 6198 O O . GLN B 1 238 ? -23.297 -31.172 -10.219 1 84.81 238 GLN B O 1
ATOM 6203 N N . LYS B 1 239 ? -23.688 -29 -10.594 1 91.06 239 LYS B N 1
ATOM 6204 C CA . LYS B 1 239 ? -23.047 -28.938 -11.906 1 91.06 239 LYS B CA 1
ATOM 6205 C C . LYS B 1 239 ? -21.516 -28.922 -11.773 1 91.06 239 LYS B C 1
ATOM 6207 O O . LYS B 1 239 ? -20.984 -28.672 -10.688 1 91.06 239 LYS B O 1
ATOM 6212 N N . ILE B 1 240 ? -20.875 -29.328 -12.883 1 94.31 240 ILE B N 1
ATOM 6213 C CA . ILE B 1 240 ? -19.438 -29.156 -13.031 1 94.31 240 ILE B CA 1
ATOM 6214 C C . ILE B 1 240 ? -19.156 -27.875 -13.82 1 94.31 240 ILE B C 1
ATOM 6216 O O . ILE B 1 240 ? -19.672 -27.703 -14.93 1 94.31 240 ILE B O 1
ATOM 6220 N N . TYR B 1 241 ? -18.453 -27 -13.219 1 96.12 241 TYR B N 1
ATOM 6221 C CA . TYR B 1 241 ? -17.984 -25.828 -13.961 1 96.12 241 TYR B CA 1
ATOM 6222 C C . TYR B 1 241 ? -16.594 -26.078 -14.523 1 96.12 241 TYR B C 1
ATOM 6224 O O . TYR B 1 241 ? -15.656 -26.391 -13.781 1 96.12 241 TYR B O 1
ATOM 6232 N N . VAL B 1 242 ? -16.453 -26.062 -15.805 1 97.12 242 VAL B N 1
ATOM 6233 C CA . VAL B 1 242 ? -15.141 -26.031 -16.438 1 97.12 242 VAL B CA 1
ATOM 6234 C C . VAL B 1 242 ? -14.648 -24.578 -16.547 1 97.12 242 VAL B C 1
ATOM 6236 O O . VAL B 1 242 ? -15.266 -23.766 -17.219 1 97.12 242 VAL B O 1
ATOM 6239 N N . VAL B 1 243 ? -13.641 -24.312 -15.859 1 98.06 243 VAL B N 1
ATOM 6240 C CA . VAL B 1 243 ? -13.062 -22.969 -15.844 1 98.06 243 VAL B CA 1
ATOM 6241 C C . VAL B 1 243 ? -11.805 -22.938 -16.719 1 98.06 243 VAL B C 1
ATOM 6243 O O . VAL B 1 243 ? -10.758 -23.438 -16.328 1 98.06 243 VAL B O 1
ATOM 6246 N N . ASP B 1 244 ? -11.953 -22.391 -17.891 1 97.44 244 ASP B N 1
ATOM 6247 C CA . ASP B 1 244 ? -10.836 -22.188 -18.812 1 97.44 244 ASP B CA 1
ATOM 6248 C C . ASP B 1 244 ? -10.148 -20.859 -18.547 1 97.44 244 ASP B C 1
ATOM 6250 O O . ASP B 1 244 ? -10.742 -19.797 -18.766 1 97.44 244 ASP B O 1
ATOM 6254 N N . ALA B 1 245 ? -8.867 -20.922 -18.188 1 98.12 245 ALA B N 1
ATOM 6255 C CA . ALA B 1 245 ? -8.141 -19.719 -17.766 1 98.12 245 ALA B CA 1
ATOM 6256 C C . ALA B 1 245 ? -7.957 -18.75 -18.922 1 98.12 245 ALA B C 1
ATOM 6258 O O . ALA B 1 245 ? -7.703 -17.562 -18.719 1 98.12 245 ALA B O 1
ATOM 6259 N N . ARG B 1 246 ? -8.109 -19.188 -20.25 1 96.31 246 ARG B N 1
ATOM 6260 C CA . ARG B 1 246 ? -7.762 -18.406 -21.438 1 96.31 246 ARG B CA 1
ATOM 6261 C C . ARG B 1 246 ? -8.867 -17.406 -21.781 1 96.31 246 ARG B C 1
ATOM 6263 O O . ARG B 1 246 ? -10.016 -17.594 -21.375 1 96.31 246 ARG B O 1
ATOM 6270 N N . PRO B 1 247 ? -8.367 -16.359 -22.375 1 95.31 247 PRO B N 1
ATOM 6271 C CA . PRO B 1 247 ? -9.406 -15.617 -23.094 1 95.31 247 PRO B CA 1
ATOM 6272 C C . PRO B 1 247 ? -10.117 -16.453 -24.156 1 95.31 247 PRO B C 1
ATOM 6274 O O . PRO B 1 247 ? -9.484 -17.281 -24.828 1 95.31 247 PRO B O 1
ATOM 6277 N N . LYS B 1 248 ? -11.375 -16.219 -24.312 1 94.12 248 LYS B N 1
ATOM 6278 C CA . LYS B 1 248 ? -12.172 -17 -25.234 1 94.12 248 LYS B CA 1
ATOM 6279 C C . LYS B 1 248 ? -11.586 -16.953 -26.641 1 94.12 248 LYS B C 1
ATOM 6281 O O . LYS B 1 248 ? -11.484 -17.984 -27.312 1 94.12 248 LYS B O 1
ATOM 6286 N N . LYS B 1 249 ? -11.133 -15.789 -27.047 1 93.06 249 LYS B N 1
ATOM 6287 C CA . LYS B 1 249 ? -10.555 -15.633 -28.375 1 93.06 249 LYS B CA 1
ATOM 6288 C C . LYS B 1 249 ? -9.344 -16.531 -28.562 1 93.06 249 LYS B C 1
ATOM 6290 O O . LYS B 1 249 ? -9.172 -17.156 -29.609 1 93.06 249 LYS B O 1
ATOM 6295 N N . ASN B 1 250 ? -8.477 -16.625 -27.562 1 91.75 250 ASN B N 1
ATOM 6296 C CA . ASN B 1 250 ? -7.281 -17.469 -27.625 1 91.75 250 ASN B CA 1
ATOM 6297 C C . ASN B 1 250 ? -7.637 -18.953 -27.625 1 91.75 250 ASN B C 1
ATOM 6299 O O . ASN B 1 250 ? -6.969 -19.75 -28.266 1 91.75 250 ASN B O 1
ATOM 6303 N N . ALA B 1 251 ? -8.648 -19.297 -26.844 1 91.75 251 ALA B N 1
ATOM 6304 C CA . ALA B 1 251 ? -9.102 -20.688 -26.797 1 91.75 251 ALA B CA 1
ATOM 6305 C C . ALA B 1 251 ? -9.625 -21.141 -28.141 1 91.75 251 ALA B C 1
ATOM 6307 O O . ALA B 1 251 ? -9.367 -22.266 -28.578 1 91.75 251 ALA B O 1
ATOM 6308 N N . VAL B 1 252 ? -10.312 -20.234 -28.812 1 89.75 252 VAL B N 1
ATOM 6309 C CA . VAL B 1 252 ? -10.844 -20.531 -30.141 1 89.75 252 VAL B CA 1
ATOM 6310 C C . VAL B 1 252 ? -9.695 -20.688 -31.141 1 89.75 252 VAL B C 1
ATOM 6312 O O . VAL B 1 252 ? -9.711 -21.594 -31.969 1 89.75 252 VAL B O 1
ATOM 6315 N N . ALA B 1 253 ? -8.711 -19.844 -30.953 1 88.62 253 ALA B N 1
ATOM 6316 C CA . ALA B 1 253 ? -7.531 -19.938 -31.812 1 88.62 253 ALA B CA 1
ATOM 6317 C C . ALA B 1 253 ? -6.809 -21.266 -31.609 1 88.62 253 ALA B C 1
ATOM 6319 O O . ALA B 1 253 ? -6.289 -21.859 -32.562 1 88.62 253 ALA B O 1
ATOM 6320 N N . ASN B 1 254 ? -6.707 -21.719 -30.406 1 88.25 254 ASN B N 1
ATOM 6321 C CA . ASN B 1 254 ? -6.074 -23 -30.094 1 88.25 254 ASN B CA 1
ATOM 6322 C C . ASN B 1 254 ? -6.848 -24.172 -30.688 1 88.25 254 ASN B C 1
ATOM 6324 O O . ASN B 1 254 ? -6.258 -25.188 -31.062 1 88.25 254 ASN B O 1
ATOM 6328 N N . LYS B 1 255 ? -8.117 -24.016 -30.672 1 87.56 255 LYS B N 1
ATOM 6329 C CA . LYS B 1 255 ? -8.961 -25.047 -31.266 1 87.56 255 LYS B CA 1
ATOM 6330 C C . LYS B 1 255 ? -8.633 -25.25 -32.75 1 87.56 255 LYS B C 1
ATOM 6332 O O . LYS B 1 255 ? -8.617 -26.375 -33.219 1 87.56 255 LYS B O 1
ATOM 6337 N N . LEU B 1 256 ? -8.289 -24.219 -33.344 1 85.25 256 LEU B N 1
ATOM 6338 C CA . LEU B 1 256 ? -7.93 -24.266 -34.75 1 85.25 256 LEU B CA 1
ATOM 6339 C C . LEU B 1 256 ? -6.586 -24.953 -34.969 1 85.25 256 LEU B C 1
ATOM 6341 O O . LEU B 1 256 ? -6.312 -25.484 -36.031 1 85.25 256 LEU B O 1
ATOM 6345 N N . LYS B 1 257 ? -5.82 -25.047 -33.906 1 86.94 257 LYS B N 1
ATOM 6346 C CA . LYS B 1 257 ? -4.5 -25.672 -33.969 1 86.94 257 LYS B CA 1
ATOM 6347 C C . LYS B 1 257 ? -4.523 -27.078 -33.375 1 86.94 257 LYS B C 1
ATOM 6349 O O . LYS B 1 257 ? -3.473 -27.688 -33.156 1 86.94 257 LYS B O 1
ATOM 6354 N N . GLY B 1 258 ? -5.699 -27.531 -33.031 1 85.25 258 GLY B N 1
ATOM 6355 C CA . GLY B 1 258 ? -5.824 -28.891 -32.562 1 85.25 258 GLY B CA 1
ATOM 6356 C C . GLY B 1 258 ? -6.223 -28.984 -31.094 1 85.25 258 GLY B C 1
ATOM 6357 O O . GLY B 1 258 ? -6.484 -30.062 -30.578 1 85.25 258 GLY B O 1
ATOM 6358 N N . GLY B 1 259 ? -6.164 -27.859 -30.484 1 90.69 259 GLY B N 1
ATOM 6359 C CA . GLY B 1 259 ? -6.648 -27.828 -29.109 1 90.69 259 GLY B CA 1
ATOM 6360 C C . GLY B 1 259 ? -8.156 -27.766 -29.016 1 90.69 259 GLY B C 1
ATOM 6361 O O . GLY B 1 259 ? -8.859 -28.281 -29.891 1 90.69 259 GLY B O 1
ATOM 6362 N N . GLY B 1 260 ? -8.609 -27.375 -27.812 1 88.12 260 GLY B N 1
ATOM 6363 C CA . GLY B 1 260 ? -10.062 -27.281 -27.703 1 88.12 260 GLY B CA 1
ATOM 6364 C C . GLY B 1 260 ? -10.523 -26.922 -26.297 1 88.12 260 GLY B C 1
ATOM 6365 O O . GLY B 1 260 ? -9.727 -26.516 -25.453 1 88.12 260 GLY B O 1
ATOM 6366 N N . PHE B 1 261 ? -11.758 -26.844 -26.125 1 89 261 PHE B N 1
ATOM 6367 C CA . PHE B 1 261 ? -12.469 -26.688 -24.875 1 89 261 PHE B CA 1
ATOM 6368 C C . PHE B 1 261 ? -13.805 -27.422 -24.906 1 89 261 PHE B C 1
ATOM 6370 O O . PHE B 1 261 ? -14.273 -27.812 -25.969 1 89 261 PHE B O 1
ATOM 6377 N N . GLU B 1 262 ? -14.273 -27.672 -23.75 1 86.44 262 GLU B N 1
ATOM 6378 C CA . GLU B 1 262 ? -15.508 -28.453 -23.656 1 86.44 262 GLU B CA 1
ATOM 6379 C C . GLU B 1 262 ? -16.719 -27.609 -24.062 1 86.44 262 GLU B C 1
ATOM 6381 O O . GLU B 1 262 ? -16.938 -26.531 -23.5 1 86.44 262 GLU B O 1
ATOM 6386 N N . ALA B 1 263 ? -17.469 -28.062 -25 1 81.75 263 ALA B N 1
ATOM 6387 C CA . ALA B 1 263 ? -18.688 -27.375 -25.422 1 81.75 263 ALA B CA 1
ATOM 6388 C C . ALA B 1 263 ? -19.859 -27.75 -24.516 1 81.75 263 ALA B C 1
ATOM 6390 O O . ALA B 1 263 ? -20.094 -28.938 -24.266 1 81.75 263 ALA B O 1
ATOM 6391 N N . ASN B 1 264 ? -20.609 -26.828 -24.094 1 78.44 264 ASN B N 1
ATOM 6392 C CA . ASN B 1 264 ? -21.719 -27.016 -23.156 1 78.44 264 ASN B CA 1
ATOM 6393 C C . ASN B 1 264 ? -22.75 -28 -23.703 1 78.44 264 ASN B C 1
ATOM 6395 O O . ASN B 1 264 ? -23.359 -28.75 -22.953 1 78.44 264 ASN B O 1
ATOM 6399 N N . GLU B 1 265 ? -22.859 -28.016 -24.922 1 78.81 265 GLU B N 1
ATOM 6400 C CA . GLU B 1 265 ? -23.906 -28.828 -25.547 1 78.81 265 GLU B CA 1
ATOM 6401 C C . GLU B 1 265 ? -23.531 -30.312 -25.516 1 78.81 265 GLU B C 1
ATOM 6403 O O . GLU B 1 265 ? -24.406 -31.172 -25.594 1 78.81 265 GLU B O 1
ATOM 6408 N N . LYS B 1 266 ? -22.328 -30.562 -25.328 1 81 266 LYS B N 1
ATOM 6409 C CA . LYS B 1 266 ? -21.859 -31.938 -25.469 1 81 266 LYS B CA 1
ATOM 6410 C C . LYS B 1 266 ? -21.703 -32.625 -24.109 1 81 266 LYS B C 1
ATOM 6412 O O . LYS B 1 266 ? -21.719 -33.844 -24.016 1 81 266 LYS B O 1
ATOM 6417 N N . TYR B 1 267 ? -21.469 -31.859 -23.156 1 86.94 267 TYR B N 1
ATOM 6418 C CA . TYR B 1 267 ? -21.281 -32.406 -21.797 1 86.94 267 TYR B CA 1
ATOM 6419 C C . TYR B 1 267 ? -22.516 -32.125 -20.953 1 86.94 267 TYR B C 1
ATOM 6421 O O . TYR B 1 267 ? -23.094 -31.047 -20.984 1 86.94 267 TYR B O 1
ATOM 6429 N N . THR B 1 268 ? -22.891 -33.125 -20.266 1 85.75 268 THR B N 1
ATOM 6430 C CA . THR B 1 268 ? -24.078 -33 -19.422 1 85.75 268 THR B CA 1
ATOM 6431 C C . THR B 1 268 ? -23.703 -32.375 -18.078 1 85.75 268 THR B C 1
ATOM 6433 O O . THR B 1 268 ? -22.641 -32.688 -17.516 1 85.75 268 THR B O 1
ATOM 6436 N N . ASN B 1 269 ? -24.594 -31.484 -17.547 1 89.12 269 ASN B N 1
ATOM 6437 C CA . ASN B 1 269 ? -24.453 -30.859 -16.234 1 89.12 269 ASN B CA 1
ATOM 6438 C C . ASN B 1 269 ? -23.156 -30.078 -16.109 1 89.12 269 ASN B C 1
ATOM 6440 O O . ASN B 1 269 ? -22.453 -30.172 -15.102 1 89.12 269 ASN B O 1
ATOM 6444 N N . MET B 1 270 ? -22.812 -29.5 -17.188 1 91.81 270 MET B N 1
ATOM 6445 C CA . MET B 1 270 ? -21.531 -28.781 -17.203 1 91.81 270 MET B CA 1
ATOM 6446 C C . MET B 1 270 ? -21.734 -27.344 -17.672 1 91.81 270 MET B C 1
ATOM 6448 O O . MET B 1 270 ? -22.594 -27.078 -18.516 1 91.81 270 MET B O 1
ATOM 6452 N N . GLU B 1 271 ? -21.031 -26.422 -17.094 1 94.38 271 GLU B N 1
ATOM 6453 C CA . GLU B 1 271 ? -20.953 -25.031 -17.531 1 94.38 271 GLU B CA 1
ATOM 6454 C C . GLU B 1 271 ? -19.5 -24.625 -17.797 1 94.38 271 GLU B C 1
ATOM 6456 O O . GLU B 1 271 ? -18.594 -25 -17.047 1 94.38 271 GLU B O 1
ATOM 6461 N N . LEU B 1 272 ? -19.359 -23.969 -18.922 1 95.38 272 LEU B N 1
ATOM 6462 C CA . LEU B 1 272 ? -18.016 -23.516 -19.297 1 95.38 272 LEU B CA 1
ATOM 6463 C C . LEU B 1 272 ? -17.859 -22.016 -19.062 1 95.38 272 LEU B C 1
ATOM 6465 O O . LEU B 1 272 ? -18.734 -21.234 -19.453 1 95.38 272 LEU B O 1
ATOM 6469 N N . GLU B 1 273 ? -16.797 -21.609 -18.312 1 96.44 273 GLU B N 1
ATOM 6470 C CA . GLU B 1 273 ? -16.5 -20.203 -18.062 1 96.44 273 GLU B CA 1
ATOM 6471 C C . GLU B 1 273 ? -15.055 -19.875 -18.422 1 96.44 273 GLU B C 1
ATOM 6473 O O . GLU B 1 273 ? -14.141 -20.656 -18.125 1 96.44 273 GLU B O 1
ATOM 6478 N N . PHE B 1 274 ? -14.836 -18.766 -19.172 1 97.12 274 PHE B N 1
ATOM 6479 C CA . PHE B 1 274 ? -13.5 -18.281 -19.5 1 97.12 274 PHE B CA 1
ATOM 6480 C C . PHE B 1 274 ? -13.086 -17.156 -18.547 1 97.12 274 PHE B C 1
ATOM 6482 O O . PHE B 1 274 ? -13.898 -16.312 -18.188 1 97.12 274 PHE B O 1
ATOM 6489 N N . LEU B 1 275 ? -11.82 -17.109 -18.125 1 97.69 275 LEU B N 1
ATOM 6490 C CA . LEU B 1 275 ? -11.383 -16.156 -17.125 1 97.69 275 LEU B CA 1
ATOM 6491 C C . LEU B 1 275 ? -10.586 -15.023 -17.75 1 97.69 275 LEU B C 1
ATOM 6493 O O . LEU B 1 275 ? -10.211 -14.062 -17.078 1 97.69 275 LEU B O 1
ATOM 6497 N N . ASP B 1 276 ? -10.188 -15.117 -19 1 96.81 276 ASP B N 1
ATOM 6498 C CA . ASP B 1 276 ? -9.555 -14.062 -19.781 1 96.81 276 ASP B CA 1
ATOM 6499 C C . ASP B 1 276 ? -8.164 -13.742 -19.234 1 96.81 276 ASP B C 1
ATOM 6501 O O . ASP B 1 276 ? -7.746 -12.578 -19.219 1 96.81 276 ASP B O 1
ATOM 6505 N N . ILE B 1 277 ? -7.484 -14.648 -18.688 1 98.31 277 ILE B N 1
ATOM 6506 C CA . ILE B 1 277 ? -6.098 -14.477 -18.266 1 98.31 277 ILE B CA 1
ATOM 6507 C C . ILE B 1 277 ? -5.168 -14.703 -19.453 1 98.31 277 ILE B C 1
ATOM 6509 O O . ILE B 1 277 ? -5.191 -15.773 -20.078 1 98.31 277 ILE B O 1
ATOM 6513 N N . GLU B 1 278 ? -4.34 -13.742 -19.75 1 97.44 278 GLU B N 1
ATOM 6514 C CA . GLU B 1 278 ? -3.492 -13.766 -20.938 1 97.44 278 GLU B CA 1
ATOM 6515 C C . GLU B 1 278 ? -2.373 -14.789 -20.797 1 97.44 278 GLU B C 1
ATOM 6517 O O . GLU B 1 278 ? -2.172 -15.359 -19.719 1 97.44 278 GLU B O 1
ATOM 6522 N N . ASN B 1 279 ? -1.731 -15.07 -21.859 1 96.19 279 ASN B N 1
ATOM 6523 C CA . ASN B 1 279 ? -0.724 -16.125 -21.906 1 96.19 279 ASN B CA 1
ATOM 6524 C C . ASN B 1 279 ? 0.621 -15.641 -21.359 1 96.19 279 ASN B C 1
ATOM 6526 O O . ASN B 1 279 ? 0.751 -14.484 -20.953 1 96.19 279 ASN B O 1
ATOM 6530 N N . ILE B 1 280 ? 1.628 -16.469 -21.391 1 97.31 280 ILE B N 1
ATOM 6531 C CA . ILE B 1 280 ? 2.91 -16.234 -20.734 1 97.31 280 ILE B CA 1
ATOM 6532 C C . ILE B 1 280 ? 3.652 -15.109 -21.438 1 97.31 280 ILE B C 1
ATOM 6534 O O . ILE B 1 280 ? 4.445 -14.398 -20.828 1 97.31 280 ILE B O 1
ATOM 6538 N N . HIS B 1 281 ? 3.445 -14.992 -22.797 1 97.12 281 HIS B N 1
ATOM 6539 C CA . HIS B 1 281 ? 4.121 -13.938 -23.547 1 97.12 281 HIS B CA 1
ATOM 6540 C C . HIS B 1 281 ? 3.688 -12.555 -23.078 1 97.12 281 HIS B C 1
ATOM 6542 O O . HIS B 1 281 ? 4.523 -11.664 -22.891 1 97.12 281 HIS B O 1
ATOM 6548 N N . VAL B 1 282 ? 2.396 -12.438 -22.875 1 98 282 VAL B N 1
ATOM 6549 C CA . VAL B 1 282 ? 1.849 -11.172 -22.406 1 98 282 VAL B CA 1
ATOM 6550 C C . VAL B 1 282 ? 2.367 -10.883 -21 1 98 282 VAL B C 1
ATOM 6552 O O . VAL B 1 282 ? 2.699 -9.742 -20.672 1 98 282 VAL B O 1
ATOM 6555 N N . MET B 1 283 ? 2.439 -11.891 -20.188 1 98.38 283 MET B N 1
ATOM 6556 C CA . MET B 1 283 ? 2.934 -11.719 -18.812 1 98.38 283 MET B CA 1
ATOM 6557 C C . MET B 1 283 ? 4.395 -11.281 -18.812 1 98.38 283 MET B C 1
ATOM 6559 O O . MET B 1 283 ? 4.789 -10.43 -18.016 1 98.38 283 MET B O 1
ATOM 6563 N N . ARG B 1 284 ? 5.184 -11.891 -19.641 1 97.25 284 ARG B N 1
ATOM 6564 C CA . ARG B 1 284 ? 6.59 -11.523 -19.766 1 97.25 284 ARG B CA 1
ATOM 6565 C C . ARG B 1 284 ? 6.738 -10.062 -20.188 1 97.25 284 ARG B C 1
ATOM 6567 O O . ARG B 1 284 ? 7.535 -9.32 -19.609 1 97.25 284 ARG B O 1
ATOM 6574 N N . ASP B 1 285 ? 5.957 -9.711 -21.188 1 97.62 285 ASP B N 1
ATOM 6575 C CA . ASP B 1 285 ? 6.008 -8.336 -21.688 1 97.62 285 ASP B CA 1
ATOM 6576 C C . ASP B 1 285 ? 5.621 -7.344 -20.594 1 97.62 285 ASP B C 1
ATOM 6578 O O . ASP B 1 285 ? 6.242 -6.289 -20.453 1 97.62 285 ASP B O 1
ATOM 6582 N N . SER B 1 286 ? 4.605 -7.695 -19.906 1 98.19 286 SER B N 1
ATOM 6583 C CA . SER B 1 286 ? 4.148 -6.863 -18.797 1 98.19 286 SER B CA 1
ATOM 6584 C C . SER B 1 286 ? 5.23 -6.711 -17.734 1 98.19 286 SER B C 1
ATOM 6586 O O . SER B 1 286 ? 5.469 -5.605 -17.234 1 98.19 286 SER B O 1
ATOM 6588 N N . MET B 1 287 ? 5.883 -7.773 -17.406 1 97.12 287 MET B N 1
ATOM 6589 C CA . MET B 1 287 ? 6.949 -7.762 -16.406 1 97.12 287 MET B CA 1
ATOM 6590 C C . MET B 1 287 ? 8.117 -6.895 -16.859 1 97.12 287 MET B C 1
ATOM 6592 O O . MET B 1 287 ? 8.703 -6.156 -16.062 1 97.12 287 MET B O 1
ATOM 6596 N N . ASN B 1 288 ? 8.453 -7.023 -18.094 1 95.81 288 ASN B N 1
ATOM 6597 C CA . ASN B 1 288 ? 9.539 -6.211 -18.641 1 95.81 288 ASN B CA 1
ATOM 6598 C C . ASN B 1 288 ? 9.227 -4.723 -18.547 1 95.81 288 ASN B C 1
ATOM 6600 O O . ASN B 1 288 ? 10.086 -3.922 -18.172 1 95.81 288 ASN B O 1
ATOM 6604 N N . LYS B 1 289 ? 8.023 -4.391 -18.891 1 97.12 289 LYS B N 1
ATOM 6605 C CA . LYS B 1 289 ? 7.594 -2.998 -18.766 1 97.12 289 LYS B CA 1
ATOM 6606 C C . LYS B 1 289 ? 7.648 -2.527 -17.312 1 97.12 289 LYS B C 1
ATOM 6608 O O . LYS B 1 289 ? 8.047 -1.394 -17.047 1 97.12 289 LYS B O 1
ATOM 6613 N N . LEU B 1 290 ? 7.18 -3.373 -16.422 1 96.5 290 LEU B N 1
ATOM 6614 C CA . LEU B 1 290 ? 7.207 -3.031 -15 1 96.5 290 LEU B CA 1
ATOM 6615 C C . LEU B 1 290 ? 8.633 -2.773 -14.531 1 96.5 290 LEU B C 1
ATOM 6617 O O . LEU B 1 290 ? 8.883 -1.818 -13.789 1 96.5 290 LEU B O 1
ATOM 6621 N N . ARG B 1 291 ? 9.516 -3.637 -14.945 1 93.69 291 ARG B N 1
ATOM 6622 C CA . ARG B 1 291 ? 10.93 -3.459 -14.617 1 93.69 291 ARG B CA 1
ATOM 6623 C C . ARG B 1 291 ? 11.422 -2.084 -15.047 1 93.69 291 ARG B C 1
ATOM 6625 O O . ARG B 1 291 ? 12.07 -1.376 -14.266 1 93.69 291 ARG B O 1
ATOM 6632 N N . ASP B 1 292 ? 11.102 -1.706 -16.234 1 92.25 292 ASP B N 1
ATOM 6633 C CA . ASP B 1 292 ? 11.547 -0.427 -16.766 1 92.25 292 ASP B CA 1
ATOM 6634 C C . ASP B 1 292 ? 10.984 0.741 -15.969 1 92.25 292 ASP B C 1
ATOM 6636 O O . ASP B 1 292 ? 11.68 1.722 -15.711 1 92.25 292 ASP B O 1
ATOM 6640 N N . VAL B 1 293 ? 9.773 0.598 -15.57 1 91.62 293 VAL B N 1
ATOM 6641 C CA . VAL B 1 293 ? 9.109 1.657 -14.828 1 91.62 293 VAL B CA 1
ATOM 6642 C C . VAL B 1 293 ? 9.695 1.75 -13.422 1 91.62 293 VAL B C 1
ATOM 6644 O O . VAL B 1 293 ? 9.945 2.848 -12.914 1 91.62 293 VAL B O 1
ATOM 6647 N N . CYS B 1 294 ? 9.914 0.651 -12.773 1 88.88 294 CYS B N 1
ATOM 6648 C CA . CYS B 1 294 ? 10.406 0.595 -11.406 1 88.88 294 CYS B CA 1
ATOM 6649 C C . CYS B 1 294 ? 11.828 1.141 -11.312 1 88.88 294 CYS B C 1
ATOM 6651 O O . CYS B 1 294 ? 12.219 1.693 -10.281 1 88.88 294 CYS B O 1
ATOM 6653 N N . TYR B 1 295 ? 12.586 1.097 -12.328 1 86.25 295 TYR B N 1
ATOM 6654 C CA . TYR B 1 295 ? 13.992 1.462 -12.258 1 86.25 295 TYR B CA 1
ATOM 6655 C C . TYR B 1 295 ? 14.281 2.697 -13.102 1 86.25 295 TYR B C 1
ATOM 6657 O O . TYR B 1 295 ? 15.445 3.029 -13.352 1 86.25 295 TYR B O 1
ATOM 6665 N N . ALA B 1 296 ? 13.18 3.311 -13.516 1 82 296 ALA B N 1
ATOM 6666 C CA . ALA B 1 296 ? 13.344 4.605 -14.172 1 82 296 ALA B CA 1
ATOM 6667 C C . ALA B 1 296 ? 13.93 5.637 -13.219 1 82 296 ALA B C 1
ATOM 6669 O O . ALA B 1 296 ? 13.719 5.562 -12 1 82 296 ALA B O 1
ATOM 6670 N N . ILE B 1 297 ? 14.617 6.566 -13.703 1 78 297 ILE B N 1
ATOM 6671 C CA . ILE B 1 297 ? 15.258 7.59 -12.883 1 78 297 ILE B CA 1
ATOM 6672 C C . ILE B 1 297 ? 14.195 8.531 -12.312 1 78 297 ILE B C 1
ATOM 6674 O O . ILE B 1 297 ? 14.18 8.797 -11.109 1 78 297 ILE B O 1
ATOM 6678 N N . ASP B 1 298 ? 13.336 9.016 -13.172 1 80.06 298 ASP B N 1
ATOM 6679 C CA . ASP B 1 298 ? 12.305 9.945 -12.727 1 80.06 298 ASP B CA 1
ATOM 6680 C C . ASP B 1 298 ? 11.008 9.219 -12.375 1 80.06 298 ASP B C 1
ATOM 6682 O O . ASP B 1 298 ? 10.766 8.109 -12.867 1 80.06 298 ASP B O 1
ATOM 6686 N N . ASP B 1 299 ? 10.281 9.797 -11.516 1 80.38 299 ASP B N 1
ATOM 6687 C CA . ASP B 1 299 ? 9.008 9.203 -11.125 1 80.38 299 ASP B CA 1
ATOM 6688 C C . ASP B 1 299 ? 7.836 10.031 -11.648 1 80.38 299 ASP B C 1
ATOM 6690 O O . ASP B 1 299 ? 6.762 10.039 -11.047 1 80.38 299 ASP B O 1
ATOM 6694 N N . VAL B 1 300 ? 8.164 10.711 -12.703 1 85.62 300 VAL B N 1
ATOM 6695 C CA . VAL B 1 300 ? 7.09 11.484 -13.32 1 85.62 300 VAL B CA 1
ATOM 6696 C C . VAL B 1 300 ? 6.043 10.531 -13.906 1 85.62 300 VAL B C 1
ATOM 6698 O O . VAL B 1 300 ? 6.387 9.516 -14.508 1 85.62 300 VAL B O 1
ATOM 6701 N N . HIS B 1 301 ? 4.777 10.781 -13.664 1 92.19 301 HIS B N 1
ATOM 6702 C CA . HIS B 1 301 ? 3.652 9.984 -14.141 1 92.19 301 HIS B CA 1
ATOM 6703 C C . HIS B 1 301 ? 3.748 8.547 -13.641 1 92.19 301 HIS B C 1
ATOM 6705 O O . HIS B 1 301 ? 3.525 7.605 -14.414 1 92.19 301 HIS B O 1
ATOM 6711 N N . TRP B 1 302 ? 4.18 8.406 -12.477 1 92.62 302 TRP B N 1
ATOM 6712 C CA . TRP B 1 302 ? 4.438 7.102 -11.867 1 92.62 302 TRP B CA 1
ATOM 6713 C C . TRP B 1 302 ? 3.211 6.203 -11.969 1 92.62 302 TRP B C 1
ATOM 6715 O O . TRP B 1 302 ? 3.287 5.094 -12.508 1 92.62 302 TRP B O 1
ATOM 6725 N N . TYR B 1 303 ? 2.049 6.691 -11.547 1 93.81 303 TYR B N 1
ATOM 6726 C CA . TYR B 1 303 ? 0.853 5.859 -11.469 1 93.81 303 TYR B CA 1
ATOM 6727 C C . TYR B 1 303 ? 0.312 5.559 -12.859 1 93.81 303 TYR B C 1
ATOM 6729 O O . TYR B 1 303 ? -0.153 4.449 -13.133 1 93.81 303 TYR B O 1
ATOM 6737 N N . ALA B 1 304 ? 0.403 6.527 -13.711 1 94 304 ALA B N 1
ATOM 6738 C CA . ALA B 1 304 ? -0.006 6.297 -15.094 1 94 304 ALA B CA 1
ATOM 6739 C C . ALA B 1 304 ? 0.901 5.277 -15.773 1 94 304 ALA B C 1
ATOM 6741 O O . ALA B 1 304 ? 0.427 4.414 -16.516 1 94 304 ALA B O 1
ATOM 6742 N N . ASN B 1 305 ? 2.209 5.414 -15.555 1 95.38 305 ASN B N 1
ATOM 6743 C CA . ASN B 1 305 ? 3.166 4.465 -16.109 1 95.38 305 ASN B CA 1
ATOM 6744 C C . ASN B 1 305 ? 2.955 3.062 -15.555 1 95.38 305 ASN B C 1
ATOM 6746 O O . ASN B 1 305 ? 3.02 2.078 -16.281 1 95.38 305 ASN B O 1
ATOM 6750 N N . LEU B 1 306 ? 2.721 3.01 -14.266 1 95.75 306 LEU B N 1
ATOM 6751 C CA . LEU B 1 306 ? 2.443 1.731 -13.625 1 95.75 306 LEU B CA 1
ATOM 6752 C C . LEU B 1 306 ? 1.23 1.057 -14.25 1 95.75 306 LEU B C 1
ATOM 6754 O O . LEU B 1 306 ? 1.265 -0.139 -14.547 1 95.75 306 LEU B O 1
ATOM 6758 N N . GLU B 1 307 ? 0.203 1.845 -14.43 1 95.75 307 GLU B N 1
ATOM 6759 C CA . GLU B 1 307 ? -1.008 1.309 -15.047 1 95.75 307 GLU B CA 1
ATOM 6760 C C . GLU B 1 307 ? -0.733 0.801 -16.453 1 95.75 307 GLU B C 1
ATOM 6762 O O . GLU B 1 307 ? -1.274 -0.227 -16.875 1 95.75 307 GLU B O 1
ATOM 6767 N N . SER B 1 308 ? 0.11 1.512 -17.156 1 96.31 308 SER B N 1
ATOM 6768 C CA . SER B 1 308 ? 0.387 1.188 -18.547 1 96.31 308 SER B CA 1
ATOM 6769 C C . SER B 1 308 ? 1.1 -0.154 -18.672 1 96.31 308 SER B C 1
ATOM 6771 O O . SER B 1 308 ? 1.072 -0.781 -19.734 1 96.31 308 SER B O 1
ATOM 6773 N N . THR B 1 309 ? 1.8 -0.606 -17.656 1 97.81 309 THR B N 1
ATOM 6774 C CA . THR B 1 309 ? 2.465 -1.903 -17.688 1 97.81 309 THR B CA 1
ATOM 6775 C C . THR B 1 309 ? 1.442 -3.035 -17.703 1 97.81 309 THR B C 1
ATOM 6777 O O . THR B 1 309 ? 1.764 -4.164 -18.094 1 97.81 309 THR B O 1
ATOM 6780 N N . LYS B 1 310 ? 0.221 -2.785 -17.141 1 97.94 310 LYS B N 1
ATOM 6781 C CA . LYS B 1 310 ? -0.899 -3.717 -17.031 1 97.94 310 LYS B CA 1
ATOM 6782 C C . LYS B 1 310 ? -0.597 -4.824 -16.016 1 97.94 310 LYS B C 1
ATOM 6784 O O . LYS B 1 310 ? -1.38 -5.762 -15.867 1 97.94 310 LYS B O 1
ATOM 6789 N N . TRP B 1 311 ? 0.527 -4.703 -15.344 1 98.31 311 TRP B N 1
ATOM 6790 C CA . TRP B 1 311 ? 0.913 -5.754 -14.414 1 98.31 311 TRP B CA 1
ATOM 6791 C C . TRP B 1 311 ? -0.163 -5.965 -13.352 1 98.31 311 TRP B C 1
ATOM 6793 O O . TRP B 1 311 ? -0.603 -7.09 -13.117 1 98.31 311 TRP B O 1
ATOM 6803 N N . LEU B 1 312 ? -0.614 -4.891 -12.766 1 97.81 312 LEU B N 1
ATOM 6804 C CA . LEU B 1 312 ? -1.59 -4.992 -11.688 1 97.81 312 LEU B CA 1
ATOM 6805 C C . LEU B 1 312 ? -2.941 -5.457 -12.219 1 97.81 312 LEU B C 1
ATOM 6807 O O . LEU B 1 312 ? -3.693 -6.129 -11.508 1 97.81 312 LEU B O 1
ATOM 6811 N N . GLU B 1 313 ? -3.242 -5.145 -13.43 1 97.69 313 GLU B N 1
ATOM 6812 C CA . GLU B 1 313 ? -4.453 -5.664 -14.062 1 97.69 313 GLU B CA 1
ATOM 6813 C C . GLU B 1 313 ? -4.387 -7.184 -14.203 1 97.69 313 GLU B C 1
ATOM 6815 O O . GLU B 1 313 ? -5.395 -7.871 -14.016 1 97.69 313 GLU B O 1
ATOM 6820 N N . HIS B 1 314 ? -3.234 -7.641 -14.602 1 98.5 314 HIS B N 1
ATOM 6821 C CA . HIS B 1 314 ? -3.062 -9.086 -14.711 1 98.5 314 HIS B CA 1
ATOM 6822 C C . HIS B 1 314 ? -3.17 -9.758 -13.352 1 98.5 314 HIS B C 1
ATOM 6824 O O . HIS B 1 314 ? -3.752 -10.836 -13.227 1 98.5 314 HIS B O 1
ATOM 6830 N N . ILE B 1 315 ? -2.596 -9.133 -12.328 1 98.56 315 ILE B N 1
ATOM 6831 C CA . ILE B 1 315 ? -2.721 -9.648 -10.969 1 98.56 315 ILE B CA 1
ATOM 6832 C C . ILE B 1 315 ? -4.195 -9.727 -10.586 1 98.56 315 ILE B C 1
ATOM 6834 O O . ILE B 1 315 ? -4.645 -10.727 -10.023 1 98.56 315 ILE B O 1
ATOM 6838 N N . LYS B 1 316 ? -4.91 -8.68 -10.906 1 97.62 316 LYS B N 1
ATOM 6839 C CA . LYS B 1 316 ? -6.34 -8.602 -10.633 1 97.62 316 LYS B CA 1
ATOM 6840 C C . LYS B 1 316 ? -7.09 -9.766 -11.281 1 97.62 316 LYS B C 1
ATOM 6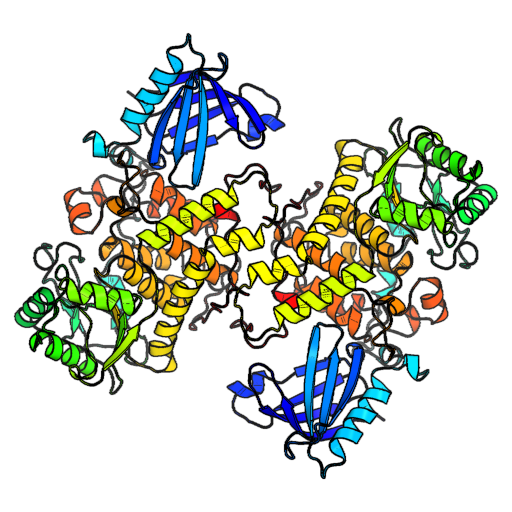842 O O . LYS B 1 316 ? -7.938 -10.391 -10.641 1 97.62 316 LYS B O 1
ATOM 6847 N N . LEU B 1 317 ? -6.801 -10.055 -12.484 1 98.06 317 LEU B N 1
ATOM 6848 C CA . LEU B 1 317 ? -7.527 -11.078 -13.227 1 98.06 317 LEU B CA 1
ATOM 6849 C C . LEU B 1 317 ? -7.258 -12.469 -12.641 1 98.06 317 LEU B C 1
ATOM 6851 O O . LEU B 1 317 ? -8.172 -13.281 -12.531 1 98.06 317 LEU B O 1
ATOM 6855 N N . VAL B 1 318 ? -6.051 -12.734 -12.305 1 98.69 318 VAL B N 1
ATOM 6856 C CA . VAL B 1 318 ? -5.707 -14.023 -11.711 1 98.69 318 VAL B CA 1
ATOM 6857 C C . VAL B 1 318 ? -6.41 -14.18 -10.367 1 98.69 318 VAL B C 1
ATOM 6859 O O . VAL B 1 318 ? -7.016 -15.219 -10.094 1 98.69 318 VAL B O 1
ATOM 6862 N N . LEU B 1 319 ? -6.32 -13.148 -9.57 1 98.44 319 LEU B N 1
ATOM 6863 C CA . LEU B 1 319 ? -6.949 -13.188 -8.25 1 98.44 319 LEU B CA 1
ATOM 6864 C C . LEU B 1 319 ? -8.461 -13.32 -8.375 1 98.44 319 LEU B C 1
ATOM 6866 O O . LEU B 1 319 ? -9.086 -14.086 -7.637 1 98.44 319 LEU B O 1
ATOM 6870 N N . ALA B 1 320 ? -9.055 -12.562 -9.305 1 98.12 320 ALA B N 1
ATOM 6871 C CA . ALA B 1 320 ? -10.492 -12.633 -9.547 1 98.12 320 ALA B CA 1
ATOM 6872 C C . ALA B 1 320 ? -10.906 -14.039 -9.977 1 98.12 320 ALA B C 1
ATOM 6874 O O . ALA B 1 320 ? -11.969 -14.531 -9.578 1 98.12 320 ALA B O 1
ATOM 6875 N N . GLY B 1 321 ? -10.102 -14.617 -10.852 1 98.62 321 GLY B N 1
ATOM 6876 C CA . GLY B 1 321 ? -10.367 -15.992 -11.25 1 98.62 321 GLY B CA 1
ATOM 6877 C C . GLY B 1 321 ? -10.391 -16.953 -10.086 1 98.62 321 GLY B C 1
ATOM 6878 O O . GLY B 1 321 ? -11.273 -17.812 -9.992 1 98.62 321 GLY B O 1
ATOM 6879 N N . ALA B 1 322 ? -9.43 -16.859 -9.219 1 98.75 322 ALA B N 1
ATOM 6880 C CA . ALA B 1 322 ? -9.383 -17.719 -8.039 1 98.75 322 ALA B CA 1
ATOM 6881 C C . ALA B 1 322 ? -10.609 -17.5 -7.156 1 98.75 322 ALA B C 1
ATOM 6883 O O . ALA B 1 322 ? -11.195 -18.469 -6.652 1 98.75 322 ALA B O 1
ATOM 6884 N N . ILE B 1 323 ? -11 -16.266 -6.961 1 98.12 323 ILE B N 1
ATOM 6885 C CA . ILE B 1 323 ? -12.156 -15.938 -6.145 1 98.12 323 ILE B CA 1
ATOM 6886 C C . ILE B 1 323 ? -13.414 -16.547 -6.762 1 98.12 323 ILE B C 1
ATOM 6888 O O . ILE B 1 323 ? -14.289 -17.047 -6.043 1 98.12 323 ILE B O 1
ATOM 6892 N N . PHE B 1 324 ? -13.539 -16.484 -8.055 1 98.19 324 PHE B N 1
ATOM 6893 C CA . PHE B 1 324 ? -14.656 -17.062 -8.773 1 98.19 324 PHE B CA 1
ATOM 6894 C C . PHE B 1 324 ? -14.766 -18.562 -8.484 1 98.19 324 PHE B C 1
ATOM 6896 O O . PHE B 1 324 ? -15.852 -19.062 -8.18 1 98.19 324 PHE B O 1
ATOM 6903 N N . ILE B 1 325 ? -13.648 -19.266 -8.555 1 98.5 325 ILE B N 1
ATOM 6904 C CA . ILE B 1 325 ? -13.609 -20.688 -8.281 1 98.5 325 ILE B CA 1
ATOM 6905 C C . ILE B 1 325 ? -14.031 -20.953 -6.836 1 98.5 325 ILE B C 1
ATOM 6907 O O . ILE B 1 325 ? -14.82 -21.859 -6.57 1 98.5 325 ILE B O 1
ATOM 6911 N N . VAL B 1 326 ? -13.477 -20.188 -5.949 1 98 326 VAL B N 1
ATOM 6912 C CA . VAL B 1 326 ? -13.805 -20.328 -4.535 1 98 326 VAL B CA 1
ATOM 6913 C C . VAL B 1 326 ? -15.305 -20.125 -4.328 1 98 326 VAL B C 1
ATOM 6915 O O . VAL B 1 326 ? -15.93 -20.875 -3.568 1 98 326 VAL B O 1
ATOM 6918 N N . ASP B 1 327 ? -15.852 -19.125 -4.988 1 96.62 327 ASP B N 1
ATOM 6919 C CA . ASP B 1 327 ? -17.281 -18.859 -4.891 1 96.62 327 ASP B CA 1
ATOM 6920 C C . ASP B 1 327 ? -18.094 -20.062 -5.383 1 96.62 327 ASP B C 1
ATOM 6922 O O . ASP B 1 327 ? -19.094 -20.438 -4.762 1 96.62 327 ASP B O 1
ATOM 6926 N N . LEU B 1 328 ? -17.734 -20.641 -6.488 1 96.19 328 LEU B N 1
ATOM 6927 C CA . LEU B 1 328 ? -18.422 -21.797 -7.062 1 96.19 328 LEU B CA 1
ATOM 6928 C C . LEU B 1 328 ? -18.422 -22.969 -6.086 1 96.19 328 LEU B C 1
ATOM 6930 O O . LEU B 1 328 ? -19.453 -23.625 -5.91 1 96.19 328 LEU B O 1
ATOM 6934 N N . VAL B 1 329 ? -17.312 -23.188 -5.426 1 94.88 329 VAL B N 1
ATOM 6935 C CA . VAL B 1 329 ? -17.141 -24.375 -4.605 1 94.88 329 VAL B CA 1
ATOM 6936 C C . VAL B 1 329 ? -17.734 -24.141 -3.223 1 94.88 329 VAL B C 1
ATOM 6938 O O . VAL B 1 329 ? -18.406 -25.031 -2.674 1 94.88 329 VAL B O 1
ATOM 6941 N N . GLU B 1 330 ? -17.562 -23 -2.66 1 93.56 330 GLU B N 1
ATOM 6942 C CA . GLU B 1 330 ? -17.891 -22.734 -1.266 1 93.56 330 GLU B CA 1
ATOM 6943 C C . GLU B 1 330 ? -19.344 -22.266 -1.13 1 93.56 330 GLU B C 1
ATOM 6945 O O . GLU B 1 330 ? -20.047 -22.641 -0.189 1 93.56 330 GLU B O 1
ATOM 6950 N N . ARG B 1 331 ? -19.734 -21.406 -1.969 1 91.5 331 ARG B N 1
ATOM 6951 C CA . ARG B 1 331 ? -21.047 -20.781 -1.809 1 91.5 331 ARG B CA 1
ATOM 6952 C C . ARG B 1 331 ? -22.078 -21.469 -2.682 1 91.5 331 ARG B C 1
ATOM 6954 O O . ARG B 1 331 ? -23.25 -21.594 -2.279 1 91.5 331 ARG B O 1
ATOM 6961 N N . ARG B 1 332 ? -21.672 -21.906 -3.873 1 91.19 332 ARG B N 1
ATOM 6962 C CA . ARG B 1 332 ? -22.641 -22.438 -4.82 1 91.19 332 ARG B CA 1
ATOM 6963 C C . ARG B 1 332 ? -22.594 -23.969 -4.852 1 91.19 332 ARG B C 1
ATOM 6965 O O . ARG B 1 332 ? -23.453 -24.609 -5.445 1 91.19 332 ARG B O 1
ATOM 6972 N N . TYR B 1 333 ? -21.562 -24.562 -4.324 1 91.12 333 TYR B N 1
ATOM 6973 C CA . TYR B 1 333 ? -21.391 -26 -4.133 1 91.12 333 TYR B CA 1
ATOM 6974 C C . TYR B 1 333 ? -21.297 -26.719 -5.469 1 91.12 333 TYR B C 1
ATOM 6976 O O . TYR B 1 333 ? -21.875 -27.797 -5.648 1 91.12 333 TYR B O 1
ATOM 6984 N N . HIS B 1 334 ? -20.656 -26.094 -6.469 1 93.56 334 HIS B N 1
ATOM 6985 C CA . HIS B 1 334 ? -20.344 -26.734 -7.738 1 93.56 334 HIS B CA 1
ATOM 6986 C C . HIS B 1 334 ? -18.906 -27.25 -7.754 1 93.56 334 HIS B C 1
ATOM 6988 O O . HIS B 1 334 ? -18.016 -26.609 -7.18 1 93.56 334 HIS B O 1
ATOM 6994 N N . SER B 1 335 ? -18.703 -28.391 -8.375 1 94.12 335 SER B N 1
ATOM 6995 C CA . SER B 1 335 ? -17.344 -28.844 -8.641 1 94.12 335 SER B CA 1
ATOM 6996 C C . SER B 1 335 ? -16.719 -28.062 -9.805 1 94.12 335 SER B C 1
ATOM 6998 O O . SER B 1 335 ? -17.438 -27.531 -10.648 1 94.12 335 SER B O 1
ATOM 7000 N N . VAL B 1 336 ? -15.422 -28 -9.734 1 97.06 336 VAL B N 1
ATOM 7001 C CA . VAL B 1 336 ? -14.766 -27.156 -10.727 1 97.06 336 VAL B CA 1
ATOM 7002 C C . VAL B 1 336 ? -13.617 -27.922 -11.367 1 97.06 336 VAL B C 1
ATOM 7004 O O . VAL B 1 336 ? -12.867 -28.625 -10.68 1 97.06 336 VAL B O 1
ATOM 7007 N N . ILE B 1 337 ? -13.508 -27.906 -12.656 1 97.5 337 ILE B N 1
ATOM 7008 C CA . ILE B 1 337 ? -12.344 -28.359 -13.406 1 97.5 337 ILE B CA 1
ATOM 7009 C C . ILE B 1 337 ? -11.625 -27.172 -14.023 1 97.5 337 ILE B C 1
ATOM 7011 O O . ILE B 1 337 ? -12.188 -26.453 -14.859 1 97.5 337 ILE B O 1
ATOM 7015 N N . VAL B 1 338 ? -10.422 -26.922 -13.594 1 98.62 338 VAL B N 1
ATOM 7016 C CA . VAL B 1 338 ? -9.641 -25.781 -14.062 1 98.62 338 VAL B CA 1
ATOM 7017 C C . VAL B 1 338 ? -8.664 -26.25 -15.141 1 98.62 338 VAL B C 1
ATOM 7019 O O . VAL B 1 338 ? -7.945 -27.234 -14.961 1 98.62 338 VAL B O 1
ATOM 7022 N N . HIS B 1 339 ? -8.656 -25.562 -16.25 1 96 339 HIS B N 1
ATOM 7023 C CA . HIS B 1 339 ? -7.617 -25.922 -17.203 1 96 339 HIS B CA 1
ATOM 7024 C C . HIS B 1 339 ? -7.277 -24.734 -18.109 1 96 339 HIS B C 1
ATOM 7026 O O . HIS B 1 339 ? -7.918 -23.688 -18.031 1 96 339 HIS B O 1
ATOM 7032 N N . CYS B 1 340 ? -6.207 -24.828 -18.766 1 95 340 CYS B N 1
ATOM 7033 C CA . CYS B 1 340 ? -5.754 -24 -19.875 1 95 340 CYS B CA 1
ATOM 7034 C C . CYS B 1 340 ? -5.215 -24.859 -21.016 1 95 340 CYS B C 1
ATOM 7036 O O . CYS B 1 340 ? -5.676 -25.984 -21.234 1 95 340 CYS B O 1
ATOM 7038 N N . SER B 1 341 ? -4.23 -24.375 -21.812 1 94.5 341 SER B N 1
ATOM 7039 C CA . SER B 1 341 ? -3.748 -25.172 -22.938 1 94.5 341 SER B CA 1
ATOM 7040 C C . SER B 1 341 ? -3.01 -26.406 -22.469 1 94.5 341 SER B C 1
ATOM 7042 O O . SER B 1 341 ? -3.387 -27.531 -22.812 1 94.5 341 SER B O 1
ATOM 7044 N N . ASP B 1 342 ? -2.035 -26.219 -21.547 1 94.06 342 ASP B N 1
ATOM 7045 C CA . ASP B 1 342 ? -1.225 -27.359 -21.094 1 94.06 342 ASP B CA 1
ATOM 7046 C C . ASP B 1 342 ? -1.485 -27.688 -19.625 1 94.06 342 ASP B C 1
ATOM 7048 O O . ASP B 1 342 ? -1.12 -28.75 -19.156 1 94.06 342 ASP B O 1
ATOM 7052 N N . GLY B 1 343 ? -2.014 -26.781 -18.906 1 95.62 343 GLY B N 1
ATOM 7053 C CA . GLY B 1 343 ? -2.48 -27.047 -17.547 1 95.62 343 GLY B CA 1
ATOM 7054 C C . GLY B 1 343 ? -1.38 -26.969 -16.516 1 95.62 343 GLY B C 1
ATOM 7055 O O . GLY B 1 343 ? -1.468 -27.594 -15.461 1 95.62 343 GLY B O 1
ATOM 7056 N N . TRP B 1 344 ? -0.3 -26.219 -16.812 1 96.06 344 TRP B N 1
ATOM 7057 C CA . TRP B 1 344 ? 0.742 -26.219 -15.797 1 96.06 344 TRP B CA 1
ATOM 7058 C C . TRP B 1 344 ? 1.055 -24.797 -15.336 1 96.06 344 TRP B C 1
ATOM 7060 O O . TRP B 1 344 ? 1.671 -24.609 -14.281 1 96.06 344 TRP B O 1
ATOM 7070 N N . ASP B 1 345 ? 0.665 -23.688 -16.016 1 97.88 345 ASP B N 1
ATOM 7071 C CA . ASP B 1 345 ? 0.975 -22.312 -15.633 1 97.88 345 ASP B CA 1
ATOM 7072 C C . ASP B 1 345 ? -0.202 -21.672 -14.906 1 97.88 345 ASP B C 1
ATOM 7074 O O . ASP B 1 345 ? -0.29 -21.734 -13.68 1 97.88 345 ASP B O 1
ATOM 7078 N N . ARG B 1 346 ? -1.223 -21.141 -15.734 1 98.5 346 ARG B N 1
ATOM 7079 C CA . ARG B 1 346 ? -2.371 -20.453 -15.164 1 98.5 346 ARG B CA 1
ATOM 7080 C C . ARG B 1 346 ? -3.201 -21.391 -14.297 1 98.5 346 ARG B C 1
ATOM 7082 O O . ARG B 1 346 ? -3.791 -20.969 -13.297 1 98.5 346 ARG B O 1
ATOM 7089 N N . THR B 1 347 ? -3.205 -22.656 -14.656 1 98.62 347 THR B N 1
ATOM 7090 C CA . THR B 1 347 ? -3.941 -23.672 -13.891 1 98.62 347 THR B CA 1
ATOM 7091 C C . THR B 1 347 ? -3.4 -23.766 -12.469 1 98.62 347 THR B C 1
ATOM 7093 O O . THR B 1 347 ? -4.168 -23.75 -11.5 1 98.62 347 THR B O 1
ATOM 7096 N N . ALA B 1 348 ? -2.088 -23.797 -12.352 1 98.62 348 ALA B N 1
ATOM 7097 C CA . ALA B 1 348 ? -1.464 -23.875 -11.031 1 98.62 348 ALA B CA 1
ATOM 7098 C C . ALA B 1 348 ? -1.721 -22.609 -10.227 1 98.62 348 ALA B C 1
ATOM 7100 O O . ALA B 1 348 ? -1.899 -22.672 -9.008 1 98.62 348 ALA B O 1
ATOM 7101 N N . GLN B 1 349 ? -1.712 -21.453 -10.859 1 98.81 349 GLN B N 1
ATOM 7102 C CA . GLN B 1 349 ? -2.02 -20.203 -10.18 1 98.81 349 GLN B CA 1
ATOM 7103 C C . GLN B 1 349 ? -3.422 -20.234 -9.578 1 98.81 349 GLN B C 1
ATOM 7105 O O . GLN B 1 349 ? -3.609 -19.906 -8.406 1 98.81 349 GLN B O 1
ATOM 7110 N N . LEU B 1 350 ? -4.344 -20.672 -10.391 1 98.88 350 LEU B N 1
ATOM 7111 C CA . LEU B 1 350 ? -5.746 -20.641 -10 1 98.88 350 LEU B CA 1
ATOM 7112 C C . LEU B 1 350 ? -6.043 -21.672 -8.922 1 98.88 350 LEU B C 1
ATOM 7114 O O . LEU B 1 350 ? -6.676 -21.359 -7.914 1 98.88 350 LEU B O 1
ATOM 7118 N N . THR B 1 351 ? -5.605 -22.938 -9.125 1 98.75 351 THR B N 1
ATOM 7119 C CA . THR B 1 351 ? -5.852 -23.953 -8.117 1 98.75 351 THR B CA 1
ATOM 7120 C C . THR B 1 351 ? -5.113 -23.641 -6.824 1 98.75 351 THR B C 1
ATOM 7122 O O . THR B 1 351 ? -5.672 -23.766 -5.734 1 98.75 351 THR B O 1
ATOM 7125 N N . GLY B 1 352 ? -3.861 -23.188 -6.996 1 98.75 352 GLY B N 1
ATOM 7126 C CA . GLY B 1 352 ? -3.086 -22.812 -5.824 1 98.75 352 GLY B CA 1
ATOM 7127 C C . GLY B 1 352 ? -3.73 -21.719 -5.004 1 98.75 352 GLY B C 1
ATOM 7128 O O . GLY B 1 352 ? -3.871 -21.844 -3.785 1 98.75 352 GLY B O 1
ATOM 7129 N N . LEU B 1 353 ? -4.133 -20.672 -5.648 1 98.88 353 LEU B N 1
ATOM 7130 C CA . LEU B 1 353 ? -4.746 -19.547 -4.957 1 98.88 353 LEU B CA 1
ATOM 7131 C C . LEU B 1 353 ? -6.098 -19.938 -4.367 1 98.88 353 LEU B C 1
ATOM 7133 O O . LEU B 1 353 ? -6.43 -19.531 -3.248 1 98.88 353 LEU B O 1
ATOM 7137 N N . SER B 1 354 ? -6.859 -20.719 -5.129 1 98.75 354 SER B N 1
ATOM 7138 C CA . SER B 1 354 ? -8.156 -21.141 -4.625 1 98.75 354 SER B CA 1
ATOM 7139 C C . SER B 1 354 ? -8.016 -21.953 -3.336 1 98.75 354 SER B C 1
ATOM 7141 O O . SER B 1 354 ? -8.758 -21.734 -2.375 1 98.75 354 SER B O 1
ATOM 7143 N N . MET B 1 355 ? -7.082 -22.844 -3.354 1 98.19 355 MET B N 1
ATOM 7144 C CA . MET B 1 355 ? -6.855 -23.672 -2.172 1 98.19 355 MET B CA 1
ATOM 7145 C C . MET B 1 355 ? -6.391 -22.828 -0.992 1 98.19 355 MET B C 1
ATOM 7147 O O . MET B 1 355 ? -6.809 -23.047 0.144 1 98.19 355 MET B O 1
ATOM 7151 N N . LEU B 1 356 ? -5.562 -21.891 -1.291 1 98.38 356 LEU B N 1
ATOM 7152 C CA . LEU B 1 356 ? -5.074 -20.984 -0.259 1 98.38 356 LEU B CA 1
ATOM 7153 C C . LEU B 1 356 ? -6.23 -20.219 0.381 1 98.38 356 LEU B C 1
ATOM 7155 O O . LEU B 1 356 ? -6.234 -19.984 1.593 1 98.38 356 LEU B O 1
ATOM 7159 N N . LEU B 1 357 ? -7.168 -19.812 -0.386 1 98.25 357 LEU B N 1
ATOM 7160 C CA . LEU B 1 357 ? -8.312 -19.047 0.092 1 98.25 357 LEU B CA 1
ATOM 7161 C C . LEU B 1 357 ? -9.305 -19.953 0.815 1 98.25 357 LEU B C 1
ATOM 7163 O O . LEU B 1 357 ? -9.945 -19.531 1.78 1 98.25 357 LEU B O 1
ATOM 7167 N N . LEU B 1 358 ? -9.438 -21.172 0.43 1 96.94 358 LEU B N 1
ATOM 7168 C CA . LEU B 1 358 ? -10.453 -22.094 0.916 1 96.94 358 LEU B CA 1
ATOM 7169 C C . LEU B 1 358 ? -10.008 -22.766 2.211 1 96.94 358 LEU B C 1
ATOM 7171 O O . LEU B 1 358 ? -10.82 -22.984 3.107 1 96.94 358 LEU B O 1
ATOM 7175 N N . ASP B 1 359 ? -8.75 -23.094 2.266 1 96.25 359 ASP B N 1
ATOM 7176 C CA . ASP B 1 359 ? -8.25 -24.016 3.277 1 96.25 359 ASP B CA 1
ATOM 7177 C C . ASP B 1 359 ? -7.191 -23.359 4.152 1 96.25 359 ASP B C 1
ATOM 7179 O O . ASP B 1 359 ? -6.074 -23.109 3.699 1 96.25 359 ASP B O 1
ATOM 7183 N N . PRO B 1 360 ? -7.469 -23.125 5.414 1 96.44 360 PRO B N 1
ATOM 7184 C CA . PRO B 1 360 ? -6.543 -22.422 6.305 1 96.44 360 PRO B CA 1
ATOM 7185 C C . PRO B 1 360 ? -5.234 -23.188 6.512 1 96.44 360 PRO B C 1
ATOM 7187 O O . PRO B 1 360 ? -4.227 -22.578 6.902 1 96.44 360 PRO B O 1
ATOM 7190 N N . GLU B 1 361 ? -5.195 -24.469 6.211 1 96 361 GLU B N 1
ATOM 7191 C CA . GLU B 1 361 ? -3.959 -25.219 6.332 1 96 361 GLU B CA 1
ATOM 7192 C C . GLU B 1 361 ? -2.871 -24.672 5.422 1 96 361 GLU B C 1
ATOM 7194 O O . GLU B 1 361 ? -1.696 -24.641 5.797 1 96 361 GLU B O 1
ATOM 7199 N N . TYR B 1 362 ? -3.273 -24.234 4.312 1 98 362 TYR B N 1
ATOM 7200 C CA . TYR B 1 362 ? -2.299 -23.766 3.334 1 98 362 TYR B CA 1
ATOM 7201 C C . TYR B 1 362 ? -1.812 -22.359 3.682 1 98 362 TYR B C 1
ATOM 7203 O O . TYR B 1 362 ? -0.915 -21.828 3.025 1 98 362 TYR B O 1
ATOM 7211 N N . ARG B 1 363 ? -2.371 -21.781 4.742 1 98.31 363 ARG B N 1
ATOM 7212 C CA . ARG B 1 363 ? -1.959 -20.453 5.184 1 98.31 363 ARG B CA 1
ATOM 7213 C C . ARG B 1 363 ? -0.955 -20.531 6.328 1 98.31 363 ARG B C 1
ATOM 7215 O O . ARG B 1 363 ? -0.515 -19.516 6.855 1 98.31 363 ARG B O 1
ATOM 7222 N N . THR B 1 364 ? -0.597 -21.719 6.711 1 98.25 364 THR B N 1
ATOM 7223 C CA . THR B 1 364 ? 0.529 -21.953 7.605 1 98.25 364 THR B CA 1
ATOM 7224 C C . THR B 1 364 ? 1.836 -22.031 6.82 1 98.25 364 THR B C 1
ATOM 7226 O O . THR B 1 364 ? 1.825 -22.125 5.59 1 98.25 364 THR B O 1
ATOM 7229 N N . ILE B 1 365 ? 2.955 -21.984 7.484 1 98.31 365 ILE B N 1
ATOM 7230 C CA . ILE B 1 365 ? 4.246 -22.078 6.812 1 98.31 365 ILE B CA 1
ATOM 7231 C C . ILE B 1 365 ? 4.41 -23.453 6.172 1 98.31 365 ILE B C 1
ATOM 7233 O O . ILE B 1 365 ? 4.727 -23.562 4.984 1 98.31 365 ILE B O 1
ATOM 7237 N N . ASN B 1 366 ? 4.109 -24.453 6.922 1 97.25 366 ASN B N 1
ATOM 7238 C CA . ASN B 1 366 ? 4.203 -25.812 6.414 1 97.25 366 ASN B CA 1
ATOM 7239 C C . ASN B 1 366 ? 3.203 -26.062 5.289 1 97.25 366 ASN B C 1
ATOM 7241 O O . ASN B 1 366 ? 3.543 -26.672 4.27 1 97.25 366 ASN B O 1
ATOM 7245 N N . GLY B 1 367 ? 2.02 -25.641 5.523 1 97.81 367 GLY B N 1
ATOM 7246 C CA . GLY B 1 367 ? 0.974 -25.844 4.531 1 97.81 367 GLY B CA 1
ATOM 7247 C C . GLY B 1 367 ? 1.257 -25.141 3.217 1 97.81 367 GLY B C 1
ATOM 7248 O O . GLY B 1 367 ? 0.923 -25.656 2.148 1 97.81 367 GLY B O 1
ATOM 7249 N N . PHE B 1 368 ? 1.846 -24 3.301 1 98.75 368 PHE B N 1
ATOM 7250 C CA . PHE B 1 368 ? 2.178 -23.266 2.09 1 98.75 368 PHE B CA 1
ATOM 7251 C C . PHE B 1 368 ? 3.266 -23.984 1.299 1 98.75 368 PHE B C 1
ATOM 7253 O O . PHE B 1 368 ? 3.229 -24.016 0.067 1 98.75 368 PHE B O 1
ATOM 7260 N N . GLN B 1 369 ? 4.211 -24.531 2.037 1 98.62 369 GLN B N 1
ATOM 7261 C CA . GLN B 1 369 ? 5.238 -25.344 1.395 1 98.62 369 GLN B CA 1
ATOM 7262 C C . GLN B 1 369 ? 4.621 -26.547 0.686 1 98.62 369 GLN B C 1
ATOM 7264 O O . GLN B 1 369 ? 4.977 -26.844 -0.456 1 98.62 369 GLN B O 1
ATOM 7269 N N . VAL B 1 370 ? 3.682 -27.141 1.316 1 98.25 370 VAL B N 1
ATOM 7270 C CA . VAL B 1 370 ? 2.996 -28.312 0.76 1 98.25 370 VAL B CA 1
ATOM 7271 C C . VAL B 1 370 ? 2.229 -27.906 -0.495 1 98.25 370 VAL B C 1
ATOM 7273 O O . VAL B 1 370 ? 2.24 -28.625 -1.497 1 98.25 370 VAL B O 1
ATOM 7276 N N . LEU B 1 371 ? 1.601 -26.797 -0.407 1 98.62 371 LEU B N 1
ATOM 7277 C CA . LEU B 1 371 ? 0.836 -26.281 -1.541 1 98.62 371 LEU B CA 1
ATOM 7278 C C . LEU B 1 371 ? 1.731 -26.094 -2.76 1 98.62 371 LEU B C 1
ATOM 7280 O O . LEU B 1 371 ? 1.361 -26.484 -3.873 1 98.62 371 LEU B O 1
ATOM 7284 N N . ILE B 1 372 ? 2.902 -25.5 -2.559 1 98.81 372 ILE B N 1
ATOM 7285 C CA . ILE B 1 372 ? 3.84 -25.266 -3.646 1 98.81 372 ILE B CA 1
ATOM 7286 C C . ILE B 1 372 ? 4.367 -26.578 -4.188 1 98.81 372 ILE B C 1
ATOM 7288 O O . ILE B 1 372 ? 4.418 -26.781 -5.402 1 98.81 372 ILE B O 1
ATOM 7292 N N . GLU B 1 373 ? 4.68 -27.484 -3.314 1 98.38 373 GLU B N 1
ATOM 7293 C CA . GLU B 1 373 ? 5.168 -28.797 -3.732 1 98.38 373 GLU B CA 1
ATOM 7294 C C . GLU B 1 373 ? 4.117 -29.531 -4.551 1 98.38 373 GLU B C 1
ATOM 7296 O O . GLU B 1 373 ? 4.441 -30.156 -5.562 1 98.38 373 GLU B O 1
ATOM 7301 N N . LYS B 1 374 ? 2.957 -29.422 -4.137 1 97.75 374 LYS B N 1
ATOM 7302 C CA . LYS B 1 374 ? 1.878 -30.188 -4.754 1 97.75 374 LYS B CA 1
ATOM 7303 C C . LYS B 1 374 ? 1.451 -29.578 -6.082 1 97.75 374 LYS B C 1
ATOM 7305 O O . LYS B 1 374 ? 1.656 -30.156 -7.145 1 97.75 374 LYS B O 1
ATOM 7310 N N . GLU B 1 375 ? 1.085 -28.312 -6.102 1 97.88 375 GLU B N 1
ATOM 7311 C CA . GLU B 1 375 ? 0.413 -27.703 -7.25 1 97.88 375 GLU B CA 1
ATOM 7312 C C . GLU B 1 375 ? 1.42 -27.25 -8.305 1 97.88 375 GLU B C 1
ATOM 7314 O O . GLU B 1 375 ? 1.094 -27.188 -9.492 1 97.88 375 GLU B O 1
ATOM 7319 N N . TRP B 1 376 ? 2.66 -26.984 -7.871 1 98.62 376 TRP B N 1
ATOM 7320 C CA . TRP B 1 376 ? 3.625 -26.406 -8.805 1 98.62 376 TRP B CA 1
ATOM 7321 C C . TRP B 1 376 ? 4.715 -27.422 -9.148 1 98.62 376 TRP B C 1
ATOM 7323 O O . TRP B 1 376 ? 4.91 -27.75 -10.32 1 98.62 376 TRP B O 1
ATOM 7333 N N . LEU B 1 377 ? 5.301 -27.953 -8.141 1 98.38 377 LEU B N 1
ATOM 7334 C CA . LEU B 1 377 ? 6.461 -28.797 -8.375 1 98.38 377 LEU B CA 1
ATOM 7335 C C . LEU B 1 377 ? 6.035 -30.188 -8.844 1 98.38 377 LEU B C 1
ATOM 7337 O O . LEU B 1 377 ? 6.52 -30.672 -9.859 1 98.38 377 LEU B O 1
ATOM 7341 N N . SER B 1 378 ? 5.074 -30.781 -8.164 1 97.12 378 SER B N 1
ATOM 7342 C CA . SER B 1 378 ? 4.668 -32.156 -8.492 1 97.12 378 SER B CA 1
ATOM 7343 C C . SER B 1 378 ? 3.854 -32.188 -9.781 1 97.12 378 SER B C 1
ATOM 7345 O O . SER B 1 378 ? 4.059 -33.062 -10.625 1 97.12 378 SER B O 1
ATOM 7347 N N . PHE B 1 379 ? 3.004 -31.219 -9.938 1 97.69 379 PHE B N 1
ATOM 7348 C CA . PHE B 1 379 ? 2.102 -31.234 -11.086 1 97.69 379 PHE B CA 1
ATOM 7349 C C . PHE B 1 379 ? 2.76 -30.609 -12.305 1 97.69 379 PHE B C 1
ATOM 7351 O O . PHE B 1 379 ? 2.109 -30.406 -13.336 1 97.69 379 PHE B O 1
ATOM 7358 N N . GLY B 1 380 ? 3.941 -30.234 -12.195 1 97.75 380 GLY B N 1
ATOM 7359 C CA . GLY B 1 380 ? 4.82 -30.125 -13.352 1 97.75 380 GLY B CA 1
ATOM 7360 C C . GLY B 1 380 ? 4.832 -28.734 -13.969 1 97.75 380 GLY B C 1
ATOM 7361 O O . GLY B 1 380 ? 4.863 -28.594 -15.188 1 97.75 380 GLY B O 1
ATOM 7362 N N . HIS B 1 381 ? 4.742 -27.609 -13.18 1 98.12 381 HIS B N 1
ATOM 7363 C CA . HIS B 1 381 ? 5.102 -26.312 -13.727 1 98.12 381 HIS B CA 1
ATOM 7364 C C . HIS B 1 381 ? 6.539 -26.297 -14.234 1 98.12 381 HIS B C 1
ATOM 7366 O O . HIS B 1 381 ? 7.445 -26.797 -13.555 1 98.12 381 HIS B O 1
ATOM 7372 N N . LYS B 1 382 ? 6.719 -25.766 -15.406 1 98.06 382 LYS B N 1
ATOM 7373 C CA . LYS B 1 382 ? 8.023 -25.844 -16.062 1 98.06 382 LYS B CA 1
ATOM 7374 C C . LYS B 1 382 ? 8.961 -24.766 -15.547 1 98.06 382 LYS B C 1
ATOM 7376 O O . LYS B 1 382 ? 9.367 -23.875 -16.297 1 98.06 382 LYS B O 1
ATOM 7381 N N . PHE B 1 383 ? 9.477 -24.922 -14.352 1 98.56 383 PHE B N 1
ATOM 7382 C CA . PHE B 1 383 ? 10.32 -23.922 -13.719 1 98.56 383 PHE B CA 1
ATOM 7383 C C . PHE B 1 383 ? 11.594 -23.688 -14.523 1 98.56 383 PHE B C 1
ATOM 7385 O O . PHE B 1 383 ? 11.984 -22.547 -14.758 1 98.56 383 PHE B O 1
ATOM 7392 N N . ALA B 1 384 ? 12.258 -24.766 -14.93 1 97.75 384 ALA B N 1
ATOM 7393 C CA . ALA B 1 384 ? 13.508 -24.625 -15.672 1 97.75 384 ALA B CA 1
ATOM 7394 C C . ALA B 1 384 ? 13.297 -23.797 -16.938 1 97.75 384 ALA B C 1
ATOM 7396 O O . ALA B 1 384 ? 14.094 -22.906 -17.234 1 97.75 384 ALA B O 1
ATOM 7397 N N . GLN B 1 385 ? 12.266 -24.109 -17.594 1 96.88 385 GLN B N 1
ATOM 7398 C CA . GLN B 1 385 ? 11.984 -23.438 -18.859 1 96.88 385 GLN B CA 1
ATOM 7399 C C . GLN B 1 385 ? 11.508 -22.016 -18.641 1 96.88 385 GLN B C 1
ATOM 7401 O O . GLN B 1 385 ? 11.945 -21.094 -19.328 1 96.88 385 GLN B O 1
ATOM 7406 N N . ARG B 1 386 ? 10.594 -21.797 -17.734 1 98.06 386 ARG B N 1
ATOM 7407 C CA . ARG B 1 386 ? 9.977 -20.5 -17.5 1 98.06 386 ARG B CA 1
ATOM 7408 C C . ARG B 1 386 ? 10.984 -19.516 -16.906 1 98.06 386 ARG B C 1
ATOM 7410 O O . ARG B 1 386 ? 10.977 -18.328 -17.25 1 98.06 386 ARG B O 1
ATOM 7417 N N . ILE B 1 387 ? 11.836 -19.984 -16.031 1 97.75 387 ILE B N 1
ATOM 7418 C CA . ILE B 1 387 ? 12.789 -19.125 -15.344 1 97.75 387 ILE B CA 1
ATOM 7419 C C . ILE B 1 387 ? 14.078 -19.031 -16.156 1 97.75 387 ILE B C 1
ATOM 7421 O O . ILE B 1 387 ? 14.766 -18.016 -16.125 1 97.75 387 ILE B O 1
ATOM 7425 N N . GLY B 1 388 ? 14.406 -20.078 -16.906 1 97.31 388 GLY B N 1
ATOM 7426 C CA . GLY B 1 388 ? 15.688 -20.172 -17.594 1 97.31 388 GLY B CA 1
ATOM 7427 C C . GLY B 1 388 ? 16.828 -20.547 -16.688 1 97.31 388 GLY B C 1
ATOM 7428 O O . GLY B 1 388 ? 17.922 -19.969 -16.781 1 97.31 388 GLY B O 1
ATOM 7429 N N . HIS B 1 389 ? 16.625 -21.5 -15.805 1 97.31 389 HIS B N 1
ATOM 7430 C CA . HIS B 1 389 ? 17.672 -21.891 -14.867 1 97.31 389 HIS B CA 1
ATOM 7431 C C . HIS B 1 389 ? 18.922 -22.359 -15.609 1 97.31 389 HIS B C 1
ATOM 7433 O O . HIS B 1 389 ? 18.891 -23.344 -16.344 1 97.31 389 HIS B O 1
ATOM 7439 N N . GLY B 1 390 ? 19.969 -21.641 -15.461 1 96 390 GLY B N 1
ATOM 7440 C CA . GLY B 1 390 ? 21.266 -22.078 -15.922 1 96 390 GLY B CA 1
ATOM 7441 C C . GLY B 1 390 ? 21.422 -22.031 -17.422 1 96 390 GLY B C 1
ATOM 7442 O O . GLY B 1 390 ? 22.344 -22.625 -17.984 1 96 390 GLY B O 1
ATOM 7443 N N . GLU B 1 391 ? 20.547 -21.375 -18.062 1 96 391 GLU B N 1
ATOM 7444 C CA . GLU B 1 391 ? 20.562 -21.344 -19.516 1 96 391 GLU B CA 1
ATOM 7445 C C . GLU B 1 391 ? 20.906 -19.938 -20.016 1 96 391 GLU B C 1
ATOM 7447 O O . GLU B 1 391 ? 20.375 -18.938 -19.531 1 96 391 GLU B O 1
ATOM 7452 N N . ASN B 1 392 ? 21.781 -19.938 -20.984 1 95.19 392 ASN B N 1
ATOM 7453 C CA . ASN B 1 392 ? 22.125 -18.672 -21.641 1 95.19 392 ASN B CA 1
ATOM 7454 C C . ASN B 1 392 ? 21.297 -18.469 -22.906 1 95.19 392 ASN B C 1
ATOM 7456 O O . ASN B 1 392 ? 21.844 -18.438 -24.016 1 95.19 392 ASN B O 1
ATOM 7460 N N . LYS B 1 393 ? 20.047 -18.344 -22.766 1 94.31 393 LYS B N 1
ATOM 7461 C CA . LYS B 1 393 ? 19.094 -18.031 -23.812 1 94.31 393 LYS B CA 1
ATOM 7462 C C . LYS B 1 393 ? 18.141 -16.906 -23.375 1 94.31 393 LYS B C 1
ATOM 7464 O O . LYS B 1 393 ? 16.953 -17.125 -23.219 1 94.31 393 LYS B O 1
ATOM 7469 N N . PRO B 1 394 ? 18.703 -15.805 -23.312 1 88.19 394 PRO B N 1
ATOM 7470 C CA . PRO B 1 394 ? 17.938 -14.688 -22.75 1 88.19 394 PRO B CA 1
ATOM 7471 C C . PRO B 1 394 ? 16.688 -14.359 -23.594 1 88.19 394 PRO B C 1
ATOM 7473 O O . PRO B 1 394 ? 15.719 -13.812 -23.062 1 88.19 394 PRO B O 1
ATOM 7476 N N . ASN B 1 395 ? 16.672 -14.688 -24.844 1 90.25 395 ASN B N 1
ATOM 7477 C CA . ASN B 1 395 ? 15.555 -14.344 -25.719 1 90.25 395 ASN B CA 1
ATOM 7478 C C . ASN B 1 395 ? 14.578 -15.5 -25.859 1 90.25 395 ASN B C 1
ATOM 7480 O O . ASN B 1 395 ? 13.758 -15.508 -26.781 1 90.25 395 ASN B O 1
ATOM 7484 N N . ASP B 1 396 ? 14.734 -16.453 -25 1 95.25 396 ASP B N 1
ATOM 7485 C CA . ASP B 1 396 ? 13.812 -17.578 -25.047 1 95.25 396 ASP B CA 1
ATOM 7486 C C . ASP B 1 396 ? 12.375 -17.109 -24.797 1 95.25 396 ASP B C 1
ATOM 7488 O O . ASP B 1 396 ? 12.078 -16.516 -23.766 1 95.25 396 ASP B O 1
ATOM 7492 N N . SER B 1 397 ? 11.508 -17.391 -25.672 1 95.31 397 SER B N 1
ATOM 7493 C CA . SER B 1 397 ? 10.125 -16.953 -25.641 1 95.31 397 SER B CA 1
ATOM 7494 C C . SER B 1 397 ? 9.328 -17.703 -24.578 1 95.31 397 SER B C 1
ATOM 7496 O O . SER B 1 397 ? 8.211 -17.297 -24.219 1 95.31 397 SER B O 1
ATOM 7498 N N . GLU B 1 398 ? 9.906 -18.734 -24.016 1 96.19 398 GLU B N 1
ATOM 7499 C CA . GLU B 1 398 ? 9.188 -19.562 -23.062 1 96.19 398 GLU B CA 1
ATOM 7500 C C . GLU B 1 398 ? 9.375 -19.047 -21.641 1 96.19 398 GLU B C 1
ATOM 7502 O O . GLU B 1 398 ? 8.797 -19.609 -20.688 1 96.19 398 GLU B O 1
ATOM 7507 N N . ARG B 1 399 ? 10.18 -17.969 -21.5 1 97 399 ARG B N 1
ATOM 7508 C CA . ARG B 1 399 ? 10.352 -17.375 -20.188 1 97 399 ARG B CA 1
ATOM 7509 C C . ARG B 1 399 ? 9.086 -16.641 -19.734 1 97 399 ARG B C 1
ATOM 7511 O O . ARG B 1 399 ? 8.383 -16.062 -20.562 1 97 399 ARG B O 1
ATOM 7518 N N . SER B 1 400 ? 8.781 -16.75 -18.484 1 97.69 400 SER B N 1
ATOM 7519 C CA . SER B 1 400 ? 7.605 -16.047 -18 1 97.69 400 SER B CA 1
ATOM 7520 C C . SER B 1 400 ? 7.609 -15.945 -16.484 1 97.69 400 SER B C 1
ATOM 7522 O O . SER B 1 400 ? 8.055 -16.875 -15.797 1 97.69 400 SER B O 1
ATOM 7524 N N . PRO B 1 401 ? 7.109 -14.82 -15.953 1 98 401 PRO B N 1
ATOM 7525 C CA . PRO B 1 401 ? 7.062 -14.633 -14.5 1 98 401 PRO B CA 1
ATOM 7526 C C . PRO B 1 401 ? 5.797 -15.211 -13.867 1 98 401 PRO B C 1
ATOM 7528 O O . PRO B 1 401 ? 5.203 -14.586 -12.992 1 98 401 PRO B O 1
ATOM 7531 N N . VAL B 1 402 ? 5.387 -16.422 -14.234 1 98.44 402 VAL B N 1
ATOM 7532 C CA . VAL B 1 402 ? 4.109 -17 -13.812 1 98.44 402 VAL B CA 1
ATOM 7533 C C . VAL B 1 402 ? 4.121 -17.234 -12.312 1 98.44 402 VAL B C 1
ATOM 7535 O O . VAL B 1 402 ? 3.178 -16.859 -11.609 1 98.44 402 VAL B O 1
ATOM 7538 N N . PHE B 1 403 ? 5.172 -17.828 -11.828 1 98.75 403 PHE B N 1
ATOM 7539 C CA . PHE B 1 403 ? 5.258 -18.141 -10.406 1 98.75 403 PHE B CA 1
ATOM 7540 C C . PHE B 1 403 ? 5.395 -16.859 -9.586 1 98.75 403 PHE B C 1
ATOM 7542 O O . PHE B 1 403 ? 4.84 -16.75 -8.492 1 98.75 403 PHE B O 1
ATOM 7549 N N . LEU B 1 404 ? 6.141 -15.898 -10.07 1 98.62 404 LEU B N 1
ATOM 7550 C CA . LEU B 1 404 ? 6.219 -14.594 -9.414 1 98.62 404 LEU B CA 1
ATOM 7551 C C . LEU B 1 404 ? 4.832 -13.961 -9.305 1 98.62 404 LEU B C 1
ATOM 7553 O O . LEU B 1 404 ? 4.5 -13.375 -8.273 1 98.62 404 LEU B O 1
ATOM 7557 N N . GLN B 1 405 ? 4.059 -14.055 -10.328 1 98.5 405 GLN B N 1
ATOM 7558 C CA . GLN B 1 405 ? 2.695 -13.539 -10.312 1 98.5 405 GLN B CA 1
ATOM 7559 C C . GLN B 1 405 ? 1.858 -14.211 -9.227 1 98.5 405 GLN B C 1
ATOM 7561 O O . GLN B 1 405 ? 1.061 -13.555 -8.555 1 98.5 405 GLN B O 1
ATOM 7566 N N . PHE B 1 406 ? 2.041 -15.516 -9.117 1 98.75 406 PHE B N 1
ATOM 7567 C CA . PHE B 1 406 ? 1.372 -16.25 -8.047 1 98.75 406 PHE B CA 1
ATOM 7568 C C . PHE B 1 406 ? 1.756 -15.703 -6.684 1 98.75 406 PHE B C 1
ATOM 7570 O O . PHE B 1 406 ? 0.888 -15.438 -5.848 1 98.75 406 PHE B O 1
ATOM 7577 N N . MET B 1 407 ? 3.035 -15.523 -6.512 1 98.81 407 MET B N 1
ATOM 7578 C CA . MET B 1 407 ? 3.529 -14.992 -5.242 1 98.81 407 MET B CA 1
ATOM 7579 C C . MET B 1 407 ? 2.998 -13.586 -4.996 1 98.81 407 MET B C 1
ATOM 7581 O O . MET B 1 407 ? 2.682 -13.227 -3.857 1 98.81 407 MET B O 1
ATOM 7585 N N . ASP B 1 408 ? 2.951 -12.789 -6.047 1 98.75 408 ASP B N 1
ATOM 7586 C CA . ASP B 1 408 ? 2.393 -11.445 -5.945 1 98.75 408 ASP B CA 1
ATOM 7587 C C . ASP B 1 408 ? 0.929 -11.484 -5.512 1 98.75 408 ASP B C 1
ATOM 7589 O O . ASP B 1 408 ? 0.506 -10.703 -4.66 1 98.75 408 ASP B O 1
ATOM 7593 N N . CYS B 1 409 ? 0.155 -12.414 -6.098 1 98.88 409 CYS B N 1
ATOM 7594 C CA . CYS B 1 409 ? -1.236 -12.578 -5.695 1 98.88 409 CYS B CA 1
ATOM 7595 C C . CYS B 1 409 ? -1.335 -12.953 -4.223 1 98.88 409 CYS B C 1
ATOM 7597 O O . CYS B 1 409 ? -2.197 -12.445 -3.502 1 98.88 409 CYS B O 1
ATOM 7599 N N . VAL B 1 410 ? -0.473 -13.844 -3.791 1 98.88 410 VAL B N 1
ATOM 7600 C CA . VAL B 1 410 ? -0.457 -14.234 -2.383 1 98.88 410 VAL B CA 1
ATOM 7601 C C . VAL B 1 410 ? -0.164 -13.016 -1.515 1 98.88 410 VAL B C 1
ATOM 7603 O O . VAL B 1 410 ? -0.79 -12.82 -0.469 1 98.88 410 VAL B O 1
ATOM 7606 N N . TRP B 1 411 ? 0.75 -12.211 -1.993 1 98.5 411 TRP B N 1
ATOM 7607 C CA . TRP B 1 411 ? 1.09 -11 -1.256 1 98.5 411 TRP B CA 1
ATOM 7608 C C . TRP B 1 411 ? -0.108 -10.062 -1.171 1 98.5 411 TRP B C 1
ATOM 7610 O O . TRP B 1 411 ? -0.357 -9.453 -0.127 1 98.5 411 TRP B O 1
ATOM 7620 N N . GLN B 1 412 ? -0.819 -9.945 -2.27 1 97.88 412 GLN B N 1
ATOM 7621 C CA . GLN B 1 412 ? -2.021 -9.117 -2.264 1 97.88 412 GLN B CA 1
ATOM 7622 C C . GLN B 1 412 ? -2.994 -9.57 -1.18 1 97.88 412 GLN B C 1
ATOM 7624 O O . GLN B 1 412 ? -3.566 -8.742 -0.464 1 97.88 412 GLN B O 1
ATOM 7629 N N . VAL B 1 413 ? -3.184 -10.898 -1.044 1 98 413 VAL B N 1
ATOM 7630 C CA . VAL B 1 413 ? -4.117 -11.453 -0.072 1 98 413 VAL B CA 1
ATOM 7631 C C . VAL B 1 413 ? -3.588 -11.227 1.342 1 98 413 VAL B C 1
ATOM 7633 O O . VAL B 1 413 ? -4.355 -10.914 2.256 1 98 413 VAL B O 1
ATOM 7636 N N . LEU B 1 414 ? -2.279 -11.367 1.47 1 96.62 414 LEU B N 1
ATOM 7637 C CA . LEU B 1 414 ? -1.622 -11.133 2.75 1 96.62 414 LEU B CA 1
ATOM 7638 C C . LEU B 1 414 ? -1.885 -9.711 3.242 1 96.62 414 LEU B C 1
ATOM 7640 O O . LEU B 1 414 ? -2.088 -9.492 4.438 1 96.62 414 LEU B O 1
ATOM 7644 N N . GLN B 1 415 ? -1.913 -8.781 2.35 1 93 415 GLN B N 1
ATOM 7645 C CA . GLN B 1 415 ? -2.139 -7.387 2.699 1 93 415 GLN B CA 1
ATOM 7646 C C . GLN B 1 415 ? -3.57 -7.164 3.176 1 93 415 GLN B C 1
ATOM 7648 O O . GLN B 1 415 ? -3.814 -6.348 4.066 1 93 415 GLN B O 1
ATOM 7653 N N . GLN B 1 416 ? -4.438 -7.898 2.574 1 93.06 416 GLN B N 1
ATOM 7654 C CA . GLN B 1 416 ? -5.852 -7.699 2.881 1 93.06 416 GLN B CA 1
ATOM 7655 C C . GLN B 1 416 ? -6.262 -8.492 4.113 1 93.06 416 GLN B C 1
ATOM 7657 O O . GLN B 1 416 ? -7.254 -8.164 4.773 1 93.06 416 GLN B O 1
ATOM 7662 N N . PHE B 1 417 ? -5.523 -9.555 4.473 1 94.06 417 PHE B N 1
ATOM 7663 C CA . PHE B 1 417 ? -5.773 -10.391 5.645 1 94.06 417 PHE B CA 1
ATOM 7664 C C . PHE B 1 417 ? -4.496 -10.578 6.453 1 94.06 417 PHE B C 1
ATOM 7666 O O . PHE B 1 417 ? -3.969 -11.695 6.539 1 94.06 417 PHE B O 1
ATOM 7673 N N . PRO B 1 418 ? -4.035 -9.57 7.133 1 88.19 418 PRO B N 1
ATOM 7674 C CA . PRO B 1 418 ? -2.713 -9.578 7.758 1 88.19 418 PRO B CA 1
ATOM 7675 C C . PRO B 1 418 ? -2.611 -10.586 8.906 1 88.19 418 PRO B C 1
ATOM 7677 O O . PRO B 1 418 ? -1.51 -11.008 9.258 1 88.19 418 PRO B O 1
ATOM 7680 N N . CYS B 1 419 ? -3.727 -11.047 9.414 1 92.56 419 CYS B N 1
ATOM 7681 C CA . CYS B 1 419 ? -3.662 -11.93 10.57 1 92.56 419 CYS B CA 1
ATOM 7682 C C . CYS B 1 419 ? -3.971 -13.367 10.172 1 92.56 419 CYS B C 1
ATOM 7684 O O . CYS B 1 419 ? -3.834 -14.281 10.984 1 92.56 419 CYS B O 1
ATOM 7686 N N . ALA B 1 420 ? -4.285 -13.633 8.898 1 96.19 420 ALA B N 1
ATOM 7687 C CA . ALA B 1 420 ? -4.82 -14.93 8.5 1 96.19 420 ALA B CA 1
ATOM 7688 C C . ALA B 1 420 ? -3.701 -15.883 8.094 1 96.19 420 ALA B C 1
ATOM 7690 O O . ALA B 1 420 ? -3.939 -17.078 7.887 1 96.19 420 ALA B O 1
ATOM 7691 N N . PHE B 1 421 ? -2.49 -15.414 8.016 1 97.81 421 PHE B N 1
ATOM 7692 C CA . PHE B 1 421 ? -1.386 -16.234 7.531 1 97.81 421 PHE B CA 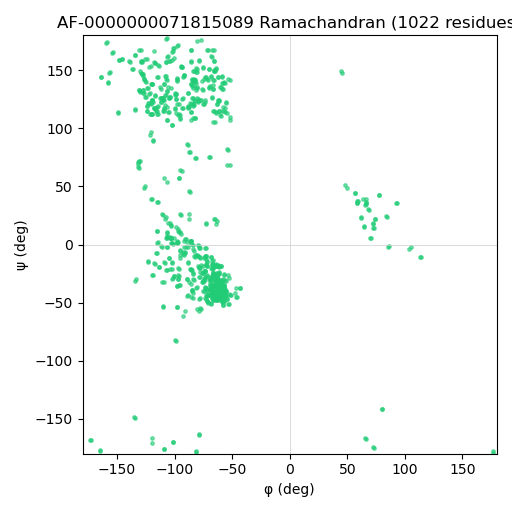1
ATOM 7693 C C . PHE B 1 421 ? -0.311 -16.375 8.602 1 97.81 421 PHE B C 1
ATOM 7695 O O . PHE B 1 421 ? 0.043 -15.406 9.273 1 97.81 421 PHE B O 1
ATOM 7702 N N . GLU B 1 422 ? 0.178 -17.547 8.695 1 98.12 422 GLU B N 1
ATOM 7703 C CA . GLU B 1 422 ? 1.243 -17.797 9.664 1 98.12 422 GLU B CA 1
ATOM 7704 C C . GLU B 1 422 ? 2.568 -17.203 9.195 1 98.12 422 GLU B C 1
ATOM 7706 O O . GLU B 1 422 ? 3.461 -16.938 10 1 98.12 422 GLU B O 1
ATOM 7711 N N . PHE B 1 423 ? 2.711 -17 7.93 1 98.31 423 PHE B N 1
ATOM 7712 C CA . PHE B 1 423 ? 3.957 -16.484 7.371 1 98.31 423 PHE B CA 1
ATOM 7713 C C . PHE B 1 423 ? 3.814 -15.023 6.98 1 98.31 423 PHE B C 1
ATOM 7715 O O . PHE B 1 423 ? 2.701 -14.523 6.797 1 98.31 423 PHE B O 1
ATOM 7722 N N . ASN B 1 424 ? 4.938 -14.359 6.898 1 96.31 424 ASN B N 1
ATOM 7723 C CA . ASN B 1 424 ? 4.98 -12.953 6.504 1 96.31 424 ASN B CA 1
ATOM 7724 C C . ASN B 1 424 ? 5.578 -12.781 5.109 1 96.31 424 ASN B C 1
ATOM 7726 O O . ASN B 1 424 ? 5.832 -13.766 4.41 1 96.31 424 ASN B O 1
ATOM 7730 N N . GLU B 1 425 ? 5.734 -11.602 4.688 1 95.88 425 GLU B N 1
ATOM 7731 C CA . GLU B 1 425 ? 6.195 -11.266 3.346 1 95.88 425 GLU B CA 1
ATOM 7732 C C . GLU B 1 425 ? 7.617 -11.766 3.105 1 95.88 425 GLU B C 1
ATOM 7734 O O . GLU B 1 425 ? 7.988 -12.078 1.973 1 95.88 425 GLU B O 1
ATOM 7739 N N . ARG B 1 426 ? 8.398 -11.898 4.102 1 97.06 426 ARG B N 1
ATOM 7740 C CA . ARG B 1 426 ? 9.789 -12.336 3.979 1 97.06 426 ARG B CA 1
ATOM 7741 C C . ARG B 1 426 ? 9.859 -13.758 3.432 1 97.06 426 ARG B C 1
ATOM 7743 O O . ARG B 1 426 ? 10.789 -14.102 2.695 1 97.06 426 ARG B O 1
ATOM 7750 N N . LEU B 1 427 ? 8.914 -14.547 3.787 1 98.69 427 LEU B N 1
ATOM 7751 C CA . LEU B 1 427 ? 8.891 -15.906 3.262 1 98.69 427 LEU B CA 1
ATOM 7752 C C . LEU B 1 427 ? 8.727 -15.906 1.746 1 98.69 427 LEU B C 1
ATOM 7754 O O . LEU B 1 427 ? 9.414 -16.641 1.039 1 98.69 427 LEU B O 1
ATOM 7758 N N . LEU B 1 428 ? 7.785 -15.055 1.297 1 98.75 428 LEU B N 1
ATOM 7759 C CA . LEU B 1 428 ? 7.539 -14.977 -0.139 1 98.75 428 LEU B CA 1
ATOM 7760 C C . LEU B 1 428 ? 8.789 -14.523 -0.883 1 98.75 428 LEU B C 1
ATOM 7762 O O . LEU B 1 428 ? 9.141 -15.094 -1.919 1 98.75 428 LEU B O 1
ATOM 7766 N N . ILE B 1 429 ? 9.461 -13.539 -0.298 1 98.12 429 ILE B N 1
ATOM 7767 C CA . ILE B 1 429 ? 10.664 -12.992 -0.92 1 98.12 429 ILE B CA 1
ATOM 7768 C C . ILE B 1 429 ? 11.773 -14.031 -0.9 1 98.12 429 ILE B C 1
ATOM 7770 O O . ILE B 1 429 ? 12.484 -14.219 -1.894 1 98.12 429 ILE B O 1
ATOM 7774 N N . ALA B 1 430 ? 11.875 -14.734 0.188 1 98.12 430 ALA B N 1
ATOM 7775 C CA . ALA B 1 430 ? 12.891 -15.773 0.289 1 98.12 430 ALA B CA 1
ATOM 7776 C C . ALA B 1 430 ? 12.672 -16.859 -0.762 1 98.12 430 ALA B C 1
ATOM 7778 O O . ALA B 1 430 ? 13.625 -17.328 -1.391 1 98.12 430 ALA B O 1
ATOM 7779 N N . ILE B 1 431 ? 11.469 -17.219 -0.932 1 98.75 431 ILE B N 1
ATOM 7780 C CA . ILE B 1 431 ? 11.141 -18.25 -1.917 1 98.75 431 ILE B CA 1
ATOM 7781 C C . ILE B 1 431 ? 11.516 -17.766 -3.314 1 98.75 431 ILE B C 1
ATOM 7783 O O . ILE B 1 431 ? 12.133 -18.484 -4.094 1 98.75 431 ILE B O 1
ATOM 7787 N N . LEU B 1 432 ? 11.188 -16.531 -3.598 1 98.56 432 LEU B N 1
ATOM 7788 C CA . LEU B 1 432 ? 11.477 -15.969 -4.914 1 98.56 432 LEU B CA 1
ATOM 7789 C C . LEU B 1 432 ? 12.984 -15.828 -5.121 1 98.56 432 LEU B C 1
ATOM 7791 O O . LEU B 1 432 ? 13.484 -16.047 -6.223 1 98.56 432 LEU B O 1
ATOM 7795 N N . ASP B 1 433 ? 13.664 -15.422 -4.066 1 97.69 433 ASP B N 1
ATOM 7796 C CA . ASP B 1 433 ? 15.117 -15.305 -4.168 1 97.69 433 ASP B CA 1
ATOM 7797 C C . ASP B 1 433 ? 15.75 -16.641 -4.543 1 97.69 433 ASP B C 1
ATOM 7799 O O . ASP B 1 433 ? 16.641 -16.688 -5.391 1 97.69 433 ASP B O 1
ATOM 7803 N N . HIS B 1 434 ? 15.234 -17.641 -3.957 1 97.62 434 HIS B N 1
ATOM 7804 C CA . HIS B 1 434 ? 15.859 -18.938 -4.172 1 97.62 434 HIS B CA 1
ATOM 7805 C C . HIS B 1 434 ? 15.219 -19.672 -5.344 1 97.62 434 HIS B C 1
ATOM 7807 O O . HIS B 1 434 ? 15.703 -20.734 -5.758 1 97.62 434 HIS B O 1
ATOM 7813 N N . LEU B 1 435 ? 14.117 -19.109 -5.832 1 98.38 435 LEU B N 1
ATOM 7814 C CA . LEU B 1 435 ? 13.641 -19.516 -7.148 1 98.38 435 LEU B CA 1
ATOM 7815 C C . LEU B 1 435 ? 14.727 -19.312 -8.203 1 98.38 435 LEU B C 1
ATOM 7817 O O . LEU B 1 435 ? 14.906 -20.141 -9.094 1 98.38 435 LEU B O 1
ATOM 7821 N N . TYR B 1 436 ? 15.453 -18.219 -8.031 1 97.56 436 TYR B N 1
ATOM 7822 C CA . TYR B 1 436 ? 16.391 -17.797 -9.062 1 97.56 436 TYR B CA 1
ATOM 7823 C C . TYR B 1 436 ? 17.797 -18.281 -8.75 1 97.56 436 TYR B C 1
ATOM 7825 O O . TYR B 1 436 ? 18.625 -18.453 -9.648 1 97.56 436 TYR B O 1
ATOM 7833 N N . SER B 1 437 ? 18.172 -18.5 -7.543 1 96.69 437 SER B N 1
ATOM 7834 C CA . SER B 1 437 ? 19.547 -18.641 -7.102 1 96.69 437 SER B CA 1
ATOM 7835 C C . SER B 1 437 ? 20.141 -19.969 -7.527 1 96.69 437 SER B C 1
ATOM 7837 O O . SER B 1 437 ? 21.359 -20.109 -7.664 1 96.69 437 SER B O 1
ATOM 7839 N N . CYS B 1 438 ? 19.266 -20.984 -7.617 1 96.56 438 CYS B N 1
ATOM 7840 C CA . CYS B 1 438 ? 19.672 -22.344 -7.906 1 96.56 438 CYS B CA 1
ATOM 7841 C C . CYS B 1 438 ? 20.594 -22.891 -6.816 1 96.56 438 CYS B C 1
ATOM 7843 O O . CYS B 1 438 ? 21.453 -23.734 -7.078 1 96.56 438 CYS B O 1
ATOM 7845 N N . LEU B 1 439 ? 20.484 -22.297 -5.676 1 95.38 439 LEU B N 1
ATOM 7846 C CA . LEU B 1 439 ? 21.25 -22.797 -4.531 1 95.38 439 LEU B CA 1
ATOM 7847 C C . LEU B 1 439 ? 20.688 -24.125 -4.035 1 95.38 439 LEU B C 1
ATOM 7849 O O . LEU B 1 439 ? 21.438 -25 -3.615 1 95.38 439 LEU B O 1
ATOM 7853 N N . PHE B 1 440 ? 19.406 -24.234 -4.039 1 95.38 440 PHE B N 1
ATOM 7854 C CA . PHE B 1 440 ? 18.703 -25.422 -3.584 1 95.38 440 PHE B CA 1
ATOM 7855 C C . PHE B 1 440 ? 18.109 -26.188 -4.766 1 95.38 440 PHE B C 1
ATOM 7857 O O . PHE B 1 440 ? 17.812 -25.594 -5.805 1 95.38 440 PHE B O 1
ATOM 7864 N N . GLY B 1 441 ? 17.875 -27.406 -4.602 1 95.94 441 GLY B N 1
ATOM 7865 C CA . GLY B 1 441 ? 17.328 -28.234 -5.676 1 95.94 441 GLY B CA 1
ATOM 7866 C C . GLY B 1 441 ? 15.828 -28.078 -5.852 1 95.94 441 GLY B C 1
ATOM 7867 O O . GLY B 1 441 ? 15.281 -28.469 -6.879 1 95.94 441 GLY B O 1
ATOM 7868 N N . THR B 1 442 ? 15.156 -27.438 -4.988 1 97.25 442 THR B N 1
ATOM 7869 C CA . THR B 1 442 ? 13.703 -27.453 -4.844 1 97.25 442 THR B CA 1
ATOM 7870 C C . THR B 1 442 ? 13.023 -27.047 -6.152 1 97.25 442 THR B C 1
ATOM 7872 O O . THR B 1 442 ? 12.102 -27.734 -6.613 1 97.25 442 THR B O 1
ATOM 7875 N N . PHE B 1 443 ? 13.516 -26 -6.812 1 98.38 443 PHE B N 1
ATOM 7876 C CA . PHE B 1 443 ? 12.797 -25.453 -7.961 1 98.38 443 PHE B CA 1
ATOM 7877 C C . PHE B 1 443 ? 13.469 -25.859 -9.266 1 98.38 443 PHE B C 1
ATOM 7879 O O . PHE B 1 443 ? 13.07 -25.406 -10.344 1 98.38 443 PHE B O 1
ATOM 7886 N N . LEU B 1 444 ? 14.5 -26.734 -9.156 1 98.06 444 LEU B N 1
ATOM 7887 C CA . LEU B 1 444 ? 15.188 -27.156 -10.367 1 98.06 444 LEU B CA 1
ATOM 7888 C C . LEU B 1 444 ? 14.328 -28.141 -11.172 1 98.06 444 LEU B C 1
ATOM 7890 O O . LEU B 1 444 ? 13.539 -28.875 -10.594 1 98.06 444 LEU B O 1
ATOM 7894 N N . TYR B 1 445 ? 14.438 -28.016 -12.492 1 97.94 445 TYR B N 1
ATOM 7895 C CA . TYR B 1 445 ? 13.797 -28.922 -13.453 1 97.94 445 TYR B CA 1
ATOM 7896 C C . TYR B 1 445 ? 12.297 -28.672 -13.508 1 97.94 445 TYR B C 1
ATOM 7898 O O . TYR B 1 445 ? 11.797 -27.688 -12.945 1 97.94 445 TYR B O 1
ATOM 7906 N N . ASP B 1 446 ? 11.547 -29.516 -14.289 1 97.81 446 ASP B N 1
ATOM 7907 C CA . ASP B 1 446 ? 10.227 -29.062 -14.719 1 97.81 446 ASP B CA 1
ATOM 7908 C C . ASP B 1 446 ? 9.125 -29.953 -14.156 1 97.81 446 ASP B C 1
ATOM 7910 O O . ASP B 1 446 ? 7.953 -29.578 -14.148 1 97.81 446 ASP B O 1
ATOM 7914 N N . CYS B 1 447 ? 9.43 -31.141 -13.688 1 97.62 447 CYS B N 1
ATOM 7915 C CA . CYS B 1 447 ? 8.398 -32.031 -13.148 1 97.62 447 CYS B CA 1
ATOM 7916 C C . CYS B 1 447 ? 9 -33.062 -12.227 1 97.62 447 CYS B C 1
ATOM 7918 O O . CYS B 1 447 ? 10.219 -33.188 -12.133 1 97.62 447 CYS B O 1
ATOM 7920 N N . GLU B 1 448 ? 8.133 -33.812 -11.625 1 97.25 448 GLU B N 1
ATOM 7921 C CA . GLU B 1 448 ? 8.531 -34.812 -10.633 1 97.25 448 GLU B CA 1
ATOM 7922 C C . GLU B 1 448 ? 9.43 -35.875 -11.258 1 97.25 448 GLU B C 1
ATOM 7924 O O . GLU B 1 448 ? 10.453 -36.25 -10.672 1 97.25 448 GLU B O 1
ATOM 7929 N N . ARG B 1 449 ? 9.117 -36.312 -12.453 1 97.88 449 ARG B N 1
ATOM 7930 C CA . ARG B 1 449 ? 9.883 -37.375 -13.133 1 97.88 449 ARG B CA 1
ATOM 7931 C C . ARG B 1 449 ? 11.344 -36.969 -13.289 1 97.88 449 ARG B C 1
ATOM 7933 O O . ARG B 1 449 ? 12.25 -37.719 -12.914 1 97.88 449 ARG B O 1
ATOM 7940 N N . VAL B 1 450 ? 11.547 -35.781 -13.844 1 97.75 450 VAL B N 1
ATOM 7941 C CA . VAL B 1 450 ? 12.898 -35.312 -14.133 1 97.75 450 VAL B CA 1
ATOM 7942 C C . VAL B 1 450 ? 13.656 -35.094 -12.82 1 97.75 450 VAL B C 1
ATOM 7944 O O . VAL B 1 450 ? 14.859 -35.375 -12.742 1 97.75 450 VAL B O 1
ATOM 7947 N N . ARG B 1 451 ? 13.031 -34.656 -11.797 1 97.12 451 ARG B N 1
ATOM 7948 C CA . ARG B 1 451 ? 13.656 -34.406 -10.5 1 97.12 451 ARG B CA 1
ATOM 7949 C C . ARG B 1 451 ? 14.094 -35.75 -9.867 1 97.12 451 ARG B C 1
ATOM 7951 O O . ARG B 1 451 ? 15.164 -35.812 -9.25 1 97.12 451 ARG B O 1
ATOM 7958 N N . GLU B 1 452 ? 13.234 -36.719 -10.023 1 96.25 452 GLU B N 1
ATOM 7959 C CA . GLU B 1 452 ? 13.586 -38.062 -9.523 1 96.25 452 GLU B CA 1
ATOM 7960 C C . GLU B 1 452 ? 14.75 -38.656 -10.32 1 96.25 452 GLU B C 1
ATOM 7962 O O . GLU B 1 452 ? 15.648 -39.25 -9.742 1 96.25 452 GLU B O 1
ATOM 7967 N N . GLU B 1 453 ? 14.688 -38.406 -11.617 1 96.94 453 GLU B N 1
ATOM 7968 C CA . GLU B 1 453 ? 15.742 -38.906 -12.5 1 96.94 453 GLU B CA 1
ATOM 7969 C C . GLU B 1 453 ? 17.094 -38.312 -12.133 1 96.94 453 GLU B C 1
ATOM 7971 O O . GLU B 1 453 ? 18.125 -38.969 -12.273 1 96.94 453 GLU B O 1
ATOM 7976 N N . HIS B 1 454 ? 17.062 -37.125 -11.625 1 96.31 454 HIS B N 1
ATOM 7977 C CA . HIS B 1 454 ? 18.312 -36.438 -11.305 1 96.31 454 HIS B CA 1
ATOM 7978 C C . HIS B 1 454 ? 18.625 -36.531 -9.82 1 96.31 454 HIS B C 1
ATOM 7980 O O . HIS B 1 454 ? 19.547 -35.875 -9.328 1 96.31 454 HIS B O 1
ATOM 7986 N N . ASN B 1 455 ? 17.859 -37.25 -9.086 1 95 455 ASN B N 1
ATOM 7987 C CA . ASN B 1 455 ? 18.094 -37.594 -7.684 1 95 455 ASN B CA 1
ATOM 7988 C C . ASN B 1 455 ? 18.266 -36.344 -6.832 1 95 455 ASN B C 1
ATOM 7990 O O . ASN B 1 455 ? 19.203 -36.25 -6.043 1 95 455 ASN B O 1
ATOM 7994 N N . LEU B 1 456 ? 17.469 -35.375 -7.008 1 93.69 456 LEU B N 1
ATOM 7995 C CA . LEU B 1 456 ? 17.578 -34.125 -6.301 1 93.69 456 LEU B CA 1
ATOM 7996 C C . LEU B 1 456 ? 17.438 -34.312 -4.797 1 93.69 456 LEU B C 1
ATOM 7998 O O . LEU B 1 456 ? 18.141 -33.688 -4.016 1 93.69 456 LEU B O 1
ATOM 8002 N N . LYS B 1 457 ? 16.562 -35.188 -4.344 1 91.5 457 LYS B N 1
ATOM 8003 C CA . LYS B 1 457 ? 16.266 -35.375 -2.928 1 91.5 457 LYS B CA 1
ATOM 8004 C C . LYS B 1 457 ? 17.469 -35.938 -2.18 1 91.5 457 LYS B C 1
ATOM 8006 O O . LYS B 1 457 ? 17.656 -35.656 -0.992 1 91.5 457 LYS B O 1
ATOM 8011 N N . THR B 1 458 ? 18.297 -36.594 -2.922 1 90.38 458 THR B N 1
ATOM 8012 C CA . THR B 1 458 ? 19.438 -37.219 -2.258 1 90.38 458 THR B CA 1
ATOM 8013 C C . THR B 1 458 ? 20.703 -36.406 -2.516 1 90.38 458 THR B C 1
ATOM 8015 O O . THR B 1 458 ? 21.672 -36.5 -1.747 1 90.38 458 THR B O 1
ATOM 8018 N N . LYS B 1 459 ? 20.672 -35.625 -3.561 1 92 459 LYS B N 1
ATOM 8019 C CA . LYS B 1 459 ? 21.938 -35.031 -3.98 1 92 459 LYS B CA 1
ATOM 8020 C C . LYS B 1 459 ? 21.953 -33.531 -3.682 1 92 459 LYS B C 1
ATOM 8022 O O . LYS B 1 459 ? 23.016 -32.906 -3.73 1 92 459 LYS B O 1
ATOM 8027 N N . THR B 1 460 ? 20.844 -32.938 -3.41 1 92.94 460 THR B N 1
ATOM 8028 C CA . THR B 1 460 ? 20.797 -31.516 -3.15 1 92.94 460 THR B CA 1
ATOM 8029 C C . THR B 1 460 ? 20.016 -31.219 -1.864 1 92.94 460 THR B C 1
ATOM 8031 O O . THR B 1 460 ? 19.391 -32.125 -1.299 1 92.94 460 THR B O 1
ATOM 8034 N N . PHE B 1 461 ? 20.125 -29.984 -1.372 1 92.19 461 PHE B N 1
ATOM 8035 C CA . PHE B 1 461 ? 19.359 -29.531 -0.216 1 92.19 461 PHE B CA 1
ATOM 8036 C C . PHE B 1 461 ? 18.047 -28.891 -0.651 1 92.19 461 PHE B C 1
ATOM 8038 O O . PHE B 1 461 ? 17.969 -28.281 -1.717 1 92.19 461 PHE B O 1
ATOM 8045 N N . SER B 1 462 ? 17.125 -29.109 0.179 1 94.38 462 SER B N 1
ATOM 8046 C CA . SER B 1 462 ? 15.812 -28.516 -0.06 1 94.38 462 SER B CA 1
ATOM 8047 C C . SER B 1 462 ? 15.758 -27.078 0.467 1 94.38 462 SER B C 1
ATOM 8049 O O . SER B 1 462 ? 16.297 -26.781 1.536 1 94.38 462 SER B O 1
ATOM 8051 N N . LEU B 1 463 ? 15.117 -26.188 -0.237 1 96.44 463 LEU B N 1
ATOM 8052 C CA . LEU B 1 463 ? 14.891 -24.828 0.246 1 96.44 463 LEU B CA 1
ATOM 8053 C C . LEU B 1 463 ? 14.141 -24.844 1.577 1 96.44 463 LEU B C 1
ATOM 8055 O O . LEU B 1 463 ? 14.391 -24 2.443 1 96.44 463 LEU B O 1
ATOM 8059 N N . TRP B 1 464 ? 13.242 -25.812 1.724 1 96.69 464 TRP B N 1
ATOM 8060 C CA . TRP B 1 464 ? 12.398 -25.859 2.916 1 96.69 464 TRP B CA 1
ATOM 8061 C C . TRP B 1 464 ? 13.242 -26.141 4.16 1 96.69 464 TRP B C 1
ATOM 8063 O O . TRP B 1 464 ? 12.898 -25.688 5.258 1 96.69 464 TRP B O 1
ATOM 8073 N N . ASP B 1 465 ? 14.352 -26.844 3.967 1 92.81 465 ASP B N 1
ATOM 8074 C CA . ASP B 1 465 ? 15.266 -27.031 5.09 1 92.81 465 ASP B CA 1
ATOM 8075 C C . ASP B 1 465 ? 15.781 -25.688 5.602 1 92.81 465 ASP B C 1
ATOM 8077 O O . ASP B 1 465 ? 15.789 -25.438 6.809 1 92.81 465 ASP B O 1
ATOM 8081 N N . TYR B 1 466 ? 16.156 -24.906 4.66 1 92.5 466 TYR B N 1
ATOM 8082 C CA . TYR B 1 466 ? 16.672 -23.578 4.992 1 92.5 466 TYR B CA 1
ATOM 8083 C C . TYR B 1 466 ? 15.602 -22.734 5.668 1 92.5 466 TYR B C 1
ATOM 8085 O O . TYR B 1 466 ? 15.859 -22.094 6.691 1 92.5 466 TYR B O 1
ATOM 8093 N N . ILE B 1 467 ? 14.391 -22.672 5.137 1 95.62 467 ILE B N 1
ATOM 8094 C CA . ILE B 1 467 ? 13.289 -21.875 5.656 1 95.62 467 ILE B CA 1
ATOM 8095 C C . ILE B 1 467 ? 12.93 -22.344 7.066 1 95.62 467 ILE B C 1
ATOM 8097 O O . ILE B 1 467 ? 12.773 -21.531 7.98 1 95.62 467 ILE B O 1
ATOM 8101 N N . ASN B 1 468 ? 12.859 -23.641 7.207 1 93.81 468 ASN B N 1
ATOM 8102 C CA . ASN B 1 468 ? 12.398 -24.188 8.477 1 93.81 468 ASN B CA 1
ATOM 8103 C C . ASN B 1 468 ? 13.453 -24.047 9.57 1 93.81 468 ASN B C 1
ATOM 8105 O O . ASN B 1 468 ? 13.117 -23.938 10.75 1 93.81 468 ASN B O 1
ATOM 8109 N N . LEU B 1 469 ? 14.695 -24.031 9.203 1 90.06 469 LEU B N 1
ATOM 8110 C CA . LEU B 1 469 ? 15.766 -23.797 10.156 1 90.06 469 LEU B CA 1
ATOM 8111 C C . LEU B 1 469 ? 15.727 -22.359 10.664 1 90.06 469 LEU B C 1
ATOM 8113 O O . LEU B 1 469 ? 16.172 -22.078 11.773 1 90.06 469 LEU B O 1
ATOM 8117 N N . ASN B 1 470 ? 15.234 -21.469 9.859 1 92.5 470 ASN B N 1
ATOM 8118 C CA . ASN B 1 470 ? 15.125 -20.047 10.195 1 92.5 470 ASN B CA 1
ATOM 8119 C C . ASN B 1 470 ? 13.672 -19.609 10.281 1 92.5 470 ASN B C 1
ATOM 8121 O O . ASN B 1 470 ? 13.336 -18.484 9.891 1 92.5 470 ASN B O 1
ATOM 8125 N N . VAL B 1 471 ? 12.828 -20.438 10.773 1 94.94 471 VAL B N 1
ATOM 8126 C CA . VAL B 1 471 ? 11.383 -20.266 10.648 1 94.94 471 VAL B CA 1
ATOM 8127 C C . VAL B 1 471 ? 10.945 -19 11.391 1 94.94 471 VAL B C 1
ATOM 8129 O O . VAL B 1 471 ? 10 -18.328 10.977 1 94.94 471 VAL B O 1
ATOM 8132 N N . GLU B 1 472 ? 11.617 -18.531 12.391 1 94 472 GLU B N 1
ATOM 8133 C CA . GLU B 1 472 ? 11.242 -17.359 13.188 1 94 472 GLU B CA 1
ATOM 8134 C C . GLU B 1 472 ? 11.281 -16.094 12.352 1 94 472 GLU B C 1
ATOM 8136 O O . GLU B 1 472 ? 10.516 -15.156 12.594 1 94 472 GLU B O 1
ATOM 8141 N N . ASP B 1 473 ? 12.109 -16.156 11.344 1 93.38 473 ASP B N 1
ATOM 8142 C CA . ASP B 1 473 ? 12.242 -14.984 10.469 1 93.38 473 ASP B CA 1
ATOM 8143 C C . ASP B 1 473 ? 11.008 -14.82 9.586 1 93.38 473 ASP B C 1
ATOM 8145 O O . ASP B 1 473 ? 10.742 -13.727 9.078 1 93.38 473 ASP B O 1
ATOM 8149 N N . TYR B 1 474 ? 10.266 -15.883 9.508 1 96.88 474 TYR B N 1
ATOM 8150 C CA . TYR B 1 474 ? 9.203 -15.875 8.508 1 96.88 474 TYR B CA 1
ATOM 8151 C C . TYR B 1 474 ? 7.832 -15.922 9.172 1 96.88 474 TYR B C 1
ATOM 8153 O O . TYR B 1 474 ? 6.805 -15.867 8.492 1 96.88 474 TYR B O 1
ATOM 8161 N N . LYS B 1 475 ? 7.812 -15.93 10.422 1 96.62 475 LYS B N 1
ATOM 8162 C CA . LYS B 1 475 ? 6.559 -16.047 11.164 1 96.62 475 LYS B CA 1
ATOM 8163 C C . LYS B 1 475 ? 5.875 -14.695 11.312 1 96.62 475 LYS B C 1
ATOM 8165 O O . LYS B 1 475 ? 6.539 -13.68 11.531 1 96.62 475 LYS B O 1
ATOM 8170 N N . ASN B 1 476 ? 4.637 -14.695 11.109 1 94.25 476 ASN B N 1
ATOM 8171 C CA . ASN B 1 476 ? 3.783 -13.547 11.398 1 94.25 476 ASN B CA 1
ATOM 8172 C C . ASN B 1 476 ? 3.359 -13.516 12.859 1 94.25 476 ASN B C 1
ATOM 8174 O O . ASN B 1 476 ? 2.578 -14.359 13.305 1 94.25 476 ASN B O 1
ATOM 8178 N N . VAL B 1 477 ? 3.674 -12.531 13.586 1 86.5 477 VAL B N 1
ATOM 8179 C CA . VAL B 1 477 ? 3.459 -12.445 15.023 1 86.5 477 VAL B CA 1
ATOM 8180 C C . VAL B 1 477 ? 1.975 -12.234 15.312 1 86.5 477 VAL B C 1
ATOM 8182 O O . VAL B 1 477 ? 1.485 -12.602 16.375 1 86.5 477 VAL B O 1
ATOM 8185 N N . GLN B 1 478 ? 1.303 -11.742 14.375 1 86.75 478 GLN B N 1
ATOM 8186 C CA . GLN B 1 478 ? -0.109 -11.438 14.578 1 86.75 478 GLN B CA 1
ATOM 8187 C C . GLN B 1 478 ? -0.997 -12.586 14.102 1 86.75 478 GLN B C 1
ATOM 8189 O O . GLN B 1 478 ? -2.225 -12.492 14.156 1 86.75 478 GLN B O 1
ATOM 8194 N N . TYR B 1 479 ? -0.419 -13.711 13.797 1 93.81 479 TYR B N 1
ATOM 8195 C CA . TYR B 1 479 ? -1.14 -14.82 13.18 1 93.81 479 TYR B CA 1
ATOM 8196 C C . TYR B 1 479 ? -2.229 -15.352 14.102 1 93.81 479 TYR B C 1
ATOM 8198 O O . TYR B 1 479 ? -1.967 -15.664 15.266 1 93.81 479 TYR B O 1
ATOM 8206 N N . THR B 1 480 ? -3.496 -15.297 13.586 1 91.44 480 THR B N 1
ATOM 8207 C CA . THR B 1 480 ? -4.633 -16 14.164 1 91.44 480 THR B CA 1
ATOM 8208 C C . THR B 1 480 ? -5.297 -16.906 13.133 1 91.44 480 THR B C 1
ATOM 8210 O O . THR B 1 480 ? -5.793 -16.438 12.109 1 91.44 480 THR B O 1
ATOM 8213 N N . ARG B 1 481 ? -5.266 -18.188 13.508 1 88.12 481 ARG B N 1
ATOM 8214 C CA . ARG B 1 481 ? -5.797 -19.125 12.523 1 88.12 481 ARG B CA 1
ATOM 8215 C C . ARG B 1 481 ? -7.266 -18.844 12.227 1 88.12 481 ARG B C 1
ATOM 8217 O O . ARG B 1 481 ? -8.102 -18.859 13.141 1 88.12 481 ARG B O 1
ATOM 8224 N N . HIS B 1 482 ? -7.531 -18.469 11.07 1 84.62 482 HIS B N 1
ATOM 8225 C CA . HIS B 1 482 ? -8.875 -18.188 10.578 1 84.62 482 HIS B CA 1
ATOM 8226 C C . HIS B 1 482 ? -9.469 -19.406 9.867 1 84.62 482 HIS B C 1
ATOM 8228 O O . HIS B 1 482 ? -9.117 -19.688 8.727 1 84.62 482 HIS B O 1
ATOM 8234 N N . GLU B 1 483 ? -10.414 -20.062 10.438 1 86.69 483 GLU B N 1
ATOM 8235 C CA . GLU B 1 483 ? -10.922 -21.312 9.914 1 86.69 483 GLU B CA 1
ATOM 8236 C C . GLU B 1 483 ? -11.859 -21.094 8.727 1 86.69 483 GLU B C 1
ATOM 8238 O O . GLU B 1 483 ? -12.078 -21.984 7.918 1 86.69 483 GLU B O 1
ATOM 8243 N N . HIS B 1 484 ? -12.203 -19.875 8.555 1 89.81 484 HIS B N 1
ATOM 8244 C CA . HIS B 1 484 ? -13.188 -19.594 7.516 1 89.81 484 HIS B CA 1
ATOM 8245 C C . HIS B 1 484 ? -12.516 -19.234 6.199 1 89.81 484 HIS B C 1
ATOM 8247 O O . HIS B 1 484 ? -11.352 -18.828 6.188 1 89.81 484 HIS B O 1
ATOM 8253 N N . VAL B 1 485 ? -13.219 -19.5 5.117 1 95.12 485 VAL B N 1
ATOM 8254 C CA . VAL B 1 485 ? -12.789 -19.125 3.773 1 95.12 485 VAL B CA 1
ATOM 8255 C C . VAL B 1 485 ? -12.602 -17.609 3.703 1 95.12 485 VAL B C 1
ATOM 8257 O O . VAL B 1 485 ? -13.352 -16.859 4.316 1 95.12 485 VAL B O 1
ATOM 8260 N N . ILE B 1 486 ? -11.555 -17.188 3.039 1 95.5 486 ILE B N 1
ATOM 8261 C CA . ILE B 1 486 ? -11.328 -15.75 2.914 1 95.5 486 ILE B CA 1
ATOM 8262 C C . ILE B 1 486 ? -11.594 -15.305 1.478 1 95.5 486 ILE B C 1
ATOM 8264 O O . ILE B 1 486 ? -11.289 -16.031 0.529 1 95.5 486 ILE B O 1
ATOM 8268 N N . TYR B 1 487 ? -12.258 -14.164 1.29 1 94.88 487 TYR B N 1
ATOM 8269 C CA . TYR B 1 487 ? -12.609 -13.578 0.003 1 94.88 487 TYR B CA 1
ATOM 8270 C C . TYR B 1 487 ? -11.961 -12.211 -0.17 1 94.88 487 TYR B C 1
ATOM 8272 O O . TYR B 1 487 ? -12.555 -11.188 0.175 1 94.88 487 TYR B O 1
ATOM 8280 N N . PRO B 1 488 ? -10.734 -12.18 -0.727 1 95.56 488 PRO B N 1
ATOM 8281 C CA . PRO B 1 488 ? -10.117 -10.883 -0.987 1 95.56 488 PRO B CA 1
ATOM 8282 C C . PRO B 1 488 ? -10.859 -10.07 -2.049 1 95.56 488 PRO B C 1
ATOM 8284 O O . PRO B 1 488 ? -11.688 -10.625 -2.777 1 95.56 488 PRO B O 1
ATOM 8287 N N . ASN B 1 489 ? -10.656 -8.766 -2.016 1 92.5 489 ASN B N 1
ATOM 8288 C CA . ASN B 1 489 ? -11.172 -7.879 -3.051 1 92.5 489 ASN B CA 1
ATOM 8289 C C . ASN B 1 489 ? -10.188 -7.738 -4.211 1 92.5 489 ASN B C 1
ATOM 8291 O O . ASN B 1 489 ? -9.047 -7.316 -4.016 1 92.5 489 ASN B O 1
ATOM 8295 N N . ALA B 1 490 ? -10.609 -8.141 -5.395 1 93.44 490 ALA B N 1
ATOM 8296 C CA . ALA B 1 490 ? -9.711 -8.133 -6.551 1 93.44 490 ALA B CA 1
ATOM 8297 C C . ALA B 1 490 ? -9.781 -6.809 -7.297 1 93.44 490 ALA B C 1
ATOM 8299 O O . ALA B 1 490 ? -9.125 -6.629 -8.32 1 93.44 490 ALA B O 1
ATOM 8300 N N . SER B 1 491 ? -10.547 -5.812 -6.77 1 91.38 491 SER B N 1
ATOM 8301 C CA . SER B 1 491 ? -10.609 -4.5 -7.406 1 91.38 491 SER B CA 1
ATOM 8302 C C . SER B 1 491 ? -9.242 -3.83 -7.426 1 91.38 491 SER B C 1
ATOM 8304 O O . SER B 1 491 ? -8.461 -3.973 -6.484 1 91.38 491 SER B O 1
ATOM 8306 N N . LEU B 1 492 ? -8.961 -3.086 -8.516 1 92.56 492 LEU B N 1
ATOM 8307 C CA . LEU B 1 492 ? -7.691 -2.373 -8.617 1 92.56 492 LEU B CA 1
ATOM 8308 C C . LEU B 1 492 ? -7.535 -1.377 -7.469 1 92.56 492 LEU B C 1
ATOM 8310 O O . LEU B 1 492 ? -6.418 -0.961 -7.148 1 92.56 492 LEU B O 1
ATOM 8314 N N . ARG B 1 493 ? -8.617 -1.029 -6.832 1 88.94 493 ARG B N 1
ATOM 8315 C CA . ARG B 1 493 ? -8.586 -0.106 -5.703 1 88.94 493 ARG B CA 1
ATOM 8316 C C . ARG B 1 493 ? -7.879 -0.734 -4.508 1 88.94 493 ARG B C 1
ATOM 8318 O O . ARG B 1 493 ? -7.383 -0.025 -3.627 1 88.94 493 ARG B O 1
ATOM 8325 N N . TYR B 1 494 ? -7.836 -2.066 -4.535 1 89.62 494 TYR B N 1
ATOM 8326 C CA . TYR B 1 494 ? -7.273 -2.771 -3.391 1 89.62 494 TYR B CA 1
ATOM 8327 C C . TYR B 1 494 ? -6.008 -3.523 -3.781 1 89.62 494 TYR B C 1
ATOM 8329 O O . TYR B 1 494 ? -5.371 -4.164 -2.939 1 89.62 494 TYR B O 1
ATOM 8337 N N . ILE B 1 495 ? -5.723 -3.555 -5.043 1 93.56 495 ILE B N 1
ATOM 8338 C CA . ILE B 1 495 ? -4.48 -4.156 -5.52 1 93.56 495 ILE B CA 1
ATOM 8339 C C . ILE B 1 495 ? -3.375 -3.102 -5.543 1 93.56 495 ILE B C 1
ATOM 8341 O O . ILE B 1 495 ? -3.598 -1.971 -5.98 1 93.56 495 ILE B O 1
ATOM 8345 N N . SER B 1 496 ? -2.252 -3.412 -4.988 1 93.31 496 SER B N 1
ATOM 8346 C CA . SER B 1 496 ? -1.152 -2.459 -4.891 1 93.31 496 SER B CA 1
ATOM 8347 C C . SER B 1 496 ? 0.146 -3.057 -5.426 1 93.31 496 SER B C 1
ATOM 8349 O O . SER B 1 496 ? 0.292 -4.277 -5.492 1 93.31 496 SER B O 1
ATOM 8351 N N . LEU B 1 497 ? 1.029 -2.154 -5.805 1 95.25 497 LEU B N 1
ATOM 8352 C CA . LEU B 1 497 ? 2.352 -2.615 -6.211 1 95.25 497 LEU B CA 1
ATOM 8353 C C . LEU B 1 497 ? 3.115 -3.193 -5.023 1 95.25 497 LEU B C 1
ATOM 8355 O O . LEU B 1 497 ? 3.182 -2.57 -3.963 1 95.25 497 LEU B O 1
ATOM 8359 N N . TRP B 1 498 ? 3.605 -4.387 -5.148 1 96 498 TRP B N 1
ATOM 8360 C CA . TRP B 1 498 ? 4.488 -5.004 -4.16 1 96 498 TRP B CA 1
ATOM 8361 C C . TRP B 1 498 ? 5.852 -4.324 -4.152 1 96 498 TRP B C 1
ATOM 8363 O O . TRP B 1 498 ? 6.852 -4.914 -4.566 1 96 498 TRP B O 1
ATOM 8373 N N . SER B 1 499 ? 5.93 -3.176 -3.596 1 91.19 499 SER B N 1
ATOM 8374 C CA . SER B 1 499 ? 7.09 -2.293 -3.68 1 91.19 499 SER B CA 1
ATOM 8375 C C . SER B 1 499 ? 8.312 -2.924 -3.023 1 91.19 499 SER B C 1
ATOM 8377 O O . SER B 1 499 ? 9.43 -2.783 -3.521 1 91.19 499 SER B O 1
ATOM 8379 N N . SER B 1 500 ? 8.078 -3.59 -1.892 1 90.75 500 SER B N 1
ATOM 8380 C CA . SER B 1 500 ? 9.195 -4.172 -1.159 1 90.75 500 SER B CA 1
ATOM 8381 C C . SER B 1 500 ? 9.898 -5.242 -1.985 1 90.75 500 SER B C 1
ATOM 8383 O O . SER B 1 500 ? 11.039 -5.605 -1.697 1 90.75 500 SER B O 1
ATOM 8385 N N . TYR B 1 501 ? 9.211 -5.727 -2.986 1 95.31 501 TYR B N 1
ATOM 8386 C CA . TYR B 1 501 ? 9.852 -6.699 -3.863 1 95.31 501 TYR B CA 1
ATOM 8387 C C . TYR B 1 501 ? 10.383 -6.027 -5.125 1 95.31 501 TYR B C 1
ATOM 8389 O O . TYR B 1 501 ? 11.57 -6.129 -5.434 1 95.31 501 TYR B O 1
ATOM 8397 N N . TYR B 1 502 ? 9.547 -5.309 -5.824 1 94.81 502 TYR B N 1
ATOM 8398 C CA . TYR B 1 502 ? 9.883 -4.848 -7.168 1 94.81 502 TYR B CA 1
ATOM 8399 C C . TYR B 1 502 ? 10.867 -3.691 -7.117 1 94.81 502 TYR B C 1
ATOM 8401 O O . TYR B 1 502 ? 11.625 -3.473 -8.07 1 94.81 502 TYR B O 1
ATOM 8409 N N . LEU B 1 503 ? 10.883 -2.947 -5.977 1 90.62 503 LEU B N 1
ATOM 8410 C CA . LEU B 1 503 ? 11.742 -1.776 -5.891 1 90.62 503 LEU B CA 1
ATOM 8411 C C . LEU B 1 503 ? 12.938 -2.045 -4.977 1 90.62 503 LEU B C 1
ATOM 8413 O O . LEU B 1 503 ? 13.727 -1.143 -4.699 1 90.62 503 LEU B O 1
ATOM 8417 N N . ARG B 1 504 ? 13.133 -3.203 -4.508 1 88.25 504 ARG B N 1
ATOM 8418 C CA . ARG B 1 504 ? 14.062 -3.52 -3.434 1 88.25 504 ARG B CA 1
ATOM 8419 C C . ARG B 1 504 ? 15.508 -3.293 -3.873 1 88.25 504 ARG B C 1
ATOM 8421 O O . ARG B 1 504 ? 16.406 -3.133 -3.039 1 88.25 504 ARG B O 1
ATOM 8428 N N . TRP B 1 505 ? 15.68 -3.273 -5.18 1 86.12 505 TRP B N 1
ATOM 8429 C CA . TRP B 1 505 ? 17.047 -3.098 -5.652 1 86.12 505 TRP B CA 1
ATOM 8430 C C . TRP B 1 505 ? 17.281 -1.669 -6.129 1 86.12 505 TRP B C 1
ATOM 8432 O O . TRP B 1 505 ? 18.344 -1.354 -6.672 1 86.12 505 TRP B O 1
ATOM 8442 N N . ASN B 1 506 ? 16.281 -0.836 -6.027 1 76.69 506 ASN B N 1
ATOM 8443 C CA . ASN B 1 506 ? 16.422 0.581 -6.348 1 76.69 506 ASN B CA 1
ATOM 8444 C C . ASN B 1 506 ? 17.016 1.363 -5.18 1 76.69 506 ASN B C 1
ATOM 8446 O O . ASN B 1 506 ? 16.375 1.513 -4.137 1 76.69 506 ASN B O 1
ATOM 8450 N N . PRO B 1 507 ? 18.188 1.796 -5.285 1 68.5 507 PRO B N 1
ATOM 8451 C CA . PRO B 1 507 ? 18.859 2.451 -4.156 1 68.5 507 PRO B CA 1
ATOM 8452 C C . PRO B 1 507 ? 18.141 3.721 -3.705 1 68.5 507 PRO B C 1
ATOM 8454 O O . PRO B 1 507 ? 18.344 4.184 -2.578 1 68.5 507 PRO B O 1
ATOM 8457 N N . ARG B 1 508 ? 17.406 4.355 -4.59 1 64.31 508 ARG B N 1
ATOM 8458 C CA . ARG B 1 508 ? 16.688 5.578 -4.227 1 64.31 508 ARG B CA 1
ATOM 8459 C C . ARG B 1 508 ? 15.492 5.277 -3.344 1 64.31 508 ARG B C 1
ATOM 8461 O O . ARG B 1 508 ? 14.914 6.184 -2.736 1 64.31 508 ARG B O 1
ATOM 8468 N N . THR B 1 509 ? 15.258 3.984 -3.355 1 58.91 509 THR B N 1
ATOM 8469 C CA . THR B 1 509 ? 14.047 3.592 -2.654 1 58.91 509 THR B CA 1
ATOM 8470 C C . THR B 1 509 ? 14.383 2.914 -1.328 1 58.91 509 THR B C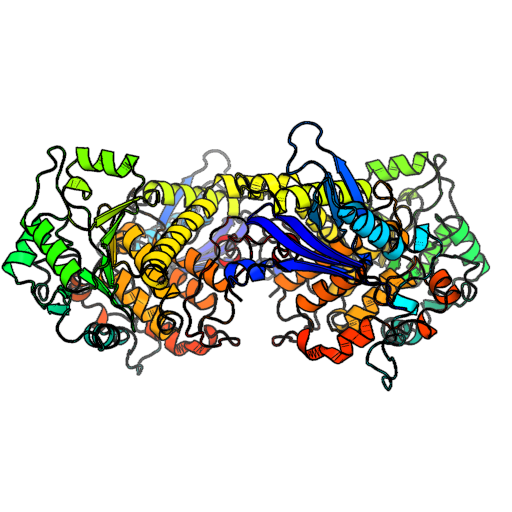 1
ATOM 8472 O O . THR B 1 509 ? 13.5 2.363 -0.666 1 58.91 509 THR B O 1
ATOM 8475 N N . ARG B 1 510 ? 15.609 3.053 -1.075 1 56.97 510 ARG B N 1
ATOM 8476 C CA . ARG B 1 510 ? 15.945 2.348 0.157 1 56.97 510 ARG B CA 1
ATOM 8477 C C . ARG B 1 510 ? 15.438 3.107 1.378 1 56.97 510 ARG B C 1
ATOM 8479 O O . ARG B 1 510 ? 15.688 4.309 1.515 1 56.97 510 ARG B O 1
ATOM 8486 N N . ARG B 1 511 ? 14.648 2.379 2.037 1 60.34 511 ARG B N 1
ATOM 8487 C CA . ARG B 1 511 ? 14.055 2.936 3.248 1 60.34 511 ARG B CA 1
ATOM 8488 C C . ARG B 1 511 ? 15.016 2.826 4.426 1 60.34 511 ARG B C 1
ATOM 8490 O O . ARG B 1 511 ? 15.883 1.947 4.453 1 60.34 511 ARG B O 1
ATOM 8497 N N . GLN B 1 512 ? 15.016 3.947 5.195 1 55.47 512 GLN B N 1
ATOM 8498 C CA . GLN B 1 512 ? 15.75 3.875 6.449 1 55.47 512 GLN B CA 1
ATOM 8499 C C . GLN B 1 512 ? 15.328 2.66 7.273 1 55.47 512 GLN B C 1
ATOM 8501 O O . GLN B 1 512 ? 14.133 2.369 7.387 1 55.47 512 GLN B O 1
ATOM 8506 N N . VAL B 1 513 ? 16.172 1.603 7.379 1 50.66 513 VAL B N 1
ATOM 8507 C CA . VAL B 1 513 ? 15.875 0.413 8.164 1 50.66 513 VAL B CA 1
ATOM 8508 C C . VAL B 1 513 ? 16.219 0.663 9.633 1 50.66 513 VAL B C 1
ATOM 8510 O O . VAL B 1 513 ? 17.266 1.238 9.938 1 50.66 513 VAL B O 1
#

pLDDT: mean 90.28, std 10.87, range [32.44, 98.88]

Sequence (1026 aa):
MLSFSIVSDVTYLCPYAGRLKGDVIVTNYKLFFKCTSADEGVTQHNFLVPLGCIAEVKKVSYTKNRENSYNLDIVCKDLRVLRFSHKAEATSRRLVYSALMINAFPVTRKDEFFAYKFKGNYPDFESTGWKIFDPQVEYKRMVRTRRGLWKTTDINNDYKFCSSYPSLLVVPDAANEENLKSVAEHRTRNRLPVLTWVHPEHPPVILRCSQPTSGLIDKPSEEDKNYFRLIWEANSDQKIYVVDARPKKNAVANKLKGGGFEANEKYTNMELEFLDIENIHVMRDSMNKLRDVCYAIDDVHWYANLESTKWLEHIKLVLAGAIFIVDLVERRYHSVIVHCSDGWDRTAQLTGLSMLLLDPEYRTINGFQVLIEKEWLSFGHKFAQRIGHGENKPNDSERSPVFLQFMDCVWQVLQQFPCAFEFNERLLIAILDHLYSCLFGTFLYDCERVREEHNLKTKTFSLWDYINLNVEDYKNVQYTRHEHVIYPNASLRYISLWSSYYLRWNPRTRRQVMLSFSIVSDVTYLCPYAGRLKGDVIVTNYKLFFKCTSADEGVTQHNFLVPLGCIAEVKKVSYTKNRENSYNLDIVCKDLRVLRFSHKAEATSRRLVYSALMINAFPVTRKDEFFAYKFKGNYPDFESTGWKIFDPQVEYKRMVRTRRGLWKTTDINNDYKFCSSYPSLLVVPDAANEENLKSVAEHRTRNRLPVLTWVHPEHPPVILRCSQPTSGLIDKPSEEDKNYFRLIWEANSDQKIYVVDARPKKNAVANKLKGGGFEANEKYTNMELEFLDIENIHVMRDSMNKLRDVCYAIDDVHWYANLESTKWLEHIKLVLAGAIFIVDLVERRYHSVIVHCSDGWDRTAQLTGLSMLLLDPEYRTINGFQVLIEKEWLSFGHKFAQRIGHGENKPNDSERSPVFLQFMDCVWQVLQQFPCAFEFNERLLIAILDHLYSCLFGTFLYDCERVREEHNLKTKTFSLWDYINLNVEDYKNVQYTRHEHVIYPNASLRYISLWSSYYLRWNPRTRRQV

Radius of gyration: 33.29 Å; Cα contacts (8 Å, |Δi|>4): 2036; chains: 2; bounding box: 91×97×73 Å

Solvent-accessible surface area (backbone atoms only — not comparable to full-atom values): 53123 Å² total; per-residue (Å²): 128,84,63,63,49,77,36,70,74,28,29,37,53,39,93,85,77,40,79,40,52,18,32,40,36,36,44,66,52,36,37,36,40,42,50,68,58,80,49,67,84,50,48,70,69,41,49,76,42,45,26,32,25,43,36,42,78,42,81,46,71,48,86,81,56,78,81,60,22,37,26,42,39,38,37,35,71,84,68,46,73,46,38,33,33,24,54,80,89,44,69,50,52,59,52,53,50,51,51,46,60,61,44,24,18,17,55,69,70,72,46,73,58,56,11,61,68,48,67,67,94,48,84,84,55,75,77,56,28,73,62,65,59,45,70,69,60,54,49,50,68,41,47,61,80,46,80,75,32,55,36,76,41,61,79,19,61,82,30,74,66,21,54,44,40,38,38,69,45,36,39,45,45,86,61,49,70,68,55,50,54,55,28,13,71,42,14,35,82,28,32,44,75,30,58,76,46,48,48,76,89,56,65,16,38,37,26,41,19,21,18,36,51,28,21,77,77,53,53,81,51,67,54,44,47,48,49,52,48,46,53,40,64,54,32,51,101,45,43,36,34,38,38,33,40,35,28,63,71,58,44,54,55,36,12,71,74,38,27,31,71,82,52,55,90,75,38,80,65,43,44,72,45,65,52,54,39,76,55,52,58,57,48,30,52,18,49,53,43,41,44,52,59,58,67,42,90,67,64,74,61,45,42,40,53,52,50,70,24,39,47,65,58,52,46,26,39,51,47,40,45,14,50,51,52,39,43,35,36,73,76,66,44,22,24,35,39,32,19,30,70,67,30,31,58,69,28,28,44,33,54,45,49,24,46,44,34,56,34,51,60,37,27,31,61,67,31,36,51,31,48,47,44,49,47,33,44,26,43,20,25,48,38,29,58,22,70,36,61,20,33,78,52,71,80,49,74,65,34,33,56,58,67,59,46,41,50,49,43,52,47,52,45,42,69,70,39,68,34,51,23,36,43,36,71,56,43,57,50,51,51,56,53,46,61,37,32,41,58,30,37,66,57,56,48,34,20,38,49,57,33,59,75,66,38,34,78,80,48,24,46,38,50,50,37,59,47,60,74,48,41,78,74,22,49,30,90,65,43,44,90,42,82,59,65,57,64,76,65,47,47,69,88,64,54,73,81,62,46,81,65,74,31,62,84,35,76,88,62,62,62,71,125,129,85,64,62,51,77,36,70,74,29,28,36,53,38,92,85,77,40,78,40,52,16,33,39,36,37,44,66,53,36,38,34,41,42,51,68,58,81,49,68,86,49,48,70,69,40,48,76,40,44,25,31,25,42,35,40,78,41,82,44,72,48,86,80,54,79,83,58,21,37,26,42,38,37,36,34,72,83,68,46,73,47,39,34,34,24,54,80,91,46,68,50,53,59,52,53,50,49,50,44,61,60,44,24,18,18,55,69,70,73,46,73,58,55,11,62,68,49,68,67,94,48,84,83,55,75,77,54,30,72,61,63,59,45,71,68,60,55,48,49,69,41,46,63,81,46,80,78,31,53,35,78,42,60,79,20,60,83,28,74,66,21,54,44,40,38,38,69,45,36,39,45,48,88,60,48,70,68,54,50,53,54,28,12,71,42,13,36,82,28,32,42,74,30,60,77,47,50,49,75,91,62,64,16,36,36,26,41,18,20,19,34,51,28,21,77,78,53,52,80,50,68,56,45,48,50,49,52,48,46,52,40,65,54,32,50,101,45,42,37,35,38,38,33,40,35,28,64,71,58,44,54,54,36,13,70,72,38,28,32,70,81,54,52,89,75,39,81,62,41,43,69,46,65,52,55,40,77,56,53,59,57,49,31,53,19,50,55,44,40,43,53,59,59,66,40,88,68,65,76,61,46,42,41,52,51,50,69,27,39,47,65,57,53,45,26,38,51,47,41,44,15,50,51,52,41,42,36,36,72,75,66,44,22,24,36,38,33,20,30,70,66,31,32,58,69,28,27,43,32,54,47,46,24,46,43,33,56,34,50,59,36,29,31,61,67,30,36,52,33,48,46,44,48,45,35,44,27,42,20,24,48,39,29,58,24,71,37,60,20,34,78,52,72,81,50,73,65,34,32,57,59,68,57,49,40,51,48,43,50,49,50,44,41,70,70,38,66,34,50,24,34,42,37,71,56,42,59,51,50,52,54,52,47,60,36,32,41,57,29,36,68,58,55,47,33,20,37,51,58,34,58,74,66,38,34,78,82,48,25,46,35,52,52,37,58,47,61,74,48,39,77,75,24,49,31,90,65,44,44,91,42,80,61,65,58,66,78,66,48,49,68,87,64,54,72,82,62,45,80,65,74,32,62,82,36,77,88,60,60,63,72,126

Foldseek 3Di:
DFPKDKDAQKWKQDPAPGTFGFIWIFTLFKIWTAGPDPPPVRRVQTDMDTLLQWQAWDWAADPPDQQQGTKIWTQGLLLDIIIIGDHPVDCRSVRVRVSSLPRSFCVAVVHDHCQLVQPDPCVPDDFCQVVLADPVVVVCVFCVVQPQQKDKDQLCLVPPQAVFAFRIFIATNPDDPVLLSLQLVQFDSRFHWTFDGAARPFGATETFGAFGQCAPVNPDDPSNLVSLVSNCVSHDPAAEEEEEAADPVVQVVVSNVRTHHDDPVRHPRYHYHYLHQYDQLLQAQLVNQLSCLLQPNDCVCVVVSNVVSCNLVNLLSLLVLLLVQLCCCPVVNHYYYYYYHGGQFSVLLNSLNNCVLAALQCLEPSNVSNSCCNSHAASWAFLCQQSVRSRNDSPRSNHGCRVVSSLLNVQLVCVVVVQAHFWDNVVSLLVVSCSRSSNFCARPGTHDNVCVVVPRVPSGHRSSSVCVVVVVVTGRPNHDHDRHRDRDDSDSVSRDDPCCSSNVSPPVPDDDD/DFPKDKDAQKWKQDPAPGTFGFIWIFTLFKIWTAGPDPPPVRRVQTDMDTLLQWQAWDWAADPPDQQQGTKIWTQGLLLDIIIIGDHPVDCRSVRVVVSSLPRSFCVAVVHDHCQLVQPDPCVPDDFCQVVLADPVVVVCVFCVVQPQFKDKDQLCLQPPQAVFAFRIFIATNPDDDVLLSLQLVQFDSRFHWTFDGAARPAGATETFGAFGQCAPVNPDDPSNLVSLVSNCVSHDPAAEEEEEAADPVVQVVVSNVRTHHDDPVRHPRYHYHYLHQYDQLLQAQLVNQLSCLLQPNDCVCVVVSNVVSCNLVNLLSLLVLLLVQLCCCPVVNHYYYYYYHGGAFSVLLNSLNNCVLAALQCLEPSNVSNSCCRSHAASWAFLCQQSVRSRNDSPRSNHGCRVVSSLLNVQLVCVVVVQAHFWDNVVSLLVVSCSRSSNFLARPGTHDNVSVVVPRVPSGHRSVSVCVVVVVVTGRPNHDHDRHRDRDDSDSVSRDDPCCSSNVSPPVPDDDD

InterPro domains:
  IPR003595 Protein-tyrosine phosphatase, catalytic [SM00404] (297-436)
  IPR004182 GRAM domain [PF02893] (11-105)
  IPR010569 Myotubularin-like, phosphatase domain [PF06602] (114-451)
  IPR010569 Myotubularin-like, phosphatase domain [PS51339] (129-502)
  IPR011993 PH-like domain superfamily [G3DSA:2.30.29.30] (5-104)
  IPR016130 Protein-tyrosine phosphatase, active site [PS00383] (338-348)
  IPR029021 Protein-tyrosine phosphatase-like [SSF52799] (128-507)
  IPR030564 Myotubularin [PTHR10807] (18-510)

Organism: Trichoplax adhaerens (NCBI:txid10228)

Nearest PDB structures (foldseek):
  1zvr-assembly1_A  TM=9.650E-01  e=6.279E-64  Homo sapiens
  5gnh-assembly2_A  TM=9.655E-01  e=5.427E-63  Homo sapiens
  5gnh-assembly3_B  TM=9.633E-01  e=2.327E-62  Homo sapiens
  5c16-assembly4_D  TM=9.738E-01  e=6.586E-61  Homo sapiens
  4y7i-assembly1_B  TM=9.670E-01  e=1.371E-41  Homo sapiens

Secondary structure (DSSP, 8-state):
----EEEEEEEEEETTTEEEEEEEEE-SSEEEEEES---HHHHTT-EEEEGGGEEEEEEEE-SS-GGG-EEEEEEETTS-EEEEEE-TT-THHHHHHHHHHHHS-HHHHTPPPGGGT--TT-TT----GGGS--HHHHHHHHHGGGTTTEEEE-TTTTS-S-TTS-S-EEEETT--HHHHHHHHHTBGGG---EEEEE-SSSS-EEEEEEPB--TTTT---HHHHHHHHHHHHTS-SSPEEEEE-S-HHHHHHHHHTT-----TTTSTTEEEEE-----HHHHHHHHHHHHHHHT-S--TTHHHHHHHT-HHHHHHHHHHHHHHHHHHHHTS--EEEEEESSSSSHHHHHHHHHHHHH-GGGGSHHHHHHHHIIIIIITT--HIIIIITT---TT-TT---HHHHHHHHHHHHHHH-TTS-SB-HHHHHHHHHHHHH--SSTT-SSSHHHHHHTTHHHHS--HHHHHHHTGGGGB-TT-----S------STTT----HHHHTTT-GGG----/----EEEEEEEEEETTTEEEEEEEEE-SSEEEEEES---HHHHTT-EEEEGGGEEEEEEEE-SS-GGG-EEEEEEETTS-EEEEEE-TT-THHHHHHHHHHHHS-HHHHTPPPGGGT--TT-TT----GGGS--HHHHHHHHHGGGTTTEEEE-TTTTS-S-TTS-S-EEEETT--HHHHHHHHHTBGGG---EEEEE-SSS--EEEEEEPB--TTTT---HHHHHHHHHHHHTS-SSPEEEEE-S-HHHHHHHHHTT-----TTTSTTEEEEE-----HHHHHHHHHHHHHHHT-S--TTHHHHHHHT-HHHHHHHHHHHHHHHHIIIIIS--EEEEEESSSSSHHHHHHHHHHHHH-GGGGSHHHHHHHHIIIIIITT--HIIIIITT---TT-TT---HHHHHHHHHHHHHHH-TTS-SB-HHHHHHHHHHHHH--SSTT-SSSHHHHHHTTHHHHS--HHHHHHHTGGGGB-TT-----S------STTT----HHHHTTT-GGG----